Protein 5XOX (pdb70)

Solvent-accessible surface area: 62360 Å² total; per-residue (Å²): 196,65,23,93,0,73,90,5,16,60,28,64,82,11,30,36,62,0,39,0,0,0,25,0,57,3,54,117,25,134,77,12,31,129,65,16,146,40,45,93,52,33,20,101,47,6,20,92,0,5,8,20,0,0,83,20,0,4,112,99,21,134,111,21,5,11,6,0,6,2,26,63,26,11,0,0,0,5,0,72,31,75,3,106,30,18,89,21,33,38,25,39,0,5,1,0,0,0,1,16,0,0,0,2,2,13,25,25,6,76,165,35,16,104,147,91,86,21,68,65,176,73,15,2,16,0,10,0,45,11,4,12,0,4,43,52,113,0,3,28,25,0,26,13,36,21,16,32,45,6,58,109,55,14,17,72,56,9,0,29,82,29,2,32,92,119,54,58,38,72,78,146,74,0,100,154,89,2,78,74,27,133,70,95,68,32,62,90,20,0,134,82,85,4,48,69,61,10,96,122,38,62,76,26,31,19,38,4,1,37,0,28,77,136,44,62,110,54,108,67,75,110,80,71,29,68,117,78,165,191,62,24,89,0,113,138,6,29,64,89,63,77,10,33,34,64,0,46,0,0,0,27,0,58,5,44,116,26,122,80,10,29,134,89,19,154,33,55,110,55,33,18,101,55,5,26,79,0,5,8,18,0,0,94,28,0,2,120,96,21,119,107,20,2,21,8,0,5,1,24,62,28,9,0,0,0,3,0,72,26,77,2,108,28,24,112,20,34,42,21,54,0,8,2,0,0,0,0,16,0,0,0,3,1,14,27,19,6,72,147,38,19,104,160,93,87,24,64,61,175,78,13,1,20,0,16,0,48,11,2,15,0,3,47,71,112,0,4,26,22,0,26,13,34,21,16,34,43,7,54,110,63,16,17,69,58,12,0,33,69,31,2,36,94,112,49,59,41,71,76,142,72,0,99,142,96,2,89,69,28,135,67,54,82,34,59,42,29,0,89,32,88,2,46,80,62,10,93,123,39,65,72,28,28,16,35,2,0,38,0,31,66,136,45,61,112,54,105,68,78,104,83,71,37,80,115,73,184,190,59,8,76,0,25,68,4,19,60,39,66,66,8,30,41,66,0,46,0,0,0,18,0,52,8,44,123,28,132,93,9,30,126,65,8,140,18,47,119,50,32,17,106,38,6,16,82,0,3,11,20,0,0,94,37,0,6,117,78,22,128,112,18,3,24,10,0,8,0,25,62,24,6,1,0,0,5,0,82,28,79,3,110,27,26,92,22,42,38,32,56,0,4,4,0,0,1,1,10,0,1,0,4,0,13,24,19,3,78,154,40,10,102,133,84,92,26,69,60,175,65,13,3,13,2,8,0,32,9,2,14,0,4,44,56,108,0,7,29,15,0,33,14,28,18,15,30,43,6,53,102,72,14,20,68,60,10,0,31,72,36,3,36,107,110,56,60,44,69,86,146,79,0,102,155,86,2,78,71,30,130,68,105,72,26,64,94,22,0,129,68,84,1,48,62,57,10,99,120,41,67,75,27,33,19,33,3,0,46,0,34,73,140,39,54,111,54,114,70,72,108,92,71,42,66,112,96,176,180,66,24,77,0,104,130,5,20,70,66,58,80,6,28,43,67,0,40,0,0,0,20,0,46,8,39,118,29,139,84,10,32,130,60,12,140,29,53,108,53,30,20,105,41,6,30,91,0,5,11,19,0,0,86,28,0,2,111,89,23,109,107,21,2,18,7,0,6,1,24,60,22,4,1,0,0,1,0,78,28,76,5,115,25,31,117,20,47,37,28,48,0,5,4,0,0,2,1,15,0,0,0,2,1,14,27,25,9,76,162,38,16,102,142,88,88,23,74,76,161,72,14,0,16,0,15,0,26,12,2,15,0,3,43,58,103,0,0,22,22,0,26,14,27,23,26,29,45,8,68,90,68,11,6,73,50,8,0,25,74,32,5,38,110,120,58,59,44,74,94,151,70,0,97,153,89,3,85,74,25,132,54,85,69,25,59,98,15,1,118,74,90,6,50,59,54,5,97,113,44,68,75,28,39,21,43,5,0,42,0,26,82,124,46,60,108,55,118,73,79,111,90,58,32,76,102,81,173,228,161,42,151,83,156,159,164,106,89,92,79,79,11,53,81,92,0,51,0,0,0,33,0,54,4,91,121,27,137,77,10,35,130,87,24,146,26,47,108,45,35,16,96,54,6,24,86,0,3,9,10,0,0,81,35,0,4,121,128,36,129,116,17,1,19,8,0,6,1,28,56,25,3,1,2,0,3,0,83,24,74,3,107,40,37,114,15,55,100,70,101,0,12,84,77,0,5,66,50,0,33,67,20,0,56,63,44,2,77,159,37,18,100,154,101,74,36,67,130,184,74,81,7,131,23,59,26,136,19,44,23,41,7,39,63,106,24,2,32,70,8,26,35,136,22,16,78,38,8,63,94,66,12,11,60,58,3,0,35,82,29,4,37,100,106,56,59,33,71,84,150,81,0,103,124,56,1,90,36,13,22,55,55,48,30,61,52,23,0,104,17,75,4,51,61,56,10,97,117,41,63,77,28,25,24,44,3,0,41,0,32,66,131,46,64,122,52,107,61,80,94,93,69,28,61,113,84,174,163,81,130,163,98,107,58,94,66,17,47,83,89,0,39,9,20,101,216,147,125,116,57,103,123,148,120,200,116,105,139,173,120,137,57,20,150,56,84,21,83,5,82,40,197,67,23,75,39,58,94,66,93,206,133,156,151,42,165,88,62,16,49,8,32,125,84,17,34,113,72,57,97,48,194,156,206,128,134,176

B-factor: mean 101.75, std 33.89, range [34.12, 233.86]

InterPro domains:
  IPR007537 tRNAHis guanylyltransferase Thg1 [PIRSF028980] (1-222)
  IPR007537 tRNAHis guanylyltransferase Thg1 [PTHR12729] (1-219)
  IPR024956 tRNAHis guanylyltransferase catalytic domain [PF04446] (7-138)
  IPR025845 Thg1 C-terminal domain [PF14413] (141-218)
  IPR038469 tRNAHis guanylyltransferase Thg1 superfamily [G3DSA:3.30.70.3000] (1-237)

Structure (mmCIF, N/CA/C/O backbone):
data_5XOX
#
_entry.id   5XOX
#
_cell.length_a   164.703
_cell.length_b   164.703
_cell.length_c   275.891
_cell.angle_alpha   90.00
_cell.angle_beta   90.00
_cell.angle_gamma   90.00
#
_symmetry.space_group_name_H-M   'I 41'
#
loop_
_entity.id
_entity.type
_entity.pdbx_description
1 polymer 'tRNA(His) guanylyltransferase'
2 non-polymer "GUANOSINE-5'-TRIPHOSPHATE"
3 non-polymer 'MAGNESIUM ION'
4 non-polymer 'PHOSPHATE ION'
#
loop_
_atom_site.group_PDB
_atom_site.id
_atom_site.type_symbol
_atom_site.label_atom_id
_atom_site.label_alt_id
_atom_site.label_comp_id
_atom_site.label_asym_id
_atom_site.label_entity_id
_atom_site.label_seq_id
_atom_site.pdbx_PDB_ins_code
_atom_site.Cartn_x
_atom_site.Cartn_y
_atom_site.Cartn_z
_atom_site.occupancy
_atom_site.B_iso_or_equiv
_atom_site.auth_seq_id
_atom_site.auth_comp_id
_atom_site.auth_asym_id
_atom_site.auth_atom_id
_atom_site.pdbx_PDB_model_num
ATOM 1 N N . LYS A 1 5 ? -53.311 -88.787 -47.114 1.00 98.70 5 LYS A N 1
ATOM 2 C CA . LYS A 1 5 ? -53.793 -89.138 -48.451 1.00 100.77 5 LYS A CA 1
ATOM 3 C C . LYS A 1 5 ? -52.599 -89.597 -49.317 1.00 102.34 5 LYS A C 1
ATOM 4 O O . LYS A 1 5 ? -52.504 -90.776 -49.669 1.00 98.08 5 LYS A O 1
ATOM 10 N N . PHE A 1 6 ? -51.716 -88.670 -49.689 1.00 93.25 6 PHE A N 1
ATOM 11 C CA . PHE A 1 6 ? -50.375 -89.015 -50.136 1.00 73.15 6 PHE A CA 1
ATOM 12 C C . PHE A 1 6 ? -49.413 -88.773 -48.998 1.00 72.94 6 PHE A C 1
ATOM 13 O O . PHE A 1 6 ? -48.197 -88.934 -49.136 1.00 68.05 6 PHE A O 1
ATOM 21 N N . GLY A 1 7 ? -49.980 -88.346 -47.877 1.00 82.01 7 GLY A N 1
ATOM 22 C CA . GLY A 1 7 ? -49.204 -87.743 -46.814 1.00 80.42 7 GLY A CA 1
ATOM 23 C C . GLY A 1 7 ? -48.143 -88.626 -46.200 1.00 74.12 7 GLY A C 1
ATOM 24 O O . GLY A 1 7 ? -47.202 -88.119 -45.574 1.00 73.83 7 GLY A O 1
ATOM 25 N N . TYR A 1 8 ? -48.283 -89.938 -46.386 1.00 66.99 8 TYR A N 1
ATOM 26 C CA . TYR A 1 8 ? -47.377 -90.900 -45.762 1.00 69.47 8 TYR A CA 1
ATOM 27 C C . TYR A 1 8 ? -45.940 -90.726 -46.186 1.00 78.60 8 TYR A C 1
ATOM 28 O O . TYR A 1 8 ? -45.041 -91.209 -45.502 1.00 93.84 8 TYR A O 1
ATOM 37 N N . VAL A 1 9 ? -45.724 -90.038 -47.304 1.00 78.40 9 VAL A N 1
ATOM 38 C CA . VAL A 1 9 ? -44.370 -89.792 -47.788 1.00 63.19 9 VAL A CA 1
ATOM 39 C C . VAL A 1 9 ? -43.606 -89.020 -46.731 1.00 67.16 9 VAL A C 1
ATOM 40 O O . VAL A 1 9 ? -42.401 -89.236 -46.558 1.00 87.99 9 VAL A O 1
ATOM 44 N N . ARG A 1 10 ? -44.299 -88.155 -45.991 1.00 61.81 10 ARG A N 1
ATOM 45 C CA . ARG A 1 10 ? -43.609 -87.319 -45.000 1.00 71.69 10 ARG A CA 1
ATOM 46 C C . ARG A 1 10 ? -42.959 -88.205 -43.902 1.00 59.55 10 ARG A C 1
ATOM 47 O O . ARG A 1 10 ? -42.013 -87.793 -43.240 1.00 58.29 10 ARG A O 1
ATOM 55 N N . GLN A 1 11 ? -43.431 -89.447 -43.773 1.00 60.30 11 GLN A N 1
ATOM 56 C CA . GLN A 1 11 ? -42.975 -90.363 -42.726 1.00 59.80 11 GLN A CA 1
ATOM 57 C C . GLN A 1 11 ? -41.553 -90.845 -43.045 1.00 58.56 11 GLN A C 1
ATOM 58 O O . GLN A 1 11 ? -40.911 -91.528 -42.244 1.00 57.99 11 GLN A O 1
ATOM 64 N N . PHE A 1 12 ? -41.055 -90.464 -44.218 1.00 58.80 12 PHE A N 1
ATOM 65 C CA . PHE A 1 12 ? -39.716 -90.875 -44.632 1.00 61.87 12 PHE A CA 1
ATOM 66 C C . PHE A 1 12 ? -38.615 -89.914 -44.186 1.00 55.97 12 PHE A C 1
ATOM 67 O O . PHE A 1 12 ? -37.434 -90.239 -44.296 1.00 56.80 12 PHE A O 1
ATOM 75 N N . GLU A 1 13 ? -38.996 -88.739 -43.691 1.00 55.76 13 GLU A N 1
ATOM 76 C CA . GLU A 1 13 ? -38.024 -87.707 -43.343 1.00 54.59 13 GLU A CA 1
ATOM 77 C C . GLU A 1 13 ? -37.271 -88.047 -42.075 1.00 65.34 13 GLU A C 1
ATOM 78 O O . GLU A 1 13 ? -37.566 -89.031 -41.386 1.00 76.61 13 GLU A O 1
ATOM 84 N N . THR A 1 14 ? -36.305 -87.198 -41.762 1.00 73.30 14 THR A N 1
ATOM 85 C CA . THR A 1 14 ? -35.372 -87.474 -40.680 1.00 64.28 14 THR A CA 1
ATOM 86 C C . THR A 1 14 ? -35.039 -86.231 -39.886 1.00 73.76 14 THR A C 1
ATOM 87 O O . THR A 1 14 ? -34.644 -85.177 -40.403 1.00 73.93 14 THR A O 1
ATOM 91 N N . HIS A 1 15 ? -35.257 -86.378 -38.599 1.00 70.24 15 HIS A N 1
ATOM 92 C CA . HIS A 1 15 ? -35.158 -85.282 -37.677 1.00 73.11 15 HIS A CA 1
ATOM 93 C C . HIS A 1 15 ? -33.849 -85.239 -36.882 1.00 76.86 15 HIS A C 1
ATOM 94 O O . HIS A 1 15 ? -33.742 -84.486 -35.935 1.00 91.11 15 HIS A O 1
ATOM 101 N N . ASP A 1 16 ? -32.859 -86.040 -37.257 1.00 74.96 16 ASP A N 1
ATOM 102 C CA . ASP A 1 16 ? -31.614 -86.168 -36.481 1.00 78.01 16 ASP A CA 1
ATOM 103 C C . ASP A 1 16 ? -30.986 -84.835 -36.040 1.00 71.43 16 ASP A C 1
ATOM 104 O O . ASP A 1 16 ? -30.818 -83.896 -36.840 1.00 47.40 16 ASP A O 1
ATOM 109 N N . VAL A 1 17 ? -30.652 -84.796 -34.744 1.00 66.67 17 VAL A N 1
ATOM 110 C CA . VAL A 1 17 ? -30.170 -83.603 -34.030 1.00 51.04 17 VAL A CA 1
ATOM 111 C C . VAL A 1 17 ? -28.820 -83.810 -33.405 1.00 47.59 17 VAL A C 1
ATOM 112 O O . VAL A 1 17 ? -28.344 -84.935 -33.334 1.00 54.53 17 VAL A O 1
ATOM 116 N N . ILE A 1 18 ? -28.206 -82.699 -32.982 1.00 45.98 18 ILE A N 1
ATOM 117 C CA . ILE A 1 18 ? -26.885 -82.689 -32.334 1.00 57.72 18 ILE A CA 1
ATOM 118 C C . ILE A 1 18 ? -26.973 -83.030 -30.845 1.00 61.53 18 ILE A C 1
ATOM 119 O O . ILE A 1 18 ? -27.858 -82.535 -30.107 1.00 65.09 18 ILE A O 1
ATOM 124 N N . LEU A 1 19 ? -26.047 -83.883 -30.418 1.00 56.06 19 LEU A N 1
ATOM 125 C CA . LEU A 1 19 ? -26.028 -84.323 -29.045 1.00 52.81 19 LEU A CA 1
ATOM 126 C C . LEU A 1 19 ? -25.982 -83.135 -28.071 1.00 51.43 19 LEU A C 1
ATOM 127 O O . LEU A 1 19 ? -25.217 -82.196 -28.260 1.00 49.92 19 LEU A O 1
ATOM 132 N N . PRO A 1 20 ? -26.845 -83.163 -27.054 1.00 54.50 20 PRO A N 1
ATOM 133 C CA . PRO A 1 20 ? -26.965 -82.076 -26.080 1.00 63.83 20 PRO A CA 1
ATOM 134 C C . PRO A 1 20 ? -25.659 -81.765 -25.340 1.00 47.78 20 PRO A C 1
ATOM 135 O O . PRO A 1 20 ? -24.807 -82.636 -25.183 1.00 47.24 20 PRO A O 1
ATOM 139 N N . GLN A 1 21 ? -25.515 -80.506 -24.937 1.00 49.19 21 GLN A N 1
ATOM 140 C CA . GLN A 1 21 ? -24.365 -80.002 -24.191 1.00 54.59 21 GLN A CA 1
ATOM 141 C C . GLN A 1 21 ? -23.049 -80.122 -24.998 1.00 61.44 21 GLN A C 1
ATOM 142 O O . GLN A 1 21 ? -21.979 -80.359 -24.429 1.00 71.42 21 GLN A O 1
ATOM 148 N N . CYS A 1 22 ? -23.140 -79.963 -26.319 1.00 59.07 22 CYS A N 1
ATOM 149 C CA . CYS A 1 22 ? -21.961 -79.894 -27.186 1.00 49.85 22 CYS A CA 1
ATOM 150 C C . CYS A 1 22 ? -21.917 -78.549 -27.888 1.00 50.54 22 CYS A C 1
ATOM 151 O O . CYS A 1 22 ? -22.939 -78.084 -28.378 1.00 49.90 22 CYS A O 1
ATOM 154 N N . TYR A 1 23 ? -20.744 -77.921 -27.952 1.00 60.19 23 TYR A N 1
ATOM 155 C CA . TYR A 1 23 ? -20.600 -76.737 -28.775 1.00 48.51 23 TYR A CA 1
ATOM 156 C C . TYR A 1 23 ? -20.802 -77.137 -30.216 1.00 49.38 23 TYR A C 1
ATOM 157 O O . TYR A 1 23 ? -20.447 -78.237 -30.629 1.00 47.21 23 TYR A O 1
ATOM 166 N N . ILE A 1 24 ? -21.415 -76.254 -30.985 1.00 44.78 24 ILE A N 1
ATOM 167 C CA . ILE A 1 24 ? -21.615 -76.590 -32.373 1.00 44.57 24 ILE A CA 1
ATOM 168 C C . ILE A 1 24 ? -20.765 -75.689 -33.227 1.00 44.77 24 ILE A C 1
ATOM 169 O O . ILE A 1 24 ? -20.514 -74.548 -32.881 1.00 50.31 24 ILE A O 1
ATOM 174 N N . VAL A 1 25 ? -20.269 -76.227 -34.330 1.00 44.48 25 VAL A N 1
ATOM 175 C CA . VAL A 1 25 ? -19.624 -75.393 -35.315 1.00 45.00 25 VAL A CA 1
ATOM 176 C C . VAL A 1 25 ? -20.386 -75.502 -36.602 1.00 45.46 25 VAL A C 1
ATOM 177 O O . VAL A 1 25 ? -20.730 -76.609 -37.048 1.00 45.10 25 VAL A O 1
ATOM 181 N N . VAL A 1 26 ? -20.655 -74.356 -37.204 1.00 46.42 26 VAL A N 1
ATOM 182 C CA . VAL A 1 26 ? -21.162 -74.367 -38.560 1.00 47.10 26 VAL A CA 1
ATOM 183 C C . VAL A 1 26 ? -20.114 -73.767 -39.448 1.00 50.66 26 VAL A C 1
ATOM 184 O O . VAL A 1 26 ? -19.841 -72.570 -39.362 1.00 48.62 26 VAL A O 1
ATOM 188 N N . ARG A 1 27 ? -19.522 -74.612 -40.294 1.00 61.48 27 ARG A N 1
ATOM 189 C CA . ARG A 1 27 ? -18.477 -74.154 -41.209 1.00 58.97 27 ARG A CA 1
ATOM 190 C C . ARG A 1 27 ? -19.017 -73.997 -42.637 1.00 63.03 27 ARG A C 1
ATOM 191 O O . ARG A 1 27 ? -19.805 -74.824 -43.124 1.00 76.29 27 ARG A O 1
ATOM 199 N N . ILE A 1 28 ? -18.575 -72.925 -43.290 1.00 58.12 28 ILE A N 1
ATOM 200 C CA . ILE A 1 28 ? -19.031 -72.541 -44.621 1.00 60.72 28 ILE A CA 1
ATOM 201 C C . ILE A 1 28 ? -17.865 -72.433 -45.613 1.00 71.63 28 ILE A C 1
ATOM 202 O O . ILE A 1 28 ? -16.971 -71.597 -45.418 1.00 93.67 28 ILE A O 1
ATOM 207 N N . ASP A 1 29 ? -17.865 -73.247 -46.668 1.00 61.67 29 ASP A N 1
ATOM 208 C CA . ASP A 1 29 ? -16.759 -73.246 -47.638 1.00 73.00 29 ASP A CA 1
ATOM 209 C C . ASP A 1 29 ? -17.272 -73.238 -49.070 1.00 65.38 29 ASP A C 1
ATOM 210 O O . ASP A 1 29 ? -17.857 -74.228 -49.521 1.00 63.76 29 ASP A O 1
ATOM 215 N N . GLY A 1 30 ? -17.020 -72.145 -49.790 1.00 62.66 30 GLY A N 1
ATOM 216 C CA . GLY A 1 30 ? -17.620 -71.984 -51.093 1.00 64.64 30 GLY A CA 1
ATOM 217 C C . GLY A 1 30 ? -17.149 -72.999 -52.113 1.00 65.63 30 GLY A C 1
ATOM 218 O O . GLY A 1 30 ? -15.935 -73.124 -52.294 1.00 72.24 30 GLY A O 1
ATOM 219 N N . LYS A 1 31 ? -18.068 -73.732 -52.768 1.00 67.10 31 LYS A N 1
ATOM 220 C CA . LYS A 1 31 ? -17.603 -74.733 -53.740 1.00 73.58 31 LYS A CA 1
ATOM 221 C C . LYS A 1 31 ? -16.935 -73.992 -54.877 1.00 73.48 31 LYS A C 1
ATOM 222 O O . LYS A 1 31 ? -17.289 -72.852 -55.202 1.00 77.95 31 LYS A O 1
ATOM 228 N N . LYS A 1 32 ? -15.901 -74.638 -55.404 1.00 68.37 32 LYS A N 1
ATOM 229 C CA . LYS A 1 32 ? -15.124 -74.126 -56.514 1.00 77.33 32 LYS A CA 1
ATOM 230 C C . LYS A 1 32 ? -14.839 -72.620 -56.364 1.00 83.77 32 LYS A C 1
ATOM 231 O O . LYS A 1 32 ? -15.317 -71.816 -57.139 1.00 101.84 32 LYS A O 1
ATOM 237 N N . PHE A 1 33 ? -14.077 -72.238 -55.343 1.00 82.21 33 PHE A N 1
ATOM 238 C CA . PHE A 1 33 ? -13.711 -70.834 -55.180 1.00 72.13 33 PHE A CA 1
ATOM 239 C C . PHE A 1 33 ? -12.447 -70.525 -55.895 1.00 74.66 33 PHE A C 1
ATOM 240 O O . PHE A 1 33 ? -12.074 -69.367 -56.089 1.00 76.46 33 PHE A O 1
ATOM 248 N N . HIS A 1 34 ? -11.834 -71.580 -56.377 1.00 75.14 34 HIS A N 1
ATOM 249 C CA . HIS A 1 34 ? -10.641 -71.428 -57.162 1.00 77.88 34 HIS A CA 1
ATOM 250 C C . HIS A 1 34 ? -11.034 -70.823 -58.506 1.00 93.84 34 HIS A C 1
ATOM 251 O O . HIS A 1 34 ? -10.468 -69.825 -58.955 1.00 103.43 34 HIS A O 1
ATOM 258 N N . GLU A 1 35 ? -12.041 -71.417 -59.130 1.00 96.85 35 GLU A N 1
ATOM 259 C CA . GLU A 1 35 ? -12.439 -71.006 -60.461 1.00 101.05 35 GLU A CA 1
ATOM 260 C C . GLU A 1 35 ? -13.183 -69.692 -60.381 1.00 99.66 35 GLU A C 1
ATOM 261 O O . GLU A 1 35 ? -13.110 -68.888 -61.307 1.00 97.87 35 GLU A O 1
ATOM 267 N N . PHE A 1 36 ? -13.877 -69.482 -59.262 1.00 82.26 36 PHE A N 1
ATOM 268 C CA . PHE A 1 36 ? -14.642 -68.259 -59.015 1.00 82.51 36 PHE A CA 1
ATOM 269 C C . PHE A 1 36 ? -13.726 -67.057 -58.946 1.00 84.31 36 PHE A C 1
ATOM 270 O O . PHE A 1 36 ? -13.857 -66.095 -59.703 1.00 87.20 36 PHE A O 1
ATOM 278 N N . SER A 1 37 ? -12.772 -67.133 -58.024 1.00 117.44 37 SER A N 1
ATOM 279 C CA . SER A 1 37 ? -11.748 -66.092 -57.909 1.00 108.70 37 SER A CA 1
ATOM 280 C C . SER A 1 37 ? -10.859 -65.987 -59.151 1.00 88.18 37 SER A C 1
ATOM 281 O O . SER A 1 37 ? -10.288 -64.933 -59.404 1.00 103.96 37 SER A O 1
ATOM 284 N N . LYS A 1 38 ? -10.757 -67.058 -59.936 1.00 88.88 38 LYS A N 1
ATOM 285 C CA . LYS A 1 38 ? -10.029 -66.976 -61.202 1.00 108.60 38 LYS A CA 1
ATOM 286 C C . LYS A 1 38 ? -10.856 -66.128 -62.188 1.00 108.29 38 LYS A C 1
ATOM 287 O O . LYS A 1 38 ? -10.339 -65.209 -62.848 1.00 100.02 38 LYS A O 1
ATOM 293 N N . PHE A 1 39 ? -12.145 -66.441 -62.267 1.00 94.48 39 PHE A N 1
ATOM 294 C CA . PHE A 1 39 ? -13.041 -65.788 -63.197 1.00 97.08 39 PHE A CA 1
ATOM 295 C C . PHE A 1 39 ? -13.201 -64.308 -62.917 1.00 98.19 39 PHE A C 1
ATOM 296 O O . PHE A 1 39 ? -13.175 -63.487 -63.839 1.00 101.88 39 PHE A O 1
ATOM 304 N N . TYR A 1 40 ? -13.356 -63.981 -61.639 1.00 95.18 40 TYR A N 1
ATOM 305 C CA . TYR A 1 40 ? -13.562 -62.607 -61.201 1.00 95.91 40 TYR A CA 1
ATOM 306 C C . TYR A 1 40 ? -12.253 -61.910 -60.975 1.00 107.84 40 TYR A C 1
ATOM 307 O O . TYR A 1 40 ? -12.230 -60.731 -60.632 1.00 118.99 40 TYR A O 1
ATOM 316 N N . GLU A 1 41 ? -11.171 -62.644 -61.199 1.00 101.93 41 GLU A N 1
ATOM 317 C CA . GLU A 1 41 ? -9.829 -62.091 -61.093 1.00 99.34 41 GLU A CA 1
ATOM 318 C C . GLU A 1 41 ? -9.632 -61.366 -59.763 1.00 97.20 41 GLU A C 1
ATOM 319 O O . GLU A 1 41 ? -9.534 -60.132 -59.703 1.00 99.11 41 GLU A O 1
ATOM 325 N N . PHE A 1 42 ? -9.622 -62.166 -58.699 1.00 98.62 42 PHE A N 1
ATOM 326 C CA . PHE A 1 42 ? -9.378 -61.693 -57.343 1.00 95.89 42 PHE A CA 1
ATOM 327 C C . PHE A 1 42 ? -7.922 -61.321 -57.159 1.00 92.39 42 PHE A C 1
ATOM 328 O O . PHE A 1 42 ? -7.112 -61.537 -58.062 1.00 94.95 42 PHE A O 1
ATOM 336 N N . ALA A 1 43 ? -7.546 -60.786 -56.009 1.00 90.80 43 ALA A N 1
ATOM 337 C CA . ALA A 1 43 ? -6.168 -60.348 -55.805 1.00 92.61 43 ALA A CA 1
ATOM 338 C C . ALA A 1 43 ? -5.178 -61.363 -55.274 1.00 116.20 43 ALA A C 1
ATOM 339 O O . ALA A 1 43 ? -5.210 -61.666 -54.088 1.00 135.76 43 ALA A O 1
ATOM 341 N N . LYS A 1 44 ? -4.274 -61.826 -56.152 1.00 102.02 44 LYS A N 1
ATOM 342 C CA . LYS A 1 44 ? -3.193 -62.824 -55.906 1.00 91.35 44 LYS A CA 1
ATOM 343 C C . LYS A 1 44 ? -3.520 -63.802 -54.836 1.00 110.68 44 LYS A C 1
ATOM 344 O O . LYS A 1 44 ? -4.516 -64.476 -54.993 1.00 155.67 44 LYS A O 1
ATOM 350 N N . PRO A 1 45 ? -2.714 -64.095 -53.827 1.00 85.79 45 PRO A N 1
ATOM 351 C CA . PRO A 1 45 ? -3.606 -64.847 -52.940 1.00 117.90 45 PRO A CA 1
ATOM 352 C C . PRO A 1 45 ? -4.174 -64.094 -51.701 1.00 108.47 45 PRO A C 1
ATOM 353 O O . PRO A 1 45 ? -4.440 -64.737 -50.681 1.00 76.82 45 PRO A O 1
ATOM 357 N N . ASN A 1 46 ? -4.467 -62.796 -51.836 1.00 111.68 46 ASN A N 1
ATOM 358 C CA . ASN A 1 46 ? -5.153 -62.186 -50.735 1.00 95.43 46 ASN A CA 1
ATOM 359 C C . ASN A 1 46 ? -6.017 -61.046 -51.338 1.00 87.77 46 ASN A C 1
ATOM 360 O O . ASN A 1 46 ? -5.485 -59.999 -51.700 1.00 97.11 46 ASN A O 1
ATOM 365 N N . ASP A 1 47 ? -7.337 -61.198 -51.431 1.00 85.47 47 ASP A N 1
ATOM 366 C CA . ASP A 1 47 ? -8.095 -60.037 -51.902 1.00 91.75 47 ASP A CA 1
ATOM 367 C C . ASP A 1 47 ? -8.828 -59.389 -50.758 1.00 92.28 47 ASP A C 1
ATOM 368 O O . ASP A 1 47 ? -9.830 -59.914 -50.262 1.00 89.02 47 ASP A O 1
ATOM 373 N N . GLU A 1 48 ? -8.308 -58.216 -50.402 1.00 85.63 48 GLU A N 1
ATOM 374 C CA . GLU A 1 48 ? -8.763 -57.401 -49.290 1.00 86.26 48 GLU A CA 1
ATOM 375 C C . GLU A 1 48 ? -10.303 -57.282 -49.331 1.00 101.99 48 GLU A C 1
ATOM 376 O O . GLU A 1 48 ? -11.007 -57.588 -48.353 1.00 103.30 48 GLU A O 1
ATOM 382 N N . ASN A 1 49 ? -10.823 -56.894 -50.493 1.00 108.84 49 ASN A N 1
ATOM 383 C CA . ASN A 1 49 ? -12.245 -56.639 -50.659 1.00 94.15 49 ASN A CA 1
ATOM 384 C C . ASN A 1 49 ? -13.034 -57.941 -50.466 1.00 82.30 49 ASN A C 1
ATOM 385 O O . ASN A 1 49 ? -14.029 -57.969 -49.751 1.00 82.52 49 ASN A O 1
ATOM 390 N N . ALA A 1 50 ? -12.571 -59.021 -51.087 1.00 80.48 50 ALA A N 1
ATOM 391 C CA . ALA A 1 50 ? -13.208 -60.329 -50.943 1.00 77.76 50 ALA A CA 1
ATOM 392 C C . ALA A 1 50 ? -13.362 -60.684 -49.485 1.00 74.70 50 ALA A C 1
ATOM 393 O O . ALA A 1 50 ? -14.452 -61.048 -49.017 1.00 74.60 50 ALA A O 1
ATOM 395 N N . LEU A 1 51 ? -12.247 -60.551 -48.775 1.00 76.94 51 LEU A N 1
ATOM 396 C CA . LEU A 1 51 ? -12.172 -60.882 -47.362 1.00 74.30 51 LEU A CA 1
ATOM 397 C C . LEU A 1 51 ? -13.143 -60.034 -46.519 1.00 77.71 51 LEU A C 1
ATOM 398 O O . LEU A 1 51 ? -13.809 -60.545 -45.624 1.00 80.36 51 LEU A O 1
ATOM 403 N N . LYS A 1 52 ? -13.245 -58.744 -46.820 1.00 82.54 52 LYS A N 1
ATOM 404 C CA . LYS A 1 52 ? -14.101 -57.863 -46.025 1.00 84.70 52 LYS A CA 1
ATOM 405 C C . LYS A 1 52 ? -15.588 -58.070 -46.380 1.00 81.62 52 LYS A C 1
ATOM 406 O O . LYS A 1 52 ? -16.479 -57.741 -45.591 1.00 73.21 52 LYS A O 1
ATOM 412 N N . LEU A 1 53 ? -15.848 -58.583 -47.582 1.00 74.49 53 LEU A N 1
ATOM 413 C CA . LEU A 1 53 ? -17.195 -58.967 -47.976 1.00 74.09 53 LEU A CA 1
ATOM 414 C C . LEU A 1 53 ? -17.591 -60.133 -47.107 1.00 73.67 53 LEU A C 1
ATOM 415 O O . LEU A 1 53 ? -18.605 -60.089 -46.390 1.00 78.31 53 LEU A O 1
ATOM 420 N N . MET A 1 54 ? -16.752 -61.161 -47.146 1.00 69.47 54 MET A N 1
ATOM 421 C CA . MET A 1 54 ? -16.943 -62.328 -46.315 1.00 66.60 54 MET A CA 1
ATOM 422 C C . MET A 1 54 ? -17.169 -61.910 -44.892 1.00 65.48 54 MET A C 1
ATOM 423 O O . MET A 1 54 ? -18.068 -62.402 -44.201 1.00 99.12 54 MET A O 1
ATOM 428 N N . ASN A 1 55 ? -16.393 -60.945 -44.460 1.00 66.56 55 ASN A N 1
ATOM 429 C CA . ASN A 1 55 ? -16.520 -60.515 -43.096 1.00 65.76 55 ASN A CA 1
ATOM 430 C C . ASN A 1 55 ? -17.878 -59.862 -42.836 1.00 69.58 55 ASN A C 1
ATOM 431 O O . ASN A 1 55 ? -18.529 -60.205 -41.851 1.00 77.16 55 ASN A O 1
ATOM 436 N N . ALA A 1 56 ? -18.338 -58.967 -43.712 1.00 69.86 56 ALA A N 1
ATOM 437 C CA . ALA A 1 56 ? -19.599 -58.252 -43.435 1.00 74.32 56 ALA A CA 1
ATOM 438 C C . ALA A 1 56 ? -20.760 -59.233 -43.334 1.00 76.56 56 ALA A C 1
ATOM 439 O O . ALA A 1 56 ? -21.695 -59.038 -42.518 1.00 68.85 56 ALA A O 1
ATOM 441 N N . CYS A 1 57 ? -20.677 -60.281 -44.167 1.00 69.65 57 CYS A N 1
ATOM 442 C CA . CYS A 1 57 ? -21.668 -61.352 -44.173 1.00 68.06 57 CYS A CA 1
ATOM 443 C C . CYS A 1 57 ? -21.711 -62.041 -42.825 1.00 65.78 57 CYS A C 1
ATOM 444 O O . CYS A 1 57 ? -22.759 -62.084 -42.170 1.00 99.08 57 CYS A O 1
ATOM 447 N N . ALA A 1 58 ? -20.566 -62.561 -42.399 1.00 61.99 58 ALA A N 1
ATOM 448 C CA . ALA A 1 58 ? -20.498 -63.180 -41.075 1.00 60.04 58 ALA A CA 1
ATOM 449 C C . ALA A 1 58 ? -20.960 -62.250 -39.938 1.00 87.90 58 ALA A C 1
ATOM 450 O O . ALA A 1 58 ? -21.557 -62.713 -38.962 1.00 102.75 58 ALA A O 1
ATOM 452 N N . LYS A 1 59 ? -20.685 -60.951 -40.046 1.00 65.04 59 LYS A N 1
ATOM 453 C CA . LYS A 1 59 ? -21.112 -60.031 -39.006 1.00 65.93 59 LYS A CA 1
ATOM 454 C C . LYS A 1 59 ? -22.629 -59.992 -38.974 1.00 66.36 59 LYS A C 1
ATOM 455 O O . LYS A 1 59 ? -23.234 -60.034 -37.910 1.00 65.97 59 LYS A O 1
ATOM 461 N N . ASN A 1 60 ? -23.241 -59.933 -40.151 1.00 75.80 60 ASN A N 1
ATOM 462 C CA . ASN A 1 60 ? -24.691 -59.907 -40.219 1.00 69.95 60 ASN A CA 1
ATOM 463 C C . ASN A 1 60 ? -25.262 -61.211 -39.699 1.00 71.73 60 ASN A C 1
ATOM 464 O O . ASN A 1 60 ? -26.353 -61.232 -39.141 1.00 78.09 60 ASN A O 1
ATOM 469 N N . LEU A 1 61 ? -24.520 -62.298 -39.877 1.00 61.49 61 LEU A N 1
ATOM 470 C CA . LEU A 1 61 ? -24.990 -63.591 -39.442 1.00 59.59 61 LEU A CA 1
ATOM 471 C C . LEU A 1 61 ? -24.953 -63.708 -37.927 1.00 61.43 61 LEU A C 1
ATOM 472 O O . LEU A 1 61 ? -25.928 -64.124 -37.322 1.00 74.65 61 LEU A O 1
ATOM 477 N N . VAL A 1 62 ? -23.841 -63.326 -37.310 1.00 68.71 62 VAL A N 1
ATOM 478 C CA . VAL A 1 62 ? -23.738 -63.373 -35.854 1.00 59.25 62 VAL A CA 1
ATOM 479 C C . VAL A 1 62 ? -24.737 -62.380 -35.286 1.00 80.31 62 VAL A C 1
ATOM 480 O O . VAL A 1 62 ? -25.358 -62.620 -34.258 1.00 78.17 62 VAL A O 1
ATOM 484 N N . LEU A 1 63 ? -24.889 -61.262 -35.985 1.00 84.42 63 LEU A N 1
ATOM 485 C CA . LEU A 1 63 ? -25.873 -60.250 -35.663 1.00 85.72 63 LEU A CA 1
ATOM 486 C C . LEU A 1 63 ? -27.247 -60.913 -35.548 1.00 89.06 63 LEU A C 1
ATOM 487 O O . LEU A 1 63 ? -27.918 -60.768 -34.528 1.00 81.64 63 LEU A O 1
ATOM 492 N N . LYS A 1 64 ? -27.624 -61.659 -36.593 1.00 94.89 64 LYS A N 1
ATOM 493 C CA . LYS A 1 64 ? -28.927 -62.316 -36.712 1.00 77.87 64 LYS A CA 1
ATOM 494 C C . LYS A 1 64 ? -29.225 -63.230 -35.533 1.00 79.86 64 LYS A C 1
ATOM 495 O O . LYS A 1 64 ? -30.235 -63.056 -34.858 1.00 88.77 64 LYS A O 1
ATOM 501 N N . TYR A 1 65 ? -28.361 -64.201 -35.279 1.00 61.98 65 TYR A N 1
ATOM 502 C CA . TYR A 1 65 ? -28.422 -64.927 -34.008 1.00 61.03 65 TYR A CA 1
ATOM 503 C C . TYR A 1 65 ? -27.346 -64.431 -33.083 1.00 76.40 65 TYR A C 1
ATOM 504 O O . TYR A 1 65 ? -26.250 -64.988 -33.044 1.00 77.04 65 TYR A O 1
ATOM 513 N N . LYS A 1 66 ? -27.712 -63.476 -32.243 1.00 82.57 66 LYS A N 1
ATOM 514 C CA . LYS A 1 66 ? -26.778 -62.832 -31.333 1.00 83.71 66 LYS A CA 1
ATOM 515 C C . LYS A 1 66 ? -26.743 -63.666 -30.069 1.00 85.63 66 LYS A C 1
ATOM 516 O O . LYS A 1 66 ? -25.780 -63.629 -29.317 1.00 74.68 66 LYS A O 1
ATOM 522 N N . ASN A 1 67 ? -27.780 -64.480 -29.886 1.00 89.21 67 ASN A N 1
ATOM 523 C CA . ASN A 1 67 ? -27.974 -65.200 -28.633 1.00 90.48 67 ASN A CA 1
ATOM 524 C C . ASN A 1 67 ? -27.134 -66.456 -28.548 1.00 88.91 67 ASN A C 1
ATOM 525 O O . ASN A 1 67 ? -26.617 -66.783 -27.482 1.00 113.34 67 ASN A O 1
ATOM 530 N N . ASP A 1 68 ? -27.046 -67.195 -29.646 1.00 65.34 68 ASP A N 1
ATOM 531 C CA . ASP A 1 68 ? -26.473 -68.531 -29.580 1.00 56.48 68 ASP A CA 1
ATOM 532 C C . ASP A 1 68 ? -24.996 -68.646 -30.047 1.00 76.32 68 ASP A C 1
ATOM 533 O O . ASP A 1 68 ? -24.388 -69.730 -29.941 1.00 85.90 68 ASP A O 1
ATOM 538 N N . ILE A 1 69 ? -24.407 -67.533 -30.507 1.00 85.95 69 ILE A N 1
ATOM 539 C CA . ILE A 1 69 ? -23.040 -67.555 -31.050 1.00 74.67 69 ILE A CA 1
ATOM 540 C C . ILE A 1 69 ? -22.062 -67.022 -29.992 1.00 69.01 69 ILE A C 1
ATOM 541 O O . ILE A 1 69 ? -22.309 -65.972 -29.400 1.00 58.13 69 ILE A O 1
ATOM 546 N N . ILE A 1 70 ? -20.993 -67.772 -29.719 1.00 57.89 70 ILE A N 1
ATOM 547 C CA . ILE A 1 70 ? -19.864 -67.281 -28.936 1.00 51.65 70 ILE A CA 1
ATOM 548 C C . ILE A 1 70 ? -19.087 -66.312 -29.804 1.00 84.80 70 ILE A C 1
ATOM 549 O O . ILE A 1 70 ? -18.771 -65.185 -29.393 1.00 97.84 70 ILE A O 1
ATOM 554 N N . LEU A 1 71 ? -18.784 -66.781 -31.017 1.00 76.68 71 LEU A N 1
ATOM 555 C CA . LEU A 1 71 ? -18.031 -66.021 -32.016 1.00 68.46 71 LEU A CA 1
ATOM 556 C C . LEU A 1 71 ? -17.887 -66.778 -33.322 1.00 69.24 71 LEU A C 1
ATOM 557 O O . LEU A 1 71 ? -18.282 -67.940 -33.423 1.00 78.55 71 LEU A O 1
ATOM 562 N N . ALA A 1 72 ? -17.305 -66.095 -34.308 1.00 63.58 72 ALA A N 1
ATOM 563 C CA . ALA A 1 72 ? -17.083 -66.648 -35.634 1.00 53.45 72 ALA A CA 1
ATOM 564 C C . ALA A 1 72 ? -15.675 -66.359 -36.072 1.00 55.50 72 ALA A C 1
ATOM 565 O O . ALA A 1 72 ? -15.149 -65.313 -35.719 1.00 61.42 72 ALA A O 1
ATOM 567 N N . PHE A 1 73 ? -15.065 -67.271 -36.837 1.00 52.30 73 PHE A N 1
ATOM 568 C CA . PHE A 1 73 ? -13.740 -67.036 -37.402 1.00 52.80 73 PHE A CA 1
ATOM 569 C C . PHE A 1 73 ? -13.636 -67.421 -38.884 1.00 53.37 73 PHE A C 1
ATOM 570 O O . PHE A 1 73 ? -13.705 -68.605 -39.235 1.00 52.37 73 PHE A O 1
ATOM 578 N N . GLY A 1 74 ? -13.441 -66.416 -39.737 1.00 58.16 74 GLY A N 1
ATOM 579 C CA . GLY A 1 74 ? -13.192 -66.612 -41.163 1.00 72.95 74 GLY A CA 1
ATOM 580 C C . GLY A 1 74 ? -11.740 -66.579 -41.654 1.00 57.06 74 GLY A C 1
ATOM 581 O O . GLY A 1 74 ? -10.865 -65.921 -41.059 1.00 57.54 74 GLY A O 1
ATOM 582 N N . GLU A 1 75 ? -11.502 -67.274 -42.768 1.00 57.52 75 GLU A N 1
ATOM 583 C CA . GLU A 1 75 ? -10.176 -67.397 -43.362 1.00 58.59 75 GLU A CA 1
ATOM 584 C C . GLU A 1 75 ? -10.208 -67.081 -44.849 1.00 60.75 75 GLU A C 1
ATOM 585 O O . GLU A 1 75 ? -9.721 -66.043 -45.254 1.00 93.14 75 GLU A O 1
ATOM 591 N N . SER A 1 76 ? -10.745 -67.949 -45.695 1.00 60.65 76 SER A N 1
ATOM 592 C CA . SER A 1 76 ? -10.584 -67.635 -47.111 1.00 63.05 76 SER A CA 1
ATOM 593 C C . SER A 1 76 ? -11.881 -67.522 -47.860 1.00 91.52 76 SER A C 1
ATOM 594 O O . SER A 1 76 ? -12.421 -66.422 -48.037 1.00 115.92 76 SER A O 1
ATOM 597 N N . ASP A 1 77 ? -12.366 -68.682 -48.288 1.00 83.16 77 ASP A N 1
ATOM 598 C CA . ASP A 1 77 ? -13.715 -68.862 -48.755 1.00 62.73 77 ASP A CA 1
ATOM 599 C C . ASP A 1 77 ? -14.441 -69.464 -47.580 1.00 60.14 77 ASP A C 1
ATOM 600 O O . ASP A 1 77 ? -15.566 -69.925 -47.685 1.00 97.89 77 ASP A O 1
ATOM 605 N N . GLU A 1 78 ? -13.745 -69.525 -46.465 1.00 58.81 78 GLU A N 1
ATOM 606 C CA . GLU A 1 78 ? -14.227 -70.264 -45.324 1.00 56.51 78 GLU A CA 1
ATOM 607 C C . GLU A 1 78 ? -14.686 -69.327 -44.236 1.00 60.10 78 GLU A C 1
ATOM 608 O O . GLU A 1 78 ? -14.131 -68.231 -44.098 1.00 81.10 78 GLU A O 1
ATOM 614 N N . TYR A 1 79 ? -15.703 -69.748 -43.479 1.00 55.09 79 TYR A N 1
ATOM 615 C CA . TYR A 1 79 ? -16.031 -69.069 -42.231 1.00 55.43 79 TYR A CA 1
ATOM 616 C C . TYR A 1 79 ? -16.571 -70.081 -41.215 1.00 61.61 79 TYR A C 1
ATOM 617 O O . TYR A 1 79 ? -17.303 -71.005 -41.599 1.00 65.72 79 TYR A O 1
ATOM 626 N N . SER A 1 80 ? -16.227 -69.921 -39.934 1.00 62.58 80 SER A N 1
ATOM 627 C CA . SER A 1 80 ? -16.675 -70.888 -38.908 1.00 49.60 80 SER A CA 1
ATOM 628 C C . SER A 1 80 ? -17.499 -70.190 -37.799 1.00 66.03 80 SER A C 1
ATOM 629 O O . SER A 1 80 ? -17.097 -69.145 -37.305 1.00 66.90 80 SER A O 1
ATOM 632 N N . PHE A 1 81 ? -18.655 -70.736 -37.413 1.00 77.34 81 PHE A N 1
ATOM 633 C CA . PHE A 1 81 ? -19.463 -70.082 -36.375 1.00 49.24 81 PHE A CA 1
ATOM 634 C C . PHE A 1 81 ? -19.715 -71.024 -35.204 1.00 48.08 81 PHE A C 1
ATOM 635 O O . PHE A 1 81 ? -20.260 -72.119 -35.373 1.00 47.35 81 PHE A O 1
ATOM 643 N N . ILE A 1 82 ? -19.298 -70.581 -34.022 1.00 49.82 82 ILE A N 1
ATOM 644 C CA . ILE A 1 82 ? -19.275 -71.409 -32.840 1.00 47.26 82 ILE A CA 1
ATOM 645 C C . ILE A 1 82 ? -20.522 -71.124 -32.072 1.00 47.81 82 ILE A C 1
ATOM 646 O O . ILE A 1 82 ? -20.739 -69.998 -31.641 1.00 82.43 82 ILE A O 1
ATOM 651 N N . LEU A 1 83 ? -21.347 -72.141 -31.903 1.00 49.43 83 LEU A N 1
ATOM 652 C CA . LEU A 1 83 ? -22.583 -72.025 -31.157 1.00 51.17 83 LEU A CA 1
ATOM 653 C C . LEU A 1 83 ? -22.427 -72.592 -29.760 1.00 66.50 83 LEU A C 1
ATOM 654 O O . LEU A 1 83 ? -21.793 -73.655 -29.564 1.00 77.13 83 LEU A O 1
ATOM 659 N N . LYS A 1 84 ? -23.009 -71.880 -28.795 1.00 65.22 84 LYS A N 1
ATOM 660 C CA . LYS A 1 84 ? -22.832 -72.222 -27.392 1.00 64.64 84 LYS A CA 1
ATOM 661 C C . LYS A 1 84 ? -23.392 -73.592 -27.058 1.00 67.64 84 LYS A C 1
ATOM 662 O O . LYS A 1 84 ? -24.488 -73.942 -27.500 1.00 63.03 84 LYS A O 1
ATOM 668 N N . SER A 1 85 ? -22.675 -74.308 -26.194 1.00 65.41 85 SER A N 1
ATOM 669 C CA . SER A 1 85 ? -23.006 -75.678 -25.785 1.00 70.85 85 SER A CA 1
ATOM 670 C C . SER A 1 85 ? -24.466 -75.862 -25.364 1.00 68.47 85 SER A C 1
ATOM 671 O O . SER A 1 85 ? -24.976 -76.981 -25.332 1.00 75.03 85 SER A O 1
ATOM 674 N N . SER A 1 86 ? -25.127 -74.783 -24.976 1.00 63.52 86 SER A N 1
ATOM 675 C CA . SER A 1 86 ? -26.487 -74.917 -24.501 1.00 62.61 86 SER A CA 1
ATOM 676 C C . SER A 1 86 ? -27.538 -74.605 -25.548 1.00 67.51 86 SER A C 1
ATOM 677 O O . SER A 1 86 ? -28.715 -74.625 -25.224 1.00 84.42 86 SER A O 1
ATOM 680 N N . THR A 1 87 ? -27.151 -74.303 -26.784 1.00 62.01 87 THR A N 1
ATOM 681 C CA . THR A 1 87 ? -28.133 -73.727 -27.713 1.00 54.03 87 THR A CA 1
ATOM 682 C C . THR A 1 87 ? -29.315 -74.629 -28.113 1.00 63.41 87 THR A C 1
ATOM 683 O O . THR A 1 87 ? -29.158 -75.848 -28.251 1.00 85.22 87 THR A O 1
ATOM 687 N N . THR A 1 88 ? -30.508 -74.025 -28.201 1.00 58.02 88 THR A N 1
ATOM 688 C CA . THR A 1 88 ? -31.731 -74.681 -28.685 1.00 56.03 88 THR A CA 1
ATOM 689 C C . THR A 1 88 ? -32.113 -74.312 -30.102 1.00 69.93 88 THR A C 1
ATOM 690 O O . THR A 1 88 ? -33.194 -74.684 -30.568 1.00 86.57 88 THR A O 1
ATOM 694 N N . LEU A 1 89 ? -31.278 -73.525 -30.766 1.00 73.03 89 LEU A N 1
ATOM 695 C CA . LEU A 1 89 ? -31.619 -73.020 -32.097 1.00 63.90 89 LEU A CA 1
ATOM 696 C C . LEU A 1 89 ? -32.004 -74.076 -33.154 1.00 53.01 89 LEU A C 1
ATOM 697 O O . LEU A 1 89 ? -31.241 -75.000 -33.458 1.00 51.73 89 LEU A O 1
ATOM 702 N N . PHE A 1 90 ? -33.188 -73.903 -33.731 1.00 55.46 90 PHE A N 1
ATOM 703 C CA . PHE A 1 90 ? -33.738 -74.865 -34.699 1.00 62.93 90 PHE A CA 1
ATOM 704 C C . PHE A 1 90 ? -33.846 -76.219 -34.038 1.00 70.02 90 PHE A C 1
ATOM 705 O O . PHE A 1 90 ? -33.739 -77.268 -34.688 1.00 66.88 90 PHE A O 1
ATOM 713 N N . ASN A 1 91 ? -34.060 -76.170 -32.730 1.00 71.35 91 ASN A N 1
ATOM 714 C CA . ASN A 1 91 ? -34.093 -77.355 -31.902 1.00 76.99 91 ASN A CA 1
ATOM 715 C C . ASN A 1 91 ? -32.893 -78.254 -32.195 1.00 72.35 91 ASN A C 1
ATOM 716 O O . ASN A 1 91 ? -33.039 -79.481 -32.267 1.00 65.93 91 ASN A O 1
ATOM 721 N N . ARG A 1 92 ? -31.719 -77.641 -32.383 1.00 70.44 92 ARG A N 1
ATOM 722 C CA . ARG A 1 92 ? -30.487 -78.401 -32.530 1.00 55.41 92 ARG A CA 1
ATOM 723 C C . ARG A 1 92 ? -30.448 -79.268 -33.788 1.00 51.62 92 ARG A C 1
ATOM 724 O O . ARG A 1 92 ? -29.787 -80.288 -33.811 1.00 52.13 92 ARG A O 1
ATOM 732 N N . ARG A 1 93 ? -31.166 -78.886 -34.833 1.00 70.55 93 ARG A N 1
ATOM 733 C CA . ARG A 1 93 ? -31.314 -79.790 -35.975 1.00 67.63 93 ARG A CA 1
ATOM 734 C C . ARG A 1 93 ? -30.182 -79.612 -36.994 1.00 68.32 93 ARG A C 1
ATOM 735 O O . ARG A 1 93 ? -29.847 -78.477 -37.363 1.00 81.81 93 ARG A O 1
ATOM 743 N N . LYS A 1 94 ? -29.598 -80.718 -37.451 1.00 50.93 94 LYS A N 1
ATOM 744 C CA . LYS A 1 94 ? -28.457 -80.619 -38.370 1.00 65.55 94 LYS A CA 1
ATOM 745 C C . LYS A 1 94 ? -28.827 -79.802 -39.604 1.00 68.69 94 LYS A C 1
ATOM 746 O O . LYS A 1 94 ? -28.234 -78.725 -39.876 1.00 72.94 94 LYS A O 1
ATOM 752 N N . ASP A 1 95 ? -29.849 -80.323 -40.300 1.00 66.68 95 ASP A N 1
ATOM 753 C CA . ASP A 1 95 ? -30.346 -79.803 -41.569 1.00 71.20 95 ASP A CA 1
ATOM 754 C C . ASP A 1 95 ? -30.587 -78.292 -41.542 1.00 59.30 95 ASP A C 1
ATOM 755 O O . ASP A 1 95 ? -30.084 -77.533 -42.404 1.00 55.81 95 ASP A O 1
ATOM 760 N N . LYS A 1 96 ? -31.360 -77.860 -40.546 1.00 64.10 96 LYS A N 1
ATOM 761 C CA . LYS A 1 96 ? -31.686 -76.451 -40.387 1.00 61.73 96 LYS A CA 1
ATOM 762 C C . LYS A 1 96 ? -30.435 -75.608 -40.102 1.00 60.98 96 LYS A C 1
ATOM 763 O O . LYS A 1 96 ? -30.281 -74.524 -40.665 1.00 67.15 96 LYS A O 1
ATOM 769 N N . LEU A 1 97 ? -29.521 -76.095 -39.269 1.00 49.45 97 LEU A N 1
ATOM 770 C CA . LEU A 1 97 ? -28.381 -75.262 -38.927 1.00 49.21 97 LEU A CA 1
ATOM 771 C C . LEU A 1 97 ? -27.424 -74.999 -40.111 1.00 49.38 97 LEU A C 1
ATOM 772 O O . LEU A 1 97 ? -27.060 -73.844 -40.437 1.00 51.33 97 LEU A O 1
ATOM 777 N N . ALA A 1 98 ? -27.061 -76.086 -40.769 1.00 50.87 98 ALA A N 1
ATOM 778 C CA . ALA A 1 98 ? -26.190 -76.022 -41.925 1.00 51.24 98 ALA A CA 1
ATOM 779 C C . ALA A 1 98 ? -26.806 -75.250 -43.076 1.00 52.68 98 ALA A C 1
ATOM 780 O O . ALA A 1 98 ? -26.239 -74.269 -43.555 1.00 61.20 98 ALA A O 1
ATOM 782 N N . THR A 1 99 ? -27.979 -75.703 -43.515 1.00 73.17 99 THR A N 1
ATOM 783 C CA . THR A 1 99 ? -28.630 -75.103 -44.678 1.00 70.71 99 THR A CA 1
ATOM 784 C C . THR A 1 99 ? -29.048 -73.666 -44.440 1.00 65.35 99 THR A C 1
ATOM 785 O O . THR A 1 99 ? -28.987 -72.843 -45.341 1.00 75.67 99 THR A O 1
ATOM 789 N N . LEU A 1 100 ? -29.457 -73.360 -43.225 1.00 53.34 100 LEU A N 1
ATOM 790 C CA . LEU A 1 100 ? -29.921 -72.017 -42.952 1.00 54.48 100 LEU A CA 1
ATOM 791 C C . LEU A 1 100 ? -28.773 -71.026 -42.893 1.00 56.45 100 LEU A C 1
ATOM 792 O O . LEU A 1 100 ? -28.882 -69.918 -43.443 1.00 56.25 100 LEU A O 1
ATOM 797 N N . PHE A 1 101 ? -27.677 -71.396 -42.229 1.00 53.38 101 PHE A N 1
ATOM 798 C CA . PHE A 1 101 ? -26.558 -70.449 -42.188 1.00 59.47 101 PHE A CA 1
ATOM 799 C C . PHE A 1 101 ? -26.022 -70.340 -43.591 1.00 59.20 101 PHE A C 1
ATOM 800 O O . PHE A 1 101 ? -25.725 -69.242 -44.068 1.00 62.42 101 PHE A O 1
ATOM 808 N N . GLY A 1 102 ? -25.940 -71.499 -44.247 1.00 62.56 102 GLY A N 1
ATOM 809 C CA . GLY A 1 102 ? -25.509 -71.594 -45.628 1.00 55.24 102 GLY A CA 1
ATOM 810 C C . GLY A 1 102 ? -26.233 -70.588 -46.506 1.00 64.57 102 GLY A C 1
ATOM 811 O O . GLY A 1 102 ? -25.618 -69.792 -47.232 1.00 61.85 102 GLY A O 1
ATOM 812 N N . SER A 1 103 ? -27.552 -70.573 -46.382 1.00 57.43 103 SER A N 1
ATOM 813 C CA . SER A 1 103 ? -28.388 -69.811 -47.296 1.00 70.17 103 SER A CA 1
ATOM 814 C C . SER A 1 103 ? -28.364 -68.341 -46.960 1.00 63.70 103 SER A C 1
ATOM 815 O O . SER A 1 103 ? -28.294 -67.512 -47.843 1.00 71.49 103 SER A O 1
ATOM 818 N N . PHE A 1 104 ? -28.427 -68.030 -45.672 1.00 71.62 104 PHE A N 1
ATOM 819 C CA . PHE A 1 104 ? -28.390 -66.647 -45.218 1.00 68.74 104 PHE A CA 1
ATOM 820 C C . PHE A 1 104 ? -27.143 -66.002 -45.678 1.00 61.68 104 PHE A C 1
ATOM 821 O O . PHE A 1 104 ? -27.163 -64.889 -46.189 1.00 63.62 104 PHE A O 1
ATOM 829 N N . PHE A 1 105 ? -26.057 -66.725 -45.458 1.00 60.25 105 PHE A N 1
ATOM 830 C CA . PHE A 1 105 ? -24.749 -66.269 -45.829 1.00 60.86 105 PHE A CA 1
ATOM 831 C C . PHE A 1 105 ? -24.664 -66.085 -47.330 1.00 63.10 105 PHE A C 1
ATOM 832 O O . PHE A 1 105 ? -24.334 -64.996 -47.795 1.00 64.64 105 PHE A O 1
ATOM 840 N N . THR A 1 106 ? -24.968 -67.131 -48.091 1.00 62.34 106 THR A N 1
ATOM 841 C CA . THR A 1 106 ? -24.946 -67.012 -49.546 1.00 64.30 106 THR A CA 1
ATOM 842 C C . THR A 1 106 ? -25.703 -65.756 -49.999 1.00 66.56 106 THR A C 1
ATOM 843 O O . THR A 1 106 ? -25.218 -64.953 -50.800 1.00 68.64 106 THR A O 1
ATOM 847 N N . SER A 1 107 ? -26.891 -65.580 -49.443 1.00 66.29 107 SER A N 1
ATOM 848 C CA . SER A 1 107 ? -27.721 -64.436 -49.760 1.00 68.42 107 SER A CA 1
ATOM 849 C C . SER A 1 107 ? -26.933 -63.172 -49.480 1.00 74.07 107 SER A C 1
ATOM 850 O O . SER A 1 107 ? -26.856 -62.294 -50.339 1.00 93.66 107 SER A O 1
ATOM 853 N N . ASN A 1 108 ? -26.319 -63.092 -48.300 1.00 68.19 108 ASN A N 1
ATOM 854 C CA . ASN A 1 108 ? -25.586 -61.884 -47.906 1.00 75.34 108 ASN A CA 1
ATOM 855 C C . ASN A 1 108 ? -24.374 -61.567 -48.810 1.00 85.65 108 ASN A C 1
ATOM 856 O O . ASN A 1 108 ? -24.067 -60.391 -49.095 1.00 93.84 108 ASN A O 1
ATOM 861 N N . TYR A 1 109 ? -23.688 -62.614 -49.250 1.00 69.68 109 TYR A N 1
ATOM 862 C CA . TYR A 1 109 ? -22.592 -62.471 -50.179 1.00 71.12 109 TYR A CA 1
ATOM 863 C C . TYR A 1 109 ? -23.075 -61.825 -51.468 1.00 84.13 109 TYR A C 1
ATOM 864 O O . TYR A 1 109 ? -22.530 -60.794 -51.903 1.00 106.69 109 TYR A O 1
ATOM 873 N N . VAL A 1 110 ? -24.124 -62.404 -52.055 1.00 74.05 110 VAL A N 1
ATOM 874 C CA . VAL A 1 110 ? -24.569 -61.949 -53.371 1.00 76.86 110 VAL A CA 1
ATOM 875 C C . VAL A 1 110 ? -25.131 -60.539 -53.283 1.00 78.99 110 VAL A C 1
ATOM 876 O O . VAL A 1 110 ? -24.949 -59.728 -54.189 1.00 81.85 110 VAL A O 1
ATOM 880 N N . ALA A 1 111 ? -25.813 -60.253 -52.181 1.00 77.79 111 ALA A N 1
ATOM 881 C CA . ALA A 1 111 ? -26.369 -58.925 -51.933 1.00 79.76 111 ALA A CA 1
ATOM 882 C C . ALA A 1 111 ? -25.307 -57.827 -51.852 1.00 81.84 111 ALA A C 1
ATOM 883 O O . ALA A 1 111 ? -25.377 -56.829 -52.596 1.00 91.43 111 ALA A O 1
ATOM 885 N N . LEU A 1 112 ? -24.334 -58.023 -50.948 1.00 79.66 112 LEU A N 1
ATOM 886 C CA . LEU A 1 112 ? -23.348 -56.988 -50.615 1.00 81.00 112 LEU A CA 1
ATOM 887 C C . LEU A 1 112 ? -22.160 -56.979 -51.577 1.00 82.46 112 LEU A C 1
ATOM 888 O O . LEU A 1 112 ? -21.223 -56.156 -51.442 1.00 83.85 112 LEU A O 1
ATOM 893 N N . TRP A 1 113 ? -22.204 -57.886 -52.550 1.00 82.36 113 TRP A N 1
ATOM 894 C CA . TRP A 1 113 ? -21.253 -57.836 -53.654 1.00 84.42 113 TRP A CA 1
ATOM 895 C C . TRP A 1 113 ? -21.182 -56.503 -54.386 1.00 91.01 113 TRP A C 1
ATOM 896 O O . TRP A 1 113 ? -20.090 -56.068 -54.774 1.00 89.97 113 TRP A O 1
ATOM 907 N N . ALA A 1 114 ? -22.346 -55.898 -54.617 1.00 100.96 114 ALA A N 1
ATOM 908 C CA . ALA A 1 114 ? -22.429 -54.546 -55.161 1.00 104.36 114 ALA A CA 1
ATOM 909 C C . ALA A 1 114 ? -21.468 -53.600 -54.420 1.00 94.37 114 ALA A C 1
ATOM 910 O O . ALA A 1 114 ? -20.675 -52.882 -55.047 1.00 96.88 114 ALA A O 1
ATOM 912 N N . LYS A 1 115 ? -21.527 -53.630 -53.085 1.00 92.71 115 LYS A N 1
ATOM 913 C CA . LYS A 1 115 ? -20.742 -52.703 -52.274 1.00 101.69 115 LYS A CA 1
ATOM 914 C C . LYS A 1 115 ? -19.286 -53.030 -52.413 1.00 93.11 115 LYS A C 1
ATOM 915 O O . LYS A 1 115 ? -18.478 -52.161 -52.720 1.00 118.41 115 LYS A O 1
ATOM 921 N N . PHE A 1 116 ? -18.940 -54.287 -52.221 1.00 89.13 116 PHE A N 1
ATOM 922 C CA . PHE A 1 116 ? -17.524 -54.607 -52.233 1.00 88.82 116 PHE A CA 1
ATOM 923 C C . PHE A 1 116 ? -16.837 -54.617 -53.613 1.00 91.51 116 PHE A C 1
ATOM 924 O O . PHE A 1 116 ? -15.633 -54.372 -53.710 1.00 92.62 116 PHE A O 1
ATOM 932 N N . PHE A 1 117 ? -17.587 -54.871 -54.678 1.00 101.28 117 PHE A N 1
ATOM 933 C CA . PHE A 1 117 ? -16.986 -54.894 -56.014 1.00 104.93 117 PHE A CA 1
ATOM 934 C C . PHE A 1 117 ? -17.779 -54.140 -57.077 1.00 106.97 117 PHE A C 1
ATOM 935 O O . PHE A 1 117 ? -18.396 -54.740 -57.969 1.00 102.56 117 PHE A O 1
ATOM 943 N N . PRO A 1 118 ? -17.739 -52.816 -57.010 1.00 105.41 118 PRO A N 1
ATOM 944 C CA . PRO A 1 118 ? -18.372 -52.046 -58.071 1.00 119.89 118 PRO A CA 1
ATOM 945 C C . PRO A 1 118 ? -17.649 -52.298 -59.403 1.00 142.21 118 PRO A C 1
ATOM 946 O O . PRO A 1 118 ? -18.214 -52.074 -60.469 1.00 153.63 118 PRO A O 1
ATOM 950 N N . GLU A 1 119 ? -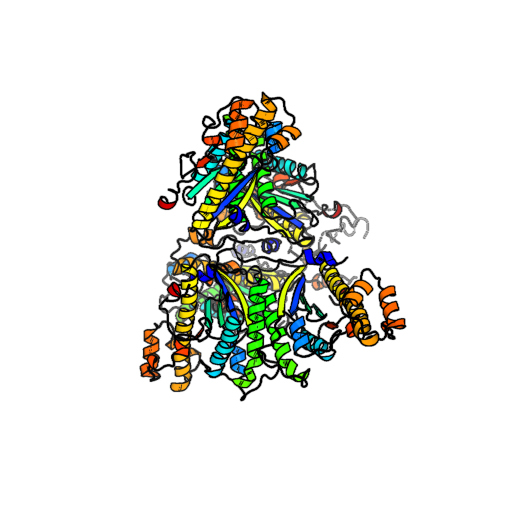16.415 -52.793 -59.317 1.00 155.24 119 GLU A N 1
ATOM 951 C CA . GLU A 1 119 ? -15.577 -53.087 -60.482 1.00 159.38 119 GLU A CA 1
ATOM 952 C C . GLU A 1 119 ? -16.221 -54.036 -61.484 1.00 145.14 119 GLU A C 1
ATOM 953 O O . GLU A 1 119 ? -16.532 -53.655 -62.611 1.00 140.89 119 GLU A O 1
ATOM 959 N N . LYS A 1 120 ? -16.349 -55.294 -61.077 1.00 139.48 120 LYS A N 1
ATOM 960 C CA . LYS A 1 120 ? -16.980 -56.309 -61.897 1.00 137.68 120 LYS A CA 1
ATOM 961 C C . LYS A 1 120 ? -18.211 -56.878 -61.179 1.00 126.66 120 LYS A C 1
ATOM 962 O O . LYS A 1 120 ? -18.085 -57.469 -60.109 1.00 122.18 120 LYS A O 1
ATOM 968 N N . PRO A 1 121 ? -19.411 -56.667 -61.751 1.00 118.87 121 PRO A N 1
ATOM 969 C CA . PRO A 1 121 ? -20.651 -57.288 -61.263 1.00 101.12 121 PRO A CA 1
ATOM 970 C C . PRO A 1 121 ? -20.713 -58.793 -61.499 1.00 91.98 121 PRO A C 1
ATOM 971 O O . PRO A 1 121 ? -19.840 -59.354 -62.173 1.00 93.97 121 PRO A O 1
ATOM 975 N N . LEU A 1 122 ? -21.779 -59.415 -61.004 1.00 88.57 122 LEU A N 1
ATOM 976 C CA . LEU A 1 122 ? -21.791 -60.859 -60.790 1.00 90.50 122 LEU A CA 1
ATOM 977 C C . LEU A 1 122 ? -21.927 -61.801 -61.971 1.00 86.48 122 LEU A C 1
ATOM 978 O O . LEU A 1 122 ? -21.760 -63.004 -61.803 1.00 89.23 122 LEU A O 1
ATOM 983 N N . ASN A 1 123 ? -22.248 -61.300 -63.145 1.00 88.97 123 ASN A N 1
ATOM 984 C CA . ASN A 1 123 ? -22.548 -62.192 -64.264 1.00 110.09 123 ASN A CA 1
ATOM 985 C C . ASN A 1 123 ? -23.703 -63.139 -63.838 1.00 130.12 123 ASN A C 1
ATOM 986 O O . ASN A 1 123 ? -24.531 -62.735 -63.027 1.00 156.39 123 ASN A O 1
ATOM 991 N N . ILE A 1 124 ? -23.780 -64.365 -64.358 1.00 131.19 124 ILE A N 1
ATOM 992 C CA . ILE A 1 124 ? -24.801 -65.341 -63.930 1.00 110.09 124 ILE A CA 1
ATOM 993 C C . ILE A 1 124 ? -24.199 -66.724 -63.902 1.00 114.09 124 ILE A C 1
ATOM 994 O O . ILE A 1 124 ? -24.209 -67.411 -62.886 1.00 126.70 124 ILE A O 1
ATOM 999 N N . LYS A 1 125 ? -23.730 -67.135 -65.076 1.00 108.40 125 LYS A N 1
ATOM 1000 C CA . LYS A 1 125 ? -23.212 -68.470 -65.332 1.00 108.30 125 LYS A CA 1
ATOM 1001 C C . LYS A 1 125 ? -22.116 -68.851 -64.324 1.00 104.11 125 LYS A C 1
ATOM 1002 O O . LYS A 1 125 ? -21.826 -70.032 -64.111 1.00 103.71 125 LYS A O 1
ATOM 1008 N N . HIS A 1 126 ? -21.507 -67.840 -63.713 1.00 103.65 126 HIS A N 1
ATOM 1009 C CA . HIS A 1 126 ? -20.602 -68.049 -62.589 1.00 100.37 126 HIS A CA 1
ATOM 1010 C C . HIS A 1 126 ? -21.088 -67.322 -61.326 1.00 95.25 126 HIS A C 1
ATOM 1011 O O . HIS A 1 126 ? -20.986 -66.104 -61.213 1.00 103.62 126 HIS A O 1
ATOM 1018 N N . LEU A 1 127 ? -21.565 -68.095 -60.358 1.00 82.60 127 LEU A N 1
ATOM 1019 C CA . LEU A 1 127 ? -22.185 -67.536 -59.170 1.00 78.55 127 LEU A CA 1
ATOM 1020 C C . LEU A 1 127 ? -21.640 -68.192 -57.913 1.00 76.83 127 LEU A C 1
ATOM 1021 O O . LEU A 1 127 ? -21.298 -69.371 -57.929 1.00 84.64 127 LEU A O 1
ATOM 1026 N N . PRO A 1 128 ? -21.507 -67.412 -56.829 1.00 71.85 128 PRO A N 1
ATOM 1027 C CA . PRO A 1 128 ? -20.989 -67.939 -55.567 1.00 70.62 128 PRO A CA 1
ATOM 1028 C C . PRO A 1 128 ? -21.988 -68.859 -54.883 1.00 74.87 128 PRO A C 1
ATOM 1029 O O . PRO A 1 128 ? -23.141 -68.462 -54.785 1.00 74.35 128 PRO A O 1
ATOM 1033 N N . TYR A 1 129 ? -21.577 -70.043 -54.430 1.00 68.87 129 TYR A N 1
ATOM 1034 C CA . TYR A 1 129 ? -22.480 -70.927 -53.693 1.00 67.96 129 TYR A CA 1
ATOM 1035 C C . TYR A 1 129 ? -21.642 -71.723 -52.719 1.00 71.29 129 TYR A C 1
ATOM 1036 O O . TYR A 1 129 ? -20.478 -72.028 -53.006 1.00 69.39 129 TYR A O 1
ATOM 1045 N N . PHE A 1 130 ? -22.190 -71.985 -51.527 1.00 74.95 130 PHE A N 1
ATOM 1046 C CA . PHE A 1 130 ? -21.306 -72.398 -50.451 1.00 61.56 130 PHE A CA 1
ATOM 1047 C C . PHE A 1 130 ? -21.737 -73.761 -49.850 1.00 68.60 130 PHE A C 1
ATOM 1048 O O . PHE A 1 130 ? -22.920 -74.005 -49.610 1.00 75.07 130 PHE A O 1
ATOM 1056 N N . ASP A 1 131 ? -20.776 -74.641 -49.589 1.00 60.14 131 ASP A N 1
ATOM 1057 C CA . ASP A 1 131 ? -21.032 -75.841 -48.786 1.00 60.35 131 ASP A CA 1
ATOM 1058 C C . ASP A 1 131 ? -21.116 -75.468 -47.313 1.00 52.47 131 ASP A C 1
ATOM 1059 O O . ASP A 1 131 ? -20.303 -74.679 -46.827 1.00 57.12 131 ASP A O 1
ATOM 1064 N N . SER A 1 132 ? -22.092 -76.027 -46.601 1.00 58.82 132 SER A N 1
ATOM 1065 C CA . SER A 1 132 ? -22.180 -75.814 -45.163 1.00 51.38 132 SER A CA 1
ATOM 1066 C C . SER A 1 132 ? -22.175 -77.146 -44.370 1.00 49.79 132 SER A C 1
ATOM 1067 O O . SER A 1 132 ? -22.526 -78.204 -44.899 1.00 49.20 132 SER A O 1
ATOM 1070 N N . ARG A 1 133 ? -21.726 -77.099 -43.113 1.00 57.78 133 ARG A N 1
ATOM 1071 C CA . ARG A 1 133 ? -21.489 -78.313 -42.303 1.00 43.61 133 ARG A CA 1
ATOM 1072 C C . ARG A 1 133 ? -21.704 -78.062 -40.855 1.00 42.31 133 ARG A C 1
ATOM 1073 O O . ARG A 1 133 ? -21.436 -76.962 -40.359 1.00 50.55 133 ARG A O 1
ATOM 1081 N N . CYS A 1 134 ? -22.111 -79.109 -40.151 1.00 46.69 134 CYS A N 1
ATOM 1082 C CA . CYS A 1 134 ? -22.188 -79.084 -38.676 1.00 47.84 134 CYS A CA 1
ATOM 1083 C C . CYS A 1 134 ? -21.241 -80.033 -37.925 1.00 41.35 134 CYS A C 1
ATOM 1084 O O . CYS A 1 134 ? -21.089 -81.204 -38.293 1.00 55.69 134 CYS A O 1
ATOM 1087 N N . VAL A 1 135 ? -20.602 -79.547 -36.867 1.00 37.49 135 VAL A N 1
ATOM 1088 C CA . VAL A 1 135 ? -19.746 -80.437 -36.072 1.00 37.05 135 VAL A CA 1
ATOM 1089 C C . VAL A 1 135 ? -19.952 -80.266 -34.593 1.00 50.24 135 VAL A C 1
ATOM 1090 O O . VAL A 1 135 ? -20.030 -79.135 -34.102 1.00 82.20 135 VAL A O 1
ATOM 1094 N N . ALA A 1 136 ? -20.026 -81.385 -33.875 1.00 34.67 136 ALA A N 1
ATOM 1095 C CA . ALA A 1 136 ? -20.263 -81.302 -32.431 1.00 46.01 136 ALA A CA 1
ATOM 1096 C C . ALA A 1 136 ? -18.969 -81.424 -31.621 1.00 59.85 136 ALA A C 1
ATOM 1097 O O . ALA A 1 136 ? -18.178 -82.352 -31.808 1.00 49.21 136 ALA A O 1
ATOM 1099 N N . TYR A 1 137 ? -18.753 -80.479 -30.719 1.00 34.24 137 TYR A N 1
ATOM 1100 C CA . TYR A 1 137 ? -17.610 -80.554 -29.839 1.00 56.94 137 TYR A CA 1
ATOM 1101 C C . TYR A 1 137 ? -18.006 -80.655 -28.366 1.00 66.42 137 TYR A C 1
ATOM 1102 O O . TYR A 1 137 ? -18.602 -79.748 -27.797 1.00 78.62 137 TYR A O 1
ATOM 1111 N N . PRO A 1 138 ? -17.669 -81.781 -27.748 1.00 36.92 138 PRO A N 1
ATOM 1112 C CA . PRO A 1 138 ? -18.195 -82.076 -26.415 1.00 37.05 138 PRO A CA 1
ATOM 1113 C C . PRO A 1 138 ? -17.637 -81.194 -25.323 1.00 68.46 138 PRO A C 1
ATOM 1114 O O . PRO A 1 138 ? -18.261 -81.110 -24.261 1.00 82.23 138 PRO A O 1
ATOM 1118 N N . ASN A 1 139 ? -16.516 -80.525 -25.581 1.00 61.79 139 ASN A N 1
ATOM 1119 C CA . ASN A 1 139 ? -15.945 -79.664 -24.553 1.00 58.08 139 ASN A CA 1
ATOM 1120 C C . ASN A 1 139 ? -15.065 -78.535 -25.049 1.00 64.10 139 ASN A C 1
ATOM 1121 O O . ASN A 1 139 ? -14.527 -78.554 -26.170 1.00 77.18 139 ASN A O 1
ATOM 1126 N N . LEU A 1 140 ? -14.898 -77.578 -24.142 1.00 59.10 140 LEU A N 1
ATOM 1127 C CA . LEU A 1 140 ? -14.299 -76.301 -24.444 1.00 60.16 140 LEU A CA 1
ATOM 1128 C C . LEU A 1 140 ? -12.921 -76.535 -24.978 1.00 64.46 140 LEU A C 1
ATOM 1129 O O . LEU A 1 140 ? -12.529 -75.872 -25.926 1.00 80.98 140 LEU A O 1
ATOM 1134 N N . GLN A 1 141 ? -12.205 -77.510 -24.414 1.00 59.29 141 GLN A N 1
ATOM 1135 C CA . GLN A 1 141 ? -10.857 -77.778 -24.915 1.00 61.73 141 GLN A CA 1
ATOM 1136 C C . GLN A 1 141 ? -10.932 -77.902 -26.435 1.00 58.84 141 GLN A C 1
ATOM 1137 O O . GLN A 1 141 ? -10.334 -77.136 -27.171 1.00 65.37 141 GLN A O 1
ATOM 1143 N N . THR A 1 142 ? -11.766 -78.816 -26.888 1.00 47.77 142 THR A N 1
ATOM 1144 C CA . THR A 1 142 ? -11.836 -79.143 -28.295 1.00 62.85 142 THR A CA 1
ATOM 1145 C C . THR A 1 142 ? -12.336 -77.980 -29.157 1.00 65.84 142 THR A C 1
ATOM 1146 O O . THR A 1 142 ? -11.974 -77.861 -30.339 1.00 57.66 142 THR A O 1
ATOM 1150 N N . ILE A 1 143 ? -13.203 -77.146 -28.591 1.00 42.77 143 ILE A N 1
ATOM 1151 C CA . ILE A 1 143 ? -13.719 -76.044 -29.377 1.00 43.47 143 ILE A CA 1
ATOM 1152 C C . ILE A 1 143 ? -12.564 -75.036 -29.531 1.00 50.91 143 ILE A C 1
ATOM 1153 O O . ILE A 1 143 ? -12.354 -74.429 -30.605 1.00 54.69 143 ILE A O 1
ATOM 1158 N N . LYS A 1 144 ? -11.771 -74.921 -28.465 1.00 42.61 144 LYS A N 1
ATOM 1159 C CA . LYS A 1 144 ? -10.633 -74.019 -28.448 1.00 43.95 144 LYS A CA 1
ATOM 1160 C C . LYS A 1 144 ? -9.642 -74.490 -29.452 1.00 52.49 144 LYS A C 1
ATOM 1161 O O . LYS A 1 144 ? -9.162 -73.714 -30.258 1.00 69.51 144 LYS A O 1
ATOM 1167 N N . ASP A 1 145 ? -9.385 -75.786 -29.429 1.00 50.33 145 ASP A N 1
ATOM 1168 C CA . ASP A 1 145 ? -8.428 -76.401 -30.326 1.00 46.65 145 ASP A CA 1
ATOM 1169 C C . ASP A 1 145 ? -8.895 -76.301 -31.771 1.00 45.23 145 ASP A C 1
ATOM 1170 O O . ASP A 1 145 ? -8.078 -76.232 -32.669 1.00 59.09 145 ASP A O 1
ATOM 1175 N N . TYR A 1 146 ? -10.216 -76.297 -31.971 1.00 43.63 146 TYR A N 1
ATOM 1176 C CA . TYR A 1 146 ? -10.805 -76.193 -33.298 1.00 38.15 146 TYR A CA 1
ATOM 1177 C C . TYR A 1 146 ? -10.377 -74.889 -33.854 1.00 46.44 146 TYR A C 1
ATOM 1178 O O . TYR A 1 146 ? -9.860 -74.790 -34.978 1.00 54.87 146 TYR A O 1
ATOM 1187 N N . LEU A 1 147 ? -10.671 -73.877 -33.051 1.00 40.34 147 LEU A N 1
ATOM 1188 C CA . LEU A 1 147 ? -10.403 -72.520 -33.441 1.00 41.85 147 LEU A CA 1
ATOM 1189 C C . LEU A 1 147 ? -8.911 -72.365 -33.710 1.00 68.82 147 LEU A C 1
ATOM 1190 O O . LEU A 1 147 ? -8.485 -71.809 -34.727 1.00 86.42 147 LEU A O 1
ATOM 1195 N N . SER A 1 148 ? -8.115 -72.885 -32.796 1.00 65.28 148 SER A N 1
ATOM 1196 C CA . SER A 1 148 ? -6.684 -72.855 -32.951 1.00 44.62 148 SER A CA 1
ATOM 1197 C C . SER A 1 148 ? -6.277 -73.498 -34.291 1.00 44.03 148 SER A C 1
ATOM 1198 O O . SER A 1 148 ? -5.620 -72.888 -35.114 1.00 46.69 148 SER A O 1
ATOM 1201 N N . TRP A 1 149 ? -6.735 -74.714 -34.516 1.00 45.63 149 TRP A N 1
ATOM 1202 C CA . TRP A 1 149 ? -6.514 -75.433 -35.759 1.00 47.13 149 TRP A CA 1
ATOM 1203 C C . TRP A 1 149 ? -6.758 -74.546 -36.974 1.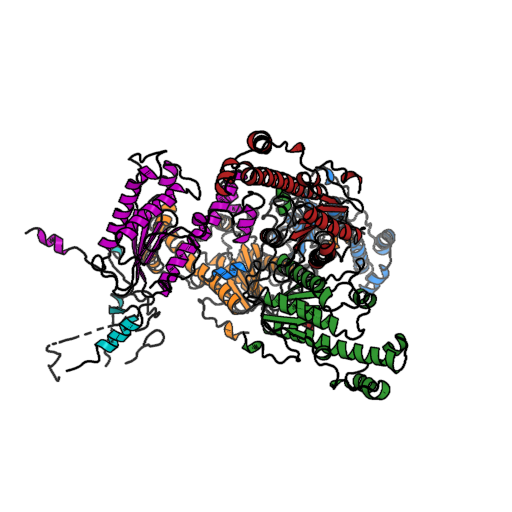00 46.10 149 TRP A C 1
ATOM 1204 O O . TRP A 1 149 ? -5.964 -74.501 -37.904 1.00 51.26 149 TRP A O 1
ATOM 1215 N N . ARG A 1 150 ? -7.856 -73.811 -36.933 1.00 41.54 150 ARG A N 1
ATOM 1216 C CA . ARG A 1 150 ? -8.130 -72.868 -38.000 1.00 60.75 150 ARG A CA 1
ATOM 1217 C C . ARG A 1 150 ? -7.081 -71.762 -38.111 1.00 68.68 150 ARG A C 1
ATOM 1218 O O . ARG A 1 150 ? -6.415 -71.650 -39.142 1.00 94.35 150 ARG A O 1
ATOM 1226 N N . TYR A 1 151 ? -6.914 -70.972 -37.055 1.00 59.34 151 TYR A N 1
ATOM 1227 C CA . TYR A 1 151 ? -5.920 -69.886 -37.059 1.00 53.23 151 TYR A CA 1
ATOM 1228 C C . TYR A 1 151 ? -4.531 -70.337 -37.513 1.00 51.09 151 TYR A C 1
ATOM 1229 O O . TYR A 1 151 ? -3.870 -69.659 -38.292 1.00 48.94 151 TYR A O 1
ATOM 1238 N N . VAL A 1 152 ? -4.093 -71.479 -36.990 1.00 59.13 152 VAL A N 1
ATOM 1239 C CA . VAL A 1 152 ? -2.916 -72.190 -37.479 1.00 50.72 152 VAL A CA 1
ATOM 1240 C C . VAL A 1 152 ? -2.958 -72.346 -38.995 1.00 50.59 152 VAL A C 1
ATOM 1241 O O . VAL A 1 152 ? -2.069 -71.837 -39.694 1.00 68.21 152 VAL A O 1
ATOM 1245 N N . ASP A 1 153 ? -3.974 -73.038 -39.510 1.00 54.61 153 ASP A N 1
ATOM 1246 C CA . ASP A 1 153 ? -4.037 -73.260 -40.956 1.00 53.53 153 ASP A CA 1
ATOM 1247 C C . ASP A 1 153 ? -3.918 -71.979 -41.775 1.00 50.85 153 ASP A C 1
ATOM 1248 O O . ASP A 1 153 ? -3.259 -71.982 -42.837 1.00 50.67 153 ASP A O 1
ATOM 1253 N N . THR A 1 154 ? -4.519 -70.887 -41.285 1.00 53.08 154 THR A N 1
ATOM 1254 C CA . THR A 1 154 ? -4.478 -69.629 -42.040 1.00 55.06 154 THR A CA 1
ATOM 1255 C C . THR A 1 154 ? -3.086 -69.003 -41.976 1.00 60.42 154 THR A C 1
ATOM 1256 O O . THR A 1 154 ? -2.601 -68.503 -42.981 1.00 76.10 154 THR A O 1
ATOM 1260 N N . HIS A 1 155 ? -2.444 -69.036 -40.807 1.00 56.09 155 HIS A N 1
ATOM 1261 C CA . HIS A 1 155 ? -1.092 -68.494 -40.671 1.00 54.95 155 HIS A CA 1
ATOM 1262 C C . HIS A 1 155 ? -0.125 -69.200 -41.639 1.00 56.18 155 HIS A C 1
ATOM 1263 O O . HIS A 1 155 ? 0.477 -68.571 -42.541 1.00 62.36 155 HIS A O 1
ATOM 1270 N N . ILE A 1 156 ? -0.031 -70.519 -41.474 1.00 49.71 156 ILE A N 1
ATOM 1271 C CA . ILE A 1 156 ? 0.768 -71.390 -42.348 1.00 49.90 156 ILE A CA 1
ATOM 1272 C C . ILE A 1 156 ? 0.505 -71.178 -43.846 1.00 51.46 156 ILE A C 1
ATOM 1273 O O . ILE A 1 156 ? 1.425 -70.939 -44.645 1.00 68.68 156 ILE A O 1
ATOM 1278 N N . ASN A 1 157 ? -0.751 -71.258 -44.226 1.00 53.53 157 ASN A N 1
ATOM 1279 C CA . ASN A 1 157 ? -1.121 -71.036 -45.608 1.00 54.61 157 ASN A CA 1
ATOM 1280 C C . ASN A 1 157 ? -0.748 -69.650 -46.146 1.00 57.16 157 ASN A C 1
ATOM 1281 O O . ASN A 1 157 ? -0.367 -69.501 -47.310 1.00 57.79 157 ASN A O 1
ATOM 1286 N N . ASN A 1 158 ? -0.885 -68.633 -45.309 1.00 57.33 158 ASN A N 1
ATOM 1287 C CA . ASN A 1 158 ? -0.618 -67.271 -45.748 1.00 68.77 158 ASN A CA 1
ATOM 1288 C C . ASN A 1 158 ? 0.845 -67.119 -46.069 1.00 82.14 158 ASN A C 1
ATOM 1289 O O . ASN A 1 158 ? 1.193 -66.587 -47.122 1.00 95.65 158 ASN A O 1
ATOM 1294 N N . LEU A 1 159 ? 1.702 -67.598 -45.166 1.00 85.00 159 LEU A N 1
ATOM 1295 C CA . LEU A 1 159 ? 3.131 -67.547 -45.445 1.00 56.84 159 LEU A CA 1
ATOM 1296 C C . LEU A 1 159 ? 3.430 -68.317 -46.742 1.00 63.63 159 LEU A C 1
ATOM 1297 O O . LEU A 1 159 ? 3.901 -67.706 -47.717 1.00 80.51 159 LEU A O 1
ATOM 1302 N N . TYR A 1 160 ? 3.109 -69.624 -46.786 1.00 55.95 160 TYR A N 1
ATOM 1303 C CA . TYR A 1 160 ? 3.457 -70.436 -47.956 1.00 56.64 160 TYR A CA 1
ATOM 1304 C C . TYR A 1 160 ? 2.957 -69.823 -49.267 1.00 58.09 160 TYR A C 1
ATOM 1305 O O . TYR A 1 160 ? 3.703 -69.723 -50.244 1.00 79.83 160 TYR A O 1
ATOM 1314 N N . ASN A 1 161 ? 1.688 -69.454 -49.319 1.00 57.66 161 ASN A N 1
ATOM 1315 C CA . ASN A 1 161 ? 1.149 -68.972 -50.574 1.00 75.29 161 ASN A CA 1
ATOM 1316 C C . ASN A 1 161 ? 1.729 -67.601 -50.934 1.00 77.18 161 ASN A C 1
ATOM 1317 O O . ASN A 1 161 ? 1.912 -67.277 -52.125 1.00 77.27 161 ASN A O 1
ATOM 1322 N N . THR A 1 162 ? 2.060 -66.820 -49.910 1.00 61.92 162 THR A N 1
ATOM 1323 C CA . THR A 1 162 ? 2.560 -65.486 -50.160 1.00 63.85 162 THR A CA 1
ATOM 1324 C C . THR A 1 162 ? 3.921 -65.613 -50.802 1.00 65.14 162 THR A C 1
ATOM 1325 O O . THR A 1 162 ? 4.134 -65.069 -51.875 1.00 67.06 162 THR A O 1
ATOM 1329 N N . THR A 1 163 ? 4.840 -66.356 -50.195 1.00 63.23 163 THR A N 1
ATOM 1330 C CA . THR A 1 163 ? 6.179 -66.394 -50.777 1.00 64.86 163 THR A CA 1
ATOM 1331 C C . THR A 1 163 ? 6.131 -67.231 -52.057 1.00 65.41 163 THR A C 1
ATOM 1332 O O . THR A 1 163 ? 7.002 -67.128 -52.917 1.00 76.00 163 THR A O 1
ATOM 1336 N N . PHE A 1 164 ? 5.089 -68.040 -52.190 1.00 64.21 164 PHE A N 1
ATOM 1337 C CA . PHE A 1 164 ? 4.898 -68.785 -53.411 1.00 65.18 164 PHE A CA 1
ATOM 1338 C C . PHE A 1 164 ? 4.709 -67.836 -54.578 1.00 67.44 164 PHE A C 1
ATOM 1339 O O . PHE A 1 164 ? 5.404 -67.917 -55.599 1.00 69.36 164 PHE A O 1
ATOM 1347 N N . TRP A 1 165 ? 3.739 -66.943 -54.417 1.00 69.73 165 TRP A N 1
ATOM 1348 C CA . TRP A 1 165 ? 3.342 -66.020 -55.479 1.00 71.98 165 TRP A CA 1
ATOM 1349 C C . TRP A 1 165 ? 4.329 -64.885 -55.617 1.00 78.02 165 TRP A C 1
ATOM 1350 O O . TRP A 1 165 ? 4.413 -64.237 -56.636 1.00 92.42 165 TRP A O 1
ATOM 1361 N N . GLN A 1 166 ? 5.079 -64.619 -54.579 1.00 70.51 166 GLN A N 1
ATOM 1362 C CA . GLN A 1 166 ? 6.119 -63.635 -54.726 1.00 72.34 166 GLN A CA 1
ATOM 1363 C C . GLN A 1 166 ? 7.231 -64.232 -55.574 1.00 73.59 166 GLN A C 1
ATOM 1364 O O . GLN A 1 166 ? 7.841 -63.540 -56.374 1.00 85.82 166 GLN A O 1
ATOM 1370 N N . LEU A 1 167 ? 7.499 -65.519 -55.391 1.00 72.29 167 LEU A N 1
ATOM 1371 C CA . LEU A 1 167 ? 8.495 -66.194 -56.212 1.00 73.67 167 LEU A CA 1
ATOM 1372 C C . LEU A 1 167 ? 8.034 -66.191 -57.662 1.00 112.30 167 LEU A C 1
ATOM 1373 O O . LEU A 1 167 ? 8.843 -65.929 -58.561 1.00 119.82 167 LEU A O 1
ATOM 1378 N N . ILE A 1 168 ? 6.744 -66.475 -57.894 1.00 106.62 168 ILE A N 1
ATOM 1379 C CA . ILE A 1 168 ? 6.204 -66.412 -59.256 1.00 77.20 168 ILE A CA 1
ATOM 1380 C C . ILE A 1 168 ? 6.319 -65.003 -59.832 1.00 79.45 168 ILE A C 1
ATOM 1381 O O . ILE A 1 168 ? 6.924 -64.781 -60.882 1.00 94.69 168 ILE A O 1
ATOM 1386 N N . ILE A 1 169 ? 5.721 -64.051 -59.130 1.00 78.72 169 ILE A N 1
ATOM 1387 C CA . ILE A 1 169 ? 5.645 -62.653 -59.547 1.00 80.87 169 ILE A CA 1
ATOM 1388 C C . ILE A 1 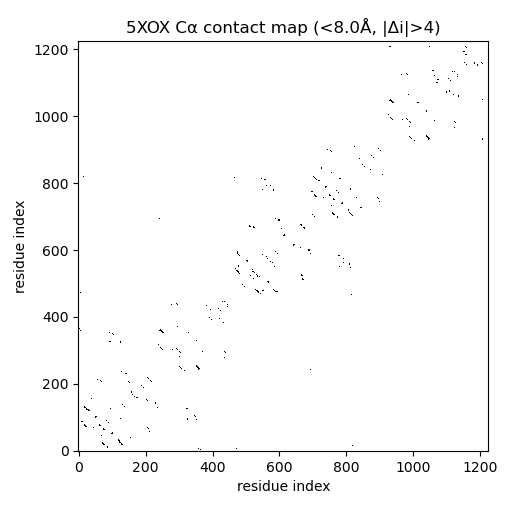169 ? 7.016 -61.989 -59.795 1.00 82.68 169 ILE A C 1
ATOM 1389 O O . ILE A 1 169 ? 7.349 -61.642 -60.929 1.00 85.31 169 ILE A O 1
ATOM 1394 N N . LYS A 1 170 ? 7.806 -61.842 -58.738 1.00 85.50 170 LYS A N 1
ATOM 1395 C CA . LYS A 1 170 ? 8.987 -60.968 -58.734 1.00 95.89 170 LYS A CA 1
ATOM 1396 C C . LYS A 1 170 ? 10.218 -61.561 -59.407 1.00 94.47 170 LYS A C 1
ATOM 1397 O O . LYS A 1 170 ? 11.002 -60.859 -60.067 1.00 92.64 170 LYS A O 1
ATOM 1403 N N . CYS A 1 171 ? 10.400 -62.852 -59.182 1.00 91.48 171 CYS A N 1
ATOM 1404 C CA . CYS A 1 171 ? 11.545 -63.564 -59.693 1.00 95.15 171 CYS A CA 1
ATOM 1405 C C . CYS A 1 171 ? 11.215 -64.327 -60.978 1.00 113.44 171 CYS A C 1
ATOM 1406 O O . CYS A 1 171 ? 12.085 -64.960 -61.564 1.00 126.99 171 CYS A O 1
ATOM 1409 N N . GLY A 1 172 ? 9.963 -64.253 -61.422 1.00 121.10 172 GLY A N 1
ATOM 1410 C CA . GLY A 1 172 ? 9.587 -64.778 -62.727 1.00 124.97 172 GLY A CA 1
ATOM 1411 C C . GLY A 1 172 ? 9.522 -66.291 -62.814 1.00 118.30 172 GLY A C 1
ATOM 1412 O O . GLY A 1 172 ? 9.494 -66.869 -63.900 1.00 127.05 172 GLY A O 1
ATOM 1413 N N . LEU A 1 173 ? 9.478 -66.928 -61.653 1.00 106.33 173 LEU A N 1
ATOM 1414 C CA . LEU A 1 173 ? 9.467 -68.379 -61.554 1.00 107.38 173 LEU A CA 1
ATOM 1415 C C . LEU A 1 173 ? 8.180 -69.006 -62.045 1.00 110.23 173 LEU A C 1
ATOM 1416 O O . LEU A 1 173 ? 7.097 -68.427 -61.921 1.00 103.53 173 LEU A O 1
ATOM 1421 N N . THR A 1 174 ? 8.316 -70.218 -62.568 1.00 125.67 174 THR A N 1
ATOM 1422 C CA . THR A 1 174 ? 7.174 -71.061 -62.891 1.00 120.20 174 THR A CA 1
ATOM 1423 C C . THR A 1 174 ? 6.793 -71.873 -61.640 1.00 103.07 174 THR A C 1
ATOM 1424 O O . THR A 1 174 ? 7.650 -72.140 -60.791 1.00 89.27 174 THR A O 1
ATOM 1428 N N . PRO A 1 175 ? 5.503 -72.253 -61.523 1.00 97.53 175 PRO A N 1
ATOM 1429 C CA . PRO A 1 175 ? 4.963 -72.935 -60.339 1.00 97.47 175 PRO A CA 1
ATOM 1430 C C . PRO A 1 175 ? 5.779 -74.133 -59.879 1.00 104.79 175 PRO A C 1
ATOM 1431 O O . PRO A 1 175 ? 5.888 -74.347 -58.684 1.00 101.98 175 PRO A O 1
ATOM 1435 N N . GLN A 1 176 ? 6.323 -74.901 -60.815 1.00 110.53 176 GLN A N 1
ATOM 1436 C CA . GLN A 1 176 ? 7.125 -76.076 -60.487 1.00 109.85 176 GLN A CA 1
ATOM 1437 C C . GLN A 1 176 ? 8.394 -75.722 -59.712 1.00 95.25 176 GLN A C 1
ATOM 1438 O O . GLN A 1 176 ? 8.685 -76.319 -58.675 1.00 97.09 176 GLN A O 1
ATOM 1444 N N . GLU A 1 177 ? 9.165 -74.765 -60.214 1.00 85.56 177 GLU A N 1
ATOM 1445 C CA . GLU A 1 177 ? 10.428 -74.478 -59.564 1.00 88.29 177 GLU A CA 1
ATOM 1446 C C . GLU A 1 177 ? 10.203 -73.586 -58.347 1.00 86.17 177 GLU A C 1
ATOM 1447 O O . GLU A 1 177 ? 11.062 -73.516 -57.471 1.00 97.73 177 GLU A O 1
ATOM 1453 N N . SER A 1 178 ? 9.050 -72.928 -58.261 1.00 82.68 178 SER A N 1
ATOM 1454 C CA . SER A 1 178 ? 8.719 -72.221 -57.022 1.00 79.13 178 SER A CA 1
ATOM 1455 C C . SER A 1 178 ? 8.314 -73.236 -55.973 1.00 74.89 178 SER A C 1
ATOM 1456 O O . SER A 1 178 ? 8.618 -73.105 -54.786 1.00 70.34 178 SER A O 1
ATOM 1459 N N . GLU A 1 179 ? 7.625 -74.264 -56.431 1.00 79.58 179 GLU A N 1
ATOM 1460 C CA . GLU A 1 179 ? 7.182 -75.319 -55.552 1.00 92.28 179 GLU A CA 1
ATOM 1461 C C . GLU A 1 179 ? 8.402 -76.014 -54.969 1.00 94.03 179 GLU A C 1
ATOM 1462 O O . GLU A 1 179 ? 8.428 -76.276 -53.766 1.00 103.38 179 GLU A O 1
ATOM 1468 N N . LYS A 1 180 ? 9.413 -76.303 -55.798 1.00 89.41 180 LYS A N 1
ATOM 1469 C CA . LYS A 1 180 ? 10.595 -76.986 -55.257 1.00 84.25 180 LYS A CA 1
ATOM 1470 C C . LYS A 1 180 ? 11.363 -75.998 -54.385 1.00 79.55 180 LYS A C 1
ATOM 1471 O O . LYS A 1 180 ? 11.816 -76.363 -53.290 1.00 73.52 180 LYS A O 1
ATOM 1477 N N . LYS A 1 181 ? 11.496 -74.753 -54.847 1.00 75.59 181 LYS A N 1
ATOM 1478 C CA . LYS A 1 181 ? 12.289 -73.768 -54.097 1.00 76.51 181 LYS A CA 1
ATOM 1479 C C . LYS A 1 181 ? 11.743 -73.653 -52.679 1.00 72.56 181 LYS A C 1
ATOM 1480 O O . LYS A 1 181 ? 12.508 -73.554 -51.718 1.00 88.87 181 LYS A O 1
ATOM 1486 N N . LEU A 1 182 ? 10.424 -73.713 -52.544 1.00 70.09 182 LEU A N 1
ATOM 1487 C CA . LEU A 1 182 ? 9.792 -73.591 -51.228 1.00 73.37 182 LEU A CA 1
ATOM 1488 C C . LEU A 1 182 ? 9.772 -74.902 -50.424 1.00 63.77 182 LEU A C 1
ATOM 1489 O O . LEU A 1 182 ? 9.691 -74.884 -49.197 1.00 62.31 182 LEU A O 1
ATOM 1494 N N . CYS A 1 183 ? 9.869 -76.024 -51.135 1.00 64.18 183 CYS A N 1
ATOM 1495 C CA . CYS A 1 183 ? 9.806 -77.367 -50.566 1.00 63.50 183 CYS A CA 1
ATOM 1496 C C . CYS A 1 183 ? 10.785 -77.591 -49.409 1.00 83.51 183 CYS A C 1
ATOM 1497 O O . CYS A 1 183 ? 11.969 -77.241 -49.491 1.00 100.02 183 CYS A O 1
ATOM 1500 N N . GLY A 1 184 ? 10.274 -78.187 -48.339 1.00 61.65 184 GLY A N 1
ATOM 1501 C CA . GLY A 1 184 ? 11.047 -78.446 -47.141 1.00 61.53 184 GLY A CA 1
ATOM 1502 C C . GLY A 1 184 ? 11.567 -77.274 -46.320 1.00 61.39 184 GLY A C 1
ATOM 1503 O O . GLY A 1 184 ? 12.375 -77.484 -45.446 1.00 84.35 184 GLY A O 1
ATOM 1504 N N . THR A 1 185 ? 11.122 -76.052 -46.572 1.00 60.99 185 THR A N 1
ATOM 1505 C CA . THR A 1 185 ? 11.639 -74.906 -45.833 1.00 61.25 185 THR A CA 1
ATOM 1506 C C . THR A 1 185 ? 11.084 -74.817 -44.415 1.00 59.62 185 THR A C 1
ATOM 1507 O O . THR A 1 185 ? 10.252 -75.610 -44.039 1.00 59.10 185 THR A O 1
ATOM 1511 N N . PHE A 1 186 ? 11.546 -73.831 -43.645 1.00 60.10 186 PHE A N 1
ATOM 1512 C CA . PHE A 1 186 ? 10.998 -73.495 -42.331 1.00 58.94 186 PHE A CA 1
ATOM 1513 C C . PHE A 1 186 ? 10.316 -72.146 -42.422 1.00 58.71 186 PHE A C 1
ATOM 1514 O O . PHE A 1 186 ? 10.415 -71.473 -43.426 1.00 59.59 186 PHE A O 1
ATOM 1522 N N . SER A 1 187 ? 9.640 -71.736 -41.363 1.00 85.28 187 SER A N 1
ATOM 1523 C CA . SER A 1 187 ? 9.025 -70.417 -41.322 1.00 79.90 187 SER A CA 1
ATOM 1524 C C . SER A 1 187 ? 10.068 -69.372 -41.676 1.00 60.06 187 SER A C 1
ATOM 1525 O O . SER A 1 187 ? 9.947 -68.668 -42.672 1.00 60.75 187 SER A O 1
ATOM 1528 N N . ASN A 1 188 ? 11.104 -69.287 -40.851 1.00 61.31 188 ASN A N 1
ATOM 1529 C CA . ASN A 1 188 ? 12.059 -68.202 -40.977 1.00 63.50 188 ASN A CA 1
ATOM 1530 C C . ASN A 1 188 ? 12.764 -68.224 -42.331 1.00 65.56 188 ASN A C 1
ATOM 1531 O O . ASN A 1 188 ? 13.080 -67.171 -42.896 1.00 76.72 188 ASN A O 1
ATOM 1536 N N . GLU A 1 189 ? 13.002 -69.421 -42.847 1.00 64.10 189 GLU A N 1
ATOM 1537 C CA . GLU A 1 189 ? 13.577 -69.572 -44.171 1.00 65.20 189 GLU A CA 1
ATOM 1538 C C . GLU A 1 189 ? 12.694 -68.929 -45.234 1.00 64.91 189 GLU A C 1
ATOM 1539 O O . GLU A 1 189 ? 13.200 -68.243 -46.101 1.00 66.50 189 GLU A O 1
ATOM 1545 N N . LYS A 1 190 ? 11.379 -69.163 -45.162 1.00 63.06 190 LYS A N 1
ATOM 1546 C CA . LYS A 1 190 ? 10.413 -68.596 -46.097 1.00 62.86 190 LYS A CA 1
ATOM 1547 C C . LYS A 1 190 ? 10.347 -67.101 -46.000 1.00 63.99 190 LYS A C 1
ATOM 1548 O O . LYS A 1 190 ? 10.254 -66.412 -46.999 1.00 65.12 190 LYS A O 1
ATOM 1554 N N . GLN A 1 191 ? 10.375 -66.587 -44.784 1.00 63.91 191 GLN A N 1
ATOM 1555 C CA . GLN A 1 191 ? 10.386 -65.143 -44.619 1.00 65.38 191 GLN A CA 1
ATOM 1556 C C . GLN A 1 191 ? 11.671 -64.554 -45.174 1.00 67.69 191 GLN A C 1
ATOM 1557 O O . GLN A 1 191 ? 11.711 -63.377 -45.544 1.00 76.97 191 GLN A O 1
ATOM 1563 N N . GLU A 1 192 ? 12.721 -65.372 -45.222 1.00 68.05 192 GLU A N 1
ATOM 1564 C CA . GLU A 1 192 ? 13.977 -64.942 -45.819 1.00 70.31 192 GLU A CA 1
ATOM 1565 C C . GLU A 1 192 ? 13.816 -64.866 -47.304 1.00 72.56 192 GLU A C 1
ATOM 1566 O O . GLU A 1 192 ? 14.202 -63.876 -47.916 1.00 74.17 192 GLU A O 1
ATOM 1572 N N . ILE A 1 193 ? 13.231 -65.919 -47.883 1.00 78.90 193 ILE A N 1
ATOM 1573 C CA . ILE A 1 193 ? 13.086 -66.011 -49.328 1.00 70.27 193 ILE A CA 1
ATOM 1574 C C . ILE A 1 193 ? 12.273 -64.834 -49.712 1.00 70.75 193 ILE A C 1
ATOM 1575 O O . ILE A 1 193 ? 12.394 -64.297 -50.790 1.00 72.33 193 ILE A O 1
ATOM 1580 N N . LEU A 1 194 ? 11.452 -64.414 -48.773 1.00 69.59 194 LEU A N 1
ATOM 1581 C CA . LEU A 1 194 ? 10.597 -63.274 -48.977 1.00 70.91 194 LEU A CA 1
ATOM 1582 C C . LEU A 1 194 ? 11.426 -61.959 -48.967 1.00 72.59 194 LEU A C 1
ATOM 1583 O O . LEU A 1 194 ? 11.255 -61.126 -49.852 1.00 74.15 194 LEU A O 1
ATOM 1588 N N . PHE A 1 195 ? 12.331 -61.794 -47.986 1.00 73.12 195 PHE A N 1
ATOM 1589 C CA . PHE A 1 195 ? 13.030 -60.509 -47.736 1.00 75.49 195 PHE A CA 1
ATOM 1590 C C . PHE A 1 195 ? 14.212 -60.241 -48.665 1.00 79.62 195 PHE A C 1
ATOM 1591 O O . PHE A 1 195 ? 14.439 -59.110 -49.062 1.00 81.42 195 PHE A O 1
ATOM 1599 N N . SER A 1 196 ? 14.998 -61.271 -48.955 1.00 97.73 196 SER A N 1
ATOM 1600 C CA . SER A 1 196 ? 16.209 -61.129 -49.771 1.00 99.70 196 SER A CA 1
ATOM 1601 C C . SER A 1 196 ? 15.842 -61.121 -51.247 1.00 94.18 196 SER A C 1
ATOM 1602 O O . SER A 1 196 ? 16.240 -60.219 -52.006 1.00 92.44 196 SER A O 1
ATOM 1605 N N . GLU A 1 197 ? 15.156 -62.191 -51.652 1.00 86.63 197 GLU A N 1
ATOM 1606 C CA . GLU A 1 197 ? 14.817 -62.433 -53.054 1.00 85.07 197 GLU A CA 1
ATOM 1607 C C . GLU A 1 197 ? 13.544 -61.712 -53.596 1.00 86.19 197 GLU A C 1
ATOM 1608 O O . GLU A 1 197 ? 13.538 -61.206 -54.721 1.00 86.67 197 GLU A O 1
ATOM 1614 N N . CYS A 1 198 ? 12.469 -61.642 -52.830 1.00 81.63 198 CYS A N 1
ATOM 1615 C CA . CYS A 1 198 ? 11.276 -60.995 -53.371 1.00 77.55 198 CYS A CA 1
ATOM 1616 C C . CYS A 1 198 ? 11.159 -59.531 -52.997 1.00 79.03 198 CYS A C 1
ATOM 1617 O O . CYS A 1 198 ? 10.278 -58.823 -53.469 1.00 79.84 198 CYS A O 1
ATOM 1620 N N . GLY A 1 199 ? 12.036 -59.088 -52.115 1.00 94.12 199 GLY A N 1
ATOM 1621 C CA . GLY A 1 199 ? 11.922 -57.760 -51.544 1.00 98.80 199 GLY A CA 1
ATOM 1622 C C . GLY A 1 199 ? 10.605 -57.415 -50.844 1.00 93.36 199 GLY A C 1
ATOM 1623 O O . GLY A 1 199 ? 9.941 -56.438 -51.216 1.00 99.16 199 GLY A O 1
ATOM 1624 N N . ILE A 1 200 ? 10.190 -58.208 -49.853 1.00 92.49 200 ILE A N 1
ATOM 1625 C CA . ILE A 1 200 ? 9.101 -57.745 -48.986 1.00 88.46 200 ILE A CA 1
ATOM 1626 C C . ILE A 1 200 ? 9.186 -58.307 -47.559 1.00 82.06 200 ILE A C 1
ATOM 1627 O O . ILE A 1 200 ? 9.655 -59.416 -47.336 1.00 75.79 200 ILE A O 1
ATOM 1632 N N . ASN A 1 201 ? 8.771 -57.498 -46.592 1.00 75.84 201 ASN A N 1
ATOM 1633 C CA . ASN A 1 201 ? 8.828 -57.876 -45.197 1.00 74.73 201 ASN A CA 1
ATOM 1634 C C . ASN A 1 201 ? 7.487 -58.413 -44.740 1.00 78.67 201 ASN A C 1
ATOM 1635 O O . ASN A 1 201 ? 6.459 -57.751 -44.895 1.00 99.23 201 ASN A O 1
ATOM 1640 N N . TYR A 1 202 ? 7.507 -59.617 -44.173 1.00 76.65 202 TYR A N 1
ATOM 1641 C CA . TYR A 1 202 ? 6.278 -60.332 -43.859 1.00 71.53 202 TYR A CA 1
ATOM 1642 C C . TYR A 1 202 ? 5.724 -59.834 -42.531 1.00 79.12 202 TYR A C 1
ATOM 1643 O O . TYR A 1 202 ? 4.629 -60.198 -42.119 1.00 82.56 202 TYR A O 1
ATOM 1652 N N . ASN A 1 203 ? 6.473 -58.982 -41.856 1.00 70.27 203 ASN A N 1
ATOM 1653 C CA . ASN A 1 203 ? 5.966 -58.422 -40.621 1.00 78.29 203 ASN A CA 1
ATOM 1654 C C . ASN A 1 203 ? 5.017 -57.305 -40.935 1.00 91.25 203 ASN A C 1
ATOM 1655 O O . ASN A 1 203 ? 4.091 -57.032 -40.175 1.00 116.64 203 ASN A O 1
ATOM 1660 N N . ASN A 1 204 ? 5.234 -56.669 -42.075 1.00 73.91 204 ASN A N 1
ATOM 1661 C CA . ASN A 1 204 ? 4.358 -55.588 -42.481 1.00 75.70 204 ASN A CA 1
ATOM 1662 C C . ASN A 1 204 ? 3.170 -56.035 -43.310 1.00 74.21 204 ASN A C 1
ATOM 1663 O O . ASN A 1 204 ? 2.313 -55.224 -43.691 1.00 75.68 204 ASN A O 1
ATOM 1668 N N . GLU A 1 205 ? 3.122 -57.333 -43.573 1.00 71.55 205 GLU A N 1
ATOM 1669 C CA . GLU A 1 205 ? 1.943 -57.937 -44.140 1.00 84.40 205 GLU A CA 1
ATOM 1670 C C . GLU A 1 205 ? 0.774 -57.714 -43.178 1.00 89.67 205 GLU A C 1
ATOM 1671 O O . GLU A 1 205 ? 0.952 -57.816 -41.937 1.00 94.48 205 GLU A O 1
ATOM 1677 N N . PRO A 1 206 ? -0.418 -57.413 -43.747 1.00 80.23 206 PRO A N 1
ATOM 1678 C CA . PRO A 1 206 ? -1.617 -56.978 -43.029 1.00 71.34 206 PRO A CA 1
ATOM 1679 C C . PRO A 1 206 ? -2.130 -58.024 -42.060 1.00 82.27 206 PRO A C 1
ATOM 1680 O O . PRO A 1 206 ? -2.379 -59.152 -42.480 1.00 81.48 206 PRO A O 1
ATOM 1684 N N . GLU A 1 207 ? -2.333 -57.635 -40.803 1.00 83.47 207 GLU A N 1
ATOM 1685 C CA . GLU A 1 207 ? -2.700 -58.569 -39.748 1.00 74.36 207 GLU A CA 1
ATOM 1686 C C . GLU A 1 207 ? -3.992 -59.353 -40.069 1.00 73.70 207 GLU A C 1
ATOM 1687 O O . GLU A 1 207 ? -4.219 -60.425 -39.507 1.00 74.00 207 GLU A O 1
ATOM 1693 N N . MET A 1 208 ? -4.824 -58.844 -40.981 1.00 77.93 208 MET A N 1
ATOM 1694 C CA . MET A 1 208 ? -6.030 -59.571 -41.380 1.00 74.35 208 MET A CA 1
ATOM 1695 C C . MET A 1 208 ? -5.697 -60.724 -42.327 1.00 77.21 208 MET A C 1
ATOM 1696 O O . MET A 1 208 ? -6.433 -61.711 -42.425 1.00 74.58 208 MET A O 1
ATOM 1701 N N . PHE A 1 209 ? -4.592 -60.598 -43.045 1.00 80.30 209 PHE A N 1
ATOM 1702 C CA . PHE A 1 209 ? -4.174 -61.700 -43.878 1.00 62.56 209 PHE A CA 1
ATOM 1703 C C . PHE A 1 209 ? -3.476 -62.761 -43.019 1.00 79.69 209 PHE A C 1
ATOM 1704 O O . PHE A 1 209 ? -3.728 -63.949 -43.174 1.00 82.42 209 PHE A O 1
ATOM 1712 N N . LYS A 1 210 ? -2.578 -62.316 -42.135 1.00 59.73 210 LYS A N 1
ATOM 1713 C CA . LYS A 1 210 ? -1.740 -63.209 -41.329 1.00 68.71 210 LYS A CA 1
ATOM 1714 C C . LYS A 1 210 ? -2.552 -63.926 -40.245 1.00 72.69 210 LYS A C 1
ATOM 1715 O O . LYS A 1 210 ? -2.548 -65.152 -40.167 1.00 79.71 210 LYS A O 1
ATOM 1721 N N . LYS A 1 211 ? -3.212 -63.146 -39.385 1.00 69.01 211 LYS A N 1
ATOM 1722 C CA . LYS A 1 211 ? -3.761 -63.663 -38.127 1.00 67.55 211 LYS A CA 1
ATOM 1723 C C . LYS A 1 211 ? -5.287 -64.000 -38.269 1.00 91.02 211 LYS A C 1
ATOM 1724 O O . LYS A 1 211 ? -5.961 -64.240 -37.269 1.00 106.24 211 LYS A O 1
ATOM 1730 N N . GLY A 1 212 ? -5.839 -63.961 -39.490 1.00 58.78 212 GLY A N 1
ATOM 1731 C CA . GLY A 1 212 ? -7.220 -64.353 -39.727 1.00 58.00 212 GLY A CA 1
ATOM 1732 C C . GLY A 1 212 ? -8.269 -63.365 -39.230 1.00 74.03 212 GLY A C 1
ATOM 1733 O O . GLY A 1 212 ? -7.957 -62.447 -38.466 1.00 72.44 212 GLY A O 1
ATOM 1734 N N . SER A 1 213 ? -9.531 -63.563 -39.631 1.00 81.87 213 SER A N 1
ATOM 1735 C CA . SER A 1 213 ? -10.580 -62.589 -39.289 1.00 73.20 213 SER A CA 1
ATOM 1736 C C . SER A 1 213 ? -11.594 -63.085 -38.238 1.00 61.09 213 SER A C 1
ATOM 1737 O O . SER A 1 213 ? -12.443 -63.948 -38.507 1.00 67.13 213 SER A O 1
ATOM 1740 N N . LEU A 1 214 ? -11.523 -62.502 -37.045 1.00 57.62 214 LEU A N 1
ATOM 1741 C CA . LEU A 1 214 ? -12.337 -62.969 -35.925 1.00 56.79 214 LEU A CA 1
ATOM 1742 C C . LEU A 1 214 ? -13.501 -62.048 -35.499 1.00 66.65 214 LEU A C 1
ATOM 1743 O O . LEU A 1 214 ? -13.299 -60.938 -35.003 1.00 73.64 214 LEU A O 1
ATOM 1748 N N . VAL A 1 215 ? -14.720 -62.543 -35.643 1.00 69.45 215 VAL A N 1
ATOM 1749 C CA . VAL A 1 215 ? -15.867 -61.811 -35.184 1.00 64.53 215 VAL A CA 1
ATOM 1750 C C . VAL A 1 215 ? -16.252 -62.264 -33.809 1.00 68.51 215 VAL A C 1
ATOM 1751 O O . VAL A 1 215 ? -16.569 -63.432 -33.604 1.00 73.66 215 VAL A O 1
ATOM 1755 N N . THR A 1 216 ? -16.216 -61.349 -32.852 1.00 71.77 216 THR A N 1
ATOM 1756 C CA . THR A 1 216 ? -16.782 -61.691 -31.571 1.00 75.98 216 THR A CA 1
ATOM 1757 C C . THR A 1 216 ? -18.213 -61.271 -31.783 1.00 79.13 216 THR A C 1
ATOM 1758 O O . THR A 1 216 ? -18.536 -60.823 -32.881 1.00 69.34 216 THR A O 1
ATOM 1762 N N . ARG A 1 217 ? -19.074 -61.388 -30.774 1.00 74.24 217 ARG A N 1
ATOM 1763 C CA . ARG A 1 217 ? -20.412 -60.826 -30.906 1.00 73.22 217 ARG A CA 1
ATOM 1764 C C . ARG A 1 217 ? -20.204 -59.364 -31.310 1.00 109.76 217 ARG A C 1
ATOM 1765 O O . ARG A 1 217 ? -19.239 -58.741 -30.849 1.00 104.74 217 ARG A O 1
ATOM 1773 N N . LYS A 1 218 ? -21.080 -58.845 -32.176 1.00 108.00 218 LYS A N 1
ATOM 1774 C CA . LYS A 1 218 ? -20.955 -57.534 -32.879 1.00 101.06 218 LYS A CA 1
ATOM 1775 C C . LYS A 1 218 ? -19.621 -57.219 -33.676 1.00 91.22 218 LYS A C 1
ATOM 1776 O O . LYS A 1 218 ? -19.279 -57.916 -34.641 1.00 72.31 218 LYS A O 1
ATOM 1782 N N . GLY A 1 219 ? -18.920 -56.142 -33.336 1.00 94.89 219 GLY A N 1
ATOM 1783 C CA . GLY A 1 219 ? -17.696 -55.765 -34.037 1.00 80.56 219 GLY A CA 1
ATOM 1784 C C . GLY A 1 219 ? -16.566 -56.755 -33.850 1.00 72.61 219 GLY A C 1
ATOM 1785 O O . GLY A 1 219 ? -16.488 -57.441 -32.844 1.00 72.13 219 GLY A O 1
ATOM 1786 N N . GLU A 1 220 ? -15.668 -56.799 -34.822 1.00 69.12 220 GLU A N 1
ATOM 1787 C CA . GLU A 1 220 ? -14.721 -57.908 -35.002 1.00 80.87 220 GLU A CA 1
ATOM 1788 C C . GLU A 1 220 ? -13.236 -57.513 -35.206 1.00 72.60 220 GLU A C 1
ATOM 1789 O O . GLU A 1 220 ? -12.944 -56.455 -35.759 1.00 80.14 220 GLU A O 1
ATOM 1795 N N . ILE A 1 221 ? -12.320 -58.417 -34.843 1.00 67.34 221 ILE A N 1
ATOM 1796 C CA . ILE A 1 221 ? -10.911 -58.097 -34.568 1.00 62.70 221 ILE A CA 1
ATOM 1797 C C . ILE A 1 221 ? -9.973 -59.125 -35.236 1.00 59.33 221 ILE A C 1
ATOM 1798 O O . ILE A 1 221 ? -10.447 -60.185 -35.632 1.00 58.48 221 ILE A O 1
ATOM 1803 N N . LEU A 1 222 ? -8.684 -58.798 -35.446 1.00 88.99 222 LEU A N 1
ATOM 1804 C CA . LEU A 1 222 ? -7.709 -59.774 -36.006 1.00 79.19 222 LEU A CA 1
ATOM 1805 C C . LEU A 1 222 ? -6.487 -59.942 -35.101 1.00 61.43 222 LEU A C 1
ATOM 1806 O O . LEU A 1 222 ? -5.551 -59.203 -35.320 1.00 67.08 222 LEU A O 1
ATOM 1811 N N . HIS A 1 223 ? -6.437 -60.895 -34.153 1.00 56.51 223 HIS A N 1
ATOM 1812 C CA . HIS A 1 223 ? -5.157 -61.290 -33.530 1.00 84.18 223 HIS A CA 1
ATOM 1813 C C . HIS A 1 223 ? -5.077 -62.754 -32.986 1.00 93.20 223 HIS A C 1
ATOM 1814 O O . HIS A 1 223 ? -5.765 -63.048 -32.017 1.00 115.64 223 HIS A O 1
ATOM 1821 N N . ILE A 1 224 ? -4.208 -63.618 -33.532 1.00 82.81 224 ILE A N 1
ATOM 1822 C CA . ILE A 1 224 ? -3.621 -64.857 -32.901 1.00 90.98 224 ILE A CA 1
ATOM 1823 C C . ILE A 1 224 ? -4.522 -65.921 -32.113 1.00 86.31 224 ILE A C 1
ATOM 1824 O O . ILE A 1 224 ? -5.624 -66.328 -32.545 1.00 70.54 224 ILE A O 1
ATOM 1829 N N . ASN A 1 225 ? -3.989 -66.455 -31.019 1.00 83.45 225 ASN A N 1
ATOM 1830 C CA . ASN A 1 225 ? -4.839 -66.960 -29.976 1.00 88.55 225 ASN A CA 1
ATOM 1831 C C . ASN A 1 225 ? -4.279 -66.436 -28.641 1.00 105.61 225 ASN A C 1
ATOM 1832 O O . ASN A 1 225 ? -3.102 -66.654 -28.249 1.00 66.66 225 ASN A O 1
ATOM 1837 N N . VAL A 1 226 ? -5.146 -65.654 -28.010 1.00 118.65 226 VAL A N 1
ATOM 1838 C CA . VAL A 1 226 ? -5.121 -65.368 -26.598 1.00 110.13 226 VAL A CA 1
ATOM 1839 C C . VAL A 1 226 ? -6.553 -65.658 -26.223 1.00 102.63 226 VAL A C 1
ATOM 1840 O O . VAL A 1 226 ? -7.440 -64.920 -26.617 1.00 98.64 226 VAL A O 1
ATOM 1844 N N . ILE A 1 227 ? -6.832 -66.694 -25.454 1.00 100.99 227 ILE A N 1
ATOM 1845 C CA . ILE A 1 227 ? -8.231 -67.042 -25.387 1.00 87.32 227 ILE A CA 1
ATOM 1846 C C . ILE A 1 227 ? -8.872 -66.233 -24.242 1.00 99.57 227 ILE A C 1
ATOM 1847 O O . ILE A 1 227 ? -8.904 -66.634 -23.078 1.00 87.34 227 ILE A O 1
ATOM 1852 N N . ALA A 1 228 ? -9.461 -65.109 -24.626 1.00 115.22 228 ALA A N 1
ATOM 1853 C CA . ALA A 1 228 ? -10.241 -64.298 -23.727 1.00 121.11 228 ALA A CA 1
ATOM 1854 C C . ALA A 1 228 ? -11.676 -64.663 -24.040 1.00 125.73 228 ALA A C 1
ATOM 1855 O O . ALA A 1 228 ? -12.607 -64.203 -23.385 1.00 144.48 228 ALA A O 1
ATOM 1857 N N . GLN A 1 229 ? -11.843 -65.503 -25.060 1.00 107.01 229 GLN A N 1
ATOM 1858 C CA . GLN A 1 229 ? -13.094 -66.217 -25.246 1.00 105.99 229 GLN A CA 1
ATOM 1859 C C . GLN A 1 229 ? -13.438 -67.040 -24.009 1.00 124.79 229 GLN A C 1
ATOM 1860 O O . GLN A 1 229 ? -14.611 -67.235 -23.711 1.00 112.14 229 GLN A O 1
ATOM 1866 N N . ILE A 1 230 ? -12.415 -67.479 -23.272 1.00 135.38 230 ILE A N 1
ATOM 1867 C CA . ILE A 1 230 ? -12.602 -68.170 -21.989 1.00 157.40 230 ILE A CA 1
ATOM 1868 C C . ILE A 1 230 ? -13.516 -67.374 -21.047 1.00 159.62 230 ILE A C 1
ATOM 1869 O O . ILE A 1 230 ? -14.403 -67.943 -20.415 1.00 164.29 230 ILE A O 1
ATOM 1874 N N . ASP A 1 231 ? -13.298 -66.065 -20.953 1.00 172.73 231 ASP A N 1
ATOM 1875 C CA . ASP A 1 231 ? -14.035 -65.239 -20.007 1.00 159.93 231 ASP A CA 1
ATOM 1876 C C . ASP A 1 231 ? -15.411 -64.810 -20.530 1.00 147.59 231 ASP A C 1
ATOM 1877 O O . ASP A 1 231 ? -16.361 -64.745 -19.757 1.00 150.63 231 ASP A O 1
ATOM 1882 N N . GLU A 1 232 ? -15.530 -64.526 -21.826 1.00 149.07 232 GLU A N 1
ATOM 1883 C CA . GLU A 1 232 ? -16.795 -64.016 -22.374 1.00 150.25 232 GLU A CA 1
ATOM 1884 C C . GLU A 1 232 ? -17.978 -64.991 -22.188 1.00 151.28 232 GLU A C 1
ATOM 1885 O O . GLU A 1 232 ? -19.132 -64.562 -22.051 1.00 151.92 232 GLU A O 1
ATOM 1891 N N . LEU A 1 233 ? -17.676 -66.292 -22.184 1.00 149.02 233 LEU A N 1
ATOM 1892 C CA . LEU A 1 233 ? -18.665 -67.367 -21.994 1.00 130.50 233 LEU A CA 1
ATOM 1893 C C . LEU A 1 233 ? -19.713 -67.423 -23.115 1.00 108.19 233 LEU A C 1
ATOM 1894 O O . LEU A 1 233 ? -19.769 -68.399 -23.874 1.00 90.68 233 LEU A O 1
ATOM 1899 N N . LYS B 1 5 ? -1.372 -81.481 -35.702 1.00 77.12 5 LYS B N 1
ATOM 1900 C CA . LYS B 1 5 ? -1.082 -80.693 -34.495 1.00 91.26 5 LYS B CA 1
ATOM 1901 C C . LYS B 1 5 ? -2.344 -80.356 -33.680 1.00 95.48 5 LYS B C 1
ATOM 1902 O O . LYS B 1 5 ? -2.469 -80.768 -32.523 1.00 87.94 5 LYS B O 1
ATOM 1908 N N . PHE B 1 6 ? -3.242 -79.559 -34.255 1.00 96.29 6 PHE B N 1
ATOM 1909 C CA . PHE B 1 6 ? -4.605 -79.412 -33.753 1.00 69.20 6 PHE B CA 1
ATOM 1910 C C . PHE B 1 6 ? -5.565 -80.183 -34.620 1.00 56.61 6 PHE B C 1
ATOM 1911 O O . PHE B 1 6 ? -6.778 -80.009 -34.522 1.00 52.26 6 PHE B O 1
ATOM 1919 N N . GLY B 1 7 ? -5.026 -80.917 -35.575 1.00 62.19 7 GLY B N 1
ATOM 1920 C CA . GLY B 1 7 ? -5.849 -81.416 -36.660 1.00 69.67 7 GLY B CA 1
ATOM 1921 C C . GLY B 1 7 ? -6.808 -82.510 -36.247 1.00 65.72 7 GLY B C 1
ATOM 1922 O O . GLY B 1 7 ? -7.748 -82.851 -36.976 1.00 77.16 7 GLY B O 1
ATOM 1923 N N . TYR B 1 8 ? -6.565 -83.071 -35.070 1.00 54.18 8 TYR B N 1
ATOM 1924 C CA . TYR B 1 8 ? -7.443 -84.092 -34.548 1.00 50.17 8 TYR B CA 1
ATOM 1925 C C . TYR B 1 8 ? -8.890 -83.667 -34.451 1.00 50.23 8 TYR B C 1
ATOM 1926 O O . TYR B 1 8 ? -9.786 -84.524 -34.420 1.00 50.39 8 TYR B O 1
ATOM 1935 N N . VAL B 1 9 ? -9.144 -82.365 -34.386 1.00 47.59 9 VAL B N 1
ATOM 1936 C CA . VAL B 1 9 ? -10.523 -81.955 -34.204 1.00 55.48 9 VAL B CA 1
ATOM 1937 C C . VAL B 1 9 ? -11.311 -82.394 -35.439 1.00 66.63 9 VAL B C 1
ATOM 1938 O O . VAL B 1 9 ? -12.533 -82.615 -35.364 1.00 79.75 9 VAL B O 1
ATOM 1942 N N . ARG B 1 10 ? -10.606 -82.590 -36.553 1.00 48.01 10 ARG B N 1
ATOM 1943 C CA . ARG B 1 10 ? -11.285 -82.960 -37.776 1.00 48.46 10 ARG B CA 1
ATOM 1944 C C . ARG B 1 10 ? -11.941 -84.331 -37.669 1.00 47.26 10 ARG B C 1
ATOM 1945 O O . ARG B 1 10 ? -12.929 -84.614 -38.318 1.00 46.94 10 ARG B O 1
ATOM 1953 N N . GLN B 1 11 ? -11.384 -85.167 -36.807 1.00 66.12 11 GLN B N 1
ATOM 1954 C CA . GLN B 1 11 ? -11.859 -86.530 -36.621 1.00 65.31 11 GLN B CA 1
ATOM 1955 C C . GLN B 1 11 ? -13.270 -86.524 -35.981 1.00 53.06 11 GLN B C 1
ATOM 1956 O O . GLN B 1 11 ? -13.964 -87.547 -35.922 1.00 45.81 11 GLN B O 1
ATOM 1962 N N . PHE B 1 12 ? -13.708 -85.351 -35.545 1.00 48.78 12 PHE B N 1
ATOM 1963 C CA . PHE B 1 12 ? -15.027 -85.235 -34.943 1.00 45.02 12 PHE B CA 1
ATOM 1964 C C . PHE B 1 12 ? -16.166 -85.196 -35.949 1.00 48.81 12 PHE B C 1
ATOM 1965 O O . PHE B 1 12 ? -17.321 -85.326 -35.553 1.00 48.97 12 PHE B O 1
ATOM 1973 N N . GLU B 1 13 ? -15.858 -85.015 -37.236 1.00 45.03 13 GLU B N 1
ATOM 1974 C CA . GLU B 1 13 ? -16.907 -84.796 -38.225 1.00 45.35 13 GLU B CA 1
ATOM 1975 C C . GLU B 1 13 ? -17.664 -86.049 -38.525 1.00 44.92 13 GLU B C 1
ATOM 1976 O O . GLU B 1 13 ? -17.261 -87.139 -38.130 1.00 58.60 13 GLU B O 1
ATOM 1982 N N . THR B 1 14 ? -18.716 -85.889 -39.312 1.00 47.23 14 THR B N 1
ATOM 1983 C CA . THR B 1 14 ? -19.599 -86.993 -39.660 1.00 55.73 14 THR B CA 1
ATOM 1984 C C . THR B 1 14 ? -19.850 -86.991 -41.140 1.00 55.11 14 THR B C 1
ATOM 1985 O O . THR B 1 14 ? -20.326 -86.012 -41.703 1.00 65.27 14 THR B O 1
ATOM 1989 N N . HIS B 1 15 ? -19.497 -88.093 -41.772 1.00 54.15 15 HIS B N 1
ATOM 1990 C CA . HIS B 1 15 ? -19.564 -88.192 -43.223 1.00 64.26 15 HIS B CA 1
ATOM 1991 C C . HIS B 1 15 ? -20.829 -88.849 -43.822 1.00 60.85 15 HIS B C 1
ATOM 1992 O O . HIS B 1 15 ? -20.812 -89.267 -44.978 1.00 58.39 15 HIS B O 1
ATOM 1999 N N . ASP B 1 16 ? -21.893 -88.987 -43.024 1.00 65.30 16 ASP B N 1
ATOM 2000 C CA . ASP B 1 16 ? -23.105 -89.743 -43.405 1.00 56.66 16 ASP B CA 1
ATOM 2001 C C . ASP B 1 16 ? -23.813 -89.418 -44.751 1.00 46.37 16 ASP B C 1
ATOM 2002 O O . ASP B 1 16 ? -24.013 -88.265 -45.159 1.00 47.27 16 ASP B O 1
ATOM 2007 N N . VAL B 1 17 ? -24.223 -90.506 -45.399 1.00 46.41 17 VAL B N 1
ATOM 2008 C CA . VAL B 1 17 ? -24.739 -90.505 -46.757 1.00 47.19 17 VAL B CA 1
ATOM 2009 C C . VAL B 1 17 ? -26.127 -91.139 -46.894 1.00 61.79 17 VAL B C 1
ATOM 2010 O O . VAL B 1 17 ? -26.585 -91.878 -46.029 1.00 75.67 17 VAL B O 1
ATOM 2014 N N . ILE B 1 18 ? -26.801 -90.834 -47.995 1.00 49.14 18 ILE B N 1
ATOM 2015 C CA . ILE B 1 18 ? -28.089 -91.440 -48.300 1.00 52.99 18 ILE B CA 1
ATOM 2016 C C . ILE B 1 18 ? -27.888 -92.881 -48.751 1.00 67.19 18 ILE B C 1
ATOM 2017 O O . ILE B 1 18 ? -27.053 -93.163 -49.647 1.00 76.11 18 ILE B O 1
ATOM 2022 N N . LEU B 1 19 ? -28.671 -93.777 -48.140 1.00 72.06 19 LEU B N 1
ATOM 2023 C CA . LEU B 1 19 ? -28.690 -95.188 -48.529 1.00 60.05 19 LEU B CA 1
ATOM 2024 C C . LEU B 1 19 ? -28.791 -95.344 -50.039 1.00 49.30 19 LEU B C 1
ATOM 2025 O O . LEU B 1 19 ? -29.630 -94.732 -50.666 1.00 49.54 19 LEU B O 1
ATOM 2030 N N . PRO B 1 20 ? -27.917 -96.163 -50.619 1.00 50.14 20 PRO B N 1
ATOM 2031 C CA . PRO B 1 20 ? -27.857 -96.400 -52.060 1.00 51.46 20 PRO B CA 1
ATOM 2032 C C . PRO B 1 20 ? -29.158 -96.951 -52.623 1.00 51.70 20 PRO B C 1
ATOM 2033 O O . PRO B 1 20 ? -29.915 -97.588 -51.910 1.00 51.41 20 PRO B O 1
ATOM 2037 N N . GLN B 1 21 ? -29.382 -96.658 -53.898 1.00 52.73 21 GLN B N 1
ATOM 2038 C CA . GLN B 1 21 ? -30.533 -97.067 -54.720 1.00 53.31 21 GLN B CA 1
ATOM 2039 C C . GLN B 1 21 ? -31.842 -96.511 -54.229 1.00 52.44 21 GLN B C 1
ATOM 2040 O O . GLN B 1 21 ? -32.865 -97.169 -54.274 1.00 56.46 21 GLN B O 1
ATOM 2046 N N . CYS B 1 22 ? -31.799 -95.272 -53.775 1.00 52.07 22 CYS B N 1
ATOM 2047 C CA . CYS B 1 22 ? -32.990 -94.550 -53.378 1.00 52.37 22 CYS B CA 1
ATOM 2048 C C . CYS B 1 22 ? -33.039 -93.288 -54.171 1.00 53.85 22 CYS B C 1
ATOM 2049 O O . CYS B 1 22 ? -32.052 -92.569 -54.212 1.00 54.10 22 CYS B O 1
ATOM 2052 N N . TYR B 1 23 ? -34.181 -92.983 -54.757 1.00 55.24 23 TYR B N 1
ATOM 2053 C CA . TYR B 1 23 ? -34.391 -91.660 -55.278 1.00 55.63 23 TYR B CA 1
ATOM 2054 C C . TYR B 1 23 ? -34.143 -90.611 -54.178 1.00 55.31 23 TYR B C 1
ATOM 2055 O O . TYR B 1 23 ? -34.404 -90.858 -53.008 1.00 60.26 23 TYR B O 1
ATOM 2064 N N . ILE B 1 24 ? -33.607 -89.457 -54.546 1.00 55.56 24 ILE B N 1
ATOM 2065 C CA . ILE B 1 24 ? -33.356 -88.401 -53.566 1.00 55.43 24 ILE B CA 1
ATOM 2066 C C . ILE B 1 24 ? -34.174 -87.148 -53.832 1.00 56.18 24 ILE B C 1
ATOM 2067 O O . ILE B 1 24 ? -34.171 -86.596 -54.926 1.00 56.85 24 ILE B O 1
ATOM 2072 N N . VAL B 1 25 ? -34.843 -86.657 -52.808 1.00 57.10 25 VAL B N 1
ATOM 2073 C CA . VAL B 1 25 ? -35.523 -85.379 -52.940 1.00 58.06 25 VAL B CA 1
ATOM 2074 C C . VAL B 1 25 ? -34.780 -84.291 -52.180 1.00 58.02 25 VAL B C 1
ATOM 2075 O O . VAL B 1 25 ? -34.428 -84.477 -51.007 1.00 74.17 25 VAL B O 1
ATOM 2079 N N . VAL B 1 26 ? -34.558 -83.154 -52.827 1.00 57.96 26 VAL B N 1
ATOM 2080 C CA . VAL B 1 26 ? -34.008 -82.023 -52.108 1.00 58.19 26 VAL B CA 1
ATOM 2081 C C . VAL B 1 26 ? -35.052 -80.930 -52.053 1.00 59.48 26 VAL B C 1
ATOM 2082 O O . VAL B 1 26 ? -35.404 -80.364 -53.108 1.00 60.47 26 VAL B O 1
ATOM 2086 N N . ARG B 1 27 ? -35.543 -80.623 -50.845 1.00 60.48 27 ARG B N 1
ATOM 2087 C CA . ARG B 1 27 ? -36.598 -79.607 -50.726 1.00 68.00 27 ARG B CA 1
ATOM 2088 C C . ARG B 1 27 ? -36.092 -78.301 -50.139 1.00 68.61 27 ARG B C 1
ATOM 2089 O O . ARG B 1 27 ? -35.405 -78.255 -49.112 1.00 61.70 27 ARG B O 1
ATOM 2097 N N . ILE B 1 28 ? -36.449 -77.236 -50.836 1.00 63.51 28 ILE B N 1
ATOM 2098 C CA . ILE B 1 28 ? -36.055 -75.905 -50.458 1.00 64.40 28 ILE B CA 1
ATOM 2099 C C . ILE B 1 28 ? -37.283 -75.116 -50.098 1.00 81.65 28 ILE B C 1
ATOM 2100 O O . ILE B 1 28 ? -38.273 -75.149 -50.828 1.00 84.78 28 ILE B O 1
ATOM 2105 N N . ASP B 1 29 ? -37.246 -74.483 -48.929 1.00 81.92 29 ASP B N 1
ATOM 2106 C CA . ASP B 1 29 ? -38.373 -73.699 -48.416 1.00 85.43 29 ASP B CA 1
ATOM 2107 C C . ASP B 1 29 ? -37.890 -72.445 -47.716 1.00 84.73 29 ASP B C 1
ATOM 2108 O O . ASP B 1 29 ? -37.189 -72.548 -46.722 1.00 99.26 29 ASP B O 1
ATOM 2113 N N . GLY B 1 30 ? -38.276 -71.271 -48.195 1.00 79.06 30 GLY B N 1
ATOM 2114 C CA . GLY B 1 30 ? -37.781 -70.033 -47.614 1.00 80.07 30 GLY B CA 1
ATOM 2115 C C . GLY B 1 30 ? -38.261 -69.685 -46.208 1.00 84.85 30 GLY B C 1
ATOM 2116 O O . GLY B 1 30 ? -39.463 -69.712 -45.931 1.00 88.28 30 GLY B O 1
ATOM 2117 N N . LYS B 1 31 ? -37.333 -69.344 -45.316 1.00 79.46 31 LYS B N 1
ATOM 2118 C CA . LYS B 1 31 ? -37.714 -69.048 -43.934 1.00 88.60 31 LYS B CA 1
ATOM 2119 C C . LYS B 1 31 ? -38.375 -67.688 -43.844 1.00 92.97 31 LYS B C 1
ATOM 2120 O O . LYS B 1 31 ? -37.974 -66.721 -44.526 1.00 97.10 31 LYS B O 1
ATOM 2126 N N . LYS B 1 32 ? -39.389 -67.650 -42.981 1.00 83.13 32 LYS B N 1
ATOM 2127 C CA . LYS B 1 32 ? -40.177 -66.463 -42.749 1.00 94.42 32 LYS B CA 1
ATOM 2128 C C . LYS B 1 32 ? -40.508 -65.779 -44.058 1.00 100.19 32 LYS B C 1
ATOM 2129 O O . LYS B 1 32 ? -40.131 -64.637 -44.272 1.00 113.34 32 LYS B O 1
ATOM 2135 N N . PHE B 1 33 ? -41.216 -66.467 -44.938 1.00 96.22 33 PHE B N 1
ATOM 2136 C CA . PHE B 1 33 ? -41.571 -65.844 -46.201 1.00 89.74 33 PHE B CA 1
ATOM 2137 C C . PHE B 1 33 ? -42.904 -65.164 -46.092 1.00 89.38 33 PHE B C 1
ATOM 2138 O O . PHE B 1 33 ? -43.312 -64.422 -46.982 1.00 90.59 33 PHE B O 1
ATOM 2146 N N . HIS B 1 34 ? -43.586 -65.416 -44.986 1.00 89.21 34 HIS B N 1
ATOM 2147 C CA . HIS B 1 34 ? -44.795 -64.689 -44.725 1.00 95.09 34 HIS B CA 1
ATOM 2148 C C . HIS B 1 34 ? -44.421 -63.233 -44.493 1.00 103.53 34 HIS B C 1
ATOM 2149 O O . HIS B 1 34 ? -44.898 -62.323 -45.170 1.00 117.54 34 HIS B O 1
ATOM 2156 N N . GLU B 1 35 ? -43.525 -63.036 -43.543 1.00 100.20 35 GLU B N 1
ATOM 2157 C CA . GLU B 1 35 ? -43.088 -61.719 -43.130 1.00 103.85 35 GLU B CA 1
ATOM 2158 C C . GLU B 1 35 ? -42.298 -61.074 -44.238 1.00 101.13 35 GLU B C 1
ATOM 2159 O O . GLU B 1 35 ? -42.373 -59.855 -44.448 1.00 112.17 35 GLU B O 1
ATOM 2165 N N . PHE B 1 36 ? -41.557 -61.913 -44.956 1.00 91.52 36 PHE B N 1
ATOM 2166 C CA . PHE B 1 36 ? -40.786 -61.460 -46.091 1.00 90.88 36 PHE B CA 1
ATOM 2167 C C . PHE B 1 36 ? -41.701 -60.879 -47.159 1.00 93.75 36 PHE B C 1
ATOM 2168 O O . PHE B 1 36 ? -41.612 -59.693 -47.502 1.00 97.29 36 PHE B O 1
ATOM 2176 N N . SER B 1 37 ? -42.607 -61.714 -47.661 1.00 98.24 37 SER B N 1
ATOM 2177 C CA . SER B 1 37 ? -43.547 -61.287 -48.698 1.00 96.66 37 SER B CA 1
ATOM 2178 C C . SER B 1 37 ? -44.403 -60.120 -48.226 1.00 100.77 37 SER B C 1
ATOM 2179 O O . SER B 1 37 ? -44.816 -59.303 -49.040 1.00 104.19 37 SER B O 1
ATOM 2182 N N . LYS B 1 38 ? -44.657 -60.020 -46.922 1.00 101.43 38 LYS B N 1
ATOM 2183 C CA . LYS B 1 38 ? -45.477 -58.925 -46.425 1.00 105.60 38 LYS B CA 1
ATOM 2184 C C . LYS B 1 38 ? -44.671 -57.641 -46.475 1.00 107.51 38 LYS B C 1
ATOM 2185 O O . LYS B 1 38 ? -45.199 -56.564 -46.765 1.00 115.58 38 LYS B O 1
ATOM 2191 N N . PHE B 1 39 ? -43.382 -57.763 -46.193 1.00 103.37 39 PHE B N 1
ATOM 2192 C CA . PHE B 1 39 ? -42.504 -56.612 -46.224 1.00 104.03 39 PHE B CA 1
ATOM 2193 C C . PHE B 1 39 ? -42.338 -56.053 -47.636 1.00 107.86 39 PHE B C 1
ATOM 2194 O O . PHE B 1 39 ? -42.379 -54.841 -47.827 1.00 118.43 39 PHE B O 1
ATOM 2202 N N . TYR B 1 40 ? -42.154 -56.922 -48.626 1.00 102.97 40 TYR B N 1
ATOM 2203 C CA . TYR B 1 40 ? -41.907 -56.451 -49.990 1.00 103.94 40 TYR B CA 1
ATOM 2204 C C . TYR B 1 40 ? -43.176 -56.242 -50.825 1.00 124.06 40 TYR B C 1
ATOM 2205 O O . TYR B 1 40 ? -43.098 -55.860 -51.995 1.00 129.72 40 TYR B O 1
ATOM 2214 N N . GLU B 1 41 ? -44.329 -56.468 -50.195 1.00 125.53 41 GLU B N 1
ATOM 2215 C CA . GLU B 1 41 ? -45.651 -56.338 -50.810 1.00 122.58 41 GLU B CA 1
ATOM 2216 C C . GLU B 1 41 ? -45.760 -57.232 -52.046 1.00 111.37 41 GLU B C 1
ATOM 2217 O O . GLU B 1 41 ? -45.784 -56.775 -53.187 1.00 113.11 41 GLU B O 1
ATOM 2223 N N . PHE B 1 42 ? -45.777 -58.530 -51.790 1.00 108.35 42 PHE B N 1
ATOM 2224 C CA . PHE B 1 42 ? -46.116 -59.521 -52.795 1.00 114.92 42 PHE B CA 1
ATOM 2225 C C . PHE B 1 42 ? -47.584 -59.495 -53.078 1.00 116.25 42 PHE B C 1
ATOM 2226 O O . PHE B 1 42 ? -48.360 -59.032 -52.232 1.00 113.88 42 PHE B O 1
ATOM 2234 N N . ALA B 1 43 ? -48.001 -60.026 -54.222 1.00 123.58 43 ALA B N 1
ATOM 2235 C CA . ALA B 1 43 ? -49.395 -59.828 -54.526 1.00 137.55 43 ALA B CA 1
ATOM 2236 C C . ALA B 1 43 ? -50.254 -60.966 -54.031 1.00 152.39 43 ALA B C 1
ATOM 2237 O O . ALA B 1 43 ? -50.534 -61.933 -54.755 1.00 168.78 43 ALA B O 1
ATOM 2239 N N . LYS B 1 44 ? -50.709 -60.830 -52.788 1.00 139.43 44 LYS B N 1
ATOM 2240 C CA . LYS B 1 44 ? -51.901 -61.518 -52.286 1.00 137.76 44 LYS B CA 1
ATOM 2241 C C . LYS B 1 44 ? -51.544 -63.014 -52.361 1.00 150.31 44 LYS B C 1
ATOM 2242 O O . LYS B 1 44 ? -50.326 -63.290 -52.445 1.00 189.78 44 LYS B O 1
ATOM 2248 N N . PRO B 1 45 ? -52.463 -63.970 -52.164 1.00 143.27 45 PRO B N 1
ATOM 2249 C CA . PRO B 1 45 ? -51.599 -65.167 -52.216 1.00 144.22 45 PRO B CA 1
ATOM 2250 C C . PRO B 1 45 ? -51.199 -65.631 -53.645 1.00 149.04 45 PRO B C 1
ATOM 2251 O O . PRO B 1 45 ? -50.998 -66.834 -53.859 1.00 129.27 45 PRO B O 1
ATOM 2255 N N . ASN B 1 46 ? -50.989 -64.719 -54.591 1.00 154.32 46 ASN B N 1
ATOM 2256 C CA . ASN B 1 46 ? -50.528 -65.227 -55.844 1.00 132.86 46 ASN B CA 1
ATOM 2257 C C . ASN B 1 46 ? -49.639 -64.150 -56.504 1.00 128.88 46 ASN B C 1
ATOM 2258 O O . ASN B 1 46 ? -50.161 -63.172 -57.025 1.00 145.55 46 ASN B O 1
ATOM 2263 N N . ASP B 1 47 ? -48.327 -64.331 -56.568 1.00 116.33 47 ASP B N 1
ATOM 2264 C CA . ASP B 1 47 ? -47.516 -63.298 -57.224 1.00 119.23 47 ASP B CA 1
ATOM 2265 C C . ASP B 1 47 ? -46.754 -63.873 -58.396 1.00 116.08 47 ASP B C 1
ATOM 2266 O O . ASP B 1 47 ? -45.809 -64.646 -58.237 1.00 110.28 47 ASP B O 1
ATOM 2271 N N . GLU B 1 48 ? -47.174 -63.440 -59.573 1.00 114.19 48 GLU B N 1
ATOM 2272 C CA . GLU B 1 48 ? -46.648 -63.955 -60.810 1.00 110.51 48 GLU B CA 1
ATOM 2273 C C . GLU B 1 48 ? -45.118 -63.824 -60.860 1.00 111.48 48 GLU B C 1
ATOM 2274 O O . GLU B 1 48 ? -44.394 -64.774 -61.201 1.00 112.52 48 GLU B O 1
ATOM 2280 N N . ASN B 1 49 ? -44.637 -62.645 -60.486 1.00 107.85 49 ASN B N 1
ATOM 2281 C CA . ASN B 1 49 ? -43.217 -62.337 -60.511 1.00 106.52 49 ASN B CA 1
ATOM 2282 C C . ASN B 1 49 ? -42.391 -63.220 -59.555 1.00 101.08 49 ASN B C 1
ATOM 2283 O O . ASN B 1 49 ? -41.371 -63.783 -59.953 1.00 106.73 49 ASN B O 1
ATOM 2288 N N . ALA B 1 50 ? -42.823 -63.357 -58.306 1.00 96.69 50 ALA B N 1
ATOM 2289 C CA . ALA B 1 50 ? -42.059 -64.141 -57.327 1.00 92.89 50 ALA B CA 1
ATOM 2290 C C . ALA B 1 50 ? -41.904 -65.604 -57.751 1.00 90.28 50 ALA B C 1
ATOM 2291 O O . ALA B 1 50 ? -40.821 -66.193 -57.667 1.00 87.40 50 ALA B O 1
ATOM 2293 N N . LEU B 1 51 ? -43.018 -66.162 -58.206 1.00 91.62 51 LEU B N 1
ATOM 2294 C CA . LEU B 1 51 ? -43.132 -67.535 -58.668 1.00 89.81 51 LEU B CA 1
ATOM 2295 C C . LEU B 1 51 ? -42.282 -67.782 -59.904 1.00 89.16 51 LEU B C 1
ATOM 2296 O O . LEU B 1 51 ? -41.756 -68.879 -60.119 1.00 86.68 51 LEU B O 1
ATOM 2301 N N . LYS B 1 52 ? -42.195 -66.757 -60.746 1.00 93.04 52 LYS B N 1
ATOM 2302 C CA . LYS B 1 52 ? -41.399 -66.844 -61.968 1.00 100.83 52 LYS B CA 1
ATOM 2303 C C . LYS B 1 52 ? -39.919 -66.755 -61.646 1.00 94.63 52 LYS B C 1
ATOM 2304 O O . LYS B 1 52 ? -39.079 -67.335 -62.344 1.00 89.43 52 LYS B O 1
ATOM 2310 N N . LEU B 1 53 ? -39.602 -65.994 -60.602 1.00 89.03 53 LEU B N 1
ATOM 2311 C CA . LEU B 1 53 ? -38.232 -65.903 -60.108 1.00 91.39 53 LEU B CA 1
ATOM 2312 C C . LEU B 1 53 ? -37.799 -67.279 -59.578 1.00 85.72 53 LEU B C 1
ATOM 2313 O O . LEU B 1 53 ? -36.736 -67.810 -59.942 1.00 81.78 53 LEU B O 1
ATOM 2318 N N . MET B 1 54 ? -38.660 -67.862 -58.752 1.00 82.59 54 MET B N 1
ATOM 2319 C CA . MET B 1 54 ? -38.408 -69.165 -58.184 1.00 79.65 54 MET B CA 1
ATOM 2320 C C . MET B 1 54 ? -38.164 -70.168 -59.285 1.00 78.91 54 MET B C 1
ATOM 2321 O O . MET B 1 54 ? -37.195 -70.926 -59.273 1.00 76.75 54 MET B O 1
ATOM 2326 N N . ASN B 1 55 ? -39.042 -70.142 -60.266 1.00 81.14 55 ASN B N 1
ATOM 2327 C CA . ASN B 1 55 ? -38.949 -71.097 -61.345 1.00 80.80 55 ASN B CA 1
ATOM 2328 C C . ASN B 1 55 ? -37.647 -70.905 -62.086 1.00 83.81 55 ASN B C 1
ATOM 2329 O O . ASN B 1 55 ? -37.001 -71.875 -62.460 1.00 85.67 55 ASN B O 1
ATOM 2334 N N . ALA B 1 56 ? -37.253 -69.649 -62.277 1.00 82.20 56 ALA B N 1
ATOM 2335 C CA . ALA B 1 56 ? -36.014 -69.356 -63.000 1.00 88.04 56 ALA B CA 1
ATOM 2336 C C . ALA B 1 56 ? -34.813 -69.943 -62.283 1.00 92.67 56 ALA B C 1
ATOM 2337 O O . ALA B 1 56 ? -34.002 -70.638 -62.904 1.00 102.51 56 ALA B O 1
ATOM 2339 N N . CYS B 1 57 ? -34.714 -69.678 -60.978 1.00 91.84 57 CYS B N 1
ATOM 2340 C CA . CYS B 1 57 ? -33.681 -70.303 -60.149 1.00 76.96 57 CYS B CA 1
ATOM 2341 C C . CYS B 1 57 ? -33.638 -71.824 -60.360 1.00 75.73 57 CYS B C 1
ATOM 2342 O O . CYS B 1 57 ? -32.603 -72.372 -60.771 1.00 80.60 57 CYS B O 1
ATOM 2345 N N . ALA B 1 58 ? -34.769 -72.493 -60.141 1.00 75.99 58 ALA B N 1
ATOM 2346 C CA . ALA B 1 58 ? -34.827 -73.951 -60.305 1.00 74.35 58 ALA B CA 1
ATOM 2347 C C . ALA B 1 58 ? -34.385 -74.426 -61.701 1.00 81.69 58 ALA B C 1
ATOM 2348 O O . ALA B 1 58 ? -33.698 -75.455 -61.832 1.00 73.70 58 ALA B O 1
ATOM 2350 N N . LYS B 1 59 ? -34.791 -73.678 -62.732 1.00 75.36 59 LYS B N 1
ATOM 2351 C CA . LYS B 1 59 ? -34.363 -73.934 -64.109 1.00 86.24 59 LYS B CA 1
ATOM 2352 C C . LYS B 1 59 ? -32.830 -73.891 -64.198 1.00 88.23 59 LYS B C 1
ATOM 2353 O O . LYS B 1 59 ? -32.200 -74.757 -64.840 1.00 90.81 59 LYS B O 1
ATOM 2359 N N . ASN B 1 60 ? -32.237 -72.894 -63.535 1.00 88.56 60 ASN B N 1
ATOM 2360 C CA . ASN B 1 60 ? -30.785 -72.785 -63.468 1.00 78.28 60 ASN B CA 1
ATOM 2361 C C . ASN B 1 60 ? -30.189 -74.003 -62.802 1.00 79.21 60 ASN B C 1
ATOM 2362 O O . ASN B 1 60 ? -29.132 -74.479 -63.204 1.00 78.02 60 ASN B O 1
ATOM 2367 N N . LEU B 1 61 ? -30.875 -74.521 -61.795 1.00 73.25 61 LEU B N 1
ATOM 2368 C CA . LEU B 1 61 ? -30.286 -75.577 -60.997 1.00 74.63 61 LEU B CA 1
ATOM 2369 C C . LEU B 1 61 ? -30.311 -76.908 -61.748 1.00 78.01 61 LEU B C 1
ATOM 2370 O O . LEU B 1 61 ? -29.291 -77.598 -61.853 1.00 70.11 61 LEU B O 1
ATOM 2375 N N . VAL B 1 62 ? -31.457 -77.262 -62.309 1.00 75.39 62 VAL B N 1
ATOM 2376 C CA . VAL B 1 62 ? -31.513 -78.492 -63.087 1.00 81.61 62 VAL B CA 1
ATOM 2377 C C . VAL B 1 62 ? -30.637 -78.331 -64.330 1.00 92.12 62 VAL B C 1
ATOM 2378 O O . VAL B 1 62 ? -30.149 -79.314 -64.894 1.00 88.70 62 VAL B O 1
ATOM 2382 N N . LEU B 1 63 ? -30.431 -77.086 -64.750 1.00 94.84 63 LEU B N 1
ATOM 2383 C CA . LEU B 1 63 ? -29.430 -76.821 -65.768 1.00 94.28 63 LEU B CA 1
ATOM 2384 C C . LEU B 1 63 ? -28.071 -77.283 -65.217 1.00 89.39 63 LEU B C 1
ATOM 2385 O O . LEU B 1 63 ? -27.392 -78.087 -65.856 1.00 89.29 63 LEU B O 1
ATOM 2390 N N . LYS B 1 64 ? -27.719 -76.827 -64.009 1.00 93.19 64 LYS B N 1
ATOM 2391 C CA . LYS B 1 64 ? -26.396 -77.081 -63.402 1.00 92.77 64 LYS B CA 1
ATOM 2392 C C . LYS B 1 64 ? -26.105 -78.577 -63.231 1.00 81.49 64 LYS B C 1
ATOM 2393 O O . LYS B 1 64 ? -25.100 -79.073 -63.746 1.00 73.49 64 LYS B O 1
ATOM 2399 N N . TYR B 1 65 ? -26.969 -79.300 -62.517 1.00 79.57 65 TYR B N 1
ATOM 2400 C CA . TYR B 1 65 ? -26.866 -80.752 -62.547 1.00 78.08 65 TYR B CA 1
ATOM 2401 C C . TYR B 1 65 ? -27.933 -81.284 -63.455 1.00 86.57 65 TYR B C 1
ATOM 2402 O O . TYR B 1 65 ? -29.010 -81.650 -63.013 1.00 83.64 65 TYR B O 1
ATOM 2411 N N . LYS B 1 66 ? -27.550 -81.461 -64.712 1.00 102.83 66 LYS B N 1
ATOM 2412 C CA . LYS B 1 66 ? -28.455 -81.918 -65.743 1.00 90.40 66 LYS B CA 1
ATOM 2413 C C . LYS B 1 66 ? -28.377 -83.423 -65.670 1.00 81.26 66 LYS B C 1
ATOM 2414 O O . LYS B 1 66 ? -29.213 -84.140 -66.191 1.00 85.50 66 LYS B O 1
ATOM 2420 N N . ASN B 1 67 ? -27.323 -83.892 -65.024 1.00 75.93 67 ASN B N 1
ATOM 2421 C CA . ASN B 1 67 ? -27.036 -85.306 -64.989 1.00 77.92 67 ASN B CA 1
ATOM 2422 C C . ASN B 1 67 ? -27.723 -86.061 -63.880 1.00 77.96 67 ASN B C 1
ATOM 2423 O O . ASN B 1 67 ? -28.042 -87.243 -64.025 1.00 75.18 67 ASN B O 1
ATOM 2428 N N . ASP B 1 68 ? -27.875 -85.416 -62.737 1.00 68.28 68 ASP B N 1
ATOM 2429 C CA . ASP B 1 68 ? -28.483 -86.125 -61.622 1.00 83.71 68 ASP B CA 1
ATOM 2430 C C . ASP B 1 68 ? -29.986 -85.833 -61.377 1.00 89.29 68 ASP B C 1
ATOM 2431 O O . ASP B 1 68 ? -30.645 -86.548 -60.606 1.00 91.79 68 ASP B O 1
ATOM 2436 N N . ILE B 1 69 ? -30.551 -84.863 -62.096 1.00 91.98 69 ILE B N 1
ATOM 2437 C CA . ILE B 1 69 ? -31.921 -84.452 -61.806 1.00 76.80 69 ILE B CA 1
ATOM 2438 C C . ILE B 1 69 ? -32.917 -84.982 -62.822 1.00 79.11 69 ILE B C 1
ATOM 2439 O O . ILE B 1 69 ? -32.738 -84.784 -64.031 1.00 80.52 69 ILE B O 1
ATOM 2444 N N . ILE B 1 70 ? -33.961 -85.662 -62.327 1.00 63.09 70 ILE B N 1
ATOM 2445 C CA . ILE B 1 70 ? -35.058 -86.099 -63.187 1.00 64.19 70 ILE B CA 1
ATOM 2446 C C . ILE B 1 70 ? -35.976 -84.934 -63.504 1.00 78.37 70 ILE B C 1
ATOM 2447 O O . ILE B 1 70 ? -36.318 -84.688 -64.669 1.00 100.89 70 ILE B O 1
ATOM 2452 N N . LEU B 1 71 ? -36.347 -84.203 -62.461 1.00 69.99 71 LEU B N 1
ATOM 2453 C CA . LEU B 1 71 ? -37.228 -83.050 -62.596 1.00 74.03 71 LEU B CA 1
ATOM 2454 C C . LEU B 1 71 ? -37.382 -82.358 -61.255 1.00 70.80 71 LEU B C 1
ATOM 2455 O O . LEU B 1 71 ? -36.827 -82.807 -60.253 1.00 69.62 71 LEU B O 1
ATOM 2460 N N . ALA B 1 72 ? -38.102 -81.242 -61.254 1.00 67.57 72 ALA B N 1
ATOM 2461 C CA . ALA B 1 72 ? -38.242 -80.430 -60.048 1.00 82.42 72 ALA B CA 1
ATOM 2462 C C . ALA B 1 72 ? -39.609 -79.760 -60.021 1.00 97.30 72 ALA B C 1
ATOM 2463 O O . ALA B 1 72 ? -40.078 -79.348 -61.076 1.00 116.32 72 ALA B O 1
ATOM 2465 N N . PHE B 1 73 ? -40.240 -79.636 -58.847 1.00 69.03 73 PHE B N 1
ATOM 2466 C CA . PHE B 1 73 ? -41.570 -79.028 -58.753 1.00 71.27 73 PHE B CA 1
ATOM 2467 C C . PHE B 1 73 ? -41.698 -77.904 -57.703 1.00 74.09 73 PHE B C 1
ATOM 2468 O O . PHE B 1 73 ? -41.551 -78.140 -56.490 1.00 85.16 73 PHE B O 1
ATOM 2476 N N . GLY B 1 74 ? -41.957 -76.682 -58.185 1.00 77.04 74 GLY B N 1
ATOM 2477 C CA . GLY B 1 74 ? -42.224 -75.535 -57.330 1.00 78.18 74 GLY B CA 1
ATOM 2478 C C . GLY B 1 74 ? -43.679 -75.255 -56.991 1.00 80.64 74 GLY B C 1
ATOM 2479 O O . GLY B 1 74 ? -44.594 -75.452 -57.821 1.00 85.67 74 GLY B O 1
ATOM 2480 N N . GLU B 1 75 ? -43.886 -74.750 -55.778 1.00 76.08 75 GLU B N 1
ATOM 2481 C CA . GLU B 1 75 ? -45.213 -74.395 -55.340 1.00 78.66 75 GLU B CA 1
ATOM 2482 C C . GLU B 1 75 ? -45.226 -72.936 -54.924 1.00 93.32 75 GLU B C 1
ATOM 2483 O O . GLU B 1 75 ? -45.684 -72.093 -55.692 1.00 116.90 75 GLU B O 1
ATOM 2489 N N . SER B 1 76 ? -44.704 -72.603 -53.750 1.00 77.83 76 SER B N 1
ATOM 2490 C CA . SER B 1 76 ? -44.820 -71.219 -53.329 1.00 79.40 76 SER B CA 1
ATOM 2491 C C . SER B 1 76 ? -43.467 -70.602 -53.111 1.00 87.56 76 SER B C 1
ATOM 2492 O O . SER B 1 76 ? -42.911 -69.926 -53.990 1.00 92.83 76 SER B O 1
ATOM 2495 N N . ASP B 1 77 ? -42.949 -70.874 -51.917 1.00 98.29 77 ASP B N 1
ATOM 2496 C CA . ASP B 1 77 ? -41.560 -70.647 -51.557 1.00 83.48 77 ASP B CA 1
ATOM 2497 C C . ASP B 1 77 ? -40.830 -71.964 -51.658 1.00 76.24 77 ASP B C 1
ATOM 2498 O O . ASP B 1 77 ? -39.673 -72.068 -51.320 1.00 91.85 77 ASP B O 1
ATOM 2503 N N . GLU B 1 78 ? -41.538 -72.988 -52.093 1.00 77.37 78 GLU B N 1
ATOM 2504 C CA . GLU B 1 78 ? -41.025 -74.346 -52.031 1.00 85.71 78 GLU B CA 1
ATOM 2505 C C . GLU B 1 78 ? -40.528 -74.748 -53.398 1.00 76.90 78 GLU B C 1
ATOM 2506 O O . GLU B 1 78 ? -41.066 -74.276 -54.412 1.00 74.16 78 GLU B O 1
ATOM 2512 N N . TYR B 1 79 ? -39.479 -75.575 -53.441 1.00 66.51 79 TYR B N 1
ATOM 2513 C CA . TYR B 1 79 ? -39.171 -76.236 -54.697 1.00 72.18 79 TYR B CA 1
ATOM 2514 C C . TYR B 1 79 ? -38.569 -77.638 -54.381 1.00 68.98 79 TYR B C 1
ATOM 2515 O O . TYR B 1 79 ? -37.683 -77.753 -53.514 1.00 84.68 79 TYR B O 1
ATOM 2524 N N . SER B 1 80 ? -39.041 -78.694 -55.054 1.00 64.58 80 SER B N 1
ATOM 2525 C CA . SER B 1 80 ? -38.549 -80.062 -54.786 1.00 65.72 80 SER B CA 1
ATOM 2526 C C . SER B 1 80 ? -37.710 -80.576 -55.972 1.00 80.00 80 SER B C 1
ATOM 2527 O O . SER B 1 80 ? -38.173 -80.528 -57.110 1.00 87.39 80 SER B O 1
ATOM 2530 N N . PHE B 1 81 ? -36.495 -81.077 -55.730 1.00 75.66 81 PHE B N 1
ATOM 2531 C CA . PHE B 1 81 ? -35.692 -81.621 -56.834 1.00 59.98 81 PHE B CA 1
ATOM 2532 C C . PHE B 1 81 ? -35.513 -83.128 -56.713 1.00 66.32 81 PHE B C 1
ATOM 2533 O O . PHE B 1 81 ? -35.157 -83.632 -55.648 1.00 80.12 81 PHE B O 1
ATOM 2541 N N . ILE B 1 82 ? -35.772 -83.850 -57.798 1.00 60.13 82 ILE B N 1
ATOM 2542 C CA . ILE B 1 82 ? -35.699 -85.300 -57.761 1.00 59.63 82 ILE B CA 1
ATOM 2543 C C . ILE B 1 82 ? -34.410 -85.723 -58.411 1.00 69.98 82 ILE B C 1
ATOM 2544 O O . ILE B 1 82 ? -34.206 -85.498 -59.602 1.00 76.41 82 ILE B O 1
ATOM 2549 N N . LEU B 1 83 ? -33.541 -86.323 -57.616 1.00 56.87 83 LEU B N 1
ATOM 2550 C CA . LEU B 1 83 ? -32.321 -86.914 -58.101 1.00 55.86 83 LEU B CA 1
ATOM 2551 C C . LEU B 1 83 ? -32.564 -88.380 -58.349 1.00 56.13 83 LEU B C 1
ATOM 2552 O O . LEU B 1 83 ? -33.201 -89.043 -57.533 1.00 56.07 83 LEU B O 1
ATOM 2557 N N . LYS B 1 84 ? -32.042 -88.880 -59.460 1.00 56.36 84 LYS B N 1
ATOM 2558 C CA . LYS B 1 84 ? -32.188 -90.282 -59.829 1.00 56.81 84 LYS B CA 1
ATOM 2559 C C . LYS B 1 84 ? -31.708 -91.205 -58.727 1.00 55.31 84 LYS B C 1
ATOM 2560 O O . LYS B 1 84 ? -30.772 -90.854 -58.043 1.00 69.47 84 LYS B O 1
ATOM 2566 N N . SER B 1 85 ? -32.336 -92.372 -58.557 1.00 55.85 85 SER B N 1
ATOM 2567 C CA . SER B 1 85 ? -31.987 -93.304 -57.489 1.00 54.66 85 SER B CA 1
ATOM 2568 C C . SER B 1 85 ? -30.574 -93.827 -57.615 1.00 63.73 85 SER B C 1
ATOM 2569 O O . SER B 1 85 ? -30.066 -94.477 -56.722 1.00 84.88 85 SER B O 1
ATOM 2572 N N . SER B 1 86 ? -29.954 -93.608 -58.750 1.00 54.27 86 SER B N 1
ATOM 2573 C CA . SER B 1 86 ? -28.621 -94.105 -58.947 1.00 52.90 86 SER B CA 1
ATOM 2574 C C . SER B 1 86 ? -27.518 -93.092 -58.616 1.00 68.36 86 SER B C 1
ATOM 2575 O O . SER B 1 86 ? -26.355 -93.475 -58.450 1.00 80.06 86 SER B O 1
ATOM 2578 N N . THR B 1 87 ? -27.883 -91.817 -58.464 1.00 69.57 87 THR B N 1
ATOM 2579 C CA . THR B 1 87 ? -26.900 -90.721 -58.502 1.00 62.29 87 THR B CA 1
ATOM 2580 C C . THR B 1 87 ? -25.780 -90.856 -57.475 1.00 65.32 87 THR B C 1
ATOM 2581 O O . THR B 1 87 ? -26.008 -91.274 -56.327 1.00 52.36 87 THR B O 1
ATOM 2585 N N . THR B 1 88 ? -24.563 -90.560 -57.929 1.00 62.51 88 THR B N 1
ATOM 2586 C CA . THR B 1 88 ? -23.376 -90.601 -57.081 1.00 48.54 88 THR B CA 1
ATOM 2587 C C . THR B 1 88 ? -22.950 -89.199 -56.639 1.00 54.36 88 THR B C 1
ATOM 2588 O O . THR B 1 88 ? -21.940 -89.030 -55.947 1.00 69.46 88 THR B O 1
ATOM 2592 N N . LEU B 1 89 ? -23.717 -88.193 -57.055 1.00 50.83 89 LEU B N 1
ATOM 2593 C CA . LEU B 1 89 ? -23.371 -86.800 -56.770 1.00 66.46 89 LEU B CA 1
ATOM 2594 C C . LEU B 1 89 ? -23.005 -86.484 -55.324 1.00 50.26 89 LEU B C 1
ATOM 2595 O O . LEU B 1 89 ? -23.728 -86.832 -54.392 1.00 50.07 89 LEU B O 1
ATOM 2600 N N . PHE B 1 90 ? -21.878 -85.811 -55.135 1.00 48.20 90 PHE B N 1
ATOM 2601 C CA . PHE B 1 90 ? -21.466 -85.491 -53.773 1.00 58.20 90 PHE B CA 1
ATOM 2602 C C . PHE B 1 90 ? -21.391 -86.750 -52.936 1.00 54.56 90 PHE B C 1
ATOM 2603 O O . PHE B 1 90 ? -21.552 -86.721 -51.707 1.00 47.38 90 PHE B O 1
ATOM 2611 N N . ASN B 1 91 ? -21.137 -87.844 -53.644 1.00 57.81 91 ASN B N 1
ATOM 2612 C CA . ASN B 1 91 ? -21.024 -89.157 -53.063 1.00 55.26 91 ASN B CA 1
ATOM 2613 C C . ASN B 1 91 ? -22.208 -89.464 -52.171 1.00 55.76 91 ASN B C 1
ATOM 2614 O O . ASN B 1 91 ? -22.053 -90.131 -51.158 1.00 62.84 91 ASN B O 1
ATOM 2619 N N . ARG B 1 92 ? -23.387 -89.002 -52.559 1.00 47.24 92 ARG B N 1
ATOM 2620 C CA . ARG B 1 92 ? -24.575 -89.357 -51.820 1.00 47.32 92 ARG B CA 1
ATOM 2621 C C . ARG B 1 92 ? -24.635 -88.709 -50.447 1.00 62.20 92 ARG B C 1
ATOM 2622 O O . ARG B 1 92 ? -25.198 -89.245 -49.503 1.00 59.03 92 ARG B O 1
ATOM 2630 N N . ARG B 1 93 ? -24.079 -87.530 -50.317 1.00 61.38 93 ARG B N 1
ATOM 2631 C CA . ARG B 1 93 ? -23.915 -87.037 -48.978 1.00 60.13 93 ARG B CA 1
ATOM 2632 C C . ARG B 1 93 ? -24.983 -85.986 -48.593 1.00 59.43 93 ARG B C 1
ATOM 2633 O O . ARG B 1 93 ? -25.271 -85.082 -49.394 1.00 52.63 93 ARG B O 1
ATOM 2641 N N . LYS B 1 94 ? -25.551 -86.076 -47.378 1.00 65.50 94 LYS B N 1
ATOM 2642 C CA . LYS B 1 94 ? -26.614 -85.129 -46.935 1.00 73.86 94 LYS B CA 1
ATOM 2643 C C . LYS B 1 94 ? -26.168 -83.663 -46.947 1.00 78.75 94 LYS B C 1
ATOM 2644 O O . LYS B 1 94 ? -26.736 -82.851 -47.690 1.00 83.99 94 LYS B O 1
ATOM 2650 N N . ASP B 1 95 ? -25.138 -83.342 -46.152 1.00 48.71 95 ASP B N 1
ATOM 2651 C CA . ASP B 1 95 ? -24.642 -81.963 -46.007 1.00 63.09 95 ASP B CA 1
ATOM 2652 C C . ASP B 1 95 ? -24.431 -81.293 -47.343 1.00 67.84 95 ASP B C 1
ATOM 2653 O O . ASP B 1 95 ? -24.873 -80.163 -47.577 1.00 74.32 95 ASP B O 1
ATOM 2658 N N . LYS B 1 96 ? -23.713 -81.998 -48.210 1.00 67.77 96 LYS B N 1
ATOM 2659 C CA . LYS B 1 96 ? -23.298 -81.413 -49.455 1.00 56.09 96 LYS B CA 1
ATOM 2660 C C . LYS B 1 96 ? -24.546 -81.153 -50.291 1.00 58.44 96 LYS B C 1
ATOM 2661 O O . LYS B 1 96 ? -24.734 -80.070 -50.807 1.00 83.11 96 LYS B O 1
ATOM 2667 N N . LEU B 1 97 ? -25.439 -82.116 -50.363 1.00 49.86 97 LEU B N 1
ATOM 2668 C CA . LEU B 1 97 ? -26.617 -81.988 -51.217 1.00 65.30 97 LEU B CA 1
ATOM 2669 C C . LEU B 1 97 ? -27.612 -80.890 -50.813 1.00 58.33 97 LEU B C 1
ATOM 2670 O O . LEU B 1 97 ? -28.020 -80.042 -51.642 1.00 55.54 97 LEU B O 1
ATOM 2675 N N . ALA B 1 98 ? -27.989 -80.921 -49.537 1.00 52.97 98 ALA B N 1
ATOM 2676 C CA . ALA B 1 98 ? -28.869 -79.913 -48.978 1.00 52.81 98 ALA B CA 1
ATOM 2677 C C . ALA B 1 98 ? -28.202 -78.564 -49.081 1.00 70.20 98 ALA B C 1
ATOM 2678 O O . ALA B 1 98 ? -28.736 -77.668 -49.725 1.00 81.99 98 ALA B O 1
ATOM 2680 N N . THR B 1 99 ? -27.019 -78.418 -48.487 1.00 65.21 99 THR B N 1
ATOM 2681 C CA . THR B 1 99 ? -26.478 -77.077 -48.326 1.00 58.25 99 THR B CA 1
ATOM 2682 C C . THR B 1 99 ? -26.058 -76.513 -49.649 1.00 53.23 99 THR B C 1
ATOM 2683 O O . THR B 1 99 ? -26.225 -75.332 -49.872 1.00 74.01 99 THR B O 1
ATOM 2687 N N . LEU B 1 100 ? -25.548 -77.356 -50.536 1.00 54.24 100 LEU B N 1
ATOM 2688 C CA . LEU B 1 100 ? -25.050 -76.872 -51.818 1.00 54.63 100 LEU B CA 1
ATOM 2689 C C . LEU B 1 100 ? -26.201 -76.502 -52.708 1.00 55.41 100 LEU B C 1
ATOM 2690 O O . LEU B 1 100 ? -26.164 -75.448 -53.323 1.00 56.27 100 LEU B O 1
ATOM 2695 N N . PHE B 1 101 ? -27.236 -77.339 -52.768 1.00 74.18 101 PHE B N 1
ATOM 2696 C CA . PHE B 1 101 ? -28.430 -76.950 -53.539 1.00 73.93 101 PHE B CA 1
ATOM 2697 C C . PHE B 1 101 ? -29.090 -75.673 -52.993 1.00 75.32 101 PHE B C 1
ATOM 2698 O O . PHE B 1 101 ? -29.383 -74.747 -53.736 1.00 55.86 101 PHE B O 1
ATOM 2706 N N . GLY B 1 102 ? -29.325 -75.648 -51.686 1.00 69.05 102 GLY B N 1
ATOM 2707 C CA . GLY B 1 102 ? -29.787 -74.456 -51.002 1.00 63.92 102 GLY B CA 1
ATOM 2708 C C . GLY B 1 102 ? -28.994 -73.201 -51.323 1.00 58.96 102 GLY B C 1
ATOM 2709 O O . GLY B 1 102 ? -29.571 -72.155 -51.628 1.00 57.21 102 GLY B O 1
ATOM 2710 N N . SER B 1 103 ? -27.672 -73.298 -51.258 1.00 69.96 103 SER B N 1
ATOM 2711 C CA . SER B 1 103 ? -26.822 -72.143 -51.514 1.00 64.06 103 SER B CA 1
ATOM 2712 C C . SER B 1 103 ? -26.991 -71.711 -52.919 1.00 64.47 103 SER B C 1
ATOM 2713 O O . SER B 1 103 ? -27.281 -70.557 -53.175 1.00 64.45 103 SER B O 1
ATOM 2716 N N . PHE B 1 104 ? -26.820 -72.663 -53.823 1.00 56.09 104 PHE B N 1
ATOM 2717 C CA . PHE B 1 104 ? -26.910 -72.373 -55.226 1.00 56.90 104 PHE B CA 1
ATOM 2718 C C . PHE B 1 104 ? -28.176 -71.617 -55.511 1.00 64.63 104 PHE B C 1
ATOM 2719 O O . PHE B 1 104 ? -28.151 -70.519 -56.081 1.00 75.32 104 PHE B O 1
ATOM 2727 N N . PHE B 1 105 ? -29.281 -72.212 -55.073 1.00 78.57 105 PHE B N 1
ATOM 2728 C CA . PHE B 1 105 ? -30.611 -71.650 -55.263 1.00 59.88 105 PHE B CA 1
ATOM 2729 C C . PHE B 1 105 ? -30.699 -70.233 -54.729 1.00 60.93 105 PHE B C 1
ATOM 2730 O O . PHE B 1 105 ? -30.954 -69.315 -55.493 1.00 62.39 105 PHE B O 1
ATOM 2738 N N . THR B 1 106 ? -30.446 -70.069 -53.429 1.00 60.30 106 THR B N 1
ATOM 2739 C CA . THR B 1 106 ? -30.433 -68.766 -52.776 1.00 61.43 106 THR B CA 1
ATOM 2740 C C . THR B 1 106 ? -29.643 -67.733 -53.573 1.00 62.43 106 THR B C 1
ATOM 2741 O O . THR B 1 106 ? -30.095 -66.593 -53.765 1.00 64.40 106 THR B O 1
ATOM 2745 N N . SER B 1 107 ? -28.479 -68.145 -54.066 1.00 61.29 107 SER B N 1
ATOM 2746 C CA . SER B 1 107 ? -27.635 -67.258 -54.847 1.00 62.36 107 SER B CA 1
ATOM 2747 C C . SER B 1 107 ? -28.317 -66.857 -56.142 1.00 63.98 107 SER B C 1
ATOM 2748 O O . SER B 1 107 ? -28.343 -65.692 -56.497 1.00 65.90 107 SER B O 1
ATOM 2751 N N . ASN B 1 108 ? -28.900 -67.812 -56.845 1.00 63.48 108 ASN B N 1
ATOM 2752 C CA . ASN B 1 108 ? -29.634 -67.473 -58.069 1.00 69.71 108 ASN B CA 1
ATOM 2753 C C . ASN B 1 108 ? -30.836 -66.567 -57.786 1.00 73.47 108 ASN B C 1
ATOM 2754 O O . ASN B 1 108 ? -31.169 -65.691 -58.592 1.00 82.30 108 ASN B O 1
ATOM 2759 N N . TYR B 1 109 ? -31.468 -66.763 -56.633 1.00 66.73 109 TYR B N 1
ATOM 2760 C CA . TYR B 1 109 ? -32.585 -65.927 -56.238 1.00 68.71 109 TYR B CA 1
ATOM 2761 C C . TYR B 1 109 ? -32.124 -64.507 -56.165 1.00 73.45 109 TYR B C 1
ATOM 2762 O O . TYR B 1 109 ? -32.583 -63.653 -56.942 1.00 94.22 109 TYR B O 1
ATOM 2771 N N . VAL B 1 110 ? -31.150 -64.274 -55.301 1.00 69.35 110 VAL B N 1
ATOM 2772 C CA . VAL B 1 110 ? -30.663 -62.922 -55.067 1.00 70.99 110 VAL B CA 1
ATOM 2773 C C . VAL B 1 110 ? -30.079 -62.270 -56.341 1.00 86.59 110 VAL B C 1
ATOM 2774 O O . VAL B 1 110 ? -30.272 -61.067 -56.579 1.00 107.34 110 VAL B O 1
ATOM 2778 N N . ALA B 1 111 ? -29.388 -63.061 -57.159 1.00 75.64 111 ALA B N 1
ATOM 2779 C CA . ALA B 1 111 ? -28.963 -62.610 -58.481 1.00 74.60 111 ALA B CA 1
ATOM 2780 C C . ALA B 1 111 ? -30.133 -62.048 -59.311 1.00 88.44 111 ALA B C 1
ATOM 2781 O O . ALA B 1 111 ? -30.174 -60.845 -59.626 1.00 87.39 111 ALA B O 1
ATOM 2783 N N . LEU B 1 112 ? -31.105 -62.910 -59.618 1.00 85.62 112 LEU B N 1
ATOM 2784 C CA . LEU B 1 112 ? -32.164 -62.578 -60.578 1.00 80.87 112 LEU B CA 1
ATOM 2785 C C . LEU B 1 112 ? -33.306 -61.700 -60.027 1.00 84.03 112 LEU B C 1
ATOM 2786 O O . LEU B 1 112 ? -34.241 -61.307 -60.771 1.00 86.21 112 LEU B O 1
ATOM 2791 N N . TRP B 1 113 ? -33.236 -61.368 -58.741 1.00 93.08 113 TRP B N 1
ATOM 2792 C CA . TRP B 1 113 ? -34.222 -60.447 -58.165 1.00 101.04 113 TRP B CA 1
ATOM 2793 C C . TRP B 1 113 ? -34.396 -59.131 -58.924 1.00 111.59 113 TRP B C 1
ATOM 2794 O O . TRP B 1 113 ? -35.523 -58.728 -59.214 1.00 112.24 113 TRP B O 1
ATOM 2805 N N . ALA B 1 114 ? -33.295 -58.432 -59.185 1.00 111.05 114 ALA B N 1
ATOM 2806 C CA . ALA B 1 114 ? -33.366 -57.159 -59.896 1.00 108.20 114 ALA B CA 1
ATOM 2807 C C . ALA B 1 114 ? -34.193 -57.308 -61.186 1.00 105.52 114 ALA B C 1
ATOM 2808 O O . ALA B 1 114 ? -34.948 -56.403 -61.562 1.00 109.66 114 ALA B O 1
ATOM 2810 N N . LYS B 1 115 ? -34.048 -58.466 -61.839 1.00 100.78 115 LYS B N 1
ATOM 2811 C CA . LYS B 1 115 ? -34.805 -58.802 -63.048 1.00 98.39 115 LYS B CA 1
ATOM 2812 C C . LYS B 1 115 ? -36.275 -58.798 -62.748 1.00 101.24 115 LYS B C 1
ATOM 2813 O O . LYS B 1 115 ? -37.040 -58.072 -63.388 1.00 101.38 115 LYS B O 1
ATOM 2819 N N . PHE B 1 116 ? -36.673 -59.601 -61.763 1.00 106.51 116 PHE B N 1
ATOM 2820 C CA . PHE B 1 116 ? -38.113 -59.797 -61.549 1.00 99.81 116 PHE B CA 1
ATOM 2821 C C . PHE B 1 116 ? -38.799 -58.686 -60.722 1.00 93.44 116 PHE B C 1
ATOM 2822 O O . PHE B 1 116 ? -40.024 -58.509 -60.824 1.00 95.87 116 PHE B O 1
ATOM 2830 N N . PHE B 1 117 ? -38.024 -57.905 -59.959 1.00 97.72 117 PHE B N 1
ATOM 2831 C CA . PHE B 1 117 ? -38.604 -56.786 -59.193 1.00 107.47 117 PHE B CA 1
ATOM 2832 C C . PHE B 1 117 ? -37.851 -55.467 -59.311 1.00 114.46 117 PHE B C 1
ATOM 2833 O O . PHE B 1 117 ? -37.361 -54.946 -58.309 1.00 120.75 117 PHE B O 1
ATOM 2841 N N . PRO B 1 118 ? -37.789 -54.897 -60.526 1.00 109.64 118 PRO B N 1
ATOM 2842 C CA . PRO B 1 118 ? -37.092 -53.617 -60.642 1.00 117.30 118 PRO B CA 1
ATOM 2843 C C . PRO B 1 118 ? -37.890 -52.548 -59.899 1.00 130.43 118 PRO B C 1
ATOM 2844 O O . PRO B 1 118 ? -37.380 -51.458 -59.645 1.00 134.82 118 PRO B O 1
ATOM 2848 N N . GLU B 1 119 ? -39.144 -52.874 -59.580 1.00 131.97 119 GLU B N 1
ATOM 2849 C CA . GLU B 1 119 ? -39.982 -52.046 -58.716 1.00 142.94 119 GLU B CA 1
ATOM 2850 C C . GLU B 1 119 ? -39.284 -51.732 -57.401 1.00 139.44 119 GLU B C 1
ATOM 2851 O O . GLU B 1 119 ? -38.971 -50.577 -57.122 1.00 139.33 119 GLU B O 1
ATOM 2857 N N . LYS B 1 120 ? -39.087 -52.765 -56.580 1.00 136.67 120 LYS B N 1
ATOM 2858 C CA . LYS B 1 120 ? -38.402 -52.620 -55.297 1.00 135.82 120 LYS B CA 1
ATOM 2859 C C . LYS B 1 120 ? -37.110 -53.431 -55.197 1.00 126.12 120 LYS B C 1
ATOM 2860 O O . LYS B 1 120 ? -37.129 -54.650 -55.327 1.00 124.08 120 LYS B O 1
ATOM 2866 N N . PRO B 1 121 ? -35.977 -52.738 -54.994 1.00 121.11 121 PRO B N 1
ATOM 2867 C CA . PRO B 1 121 ? -34.683 -53.330 -54.649 1.00 112.34 121 PRO B CA 1
ATOM 2868 C C . PRO B 1 121 ? -34.703 -54.007 -53.291 1.00 99.27 121 PRO B C 1
ATOM 2869 O O . PRO B 1 121 ? -35.689 -53.855 -52.571 1.00 102.21 121 PRO B O 1
ATOM 2873 N N . LEU B 1 122 ? -33.595 -54.645 -52.911 1.00 93.51 122 LEU B N 1
ATOM 2874 C CA . LEU B 1 122 ? -33.600 -55.602 -51.798 1.00 96.33 122 LEU B CA 1
ATOM 2875 C C . LEU B 1 122 ? -33.532 -55.128 -50.363 1.00 101.43 122 LEU B C 1
ATOM 2876 O O . LEU B 1 122 ? -33.759 -55.924 -49.459 1.00 101.84 122 LEU B O 1
ATOM 2881 N N . ASN B 1 123 ? -33.185 -53.876 -50.133 1.00 107.42 123 ASN B N 1
ATOM 2882 C CA . ASN B 1 123 ? -32.797 -53.441 -48.793 1.00 115.78 123 ASN B CA 1
ATOM 2883 C C . ASN B 1 123 ? -31.632 -54.341 -48.313 1.00 120.27 123 ASN B C 1
ATOM 2884 O O . ASN B 1 123 ? -30.844 -54.789 -49.144 1.00 133.50 123 ASN B O 1
ATOM 2889 N N . ILE B 1 124 ? -31.508 -54.599 -47.011 1.00 114.98 124 ILE B N 1
ATOM 2890 C CA . ILE B 1 124 ? -30.543 -55.564 -46.462 1.00 95.40 124 ILE B CA 1
ATOM 2891 C C . ILE B 1 124 ? -31.205 -56.344 -45.367 1.00 97.98 124 ILE B C 1
ATOM 2892 O O . ILE B 1 124 ? -31.280 -57.561 -45.402 1.00 113.91 124 ILE B O 1
ATOM 2897 N N . LYS B 1 125 ? -31.628 -55.600 -44.353 1.00 90.43 125 LYS B N 1
ATOM 2898 C CA . LYS B 1 125 ? -32.038 -56.125 -43.066 1.00 91.94 125 LYS B CA 1
ATOM 2899 C C . LYS B 1 125 ? -33.051 -57.262 -43.243 1.00 101.81 125 LYS B C 1
ATOM 2900 O O . LYS B 1 125 ? -33.116 -58.172 -42.413 1.00 114.82 125 LYS B O 1
ATOM 2906 N N . HIS B 1 126 ? -33.804 -57.238 -44.346 1.00 96.99 126 HIS B N 1
ATOM 2907 C CA . HIS B 1 126 ? -34.613 -58.403 -44.736 1.00 97.99 126 HIS B CA 1
ATOM 2908 C C . HIS B 1 126 ? -34.173 -59.046 -46.031 1.00 97.16 126 HIS B C 1
ATOM 2909 O O . HIS B 1 126 ? -34.402 -58.502 -47.105 1.00 101.35 126 HIS B O 1
ATOM 2916 N N . LEU B 1 127 ? -33.601 -60.239 -45.922 1.00 82.62 127 LEU B N 1
ATOM 2917 C CA . LEU B 1 127 ? -33.068 -60.932 -47.080 1.00 80.36 127 LEU B CA 1
ATOM 2918 C C . LEU B 1 127 ? -33.652 -62.314 -47.202 1.00 79.39 127 LEU B C 1
ATOM 2919 O O . LEU B 1 127 ? -33.975 -62.928 -46.194 1.00 84.35 127 LEU B O 1
ATOM 2924 N N . PRO B 1 128 ? -33.787 -62.814 -48.440 1.00 78.43 128 PRO B N 1
ATOM 2925 C CA . PRO B 1 128 ? -34.283 -64.177 -48.634 1.00 78.97 128 PRO B CA 1
ATOM 2926 C C . PRO B 1 128 ? -33.294 -65.185 -48.100 1.00 84.80 128 PRO B C 1
ATOM 2927 O O . PRO B 1 128 ? -32.114 -65.044 -48.376 1.00 103.16 128 PRO B O 1
ATOM 2931 N N . TYR B 1 129 ? -33.730 -66.164 -47.332 1.00 75.61 129 TYR B N 1
ATOM 2932 C CA . TYR B 1 129 ? -32.847 -67.275 -47.086 1.00 73.87 129 TYR B CA 1
ATOM 2933 C C . TYR B 1 129 ? -33.591 -68.569 -46.838 1.00 74.24 129 TYR B C 1
ATOM 2934 O O . TYR B 1 129 ? -34.629 -68.552 -46.191 1.00 87.79 129 TYR B O 1
ATOM 2943 N N . PHE B 1 130 ? -33.059 -69.688 -47.349 1.00 87.14 130 PHE B N 1
ATOM 2944 C CA . PHE B 1 130 ? -33.878 -70.896 -47.514 1.00 84.50 130 PHE B CA 1
ATOM 2945 C C . PHE B 1 130 ? -33.405 -72.139 -46.725 1.00 81.86 130 PHE B C 1
ATOM 2946 O O . PHE B 1 130 ? -32.223 -72.451 -46.719 1.00 91.10 130 PHE B O 1
ATOM 2954 N N . ASP B 1 131 ? -34.337 -72.864 -46.107 1.00 80.66 131 ASP B N 1
ATOM 2955 C CA . ASP B 1 131 ? -34.074 -74.177 -45.510 1.00 78.09 131 ASP B CA 1
ATOM 2956 C C . ASP B 1 131 ? -34.011 -75.259 -46.584 1.00 75.73 131 ASP B C 1
ATOM 2957 O O . ASP B 1 131 ? -34.850 -75.284 -47.496 1.00 75.76 131 ASP B O 1
ATOM 2962 N N . SER B 1 132 ? -33.063 -76.187 -46.456 1.00 73.79 132 SER B N 1
ATOM 2963 C CA . SER B 1 132 ? -33.032 -77.300 -47.387 1.00 71.64 132 SER B CA 1
ATOM 2964 C C . SER B 1 132 ? -33.036 -78.680 -46.669 1.00 69.38 132 SER B C 1
ATOM 2965 O O . SER B 1 132 ? -32.638 -78.811 -45.504 1.00 69.29 132 SER B O 1
ATOM 2968 N N . ARG B 1 133 ? -33.559 -79.695 -47.358 1.00 79.05 133 ARG B N 1
ATOM 2969 C CA . ARG B 1 133 ? -33.757 -81.020 -46.758 1.00 69.74 133 ARG B CA 1
ATOM 2970 C C . ARG B 1 133 ? -33.456 -82.108 -47.750 1.00 64.19 133 ARG B C 1
ATOM 2971 O O . ARG B 1 133 ? -33.689 -81.956 -48.952 1.00 70.67 133 ARG B O 1
ATOM 2979 N N . CYS B 1 134 ? -32.929 -83.201 -47.213 1.00 62.56 134 CYS B N 1
ATOM 2980 C CA . CYS B 1 134 ? -32.751 -84.442 -47.933 1.00 60.89 134 CYS B CA 1
ATOM 2981 C C . CYS B 1 134 ? -33.689 -85.558 -47.517 1.00 73.64 134 CYS B C 1
ATOM 2982 O O . CYS B 1 134 ? -33.734 -85.960 -46.341 1.00 98.36 134 CYS B O 1
ATOM 2985 N N . VAL B 1 135 ? -34.424 -86.085 -48.495 1.00 68.89 135 VAL B N 1
ATOM 2986 C CA . VAL B 1 135 ? -35.265 -87.250 -48.216 1.00 58.86 135 VAL B CA 1
ATOM 2987 C C . VAL B 1 135 ? -35.002 -88.424 -49.145 1.00 57.74 135 VAL B C 1
ATOM 2988 O O . VAL B 1 135 ? -34.850 -88.232 -50.358 1.00 65.74 135 VAL B O 1
ATOM 2992 N N . ALA B 1 136 ? -34.961 -89.637 -48.589 1.00 56.63 136 ALA B N 1
ATOM 2993 C CA . ALA B 1 136 ? -34.725 -90.818 -49.424 1.00 73.95 136 ALA B CA 1
ATOM 2994 C C . ALA B 1 136 ? -36.013 -91.578 -49.696 1.00 81.54 136 ALA B C 1
ATOM 2995 O O . ALA B 1 136 ? -36.776 -91.877 -48.770 1.00 72.21 136 ALA B O 1
ATOM 2997 N N . TYR B 1 137 ? -36.272 -91.838 -50.977 1.00 56.34 137 TYR B N 1
ATOM 2998 C CA . TYR B 1 137 ? -37.407 -92.649 -51.388 1.00 56.74 137 TYR B CA 1
ATOM 2999 C C . TYR B 1 137 ? -36.952 -93.878 -52.194 1.00 56.20 137 TYR B C 1
ATOM 3000 O O . TYR B 1 137 ? -36.493 -93.749 -53.321 1.00 75.67 137 TYR B O 1
ATOM 3009 N N . PRO B 1 138 ? -37.104 -95.075 -51.616 1.00 55.61 138 PRO B N 1
ATOM 3010 C CA . PRO B 1 138 ? -36.575 -96.380 -52.026 1.00 55.05 138 PRO B CA 1
ATOM 3011 C C . PRO B 1 138 ? -37.136 -96.977 -53.316 1.00 58.89 138 PRO B C 1
ATOM 3012 O O . PRO B 1 138 ? -36.582 -97.982 -53.792 1.00 63.71 138 PRO B O 1
ATOM 3016 N N . ASN B 1 139 ? -38.239 -96.438 -53.836 1.00 73.61 139 ASN B N 1
ATOM 3017 C CA . ASN B 1 139 ? -38.801 -96.942 -55.091 1.00 77.61 139 ASN B CA 1
ATOM 3018 C C . ASN B 1 139 ? -39.629 -95.901 -55.811 1.00 82.57 139 ASN B C 1
ATOM 3019 O O . ASN B 1 139 ? -39.875 -94.823 -55.281 1.00 89.66 139 ASN B O 1
ATOM 3024 N N . LEU B 1 140 ? -40.098 -96.264 -56.999 1.00 81.24 140 LEU B N 1
ATOM 3025 C CA . LEU B 1 140 ? -40.885 -95.363 -57.835 1.00 82.19 140 LEU B CA 1
ATOM 3026 C C . LEU B 1 140 ? -42.128 -94.820 -57.194 1.00 76.82 140 LEU B C 1
ATOM 3027 O O . LEU B 1 140 ? -42.352 -93.600 -57.195 1.00 81.98 140 LEU B O 1
ATOM 3032 N N . GLN B 1 141 ? -42.940 -95.740 -56.684 1.00 64.94 141 GLN B N 1
ATOM 3033 C CA . GLN B 1 141 ? -44.238 -95.379 -56.141 1.00 86.08 141 GLN B CA 1
ATOM 3034 C C . GLN B 1 141 ? -44.080 -94.222 -55.174 1.00 89.79 141 GLN B C 1
ATOM 3035 O O . GLN B 1 141 ? -44.732 -93.199 -55.312 1.00 98.86 141 GLN B O 1
ATOM 3041 N N . THR B 1 142 ? -43.172 -94.389 -54.226 1.00 61.87 142 THR B N 1
ATOM 3042 C CA . THR B 1 142 ? -42.956 -93.414 -53.184 1.00 61.37 142 THR B CA 1
ATOM 3043 C C . THR B 1 142 ? -42.686 -92.030 -53.756 1.00 62.03 142 THR B C 1
ATOM 3044 O O . THR B 1 142 ? -43.266 -91.052 -53.301 1.00 68.37 142 THR B O 1
ATOM 3048 N N . ILE B 1 143 ? -41.796 -91.967 -54.744 1.00 71.40 143 ILE B N 1
ATOM 3049 C CA . ILE B 1 143 ? -41.404 -90.724 -55.405 1.00 71.32 143 ILE B CA 1
ATOM 3050 C C . ILE B 1 143 ? -42.557 -90.067 -56.125 1.00 78.52 143 ILE B C 1
ATOM 3051 O O . ILE B 1 143 ? -42.831 -88.859 -55.941 1.00 79.83 143 ILE B O 1
ATOM 3056 N N . LYS B 1 144 ? -43.222 -90.870 -56.951 1.00 65.26 144 LYS B N 1
ATOM 3057 C CA . LYS B 1 144 ? -44.422 -90.426 -57.603 1.00 67.05 144 LYS B CA 1
ATOM 3058 C C . LYS B 1 144 ? -45.372 -89.820 -56.591 1.00 72.14 144 LYS B C 1
ATOM 3059 O O . LYS B 1 144 ? -45.811 -88.689 -56.761 1.00 84.81 144 LYS B O 1
ATOM 3065 N N . ASP B 1 145 ? -45.623 -90.537 -55.504 1.00 73.91 145 ASP B N 1
ATOM 3066 C CA . ASP B 1 145 ? -46.599 -90.123 -54.504 1.00 72.60 145 ASP B CA 1
ATOM 3067 C C . ASP B 1 145 ? -46.150 -88.855 -53.799 1.00 70.35 145 ASP B C 1
ATOM 3068 O O . ASP B 1 145 ? -46.974 -88.054 -53.392 1.00 77.80 145 ASP B O 1
ATOM 3073 N N . TYR B 1 146 ? -44.843 -88.679 -53.659 1.00 65.63 146 TYR B N 1
ATOM 3074 C CA . TYR B 1 146 ? -44.295 -87.493 -53.023 1.00 65.71 146 TYR B CA 1
ATOM 3075 C C . TYR B 1 146 ? -44.723 -86.337 -53.861 1.00 68.53 146 TYR B C 1
ATOM 3076 O O . TYR B 1 146 ? -45.362 -85.383 -53.399 1.00 86.18 146 TYR B O 1
ATOM 3085 N N . LEU B 1 147 ? -44.347 -86.445 -55.121 1.00 67.78 147 LEU B N 1
ATOM 3086 C CA . LEU B 1 147 ? -44.636 -85.412 -56.076 1.00 69.54 147 LEU B CA 1
ATOM 3087 C C . LEU B 1 147 ? -46.125 -85.084 -56.067 1.00 114.94 147 LEU B C 1
ATOM 3088 O O . LEU B 1 147 ? -46.506 -83.908 -55.966 1.00 119.04 147 LEU B O 1
ATOM 3093 N N . SER B 1 148 ? -46.949 -86.132 -56.114 1.00 109.17 148 SER B N 1
ATOM 3094 C CA . SER B 1 148 ? -48.393 -86.014 -56.013 1.00 72.19 148 SER B CA 1
ATOM 3095 C C . SER B 1 148 ? -48.769 -85.165 -54.838 1.00 72.43 148 SER B C 1
ATOM 3096 O O . SER B 1 148 ? -49.412 -84.148 -54.980 1.00 74.01 148 SER B O 1
ATOM 3099 N N . TRP B 1 149 ? -48.301 -85.582 -53.681 1.00 70.96 149 TRP B N 1
ATOM 3100 C CA . TRP B 1 149 ? -48.554 -84.917 -52.424 1.00 71.13 149 TRP B CA 1
ATOM 3101 C C . TRP B 1 149 ? -48.308 -83.423 -52.535 1.00 72.41 149 TRP B C 1
ATOM 3102 O O . TRP B 1 149 ? -49.109 -82.597 -52.073 1.00 80.72 149 TRP B O 1
ATOM 3113 N N . ARG B 1 150 ? -47.226 -83.073 -53.212 1.00 73.01 150 ARG B N 1
ATOM 3114 C CA . ARG B 1 150 ? -46.924 -81.666 -53.424 1.00 74.43 150 ARG B CA 1
ATOM 3115 C C . ARG B 1 150 ? -47.943 -80.960 -54.312 1.00 76.53 150 ARG B C 1
ATOM 3116 O O . ARG B 1 150 ? -48.501 -79.934 -53.940 1.00 78.04 150 ARG B O 1
ATOM 3124 N N . TYR B 1 151 ? -48.166 -81.519 -55.493 1.00 78.10 151 TYR B N 1
ATOM 3125 C CA . TYR B 1 151 ? -49.116 -80.964 -56.456 1.00 86.43 151 TYR B CA 1
ATOM 3126 C C . TYR B 1 151 ? -50.495 -80.745 -55.860 1.00 81.25 151 TYR B C 1
ATOM 3127 O O . TYR B 1 151 ? -51.100 -79.679 -55.999 1.00 84.67 151 TYR B O 1
ATOM 3136 N N . VAL B 1 152 ? -50.960 -81.793 -55.201 1.00 77.92 152 VAL B N 1
ATOM 3137 C CA . VAL B 1 152 ? -52.091 -81.755 -54.324 1.00 78.48 152 VAL B CA 1
ATOM 3138 C C . VAL B 1 152 ? -52.047 -80.493 -53.493 1.00 79.38 152 VAL B C 1
ATOM 3139 O O . VAL B 1 152 ? -52.875 -79.593 -53.684 1.00 87.28 152 VAL B O 1
ATOM 3143 N N . ASP B 1 153 ? -51.051 -80.391 -52.624 1.00 78.19 153 ASP B N 1
ATOM 3144 C CA . ASP B 1 153 ? -50.938 -79.226 -51.756 1.00 79.19 153 ASP B CA 1
ATOM 3145 C C . ASP B 1 153 ? -51.126 -77.892 -52.495 1.00 81.43 153 ASP B C 1
ATOM 3146 O O . ASP B 1 153 ? -51.962 -77.065 -52.104 1.00 83.15 153 ASP B O 1
ATOM 3151 N N . THR B 1 154 ? -50.379 -77.698 -53.581 1.00 103.68 154 THR B N 1
ATOM 3152 C CA . THR B 1 154 ? -50.447 -76.438 -54.315 1.00 83.80 154 THR B CA 1
ATOM 3153 C C . THR B 1 154 ? -51.877 -76.183 -54.776 1.00 85.71 154 THR B C 1
ATOM 3154 O O . THR B 1 154 ? -52.353 -75.064 -54.640 1.00 96.22 154 THR B O 1
ATOM 3158 N N . HIS B 1 155 ? -52.568 -77.227 -55.257 1.00 91.27 155 HIS B N 1
ATOM 3159 C CA . HIS B 1 155 ? -53.925 -77.100 -55.837 1.00 96.15 155 HIS B CA 1
ATOM 3160 C C . HIS B 1 155 ? -54.971 -76.702 -54.822 1.00 94.32 155 HIS B C 1
ATOM 3161 O O . HIS B 1 155 ? -55.747 -75.734 -54.993 1.00 99.78 155 HIS B O 1
ATOM 3168 N N . ILE B 1 156 ? -54.995 -77.499 -53.766 1.00 86.08 156 ILE B N 1
ATOM 3169 C CA . ILE B 1 156 ? -55.840 -77.222 -52.627 1.00 86.72 156 ILE B CA 1
ATOM 3170 C C . ILE B 1 156 ? -55.673 -75.810 -52.102 1.00 88.34 156 ILE B C 1
ATOM 3171 O O . ILE B 1 156 ? -56.626 -75.019 -52.074 1.00 109.16 156 ILE B O 1
ATOM 3176 N N . ASN B 1 157 ? -54.449 -75.487 -51.707 1.00 87.56 157 ASN B N 1
ATOM 3177 C CA . ASN B 1 157 ? -54.173 -74.188 -51.098 1.00 108.89 157 ASN B CA 1
ATOM 3178 C C . ASN B 1 157 ? -54.461 -73.005 -52.042 1.00 91.68 157 ASN B C 1
ATOM 3179 O O . ASN B 1 157 ? -54.879 -71.933 -51.598 1.00 93.76 157 ASN B O 1
ATOM 3184 N N . ASN B 1 158 ? -54.213 -73.200 -53.336 1.00 91.64 158 ASN B N 1
ATOM 3185 C CA . ASN B 1 158 ? -54.483 -72.169 -54.328 1.00 94.12 158 ASN B CA 1
ATOM 3186 C C . ASN B 1 158 ? -55.950 -71.838 -54.263 1.00 116.90 158 ASN B C 1
ATOM 3187 O O . ASN B 1 158 ? -56.348 -70.660 -54.219 1.00 122.66 158 ASN B O 1
ATOM 3192 N N . LEU B 1 159 ? -56.761 -72.894 -54.255 1.00 111.55 159 LEU B N 1
ATOM 3193 C CA . LEU B 1 159 ? -58.184 -72.681 -54.089 1.00 96.60 159 LEU B CA 1
ATOM 3194 C C . LEU B 1 159 ? -58.542 -71.957 -52.783 1.00 97.54 159 LEU B C 1
ATOM 3195 O O . LEU B 1 159 ? -59.163 -70.876 -52.831 1.00 106.06 159 LEU B O 1
ATOM 3200 N N . TYR B 1 160 ? -58.155 -72.521 -51.634 1.00 95.76 160 TYR B N 1
ATOM 3201 C CA . TYR B 1 160 ? -58.587 -71.942 -50.360 1.00 96.79 160 TYR B CA 1
ATOM 3202 C C . TYR B 1 160 ? -58.183 -70.478 -50.225 1.00 99.00 160 TYR B C 1
ATOM 3203 O O . TYR B 1 160 ? -59.003 -69.615 -49.911 1.00 101.33 160 TYR B O 1
ATOM 3212 N N . ASN B 1 161 ? -56.910 -70.194 -50.438 1.00 121.20 161 ASN B N 1
ATOM 3213 C CA . ASN B 1 161 ? -56.432 -68.836 -50.248 1.00 118.45 161 ASN B CA 1
ATOM 3214 C C . ASN B 1 161 ? -57.061 -67.904 -51.292 1.00 103.26 161 ASN B C 1
ATOM 3215 O O . ASN B 1 161 ? -57.358 -66.748 -50.983 1.00 105.85 161 ASN B O 1
ATOM 3220 N N . THR B 1 162 ? -57.313 -68.410 -52.500 1.00 102.84 162 THR B N 1
ATOM 3221 C CA . THR B 1 162 ? -57.893 -67.564 -53.533 1.00 105.48 162 THR B CA 1
ATOM 3222 C C . THR B 1 162 ? -59.250 -67.066 -53.056 1.00 107.55 162 THR B C 1
ATOM 3223 O O . THR B 1 162 ? -59.502 -65.854 -52.996 1.00 110.31 162 THR B O 1
ATOM 3227 N N . THR B 1 163 ? -60.124 -67.999 -52.689 1.00 118.46 163 THR B N 1
ATOM 3228 C CA . THR B 1 163 ? -61.473 -67.589 -52.307 1.00 108.36 163 THR B CA 1
ATOM 3229 C C . THR B 1 163 ? -61.450 -66.780 -51.021 1.00 109.82 163 THR B C 1
ATOM 3230 O O . THR B 1 163 ? -62.240 -65.862 -50.843 1.00 128.71 163 THR B O 1
ATOM 3234 N N . PHE B 1 164 ? -60.521 -67.100 -50.139 1.00 107.80 164 PHE B N 1
ATOM 3235 C CA . PHE B 1 164 ? -60.345 -66.325 -48.923 1.00 109.09 164 PHE B CA 1
ATOM 3236 C C . PHE B 1 164 ? -60.138 -64.846 -49.233 1.00 119.93 164 PHE B C 1
ATOM 3237 O O . PHE B 1 164 ? -60.862 -63.960 -48.748 1.00 114.80 164 PHE B O 1
ATOM 3245 N N . TRP B 1 165 ? -59.135 -64.596 -50.061 1.00 124.02 165 TRP B N 1
ATOM 3246 C CA . TRP B 1 165 ? -58.737 -63.246 -50.383 1.00 118.88 165 TRP B CA 1
ATOM 3247 C C . TRP B 1 165 ? -59.748 -62.522 -51.208 1.00 119.88 165 TRP B C 1
ATOM 3248 O O . TRP B 1 165 ? -59.810 -61.304 -51.174 1.00 122.91 165 TRP B O 1
ATOM 3259 N N . GLN B 1 166 ? -60.535 -63.260 -51.971 1.00 116.70 166 GLN B N 1
ATOM 3260 C CA . GLN B 1 166 ? -61.630 -62.600 -52.654 1.00 119.48 166 GLN B CA 1
ATOM 3261 C C . GLN B 1 166 ? -62.731 -62.228 -51.668 1.00 121.10 166 GLN B C 1
ATOM 3262 O O . GLN B 1 166 ? -63.430 -61.243 -51.855 1.00 126.68 166 GLN B O 1
ATOM 3268 N N . LEU B 1 167 ? -62.871 -62.999 -50.602 1.00 119.16 167 LEU B N 1
ATOM 3269 C CA . LEU B 1 167 ? -63.891 -62.700 -49.609 1.00 120.68 167 LEU B CA 1
ATOM 3270 C C . LEU B 1 167 ? -63.501 -61.456 -48.853 1.00 123.21 167 LEU B C 1
ATOM 3271 O O . LEU B 1 167 ? -64.338 -60.643 -48.488 1.00 126.01 167 LEU B O 1
ATOM 3276 N N . ILE B 1 168 ? -62.210 -61.322 -48.598 1.00 122.33 168 ILE B N 1
ATOM 3277 C CA . ILE B 1 168 ? -61.731 -60.129 -47.929 1.00 124.92 168 ILE B CA 1
ATOM 3278 C C . ILE B 1 168 ? -61.825 -58.930 -48.852 1.00 128.15 168 ILE B C 1
ATOM 3279 O O . ILE B 1 168 ? -62.470 -57.938 -48.534 1.00 131.38 168 ILE B O 1
ATOM 3284 N N . ILE B 1 169 ? -61.175 -59.056 -50.006 1.00 127.34 169 ILE B N 1
ATOM 3285 C CA . ILE B 1 169 ? -61.071 -57.997 -51.007 1.00 135.94 169 ILE B CA 1
ATOM 3286 C C . ILE B 1 169 ? -62.427 -57.527 -51.522 1.00 137.50 169 ILE B C 1
ATOM 3287 O O . ILE B 1 169 ? -62.817 -56.385 -51.300 1.00 143.62 169 ILE B O 1
ATOM 3292 N N . LYS B 1 170 ? -63.136 -58.416 -52.208 1.00 131.17 170 LYS B N 1
ATOM 3293 C CA . LYS B 1 170 ? -64.392 -58.094 -52.879 1.00 134.84 170 LYS B CA 1
ATOM 3294 C C . LYS B 1 170 ? -65.569 -57.917 -51.929 1.00 133.11 170 LYS B C 1
ATOM 3295 O O . LYS B 1 170 ? -66.376 -57.014 -52.103 1.00 138.56 170 LYS B O 1
ATOM 3301 N N . CYS B 1 171 ? -65.687 -58.798 -50.945 1.00 116.98 171 CYS B N 1
ATOM 3302 C CA . CYS B 1 171 ? -66.849 -58.776 -50.067 1.00 116.74 171 CYS B CA 1
ATOM 3303 C C . CYS B 1 171 ? -66.600 -58.034 -48.759 1.00 121.11 171 CYS B C 1
ATOM 3304 O O . CYS B 1 171 ? -67.499 -57.926 -47.921 1.00 117.68 171 CYS B O 1
ATOM 3307 N N . GLY B 1 172 ? -65.380 -57.535 -48.582 1.00 134.51 172 GLY B N 1
ATOM 3308 C CA . GLY B 1 172 ? -65.051 -56.724 -47.420 1.00 142.70 172 GLY B CA 1
ATOM 3309 C C . GLY B 1 172 ? -65.024 -57.473 -46.101 1.00 139.79 172 GLY B C 1
ATOM 3310 O O . GLY B 1 172 ? -65.140 -56.884 -45.027 1.00 134.72 172 GLY B O 1
ATOM 3311 N N . LEU B 1 173 ? -64.871 -58.783 -46.178 1.00 144.28 173 LEU B N 1
ATOM 3312 C CA . LEU B 1 173 ? -64.869 -59.586 -44.973 1.00 142.50 173 LEU B CA 1
ATOM 3313 C C . LEU B 1 173 ? -63.586 -59.343 -44.197 1.00 148.75 173 LEU B C 1
ATOM 3314 O O . LEU B 1 173 ? -62.588 -58.897 -44.770 1.00 146.87 173 LEU B O 1
ATOM 3319 N N . THR B 1 174 ? -63.640 -59.584 -42.887 1.00 152.69 174 THR B N 1
ATOM 3320 C CA . THR B 1 174 ? -62.438 -59.673 -42.062 1.00 156.38 174 THR B CA 1
ATOM 3321 C C . THR B 1 174 ? -62.006 -61.140 -42.069 1.00 147.97 174 THR B C 1
ATOM 3322 O O . THR B 1 174 ? -62.819 -62.025 -42.363 1.00 134.79 174 THR B O 1
ATOM 3326 N N . PRO B 1 175 ? -60.726 -61.403 -41.760 1.00 143.87 175 PRO B N 1
ATOM 3327 C CA . PRO B 1 175 ? -60.212 -62.773 -41.797 1.00 145.84 175 PRO B CA 1
ATOM 3328 C C . PRO B 1 175 ? -61.053 -63.777 -41.031 1.00 138.94 175 PRO B C 1
ATOM 3329 O O . PRO B 1 175 ? -61.299 -64.873 -41.522 1.00 140.31 175 PRO B O 1
ATOM 3333 N N . GLN B 1 176 ? -61.490 -63.406 -39.842 1.00 136.45 176 GLN B N 1
ATOM 3334 C CA . GLN B 1 176 ? -62.136 -64.365 -38.971 1.00 128.82 176 GLN B CA 1
ATOM 3335 C C . GLN B 1 176 ? -63.400 -64.940 -39.571 1.00 123.84 176 GLN B C 1
ATOM 3336 O O . GLN B 1 176 ? -63.563 -66.160 -39.651 1.00 127.28 176 GLN B O 1
ATOM 3342 N N . GLU B 1 177 ? -64.283 -64.067 -40.026 1.00 121.52 177 GLU B N 1
ATOM 3343 C CA . GLU B 1 177 ? -65.544 -64.539 -40.566 1.00 129.94 177 GLU B CA 1
ATOM 3344 C C . GLU B 1 177 ? -65.342 -65.079 -41.970 1.00 127.93 177 GLU B C 1
ATOM 3345 O O . GLU B 1 177 ? -66.180 -65.824 -42.470 1.00 130.62 177 GLU B O 1
ATOM 3351 N N . SER B 1 178 ? -64.234 -64.715 -42.609 1.00 125.72 178 SER B N 1
ATOM 3352 C CA . SER B 1 178 ? -63.920 -65.312 -43.901 1.00 114.54 178 SER B CA 1
ATOM 3353 C C . SER B 1 178 ? -63.526 -66.773 -43.700 1.00 112.50 178 SER B C 1
ATOM 3354 O O . SER B 1 178 ? -63.795 -67.642 -44.537 1.00 107.95 178 SER B O 1
ATOM 3357 N N . GLU B 1 179 ? -62.905 -67.018 -42.554 1.00 112.80 179 GLU B N 1
ATOM 3358 C CA . GLU B 1 179 ? -62.418 -68.325 -42.165 1.00 117.70 179 GLU B CA 1
ATOM 3359 C C . GLU B 1 179 ? -63.558 -69.228 -41.736 1.00 118.11 179 GLU B C 1
ATOM 3360 O O . GLU B 1 179 ? -63.623 -70.386 -42.153 1.00 123.86 179 GLU B O 1
ATOM 3366 N N . LYS B 1 180 ? -64.439 -68.706 -40.878 1.00 115.90 180 LYS B N 1
ATOM 3367 C CA . LYS B 1 180 ? -65.632 -69.455 -40.483 1.00 111.50 180 LYS B CA 1
ATOM 3368 C C . LYS B 1 180 ? -66.487 -69.652 -41.724 1.00 106.74 180 LYS B C 1
ATOM 3369 O O . LYS B 1 180 ? -67.156 -70.683 -41.869 1.00 109.04 180 LYS B O 1
ATOM 3375 N N . LYS B 1 181 ? -66.443 -68.664 -42.623 1.00 102.37 181 LYS B N 1
ATOM 3376 C CA . LYS B 1 181 ? -67.217 -68.702 -43.868 1.00 99.45 181 LYS B CA 1
ATOM 3377 C C . LYS B 1 181 ? -66.816 -69.865 -44.752 1.00 96.59 181 LYS B C 1
ATOM 3378 O O . LYS B 1 181 ? -67.666 -70.583 -45.302 1.00 93.19 181 LYS B O 1
ATOM 3384 N N . LEU B 1 182 ? -65.507 -70.024 -44.890 1.00 98.79 182 LEU B N 1
ATOM 3385 C CA . LEU B 1 182 ? -64.936 -71.048 -45.748 1.00 101.59 182 LEU B CA 1
ATOM 3386 C C . LEU B 1 182 ? -64.923 -72.415 -45.056 1.00 98.24 182 LEU B C 1
ATOM 3387 O O . LEU B 1 182 ? -64.830 -73.454 -45.711 1.00 95.70 182 LEU B O 1
ATOM 3392 N N . CYS B 1 183 ? -65.034 -72.401 -43.730 1.00 93.70 183 CYS B N 1
ATOM 3393 C CA . CYS B 1 183 ? -64.939 -73.622 -42.944 1.00 95.64 183 CYS B CA 1
ATOM 3394 C C . CYS B 1 183 ? -65.900 -74.716 -43.400 1.00 96.28 183 CYS B C 1
ATOM 3395 O O . CYS B 1 183 ? -67.049 -74.453 -43.746 1.00 101.14 183 CYS B O 1
ATOM 3398 N N . GLY B 1 184 ? -65.404 -75.947 -43.403 1.00 96.69 184 GLY B N 1
ATOM 3399 C CA . GLY B 1 184 ? -66.211 -77.115 -43.718 1.00 98.80 184 GLY B CA 1
ATOM 3400 C C . GLY B 1 184 ? -66.614 -77.334 -45.175 1.00 97.57 184 GLY B C 1
ATOM 3401 O O . GLY B 1 184 ? -67.151 -78.393 -45.520 1.00 103.90 184 GLY B O 1
ATOM 3402 N N . THR B 1 185 ? -66.306 -76.376 -46.044 1.00 99.10 185 THR B N 1
ATOM 3403 C CA . THR B 1 185 ? -66.832 -76.368 -47.410 1.00 94.85 185 THR B CA 1
ATOM 3404 C C . THR B 1 185 ? -66.257 -77.488 -48.279 1.00 100.10 185 THR B C 1
ATOM 3405 O O . THR B 1 185 ? -65.554 -78.361 -47.794 1.00 107.83 185 THR B O 1
ATOM 3409 N N . PHE B 1 186 ? -66.619 -77.494 -49.552 1.00 92.60 186 PHE B N 1
ATOM 3410 C CA . PHE B 1 186 ? -66.015 -78.398 -50.525 1.00 100.99 186 PHE B CA 1
ATOM 3411 C C . PHE B 1 186 ? -65.348 -77.623 -51.641 1.00 100.79 186 PHE B C 1
ATOM 3412 O O . PHE B 1 186 ? -65.297 -76.399 -51.611 1.00 93.52 186 PHE B O 1
ATOM 3420 N N . SER B 1 187 ? -64.819 -78.362 -52.608 1.00 110.80 187 SER B N 1
ATOM 3421 C CA . SER B 1 187 ? -64.163 -77.796 -53.785 1.00 123.65 187 SER B CA 1
ATOM 3422 C C . SER B 1 187 ? -65.081 -76.884 -54.595 1.00 121.15 187 SER B C 1
ATOM 3423 O O . SER B 1 187 ? -64.848 -75.677 -54.701 1.00 114.01 187 SER B O 1
ATOM 3426 N N . ASN B 1 188 ? -66.117 -77.489 -55.175 1.00 123.80 188 ASN B N 1
ATOM 3427 C CA . ASN B 1 188 ? -67.053 -76.784 -56.044 1.00 112.71 188 ASN B CA 1
ATOM 3428 C C . ASN B 1 188 ? -67.872 -75.761 -55.270 1.00 98.55 188 ASN B C 1
ATOM 3429 O O . ASN B 1 188 ? -68.289 -74.752 -55.837 1.00 96.50 188 ASN B O 1
ATOM 3434 N N . GLU B 1 189 ? -68.122 -76.038 -53.989 1.00 92.30 189 GLU B N 1
ATOM 3435 C CA . GLU B 1 189 ? -68.728 -75.047 -53.107 1.00 90.29 189 GLU B CA 1
ATOM 3436 C C . GLU B 1 189 ? -67.879 -73.771 -53.153 1.00 100.18 189 GLU B C 1
ATOM 3437 O O . GLU B 1 189 ? -68.408 -72.681 -53.337 1.00 90.44 189 GLU B O 1
ATOM 3443 N N . LYS B 1 190 ? -66.559 -73.917 -53.014 1.00 109.26 190 LYS B N 1
ATOM 3444 C CA . LYS B 1 190 ? -65.653 -72.761 -52.955 1.00 108.08 190 LYS B CA 1
ATOM 3445 C C . LYS B 1 190 ? -65.601 -72.029 -54.305 1.00 102.96 190 LYS B C 1
ATOM 3446 O O . LYS B 1 190 ? -65.642 -70.796 -54.352 1.00 102.94 190 LYS B O 1
ATOM 3452 N N . GLN B 1 191 ? -65.524 -72.791 -55.395 1.00 94.55 191 GLN B N 1
ATOM 3453 C CA . GLN B 1 191 ? -65.516 -72.219 -56.738 1.00 96.64 191 GLN B CA 1
ATOM 3454 C C . GLN B 1 191 ? -66.754 -71.363 -56.965 1.00 106.42 191 GLN B C 1
ATOM 3455 O O . GLN B 1 191 ? -66.699 -70.339 -57.649 1.00 120.50 191 GLN B O 1
ATOM 3461 N N . GLU B 1 192 ? -67.868 -71.801 -56.389 1.00 100.34 192 GLU B N 1
ATOM 3462 C CA . GLU B 1 192 ? -69.119 -71.074 -56.477 1.00 100.88 192 GLU B CA 1
ATOM 3463 C C . GLU B 1 192 ? -69.033 -69.790 -55.677 1.00 101.52 192 GLU B C 1
ATOM 3464 O O . GLU B 1 192 ? -69.504 -68.737 -56.125 1.00 115.13 192 GLU B O 1
ATOM 3470 N N . ILE B 1 193 ? -68.410 -69.868 -54.502 1.00 94.77 193 ILE B N 1
ATOM 3471 C CA . ILE B 1 193 ? -68.280 -68.692 -53.650 1.00 94.20 193 ILE B CA 1
ATOM 3472 C C . ILE B 1 193 ? -67.445 -67.694 -54.423 1.00 96.32 193 ILE B C 1
ATOM 3473 O O . ILE B 1 193 ? -67.513 -66.492 -54.210 1.00 97.38 193 ILE B O 1
ATOM 3478 N N . LEU B 1 194 ? -66.657 -68.208 -55.350 1.00 100.67 194 LEU B N 1
ATOM 3479 C CA . LEU B 1 194 ? -65.770 -67.355 -56.115 1.00 110.99 194 LEU B CA 1
ATOM 3480 C C . LEU B 1 194 ? -66.539 -66.713 -57.253 1.00 106.35 194 LEU B C 1
ATOM 3481 O O . LEU B 1 194 ? -66.388 -65.526 -57.532 1.00 108.25 194 LEU B O 1
ATOM 3486 N N . PHE B 1 195 ? -67.390 -67.517 -57.883 1.00 118.07 195 PHE B N 1
ATOM 3487 C CA . PHE B 1 195 ? -68.061 -67.134 -59.124 1.00 124.23 195 PHE B CA 1
ATOM 3488 C C . PHE B 1 195 ? -69.270 -66.209 -58.944 1.00 130.07 195 PHE B C 1
ATOM 3489 O O . PHE B 1 195 ? -69.417 -65.218 -59.668 1.00 145.01 195 PHE B O 1
ATOM 3497 N N . SER B 1 196 ? -70.146 -66.533 -58.000 1.00 129.26 196 SER B N 1
ATOM 3498 C CA . SER B 1 196 ? -71.334 -65.711 -57.823 1.00 133.28 196 SER B CA 1
ATOM 3499 C C . SER B 1 196 ? -70.967 -64.382 -57.154 1.00 143.87 196 SER B C 1
ATOM 3500 O O . SER B 1 196 ? -71.082 -63.321 -57.779 1.00 162.80 196 SER B O 1
ATOM 3503 N N . GLU B 1 197 ? -70.499 -64.439 -55.907 1.00 128.81 197 GLU B N 1
ATOM 3504 C CA . GLU B 1 197 ? -70.303 -63.232 -55.092 1.00 125.61 197 GLU B CA 1
ATOM 3505 C C . GLU B 1 197 ? -69.035 -62.411 -55.355 1.00 129.95 197 GLU B C 1
ATOM 3506 O O . GLU B 1 197 ? -69.053 -61.177 -55.310 1.00 134.91 197 GLU B O 1
ATOM 3512 N N . CYS B 1 198 ? -67.925 -63.093 -55.587 1.00 129.64 198 CYS B N 1
ATOM 3513 C CA . CYS B 1 198 ? -66.661 -62.405 -55.731 1.00 124.14 198 CYS B CA 1
ATOM 3514 C C . CYS B 1 198 ? -66.421 -62.107 -57.200 1.00 125.02 198 CYS B C 1
ATOM 3515 O O . CYS B 1 198 ? -65.472 -61.415 -57.556 1.00 132.86 198 CYS B O 1
ATOM 3518 N N . GLY B 1 199 ? -67.300 -62.632 -58.048 1.00 125.48 199 GLY B N 1
ATOM 3519 C CA . GLY B 1 199 ? -67.250 -62.367 -59.473 1.00 127.58 199 GLY B CA 1
ATOM 3520 C C . GLY B 1 199 ? -65.954 -62.745 -60.169 1.00 129.20 199 GLY B C 1
ATOM 3521 O O . GLY B 1 199 ? -65.306 -61.894 -60.783 1.00 126.58 199 GLY B O 1
ATOM 3522 N N . ILE B 1 200 ? -65.547 -64.006 -60.036 1.00 128.74 200 ILE B N 1
ATOM 3523 C CA . ILE B 1 200 ? -64.455 -64.544 -60.846 1.00 125.79 200 ILE B CA 1
ATOM 3524 C C . ILE B 1 200 ? -64.575 -66.069 -60.985 1.00 122.03 200 ILE B C 1
ATOM 3525 O O . ILE B 1 200 ? -65.111 -66.751 -60.112 1.00 121.19 200 ILE B O 1
ATOM 3530 N N . ASN B 1 201 ? -64.094 -66.591 -62.106 1.00 122.00 201 ASN B N 1
ATOM 3531 C CA . ASN B 1 201 ? -64.148 -68.023 -62.387 1.00 121.00 201 ASN B CA 1
ATOM 3532 C C . ASN B 1 201 ? -62.778 -68.682 -62.206 1.00 121.17 201 ASN B C 1
ATOM 3533 O O . ASN B 1 201 ? -61.770 -68.180 -62.716 1.00 126.13 201 ASN B O 1
ATOM 3538 N N . TYR B 1 202 ? -62.746 -69.819 -61.510 1.00 123.39 202 TYR B N 1
ATOM 3539 C CA . TYR B 1 202 ? -61.474 -70.402 -61.084 1.00 125.48 202 TYR B CA 1
ATOM 3540 C C . TYR B 1 202 ? -60.807 -71.217 -62.195 1.00 130.52 202 TYR B C 1
ATOM 3541 O O . TYR B 1 202 ? -59.613 -71.502 -62.116 1.00 153.70 202 TYR B O 1
ATOM 3550 N N . ASN B 1 203 ? -61.546 -71.582 -63.234 1.00 117.25 203 ASN B N 1
ATOM 3551 C CA . ASN B 1 203 ? -60.938 -72.352 -64.311 1.00 117.19 203 ASN B CA 1
ATOM 3552 C C . ASN B 1 203 ? -60.043 -71.501 -65.165 1.00 127.71 203 ASN B C 1
ATOM 3553 O O . ASN B 1 203 ? -59.150 -72.012 -65.843 1.00 147.39 203 ASN B O 1
ATOM 3558 N N . ASN B 1 204 ? -60.261 -70.195 -65.112 1.00 123.54 204 ASN B N 1
ATOM 3559 C CA . ASN B 1 204 ? -59.435 -69.294 -65.894 1.00 123.75 204 ASN B CA 1
ATOM 3560 C C . ASN B 1 204 ? -58.292 -68.689 -65.097 1.00 122.12 204 ASN B C 1
ATOM 3561 O O . ASN B 1 204 ? -57.499 -67.899 -65.625 1.00 119.34 204 ASN B O 1
ATOM 3566 N N . GLU B 1 205 ? -58.207 -69.066 -63.828 1.00 121.50 205 GLU B N 1
ATOM 3567 C CA . GLU B 1 205 ? -56.994 -68.837 -63.070 1.00 121.18 205 GLU B CA 1
ATOM 3568 C C . GLU B 1 205 ? -55.838 -69.436 -63.862 1.00 124.73 205 GLU B C 1
ATOM 3569 O O . GLU B 1 205 ? -56.016 -70.458 -64.546 1.00 121.54 205 GLU B O 1
ATOM 3575 N N . PRO B 1 206 ? -54.666 -68.772 -63.808 1.00 125.54 206 PRO B N 1
ATOM 3576 C CA . PRO B 1 206 ? -53.473 -69.155 -64.578 1.00 122.01 206 PRO B CA 1
ATOM 3577 C C . PRO B 1 206 ? -52.951 -70.559 -64.216 1.00 118.00 206 PRO B C 1
ATOM 3578 O O . PRO B 1 206 ? -52.750 -70.850 -63.032 1.00 114.41 206 PRO B O 1
ATOM 3582 N N . GLU B 1 207 ? -52.718 -71.404 -65.223 1.00 121.84 207 GLU B N 1
ATOM 3583 C CA . GLU B 1 207 ? -52.393 -72.815 -64.980 1.00 123.47 207 GLU B CA 1
ATOM 3584 C C . GLU B 1 207 ? -51.172 -73.030 -64.097 1.00 127.28 207 GLU B C 1
ATOM 3585 O O . GLU B 1 207 ? -51.053 -74.076 -63.446 1.00 129.91 207 GLU B O 1
ATOM 3591 N N . MET B 1 208 ? -50.284 -72.039 -64.065 1.00 125.75 208 MET B N 1
ATOM 3592 C CA . MET B 1 208 ? -49.121 -72.063 -63.182 1.00 122.37 208 MET B CA 1
ATOM 3593 C C . MET B 1 208 ? -49.512 -71.959 -61.697 1.00 120.70 208 MET B C 1
ATOM 3594 O O . MET B 1 208 ? -48.802 -72.489 -60.832 1.00 121.38 208 MET B O 1
ATOM 3599 N N . PHE B 1 209 ? -50.623 -71.278 -61.402 1.00 109.62 209 PHE B N 1
ATOM 3600 C CA . PHE B 1 209 ? -51.087 -71.137 -60.022 1.00 109.12 209 PHE B CA 1
ATOM 3601 C C . PHE B 1 209 ? -51.758 -72.429 -59.570 1.00 108.38 209 PHE B C 1
ATOM 3602 O O . PHE B 1 209 ? -51.468 -72.954 -58.497 1.00 107.28 209 PHE B O 1
ATOM 3610 N N . LYS B 1 210 ? -52.668 -72.921 -60.411 1.00 109.09 210 LYS B N 1
ATOM 3611 C CA . LYS B 1 210 ? -53.466 -74.111 -60.125 1.00 109.60 210 LYS B CA 1
ATOM 3612 C C . LYS B 1 210 ? -52.650 -75.397 -60.078 1.00 107.47 210 LYS B C 1
ATOM 3613 O O . LYS B 1 210 ? -52.640 -76.101 -59.073 1.00 106.51 210 LYS B O 1
ATOM 3619 N N . LYS B 1 211 ? -51.977 -75.709 -61.179 1.00 107.64 211 LYS B N 1
ATOM 3620 C CA . LYS B 1 211 ? -51.395 -77.038 -61.338 1.00 113.28 211 LYS B CA 1
ATOM 3621 C C . LYS B 1 211 ? -49.920 -77.053 -60.882 1.00 117.15 211 LYS B C 1
ATOM 3622 O O . LYS B 1 211 ? -49.184 -78.022 -61.088 1.00 123.39 211 LYS B O 1
ATOM 3628 N N . GLY B 1 212 ? -49.495 -75.949 -60.276 1.00 105.57 212 GLY B N 1
ATOM 3629 C CA . GLY B 1 212 ? -48.152 -75.833 -59.768 1.00 104.60 212 GLY B CA 1
ATOM 3630 C C . GLY B 1 212 ? -47.161 -75.734 -60.898 1.00 104.81 212 GLY B C 1
ATOM 3631 O O . GLY B 1 212 ? -47.491 -75.994 -62.058 1.00 105.62 212 GLY B O 1
ATOM 3632 N N . SER B 1 213 ? -45.922 -75.396 -60.547 1.00 109.37 213 SER B N 1
ATOM 3633 C CA . SER B 1 213 ? -44.876 -75.213 -61.550 1.00 104.28 213 SER B CA 1
ATOM 3634 C C . SER B 1 213 ? -43.977 -76.443 -61.642 1.00 103.29 213 SER B C 1
ATOM 3635 O O . SER B 1 213 ? -43.477 -76.899 -60.628 1.00 102.19 213 SER B O 1
ATOM 3638 N N . LEU B 1 214 ? -43.780 -76.985 -62.844 1.00 103.76 214 LEU B N 1
ATOM 3639 C CA . LEU B 1 214 ? -42.911 -78.157 -63.028 1.00 102.98 214 LEU B CA 1
ATOM 3640 C C . LEU B 1 214 ? -41.836 -77.984 -64.088 1.00 103.26 214 LEU B C 1
ATOM 3641 O O . LEU B 1 214 ? -42.137 -77.656 -65.223 1.00 109.68 214 LEU B O 1
ATOM 3646 N N . VAL B 1 215 ? -40.588 -78.265 -63.725 1.00 108.96 215 VAL B N 1
ATOM 3647 C CA . VAL B 1 215 ? -39.467 -78.214 -64.659 1.00 102.42 215 VAL B CA 1
ATOM 3648 C C . VAL B 1 215 ? -38.863 -79.589 -64.897 1.00 101.85 215 VAL B C 1
ATOM 3649 O O . VAL B 1 215 ? -38.296 -80.201 -63.982 1.00 100.71 215 VAL B O 1
ATOM 3653 N N . THR B 1 216 ? -38.946 -80.064 -66.133 1.00 102.73 216 THR B N 1
ATOM 3654 C CA . THR B 1 216 ? -38.272 -81.302 -66.472 1.00 108.54 216 THR B CA 1
ATOM 3655 C C . THR B 1 216 ? -36.823 -80.881 -66.692 1.00 107.68 216 THR B C 1
ATOM 3656 O O . THR B 1 216 ? -36.480 -79.743 -66.390 1.00 121.82 216 THR B O 1
ATOM 3660 N N . ARG B 1 217 ? -35.959 -81.751 -67.202 1.00 97.36 217 ARG B N 1
ATOM 3661 C CA . ARG B 1 217 ? -34.672 -81.260 -67.692 1.00 93.28 217 ARG B CA 1
ATOM 3662 C C . ARG B 1 217 ? -35.018 -80.145 -68.697 1.00 102.50 217 ARG B C 1
ATOM 3663 O O . ARG B 1 217 ? -36.030 -80.243 -69.382 1.00 113.03 217 ARG B O 1
ATOM 3671 N N . LYS B 1 218 ? -34.206 -79.094 -68.769 1.00 92.85 218 LYS B N 1
ATOM 3672 C CA . LYS B 1 218 ? -34.384 -77.895 -69.654 1.00 92.98 218 LYS B CA 1
ATOM 3673 C C . LYS B 1 218 ? -35.764 -77.140 -69.589 1.00 91.38 218 LYS B C 1
ATOM 3674 O O . LYS B 1 218 ? -36.049 -76.446 -68.607 1.00 89.07 218 LYS B O 1
ATOM 3680 N N . GLY B 1 219 ? -36.552 -77.168 -70.666 1.00 122.48 219 GLY B N 1
ATOM 3681 C CA . GLY B 1 219 ? -37.836 -76.464 -70.735 1.00 119.54 219 GLY B CA 1
ATOM 3682 C C . GLY B 1 219 ? -38.866 -76.939 -69.721 1.00 105.07 219 GLY B C 1
ATOM 3683 O O . GLY B 1 219 ? -38.889 -78.113 -69.334 1.00 93.59 219 GLY B O 1
ATOM 3684 N N . GLU B 1 220 ? -39.727 -76.034 -69.270 1.00 99.71 220 GLU B N 1
ATOM 3685 C CA . GLU B 1 220 ? -40.602 -76.384 -68.149 1.00 98.06 220 GLU B CA 1
ATOM 3686 C C . GLU B 1 220 ? -42.073 -76.065 -68.402 1.00 101.24 220 GLU B C 1
ATOM 3687 O O . GLU B 1 220 ? -42.396 -75.148 -69.149 1.00 124.07 220 GLU B O 1
ATOM 3693 N N . ILE B 1 221 ? -42.951 -76.813 -67.735 1.00 92.52 221 ILE B N 1
ATOM 3694 C CA . ILE B 1 221 ? -44.357 -76.947 -68.112 1.00 97.39 221 ILE B CA 1
ATOM 3695 C C . ILE B 1 221 ? -45.246 -77.020 -66.845 1.00 98.98 221 ILE B C 1
ATOM 3696 O O . ILE B 1 221 ? -44.754 -77.277 -65.741 1.00 91.53 221 ILE B O 1
ATOM 3701 N N . LEU B 1 222 ? -46.551 -76.788 -66.992 1.00 119.50 222 LEU B N 1
ATOM 3702 C CA . LEU B 1 222 ? -47.443 -76.856 -65.839 1.00 116.25 222 LEU B CA 1
ATOM 3703 C C . LEU B 1 222 ? -48.644 -77.775 -66.143 1.00 87.39 222 LEU B C 1
ATOM 3704 O O . LEU B 1 222 ? -49.506 -77.304 -66.843 1.00 88.05 222 LEU B O 1
ATOM 3709 N N . HIS B 1 223 ? -48.709 -79.047 -65.704 1.00 85.00 223 HIS B N 1
ATOM 3710 C CA . HIS B 1 223 ? -49.992 -79.772 -65.611 1.00 95.29 223 HIS B CA 1
ATOM 3711 C C . HIS B 1 223 ? -50.077 -80.931 -64.621 1.00 97.11 223 HIS B C 1
ATOM 3712 O O . HIS B 1 223 ? -49.459 -81.959 -64.865 1.00 118.48 223 HIS B O 1
ATOM 3719 N N . ILE B 1 224 ? -50.922 -80.830 -63.596 1.00 102.45 224 ILE B N 1
ATOM 3720 C CA . ILE B 1 224 ? -51.506 -81.976 -62.833 1.00 108.72 224 ILE B CA 1
ATOM 3721 C C . ILE B 1 224 ? -50.582 -83.180 -62.340 1.00 113.80 224 ILE B C 1
ATOM 3722 O O . ILE B 1 224 ? -49.459 -82.994 -61.821 1.00 92.98 224 ILE B O 1
ATOM 3727 N N . ASN B 1 225 ? -51.129 -84.397 -62.408 1.00 126.60 225 ASN B N 1
ATOM 3728 C CA . ASN B 1 225 ? -50.362 -85.609 -62.610 1.00 123.15 225 ASN B CA 1
ATOM 3729 C C . ASN B 1 225 ? -50.994 -86.424 -63.750 1.00 131.14 225 ASN B C 1
ATOM 3730 O O . ASN B 1 225 ? -52.162 -86.900 -63.726 1.00 95.04 225 ASN B O 1
ATOM 3735 N N . VAL B 1 226 ? -50.178 -86.486 -64.783 1.00 142.77 226 VAL B N 1
ATOM 3736 C CA . VAL B 1 226 ? -50.184 -87.534 -65.756 1.00 142.08 226 VAL B CA 1
ATOM 3737 C C . VAL B 1 226 ? -48.731 -87.935 -65.693 1.00 125.95 226 VAL B C 1
ATOM 3738 O O . VAL B 1 226 ? -47.878 -87.170 -66.111 1.00 120.40 226 VAL B O 1
ATOM 3742 N N . ILE B 1 227 ? -48.399 -89.112 -65.192 1.00 122.40 227 ILE B N 1
ATOM 3743 C CA . ILE B 1 227 ? -46.992 -89.287 -64.949 1.00 110.56 227 ILE B CA 1
ATOM 3744 C C . ILE B 1 227 ? -46.394 -89.791 -66.234 1.00 126.26 227 ILE B C 1
ATOM 3745 O O . ILE B 1 227 ? -46.367 -90.981 -66.525 1.00 114.39 227 ILE B O 1
ATOM 3750 N N . ALA B 1 228 ? -45.856 -88.833 -66.972 1.00 136.46 228 ALA B N 1
ATOM 3751 C CA . ALA B 1 228 ? -45.152 -89.091 -68.203 1.00 134.76 228 ALA B CA 1
ATOM 3752 C C . ALA B 1 228 ? -43.694 -89.011 -67.863 1.00 124.14 228 ALA B C 1
ATOM 3753 O O . ALA B 1 228 ? -42.838 -89.251 -68.698 1.00 128.46 228 ALA B O 1
ATOM 3755 N N . GLN B 1 229 ? -43.416 -88.669 -66.611 1.00 110.82 229 GLN B N 1
ATOM 3756 C CA . GLN B 1 229 ? -42.080 -88.875 -66.070 1.00 130.15 229 GLN B CA 1
ATOM 3757 C C . GLN B 1 229 ? -41.756 -90.372 -66.090 1.00 136.74 229 GLN B C 1
ATOM 3758 O O . GLN B 1 229 ? -40.591 -90.784 -66.001 1.00 110.20 229 GLN B O 1
ATOM 3764 N N . ILE B 1 230 ? -42.811 -91.175 -66.231 1.00 155.87 230 ILE B N 1
ATOM 3765 C CA . ILE B 1 230 ? -42.702 -92.621 -66.388 1.00 163.28 230 ILE B CA 1
ATOM 3766 C C . ILE B 1 230 ? -41.688 -92.978 -67.498 1.00 173.99 230 ILE B C 1
ATOM 3767 O O . ILE B 1 230 ? -40.833 -93.846 -67.308 1.00 171.45 230 ILE B O 1
ATOM 3772 N N . ASP B 1 231 ? -41.750 -92.280 -68.631 1.00 184.85 231 ASP B N 1
ATOM 3773 C CA . ASP B 1 231 ? -40.995 -92.676 -69.822 1.00 173.06 231 ASP B CA 1
ATOM 3774 C C . ASP B 1 231 ? -39.521 -92.231 -69.810 1.00 161.02 231 ASP B C 1
ATOM 3775 O O . ASP B 1 231 ? -38.641 -92.990 -70.220 1.00 160.16 231 ASP B O 1
ATOM 3780 N N . GLU B 1 232 ? -39.266 -91.014 -69.327 1.00 155.17 232 GLU B N 1
ATOM 3781 C CA . GLU B 1 232 ? -37.957 -90.348 -69.455 1.00 153.72 232 GLU B CA 1
ATOM 3782 C C . GLU B 1 232 ? -36.742 -91.192 -68.997 1.00 150.83 232 GLU B C 1
ATOM 3783 O O . GLU B 1 232 ? -35.676 -91.140 -69.625 1.00 148.22 232 GLU B O 1
ATOM 3789 N N . LEU B 1 233 ? -36.918 -91.968 -67.924 1.00 151.35 233 LEU B N 1
ATOM 3790 C CA . LEU B 1 233 ? -35.873 -92.837 -67.348 1.00 144.39 233 LEU B CA 1
ATOM 3791 C C . LEU B 1 233 ? -34.598 -92.067 -66.965 1.00 134.90 233 LEU B C 1
ATOM 3792 O O . LEU B 1 233 ? -34.410 -91.687 -65.802 1.00 126.47 233 LEU B O 1
ATOM 3797 N N . LYS C 1 5 ? -36.810 -85.214 -13.086 1.00 76.75 5 LYS C N 1
ATOM 3798 C CA . LYS C 1 5 ? -35.833 -84.994 -12.018 1.00 83.30 5 LYS C CA 1
ATOM 3799 C C . LYS C 1 5 ? -34.358 -84.985 -12.490 1.00 89.98 5 LYS C C 1
ATOM 3800 O O . LYS C 1 5 ? -33.696 -83.947 -12.440 1.00 87.04 5 LYS C O 1
ATOM 3806 N N . PHE C 1 6 ? -33.838 -86.170 -12.823 1.00 99.75 6 PHE C N 1
ATOM 3807 C CA . PHE C 1 6 ? -32.635 -86.409 -13.637 1.00 84.65 6 PHE C CA 1
ATOM 3808 C C . PHE C 1 6 ? -32.950 -86.822 -15.069 1.00 72.62 6 PHE C C 1
ATOM 3809 O O . PHE C 1 6 ? -32.046 -87.196 -15.819 1.00 66.22 6 PHE C O 1
ATOM 3817 N N . GLY C 1 7 ? -34.235 -86.877 -15.405 1.00 84.80 7 GLY C N 1
ATOM 3818 C CA . GLY C 1 7 ? -34.707 -87.615 -16.569 1.00 81.08 7 GLY C CA 1
ATOM 3819 C C . GLY C 1 7 ? -34.168 -87.142 -17.901 1.00 78.01 7 GLY C C 1
ATOM 3820 O O . GLY C 1 7 ? -34.203 -87.863 -18.895 1.00 77.84 7 GLY C O 1
ATOM 3821 N N . TYR C 1 8 ? -33.649 -85.922 -17.904 1.00 84.47 8 TYR C N 1
ATOM 3822 C CA . TYR C 1 8 ? -33.084 -85.321 -19.095 1.00 64.22 8 TYR C CA 1
ATOM 3823 C C . TYR C 1 8 ? -31.927 -86.094 -19.695 1.00 71.73 8 TYR C C 1
ATOM 3824 O O . TYR C 1 8 ? -31.533 -85.801 -20.817 1.00 81.43 8 TYR C O 1
ATOM 3833 N N . VAL C 1 9 ? -31.357 -87.060 -18.977 1.00 63.22 9 VAL C N 1
ATOM 3834 C CA . VAL C 1 9 ? -30.253 -87.809 -19.566 1.00 64.78 9 VAL C CA 1
ATOM 3835 C C . VAL C 1 9 ? -30.830 -88.638 -20.707 1.00 78.70 9 VAL C C 1
ATOM 3836 O O . VAL C 1 9 ? -30.085 -89.022 -21.632 1.00 75.49 9 VAL C O 1
ATOM 3840 N N . ARG C 1 10 ? -32.148 -88.902 -20.674 1.00 59.11 10 ARG C N 1
ATOM 3841 C CA . ARG C 1 10 ? -32.721 -89.743 -21.731 1.00 58.43 10 ARG C CA 1
ATOM 3842 C C . ARG C 1 10 ? -32.734 -88.941 -23.024 1.00 60.87 10 ARG C C 1
ATOM 3843 O O . ARG C 1 10 ? -32.749 -89.493 -24.114 1.00 68.92 10 ARG C O 1
ATOM 3851 N N . GLN C 1 11 ? -32.664 -87.624 -22.859 1.00 56.73 11 GLN C N 1
ATOM 3852 C CA . GLN C 1 11 ? -32.495 -86.659 -23.930 1.00 55.57 11 GLN C CA 1
ATOM 3853 C C . GLN C 1 11 ? -31.296 -87.057 -24.824 1.00 64.90 11 GLN C C 1
ATOM 3854 O O . GLN C 1 11 ? -31.182 -86.593 -25.960 1.00 68.12 11 GLN C O 1
ATOM 3860 N N . PHE C 1 12 ? -30.370 -87.863 -24.310 1.00 53.43 12 PHE C N 1
ATOM 3861 C CA . PHE C 1 12 ? -29.154 -88.128 -25.080 1.00 52.09 12 PHE C CA 1
ATOM 3862 C C . PHE C 1 12 ? -29.252 -89.347 -26.003 1.00 66.01 12 PHE C C 1
ATOM 3863 O O . PHE C 1 12 ? -28.313 -89.598 -26.755 1.00 76.96 12 PHE C O 1
ATOM 3871 N N . GLU C 1 13 ? -30.349 -90.108 -25.978 1.00 69.58 13 GLU C N 1
ATOM 3872 C CA . GLU C 1 13 ? -30.320 -91.386 -26.703 1.00 55.70 13 GLU C CA 1
ATOM 3873 C C . GLU C 1 13 ? -30.625 -91.232 -28.188 1.00 55.25 13 GLU C C 1
ATOM 3874 O O . GLU C 1 13 ? -30.835 -90.119 -28.671 1.00 57.79 13 GLU C O 1
ATOM 3880 N N . THR C 1 14 ? -30.564 -92.336 -28.931 1.00 58.02 14 THR C N 1
ATOM 3881 C CA . THR C 1 14 ? -30.971 -92.275 -30.334 1.00 70.02 14 THR C CA 1
ATOM 3882 C C . THR C 1 14 ? -31.807 -93.493 -30.678 1.00 86.21 14 THR C C 1
ATOM 3883 O O . THR C 1 14 ? -31.430 -94.637 -30.412 1.00 106.06 14 THR C O 1
ATOM 3887 N N . HIS C 1 15 ? -32.994 -93.195 -31.176 1.00 78.71 15 HIS C N 1
ATOM 3888 C CA . HIS C 1 15 ? -34.032 -94.153 -31.501 1.00 67.81 15 HIS C CA 1
ATOM 3889 C C . HIS C 1 15 ? -34.129 -94.366 -32.994 1.00 70.12 15 HIS C C 1
ATOM 3890 O O . HIS C 1 15 ? -35.148 -94.840 -33.485 1.00 95.61 15 HIS C O 1
ATOM 3897 N N . ASP C 1 16 ? -33.122 -93.915 -33.723 1.00 55.62 16 ASP C N 1
ATOM 3898 C CA . ASP C 1 16 ? -33.136 -93.985 -35.185 1.00 81.86 16 ASP C CA 1
ATOM 3899 C C . ASP C 1 16 ? -33.601 -95.349 -35.739 1.00 68.59 16 ASP C C 1
ATOM 3900 O O . ASP C 1 16 ? -33.326 -96.427 -35.149 1.00 53.03 16 ASP C O 1
ATOM 3905 N N . VAL C 1 17 ? -34.356 -95.255 -36.847 1.00 65.22 17 VAL C N 1
ATOM 3906 C CA . VAL C 1 17 ? -35.162 -96.349 -37.408 1.00 50.95 17 VAL C CA 1
ATOM 3907 C C . VAL C 1 17 ? -34.960 -96.580 -38.899 1.00 49.94 17 VAL C C 1
ATOM 3908 O O . VAL C 1 17 ? -34.799 -95.629 -39.680 1.00 49.98 17 VAL C O 1
ATOM 3912 N N . ILE C 1 18 ? -35.002 -97.847 -39.301 1.00 45.49 18 ILE C N 1
ATOM 3913 C CA . ILE C 1 18 ? -34.732 -98.188 -40.688 1.00 46.64 18 ILE C CA 1
ATOM 3914 C C . ILE C 1 18 ? -35.748 -97.459 -41.520 1.00 61.37 18 ILE C C 1
ATOM 3915 O O . ILE C 1 18 ? -36.941 -97.465 -41.193 1.00 89.22 18 ILE C O 1
ATOM 3920 N N . LEU C 1 19 ? -35.275 -96.840 -42.589 1.00 49.16 19 LEU C N 1
ATOM 3921 C CA . LEU C 1 19 ? -36.141 -96.236 -43.580 1.00 57.97 19 LEU C CA 1
ATOM 3922 C C . LEU C 1 19 ? -37.287 -97.160 -44.009 1.00 70.14 19 LEU C C 1
ATOM 3923 O O . LEU C 1 19 ? -37.058 -98.346 -44.261 1.00 79.02 19 LEU C O 1
ATOM 3928 N N . PRO C 1 20 ? -38.526 -96.619 -44.053 1.00 68.09 20 PRO C N 1
ATOM 3929 C CA . PRO C 1 20 ? -39.769 -97.318 -44.411 1.00 58.41 20 PRO C CA 1
ATOM 3930 C C . PRO C 1 20 ? -39.717 -97.980 -45.807 1.00 69.26 20 PRO C C 1
ATOM 3931 O O . PRO C 1 20 ? -39.164 -97.382 -46.717 1.00 65.97 20 PRO C O 1
ATOM 3935 N N . GLN C 1 21 ? -40.316 -99.165 -45.965 1.00 85.55 21 GLN C N 1
ATOM 3936 C CA . GLN C 1 21 ? -40.372 -99.945 -47.235 1.00 66.13 21 GLN C CA 1
ATOM 3937 C C . GLN C 1 21 ? -39.063 -100.550 -47.712 1.00 54.19 21 GLN C C 1
ATOM 3938 O O . GLN C 1 21 ? -38.928 -100.899 -48.896 1.00 55.82 21 GLN C O 1
ATOM 3944 N N . CYS C 1 22 ? -38.139 -100.756 -46.773 1.00 46.36 22 CYS C N 1
ATOM 3945 C CA . CYS C 1 22 ? -36.859 -101.408 -47.062 1.00 70.10 22 CYS C CA 1
ATOM 3946 C C . CYS C 1 22 ? -36.780 -102.806 -46.416 1.00 59.01 22 CYS C C 1
ATOM 3947 O O . CYS C 1 22 ? -37.056 -102.961 -45.228 1.00 46.96 22 CYS C O 1
ATOM 3950 N N . TYR C 1 23 ? -36.382 -103.809 -47.203 1.00 50.89 23 TYR C N 1
ATOM 3951 C CA . TYR C 1 23 ? -36.082 -105.121 -46.656 1.00 62.39 23 TYR C CA 1
ATOM 3952 C C . TYR C 1 23 ? -34.994 -104.971 -45.605 1.00 68.17 23 TYR C C 1
ATOM 3953 O O . TYR C 1 23 ? -34.184 -104.052 -45.665 1.00 86.87 23 TYR C O 1
ATOM 3962 N N . ILE C 1 24 ? -34.981 -105.857 -44.620 1.00 68.42 24 ILE C N 1
ATOM 3963 C CA . ILE C 1 24 ? -33.963 -105.747 -43.577 1.00 47.22 24 ILE C CA 1
ATOM 3964 C C . ILE C 1 24 ? -33.114 -106.990 -43.436 1.00 59.85 24 ILE C C 1
ATOM 3965 O O . ILE C 1 24 ? -33.607 -108.116 -43.559 1.00 65.83 24 ILE C O 1
ATOM 3970 N N . VAL C 1 25 ? -31.819 -106.793 -43.217 1.00 58.60 25 VAL C N 1
ATOM 3971 C CA . VAL C 1 25 ? -30.999 -107.937 -42.890 1.00 52.35 25 VAL C CA 1
ATOM 3972 C C . VAL C 1 25 ? -30.435 -107.775 -41.520 1.00 47.26 25 VAL C C 1
ATOM 3973 O O . VAL C 1 25 ? -29.704 -106.822 -41.233 1.00 58.66 25 VAL C O 1
ATOM 3977 N N . VAL C 1 26 ? -30.758 -108.723 -40.664 1.00 45.54 26 VAL C N 1
ATOM 3978 C CA . VAL C 1 26 ? -30.081 -108.733 -39.408 1.00 45.03 26 VAL C CA 1
ATOM 3979 C C . VAL C 1 26 ? -29.040 -109.818 -39.488 1.00 50.37 26 VAL C C 1
ATOM 3980 O O . VAL C 1 26 ? -29.356 -111.013 -39.642 1.00 66.16 26 VAL C O 1
ATOM 3984 N N . ARG C 1 27 ? -27.782 -109.392 -39.433 1.00 49.32 27 ARG C N 1
ATOM 3985 C CA . ARG C 1 27 ? -26.709 -110.368 -39.525 1.00 52.76 27 ARG C CA 1
ATOM 3986 C C . ARG C 1 27 ? -26.046 -110.585 -38.193 1.00 62.89 27 ARG C C 1
ATOM 3987 O O . ARG C 1 27 ? -25.770 -109.624 -37.449 1.00 79.84 27 ARG C O 1
ATOM 3995 N N . ILE C 1 28 ? -25.789 -111.864 -37.924 1.00 46.67 28 ILE C N 1
ATOM 3996 C CA . ILE C 1 28 ? -25.074 -112.313 -36.755 1.00 46.91 28 ILE C CA 1
ATOM 3997 C C . ILE C 1 28 ? -23.804 -112.998 -37.122 1.00 56.21 28 ILE C C 1
ATOM 3998 O O . ILE C 1 28 ? -23.803 -113.844 -38.007 1.00 76.20 28 ILE C O 1
ATOM 4003 N N . ASP C 1 29 ? -22.715 -112.577 -36.475 1.00 52.86 29 ASP C N 1
ATOM 4004 C CA . ASP C 1 29 ? -21.386 -113.150 -36.723 1.00 72.41 29 ASP C CA 1
ATOM 4005 C C . ASP C 1 29 ? -20.663 -113.320 -35.391 1.00 80.46 29 ASP C C 1
ATOM 4006 O O . ASP C 1 29 ? -20.382 -112.324 -34.726 1.00 97.37 29 ASP C O 1
ATOM 4011 N N . GLY C 1 30 ? -20.341 -114.551 -35.005 1.00 56.18 30 GLY C N 1
ATOM 4012 C CA . GLY C 1 30 ? -19.686 -114.783 -33.723 1.00 65.57 30 GLY C CA 1
ATOM 4013 C C . GLY C 1 30 ? -18.369 -114.051 -33.529 1.00 60.97 30 GLY C C 1
ATOM 4014 O O . GLY C 1 30 ? -17.617 -113.920 -34.494 1.00 60.62 30 GLY C O 1
ATOM 4015 N N . LYS C 1 31 ? -18.105 -113.554 -32.310 1.00 63.69 31 LYS C N 1
ATOM 4016 C CA . LYS C 1 31 ? -16.821 -112.883 -32.016 1.00 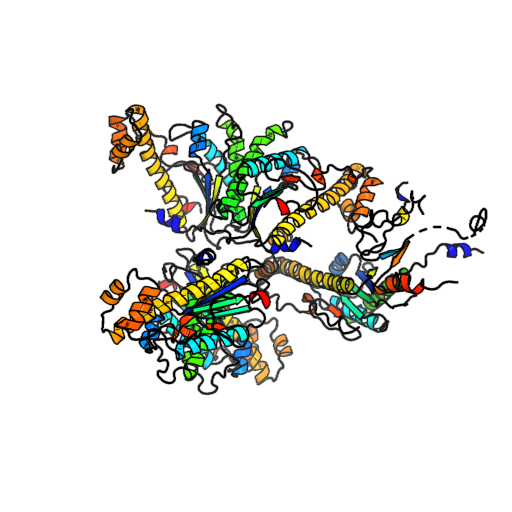63.63 31 LYS C CA 1
ATOM 4017 C C . LYS C 1 31 ? -15.774 -113.910 -31.635 1.00 63.83 31 LYS C C 1
ATOM 4018 O O . LYS C 1 31 ? -16.071 -114.872 -30.907 1.00 68.49 31 LYS C O 1
ATOM 4024 N N . LYS C 1 32 ? -14.558 -113.684 -32.132 1.00 64.57 32 LYS C N 1
ATOM 4025 C CA . LYS C 1 32 ? -13.414 -114.508 -31.802 1.00 67.02 32 LYS C CA 1
ATOM 4026 C C . LYS C 1 32 ? -13.795 -115.999 -31.812 1.00 84.66 32 LYS C C 1
ATOM 4027 O O . LYS C 1 32 ? -13.684 -116.701 -30.813 1.00 104.39 32 LYS C O 1
ATOM 4033 N N . PHE C 1 33 ? -14.245 -116.467 -32.973 1.00 81.34 33 PHE C N 1
ATOM 4034 C CA . PHE C 1 33 ? -14.768 -117.817 -33.099 1.00 74.41 33 PHE C CA 1
ATOM 4035 C C . PHE C 1 33 ? -13.692 -118.719 -33.603 1.00 71.13 33 PHE C C 1
ATOM 4036 O O . PHE C 1 33 ? -13.864 -119.937 -33.665 1.00 72.03 33 PHE C O 1
ATOM 4044 N N . HIS C 1 34 ? -12.560 -118.115 -33.938 1.00 78.42 34 HIS C N 1
ATOM 4045 C CA . HIS C 1 34 ? -11.372 -118.888 -34.250 1.00 82.48 34 HIS C CA 1
ATOM 4046 C C . HIS C 1 34 ? -10.858 -119.534 -32.960 1.00 90.63 34 HIS C C 1
ATOM 4047 O O . HIS C 1 34 ? -10.714 -120.751 -32.870 1.00 92.61 34 HIS C O 1
ATOM 4054 N N . GLU C 1 35 ? -10.639 -118.699 -31.949 1.00 81.11 35 GLU C N 1
ATOM 4055 C CA . GLU C 1 35 ? -10.216 -119.124 -30.617 1.00 79.40 35 GLU C CA 1
ATOM 4056 C C . GLU C 1 35 ? -11.280 -119.976 -29.948 1.00 81.37 35 GLU C C 1
ATOM 4057 O O . GLU C 1 35 ? -10.986 -120.904 -29.184 1.00 88.73 35 GLU C O 1
ATOM 4063 N N . PHE C 1 36 ? -12.525 -119.649 -30.249 1.00 68.01 36 PHE C N 1
ATOM 4064 C CA . PHE C 1 36 ? -13.629 -120.381 -29.685 1.00 67.49 36 PHE C CA 1
ATOM 4065 C C . PHE C 1 36 ? -13.662 -121.777 -30.205 1.00 69.52 36 PHE C C 1
ATOM 4066 O O . PHE C 1 36 ? -13.956 -122.725 -29.484 1.00 70.74 36 PHE C O 1
ATOM 4074 N N . SER C 1 37 ? -13.438 -121.884 -31.502 1.00 91.54 37 SER C N 1
ATOM 4075 C CA . SER C 1 37 ? -13.559 -123.170 -32.132 1.00 93.87 37 SER C CA 1
ATOM 4076 C C . SER C 1 37 ? -12.290 -123.941 -31.830 1.00 96.79 37 SER C C 1
ATOM 4077 O O . SER C 1 37 ? -12.284 -125.170 -31.858 1.00 104.24 37 SER C O 1
ATOM 4080 N N . LYS C 1 38 ? -11.213 -123.240 -31.502 1.00 84.41 38 LYS C N 1
ATOM 4081 C CA . LYS C 1 38 ? -9.993 -123.980 -31.245 1.00 100.34 38 LYS C CA 1
ATOM 4082 C C . LYS C 1 38 ? -10.050 -124.565 -29.845 1.00 97.67 38 LYS C C 1
ATOM 4083 O O . LYS C 1 38 ? -9.761 -125.746 -29.650 1.00 114.30 38 LYS C O 1
ATOM 4089 N N . PHE C 1 39 ? -10.448 -123.753 -28.879 1.00 82.55 39 PHE C N 1
ATOM 4090 C CA . PHE C 1 39 ? -10.489 -124.214 -27.500 1.00 80.24 39 PHE C CA 1
ATOM 4091 C C . PHE C 1 39 ? -11.350 -125.468 -27.297 1.00 79.56 39 PHE C C 1
ATOM 4092 O O . PHE C 1 39 ? -10.917 -126.431 -26.667 1.00 83.05 39 PHE C O 1
ATOM 4100 N N . TYR C 1 40 ? -12.559 -125.455 -27.847 1.00 80.03 40 TYR C N 1
ATOM 4101 C CA . TYR C 1 40 ? -13.494 -126.562 -27.685 1.00 83.24 40 TYR C CA 1
ATOM 4102 C C . TYR C 1 40 ? -13.222 -127.642 -28.704 1.00 98.76 40 TYR C C 1
ATOM 4103 O O . TYR C 1 40 ? -13.965 -128.626 -28.787 1.00 103.55 40 TYR C O 1
ATOM 4112 N N . GLU C 1 41 ? -12.155 -127.431 -29.477 1.00 105.45 41 GLU C N 1
ATOM 4113 C CA . GLU C 1 41 ? -11.653 -128.383 -30.463 1.00 104.12 41 GLU C CA 1
ATOM 4114 C C . GLU C 1 41 ? -12.788 -128.794 -31.364 1.00 101.39 41 GLU C C 1
ATOM 4115 O O . GLU C 1 41 ? -13.195 -129.964 -31.413 1.00 97.71 41 GLU C O 1
ATOM 4121 N N . PHE C 1 42 ? -13.292 -127.795 -32.075 1.00 115.37 42 PHE C N 1
ATOM 4122 C CA . PHE C 1 42 ? -14.240 -128.008 -33.163 1.00 111.57 42 PHE C CA 1
ATOM 4123 C C . PHE C 1 42 ? -13.563 -128.781 -34.258 1.00 99.98 42 PHE C C 1
ATOM 4124 O O . PHE C 1 42 ? -12.347 -128.948 -34.248 1.00 92.00 42 PHE C O 1
ATOM 4132 N N . ALA C 1 43 ? -14.400 -129.339 -35.106 1.00 98.69 43 ALA C N 1
ATOM 4133 C CA . ALA C 1 43 ? -14.008 -130.193 -36.194 1.00 115.62 43 ALA C CA 1
ATOM 4134 C C . ALA C 1 43 ? -13.280 -129.497 -37.308 1.00 124.50 43 ALA C C 1
ATOM 4135 O O . ALA C 1 43 ? -13.525 -129.768 -38.471 1.00 130.80 43 ALA C O 1
ATOM 4137 N N . LYS C 1 44 ? -12.386 -128.602 -36.945 1.00 124.95 44 LYS C N 1
ATOM 4138 C CA . LYS C 1 44 ? -11.591 -127.877 -37.921 1.00 130.13 44 LYS C CA 1
ATOM 4139 C C . LYS C 1 44 ? -12.390 -127.248 -39.057 1.00 142.98 44 LYS C C 1
ATOM 4140 O O . LYS C 1 44 ? -13.273 -126.438 -38.782 1.00 162.93 44 LYS C O 1
ATOM 4146 N N . PRO C 1 45 ? -12.059 -127.618 -40.299 1.00 125.32 45 PRO C N 1
ATOM 4147 C CA . PRO C 1 45 ? -12.689 -127.127 -41.534 1.00 112.38 45 PRO C CA 1
ATOM 4148 C C . PRO C 1 45 ? -14.177 -127.019 -41.385 1.00 115.80 45 PRO C C 1
ATOM 4149 O O . PRO C 1 45 ? -14.765 -125.991 -41.656 1.00 117.81 45 PRO C O 1
ATOM 4153 N N . ASN C 1 46 ? -14.783 -128.102 -40.951 1.00 124.52 46 ASN C N 1
ATOM 4154 C CA . ASN C 1 46 ? -16.202 -128.067 -40.639 1.00 120.06 46 ASN C CA 1
ATOM 4155 C C . ASN C 1 46 ? -16.619 -128.909 -39.404 1.00 118.01 46 ASN C C 1
ATOM 4156 O O . ASN C 1 46 ? -16.367 -130.109 -39.391 1.00 126.13 46 ASN C O 1
ATOM 4161 N N . ASP C 1 47 ? -17.301 -128.338 -38.410 1.00 99.55 47 ASP C N 1
ATOM 4162 C CA . ASP C 1 47 ? -17.840 -129.200 -37.352 1.00 99.71 47 ASP C CA 1
ATOM 4163 C C . ASP C 1 47 ? -19.326 -129.397 -37.492 1.00 109.86 47 ASP C C 1
ATOM 4164 O O . ASP C 1 47 ? -20.100 -128.478 -37.239 1.00 125.21 47 ASP C O 1
ATOM 4169 N N . GLU C 1 48 ? -19.703 -130.621 -37.859 1.00 106.28 48 GLU C N 1
ATOM 4170 C CA . GLU C 1 48 ? -21.096 -130.980 -38.127 1.00 113.41 48 GLU C CA 1
ATOM 4171 C C . GLU C 1 48 ? -22.025 -130.511 -36.997 1.00 110.65 48 GLU C C 1
ATOM 4172 O O . GLU C 1 48 ? -23.027 -129.814 -37.232 1.00 107.85 48 GLU C O 1
ATOM 4178 N N . ASN C 1 49 ? -21.653 -130.856 -35.769 1.00 105.79 49 ASN C N 1
ATOM 4179 C CA . ASN C 1 49 ? -22.418 -130.483 -34.589 1.00 108.01 49 ASN C CA 1
ATOM 4180 C C . ASN C 1 49 ? -22.541 -128.966 -34.470 1.00 100.95 49 ASN C C 1
ATOM 4181 O O . ASN C 1 49 ? -23.623 -128.441 -34.188 1.00 111.85 49 ASN C O 1
ATOM 4186 N N . ALA C 1 50 ? -21.422 -128.272 -34.671 1.00 99.70 50 ALA C N 1
ATOM 4187 C CA . ALA C 1 50 ? -21.384 -126.819 -34.514 1.00 91.13 50 ALA C CA 1
ATOM 4188 C C . ALA C 1 50 ? -22.403 -126.140 -35.439 1.00 85.98 50 ALA C C 1
ATOM 4189 O O . ALA C 1 50 ? -23.312 -125.424 -34.981 1.00 88.27 50 ALA C O 1
ATOM 4191 N N . LEU C 1 51 ? -22.244 -126.408 -36.733 1.00 74.91 51 LEU C N 1
ATOM 4192 C CA . LEU C 1 51 ? -23.111 -125.905 -37.783 1.00 73.28 51 LEU C CA 1
ATOM 4193 C C . LEU C 1 51 ? -24.563 -126.232 -37.559 1.00 84.27 51 LEU C C 1
ATOM 4194 O O . LEU C 1 51 ? -25.427 -125.376 -37.772 1.00 88.99 51 LEU C O 1
ATOM 4199 N N . LYS C 1 52 ? -24.828 -127.476 -37.164 1.00 88.75 52 LYS C N 1
ATOM 4200 C CA . LYS C 1 52 ? -26.192 -127.916 -36.837 1.00 94.51 52 LYS C CA 1
ATOM 4201 C C . LYS C 1 52 ? -26.803 -127.113 -35.692 1.00 84.30 52 LYS C C 1
ATOM 4202 O O . LYS C 1 52 ? -27.976 -126.748 -35.728 1.00 89.99 52 LYS C O 1
ATOM 4208 N N . LEU C 1 53 ? -25.998 -126.865 -34.666 1.00 82.75 53 LEU C N 1
ATOM 4209 C CA . LEU C 1 53 ? -26.434 -126.108 -33.508 1.00 75.97 53 LEU C CA 1
ATOM 4210 C C . LEU C 1 53 ? -26.843 -124.698 -33.959 1.00 68.18 53 LEU C C 1
ATOM 4211 O O . LEU C 1 53 ? -27.943 -124.190 -33.655 1.00 65.20 53 LEU C O 1
ATOM 4216 N N . MET C 1 54 ? -25.935 -124.082 -34.703 1.00 73.13 54 MET C N 1
ATOM 4217 C CA . MET C 1 54 ? -26.183 -122.774 -35.289 1.00 79.03 54 MET C CA 1
ATOM 4218 C C . MET C 1 54 ? -27.549 -122.775 -35.952 1.00 77.44 54 MET C C 1
ATOM 4219 O O . MET C 1 54 ? -28.412 -121.912 -35.692 1.00 83.00 54 MET C O 1
ATOM 4224 N N . ASN C 1 55 ? -27.746 -123.797 -36.778 1.00 73.23 55 ASN C N 1
ATOM 4225 C CA . ASN C 1 55 ? -28.999 -123.986 -37.478 1.00 75.66 55 ASN C CA 1
ATOM 4226 C C . ASN C 1 55 ? -30.169 -124.059 -36.501 1.00 75.76 55 ASN C C 1
ATOM 4227 O O . ASN C 1 55 ? -31.236 -123.522 -36.778 1.00 78.16 55 ASN C O 1
ATOM 4232 N N . ALA C 1 56 ? -29.974 -124.704 -35.354 1.00 77.04 56 ALA C N 1
ATOM 4233 C CA . ALA C 1 56 ? -31.070 -124.857 -34.396 1.00 74.87 56 ALA C CA 1
ATOM 4234 C C . ALA C 1 56 ? -31.518 -123.489 -33.897 1.00 74.67 56 ALA C C 1
ATOM 4235 O O . ALA C 1 56 ? -32.721 -123.172 -33.896 1.00 77.20 56 ALA C O 1
ATOM 4237 N N . CYS C 1 57 ? -30.540 -122.684 -33.484 1.00 77.55 57 CYS C N 1
ATOM 4238 C CA . CYS C 1 57 ? -30.827 -121.338 -33.010 1.00 71.35 57 CYS C CA 1
ATOM 4239 C C . CYS C 1 57 ? -31.614 -120.592 -34.095 1.00 69.48 57 CYS C C 1
ATOM 4240 O O . CYS C 1 57 ? -32.668 -120.011 -33.832 1.00 65.85 57 CYS C O 1
ATOM 4243 N N . ALA C 1 58 ? -31.112 -120.644 -35.324 1.00 59.21 58 ALA C N 1
ATOM 4244 C CA . ALA C 1 58 ? -31.807 -120.005 -36.434 1.00 58.58 58 ALA C CA 1
ATOM 4245 C C . ALA C 1 58 ? -33.275 -120.436 -36.559 1.00 101.33 58 ALA C C 1
ATOM 4246 O O . ALA C 1 58 ? -34.187 -119.597 -36.570 1.00 98.29 58 ALA C O 1
ATOM 4248 N N . LYS C 1 59 ? -33.495 -121.746 -36.661 1.00 97.76 59 LYS C N 1
ATOM 4249 C CA . LYS C 1 59 ? -34.844 -122.292 -36.770 1.00 91.39 59 LYS C CA 1
ATOM 4250 C C . LYS C 1 59 ? -35.719 -121.701 -35.655 1.00 86.71 59 LYS C C 1
ATOM 4251 O O . LYS C 1 59 ? -36.860 -121.296 -35.905 1.00 91.19 59 LYS C O 1
ATOM 4257 N N . ASN C 1 60 ? -35.171 -121.603 -34.442 1.00 80.73 60 ASN C N 1
ATOM 4258 C CA . ASN C 1 60 ? -35.968 -121.121 -33.308 1.00 79.15 60 ASN C CA 1
ATOM 4259 C C . ASN C 1 60 ? -36.226 -119.615 -33.409 1.00 79.88 60 ASN C C 1
ATOM 4260 O O . ASN C 1 60 ? -37.227 -119.121 -32.882 1.00 87.17 60 ASN C O 1
ATOM 4265 N N . LEU C 1 61 ? -35.321 -118.901 -34.081 1.00 76.36 61 LEU C N 1
ATOM 4266 C CA . LEU C 1 61 ? -35.406 -117.448 -34.213 1.00 72.11 61 LEU C CA 1
ATOM 4267 C C . LEU C 1 61 ? -36.408 -117.034 -35.298 1.00 74.26 61 LEU C C 1
ATOM 4268 O O . LEU C 1 61 ? -37.188 -116.087 -35.093 1.00 72.78 61 LEU C O 1
ATOM 4273 N N . VAL C 1 62 ? -36.407 -117.726 -36.442 1.00 58.14 62 VAL C N 1
ATOM 4274 C CA . VAL C 1 62 ? -37.464 -117.474 -37.425 1.00 78.21 62 VAL C CA 1
ATOM 4275 C C . VAL C 1 62 ? -38.802 -118.016 -36.873 1.00 83.66 62 VAL C C 1
ATOM 4276 O O . VAL C 1 62 ? -39.873 -117.494 -37.195 1.00 80.49 62 VAL C O 1
ATOM 4280 N N . LEU C 1 63 ? -38.756 -119.044 -36.030 1.00 81.76 63 LEU C N 1
ATOM 4281 C CA . LEU C 1 63 ? -39.979 -119.482 -35.389 1.00 72.72 63 LEU C CA 1
ATOM 4282 C C . LEU C 1 63 ? -40.471 -118.293 -34.563 1.00 73.96 63 LEU C C 1
ATOM 4283 O O . LEU C 1 63 ? -41.624 -117.901 -34.703 1.00 82.55 63 LEU C O 1
ATOM 4288 N N . LYS C 1 64 ? -39.586 -117.695 -33.756 1.00 80.78 64 LYS C N 1
ATOM 4289 C CA . LYS C 1 64 ? -39.956 -116.612 -32.812 1.00 88.19 64 LYS C CA 1
ATOM 4290 C C . LYS C 1 64 ? -40.622 -115.431 -33.520 1.00 78.89 64 LYS C C 1
ATOM 4291 O O . LYS C 1 64 ? -41.703 -114.972 -33.118 1.00 73.01 64 LYS C O 1
ATOM 4297 N N . TYR C 1 65 ? -39.976 -114.918 -34.559 1.00 63.86 65 TYR C N 1
ATOM 4298 C CA . TYR C 1 65 ? -40.684 -113.958 -35.379 1.00 75.62 65 TYR C CA 1
ATOM 4299 C C . TYR C 1 65 ? -41.025 -114.552 -36.731 1.00 80.10 65 TYR C C 1
ATOM 4300 O O . TYR C 1 65 ? -40.297 -114.394 -37.717 1.00 83.24 65 TYR C O 1
ATOM 4309 N N . LYS C 1 66 ? -42.227 -115.112 -36.784 1.00 87.34 66 LYS C N 1
ATOM 4310 C CA . LYS C 1 66 ? -42.687 -115.871 -37.931 1.00 92.76 66 LYS C CA 1
ATOM 4311 C C . LYS C 1 66 ? -43.234 -114.886 -38.931 1.00 86.84 66 LYS C C 1
ATOM 4312 O O . LYS C 1 66 ? -43.179 -115.091 -40.148 1.00 71.48 66 LYS C O 1
ATOM 4318 N N . ASN C 1 67 ? -43.782 -113.805 -38.399 1.00 92.08 67 ASN C N 1
ATOM 4319 C CA . ASN C 1 67 ? -44.548 -112.915 -39.236 1.00 100.55 67 ASN C CA 1
ATOM 4320 C C . ASN C 1 67 ? -43.616 -112.044 -40.028 1.00 86.59 67 ASN C C 1
ATOM 4321 O O . ASN C 1 67 ? -43.897 -111.693 -41.166 1.00 95.57 67 ASN C O 1
ATOM 4326 N N . ASP C 1 68 ? -42.518 -111.649 -39.414 1.00 64.94 68 ASP C N 1
ATOM 4327 C CA . ASP C 1 68 ? -41.648 -110.731 -40.113 1.00 78.45 68 ASP C CA 1
ATOM 4328 C C . ASP C 1 68 ? -40.475 -111.380 -40.879 1.00 74.37 68 ASP C C 1
ATOM 4329 O O . ASP C 1 68 ? -39.937 -110.782 -41.825 1.00 77.39 68 ASP C O 1
ATOM 4334 N N . ILE C 1 69 ? -40.136 -112.626 -40.566 1.00 74.62 69 ILE C N 1
ATOM 4335 C CA . ILE C 1 69 ? -38.973 -113.201 -41.224 1.00 65.13 69 ILE C CA 1
ATOM 4336 C C . ILE C 1 69 ? -39.362 -113.964 -42.483 1.00 64.91 69 ILE C C 1
ATOM 4337 O O . ILE C 1 69 ? -40.197 -114.861 -42.436 1.00 68.21 69 ILE C O 1
ATOM 4342 N N . ILE C 1 70 ? -38.765 -113.572 -43.610 1.00 64.82 70 ILE C N 1
ATOM 4343 C CA . ILE C 1 70 ? -38.879 -114.318 -44.860 1.00 58.97 70 ILE C CA 1
ATOM 4344 C C . ILE C 1 70 ? -38.046 -115.560 -44.765 1.00 59.64 70 ILE C C 1
ATOM 4345 O O . ILE C 1 70 ? -38.539 -116.669 -44.966 1.00 71.43 70 ILE C O 1
ATOM 4350 N N . LEU C 1 71 ? -36.779 -115.363 -44.421 1.00 56.74 71 LEU C N 1
ATOM 4351 C CA . LEU C 1 71 ? -35.851 -116.478 -44.341 1.00 57.47 71 LEU C CA 1
ATOM 4352 C C . LEU C 1 71 ? -34.476 -116.089 -43.832 1.00 59.29 71 LEU C C 1
ATOM 4353 O O . LEU C 1 71 ? -34.131 -114.924 -43.765 1.00 60.03 71 LEU C O 1
ATOM 4358 N N . ALA C 1 72 ? -33.685 -117.114 -43.548 1.00 62.12 72 ALA C N 1
ATOM 4359 C CA . ALA C 1 72 ? -32.381 -116.977 -42.935 1.00 67.79 72 ALA C CA 1
ATOM 4360 C C . ALA C 1 72 ? -31.374 -117.834 -43.699 1.00 68.38 72 ALA C C 1
ATOM 4361 O O . ALA C 1 72 ? -31.750 -118.777 -44.387 1.00 61.62 72 ALA C O 1
ATOM 4363 N N . PHE C 1 73 ? -30.103 -117.451 -43.657 1.00 67.87 73 PHE C N 1
ATOM 4364 C CA . PHE C 1 73 ? -29.032 -118.288 -44.199 1.00 67.54 73 PHE C CA 1
ATOM 4365 C C . PHE C 1 73 ? -27.759 -118.235 -43.341 1.00 56.44 73 PHE C C 1
ATOM 4366 O O . PHE C 1 73 ? -27.182 -117.136 -43.123 1.00 54.66 73 PHE C O 1
ATOM 4374 N N . GLY C 1 74 ? -27.382 -119.407 -42.806 1.00 62.02 74 GLY C N 1
ATOM 4375 C CA . GLY C 1 74 ? -26.145 -119.604 -42.056 1.00 68.75 74 GLY C CA 1
ATOM 4376 C C . GLY C 1 74 ? -24.911 -120.183 -42.728 1.00 78.10 74 GLY C C 1
ATOM 4377 O O . GLY C 1 74 ? -24.989 -121.157 -43.501 1.00 62.40 74 GLY C O 1
ATOM 4378 N N . GLU C 1 75 ? -23.747 -119.678 -42.322 1.00 81.65 75 GLU C N 1
ATOM 4379 C CA . GLU C 1 75 ? -22.515 -120.016 -43.023 1.00 81.36 75 GLU C CA 1
ATOM 4380 C C . GLU C 1 75 ? -21.508 -120.697 -42.111 1.00 83.87 75 GLU C C 1
ATOM 4381 O O . GLU C 1 75 ? -21.245 -121.887 -42.262 1.00 101.23 75 GLU C O 1
ATOM 4387 N N . SER C 1 76 ? -20.915 -119.959 -41.185 1.00 74.09 76 SER C N 1
ATOM 4388 C CA . SER C 1 76 ? -20.011 -120.606 -40.249 1.00 73.43 76 SER C CA 1
ATOM 4389 C C . SER C 1 76 ? -20.457 -120.321 -38.851 1.00 78.11 76 SER C C 1
ATOM 4390 O O . SER C 1 76 ? -21.212 -121.087 -38.244 1.00 91.27 76 SER C O 1
ATOM 4393 N N . ASP C 1 77 ? -20.011 -119.154 -38.390 1.00 66.37 77 ASP C N 1
ATOM 4394 C CA . ASP C 1 77 ? -20.447 -118.552 -37.152 1.00 60.96 77 ASP C CA 1
ATOM 4395 C C . ASP C 1 77 ? -21.496 -117.489 -37.495 1.00 76.35 77 ASP C C 1
ATOM 4396 O O . ASP C 1 77 ? -21.916 -116.734 -36.621 1.00 95.65 77 ASP C O 1
ATOM 4401 N N . GLU C 1 78 ? -21.874 -117.404 -38.773 1.00 73.25 78 GLU C N 1
ATOM 4402 C CA . GLU C 1 78 ? -22.758 -116.347 -39.281 1.00 61.17 78 GLU C CA 1
ATOM 4403 C C . GLU C 1 78 ? -24.193 -116.838 -39.554 1.00 55.93 78 GLU C C 1
ATOM 4404 O O . GLU C 1 78 ? -24.410 -118.019 -39.853 1.00 66.38 78 GLU C O 1
ATOM 4410 N N . TYR C 1 79 ? -25.162 -115.934 -39.389 1.00 52.10 79 TYR C N 1
ATOM 4411 C CA . TYR C 1 79 ? -26.549 -116.103 -39.853 1.00 69.40 79 TYR C CA 1
ATOM 4412 C C . TYR C 1 79 ? -27.184 -114.780 -40.270 1.00 61.58 79 TYR C C 1
ATOM 4413 O O . TYR C 1 79 ? -26.920 -113.712 -39.719 1.00 51.72 79 TYR C O 1
ATOM 4422 N N . SER C 1 80 ? -27.997 -114.873 -41.306 1.00 66.44 80 SER C N 1
ATOM 4423 C CA . SER C 1 80 ? -28.533 -113.681 -41.910 1.00 58.16 80 SER C CA 1
ATOM 4424 C C . SER C 1 80 ? -30.048 -113.867 -41.940 1.00 58.24 80 SER C C 1
ATOM 4425 O O . SER C 1 80 ? -30.548 -114.844 -42.484 1.00 58.54 80 SER C O 1
ATOM 4428 N N . PHE C 1 81 ? -30.766 -112.952 -41.312 1.00 48.62 81 PHE C N 1
ATOM 4429 C CA . PHE C 1 81 ? -32.206 -113.048 -41.196 1.00 48.93 81 PHE C CA 1
ATOM 4430 C C . PHE C 1 81 ? -32.835 -111.922 -41.953 1.00 54.70 81 PHE C C 1
ATOM 4431 O O . PHE C 1 81 ? -32.519 -110.763 -41.739 1.00 64.83 81 PHE C O 1
ATOM 4439 N N . ILE C 1 82 ? -33.723 -112.286 -42.860 1.00 64.63 82 ILE C N 1
ATOM 4440 C CA . ILE C 1 82 ? -34.430 -111.323 -43.679 1.00 69.35 82 ILE C CA 1
ATOM 4441 C C . ILE C 1 82 ? -35.772 -110.981 -43.102 1.00 71.07 82 ILE C C 1
ATOM 4442 O O . ILE C 1 82 ? -36.579 -111.848 -42.738 1.00 76.16 82 ILE C O 1
ATOM 4447 N N . LEU C 1 83 ? -35.979 -109.677 -43.017 1.00 72.46 83 LEU C N 1
ATOM 4448 C CA . LEU C 1 83 ? -37.247 -109.133 -42.597 1.00 73.16 83 LEU C CA 1
ATOM 4449 C C . LEU C 1 83 ? -37.953 -108.491 -43.792 1.00 88.82 83 LEU C C 1
ATOM 4450 O O . LEU C 1 83 ? -37.286 -107.896 -44.687 1.00 99.64 83 LEU C O 1
ATOM 4455 N N . LYS C 1 84 ? -39.289 -108.635 -43.793 1.00 87.04 84 LYS C N 1
ATOM 4456 C CA . LYS C 1 84 ? -40.152 -108.201 -44.894 1.00 77.93 84 LYS C CA 1
ATOM 4457 C C . LYS C 1 84 ? -40.190 -106.685 -45.005 1.00 67.07 84 LYS C C 1
ATOM 4458 O O . LYS C 1 84 ? -40.341 -105.988 -43.996 1.00 57.70 84 LYS C O 1
ATOM 4464 N N . SER C 1 85 ? -40.092 -106.190 -46.237 1.00 62.28 85 SER C N 1
ATOM 4465 C CA . SER C 1 85 ? -39.962 -104.763 -46.506 1.00 62.55 85 SER C CA 1
ATOM 4466 C C . SER C 1 85 ? -41.009 -103.938 -45.789 1.00 67.59 85 SER C C 1
ATOM 4467 O O . SER C 1 85 ? -40.806 -102.767 -45.510 1.00 73.85 85 SER C O 1
ATOM 4470 N N . SER C 1 86 ? -42.142 -104.557 -45.502 1.00 77.33 86 SER C N 1
ATOM 4471 C CA . SER C 1 86 ? -43.261 -103.876 -44.864 1.00 82.74 86 SER C CA 1
ATOM 4472 C C . SER C 1 86 ? -43.330 -104.009 -43.337 1.00 77.36 86 SER C C 1
ATOM 4473 O O . SER C 1 86 ? -44.268 -103.505 -42.732 1.00 72.98 86 SER C O 1
ATOM 4476 N N . THR C 1 87 ? -42.353 -104.667 -42.711 1.00 80.44 87 THR C N 1
ATOM 4477 C CA . THR C 1 87 ? -42.446 -104.946 -41.270 1.00 71.61 87 THR C CA 1
ATOM 4478 C C . THR C 1 87 ? -42.430 -103.754 -40.310 1.00 63.56 87 THR C C 1
ATOM 4479 O O . THR C 1 87 ? -41.737 -102.752 -40.495 1.00 66.63 87 THR C O 1
ATOM 4483 N N . THR C 1 88 ? -43.247 -103.888 -39.279 1.00 67.31 88 THR C N 1
ATOM 4484 C CA . THR C 1 88 ? -43.300 -102.932 -38.200 1.00 63.68 88 THR C CA 1
ATOM 4485 C C . THR C 1 88 ? -42.510 -103.432 -36.998 1.00 55.96 88 THR C C 1
ATOM 4486 O O . THR C 1 88 ? -42.622 -102.839 -35.945 1.00 58.47 88 THR C O 1
ATOM 4490 N N . LEU C 1 89 ? -41.791 -104.555 -37.105 1.00 55.22 89 LEU C N 1
ATOM 4491 C CA . LEU C 1 89 ? -41.230 -105.198 -35.889 1.00 65.08 89 LEU C CA 1
ATOM 4492 C C . LEU C 1 89 ? -40.337 -104.285 -35.035 1.00 63.44 89 LEU C C 1
ATOM 4493 O O . LEU C 1 89 ? -39.401 -103.653 -35.524 1.00 59.55 89 LEU C O 1
ATOM 4498 N N . PHE C 1 90 ? -40.669 -104.210 -33.747 1.00 62.02 90 PHE C N 1
ATOM 4499 C CA . PHE C 1 90 ? -39.977 -103.316 -32.818 1.00 65.74 90 PHE C CA 1
ATOM 4500 C C . PHE C 1 90 ? -39.992 -101.881 -33.330 1.00 48.39 90 PHE C C 1
ATOM 4501 O O . PHE C 1 90 ? -39.098 -101.100 -33.043 1.00 60.60 90 PHE C O 1
ATOM 4509 N N . ASN C 1 91 ? -41.025 -101.551 -34.096 1.00 61.02 91 ASN C N 1
ATOM 4510 C CA . ASN C 1 91 ? -41.160 -100.248 -34.720 1.00 64.85 91 ASN C CA 1
ATOM 4511 C C . ASN C 1 91 ? -39.902 -99.851 -35.529 1.00 62.54 91 ASN C C 1
ATOM 4512 O O . ASN C 1 91 ? -39.503 -98.688 -35.556 1.00 64.81 91 ASN C O 1
ATOM 4517 N N . ARG C 1 92 ? -39.300 -100.835 -36.201 1.00 47.41 92 ARG C N 1
ATOM 4518 C CA . ARG C 1 92 ? -38.256 -100.566 -37.184 1.00 45.40 92 ARG C CA 1
ATOM 4519 C C . ARG C 1 92 ? -36.968 -99.985 -36.590 1.00 63.36 92 ARG C C 1
ATOM 4520 O O . ARG C 1 92 ? -36.142 -99.368 -37.287 1.00 80.43 92 ARG C O 1
ATOM 4528 N N . ARG C 1 93 ? -36.760 -100.240 -35.307 1.00 53.87 93 ARG C N 1
ATOM 4529 C CA . ARG C 1 93 ? -35.613 -99.683 -34.617 1.00 55.13 93 ARG C CA 1
ATOM 4530 C C . ARG C 1 93 ? -34.338 -100.505 -34.806 1.00 68.68 93 ARG C C 1
ATOM 4531 O O . ARG C 1 93 ? -34.288 -101.681 -34.440 1.00 80.59 93 ARG C O 1
ATOM 4539 N N . LYS C 1 94 ? -33.313 -99.885 -35.383 1.00 83.68 94 LYS C N 1
ATOM 4540 C CA . LYS C 1 94 ? -32.028 -100.553 -35.591 1.00 44.84 94 LYS C CA 1
ATOM 4541 C C . LYS C 1 94 ? -31.492 -101.219 -34.342 1.00 52.17 94 LYS C C 1
ATOM 4542 O O . LYS C 1 94 ? -31.154 -102.409 -34.370 1.00 56.31 94 LYS C O 1
ATOM 4548 N N . ASP C 1 95 ? -31.417 -100.446 -33.254 1.00 52.28 95 ASP C N 1
ATOM 4549 C CA . ASP C 1 95 ? -30.815 -100.940 -32.017 1.00 56.77 95 ASP C CA 1
ATOM 4550 C C . ASP C 1 95 ? -31.530 -102.167 -31.575 1.00 57.03 95 ASP C C 1
ATOM 4551 O O . ASP C 1 95 ? -30.936 -103.226 -31.391 1.00 45.26 95 ASP C O 1
ATOM 4556 N N . LYS C 1 96 ? -32.833 -102.010 -31.422 1.00 60.56 96 LYS C N 1
ATOM 4557 C CA . LYS C 1 96 ? -33.654 -103.083 -30.910 1.00 56.73 96 LYS C CA 1
ATOM 4558 C C . LYS C 1 96 ? -33.620 -104.315 -31.853 1.00 46.83 96 LYS C C 1
ATOM 4559 O O . LYS C 1 96 ? -33.443 -105.441 -31.385 1.00 62.49 96 LYS C O 1
ATOM 4565 N N . LEU C 1 97 ? -33.726 -104.123 -33.162 1.00 43.99 97 LEU C N 1
ATOM 4566 C CA . LEU C 1 97 ? -33.630 -105.265 -34.084 1.00 43.57 97 LEU C CA 1
ATOM 4567 C C . LEU C 1 97 ? -32.345 -106.048 -33.882 1.00 81.41 97 LEU C C 1
ATOM 4568 O O . LEU C 1 97 ? -32.364 -107.248 -33.527 1.00 79.30 97 LEU C O 1
ATOM 4573 N N . ALA C 1 98 ? -31.238 -105.326 -34.033 1.00 74.96 98 ALA C N 1
ATOM 4574 C CA . ALA C 1 98 ? -29.903 -105.882 -33.905 1.00 51.97 98 ALA C CA 1
ATOM 4575 C C . ALA C 1 98 ? -29.720 -106.569 -32.560 1.00 43.39 98 ALA C C 1
ATOM 4576 O O . ALA C 1 98 ? -29.561 -107.787 -32.487 1.00 43.56 98 ALA C O 1
ATOM 4578 N N . THR C 1 99 ? -29.770 -105.786 -31.495 1.00 44.69 99 THR C N 1
ATOM 4579 C CA . THR C 1 99 ? -29.445 -106.281 -30.164 1.00 47.86 99 THR C CA 1
ATOM 4580 C C . THR C 1 99 ? -30.337 -107.417 -29.691 1.00 61.43 99 THR C C 1
ATOM 4581 O O . THR C 1 99 ? -29.859 -108.378 -29.082 1.00 65.00 99 THR C O 1
ATOM 4585 N N . LEU C 1 100 ? -31.624 -107.326 -30.001 1.00 68.36 100 LEU C N 1
ATOM 4586 C CA . LEU C 1 100 ? -32.563 -108.334 -29.541 1.00 46.13 100 LEU C CA 1
ATOM 4587 C C . LEU C 1 100 ? -32.369 -109.649 -30.241 1.00 52.14 100 LEU C C 1
ATOM 4588 O O . LEU C 1 100 ? -32.327 -110.700 -29.585 1.00 66.70 100 LEU C O 1
ATOM 4593 N N . PHE C 1 101 ? -32.288 -109.597 -31.573 1.00 61.96 101 PHE C N 1
ATOM 4594 C CA . PHE C 1 101 ? -31.949 -110.809 -32.327 1.00 70.08 101 PHE C CA 1
ATOM 4595 C C . PHE C 1 101 ? -30.638 -111.445 -31.862 1.00 60.30 101 PHE C C 1
ATOM 4596 O O . PHE C 1 101 ? -30.513 -112.680 -31.769 1.00 68.17 101 PHE C O 1
ATOM 4604 N N . GLY C 1 102 ? -29.666 -110.592 -31.573 1.00 50.70 102 GLY C N 1
ATOM 4605 C CA . GLY C 1 102 ? -28.396 -111.065 -31.078 1.00 53.26 102 GLY C CA 1
ATOM 4606 C C . GLY C 1 102 ? -28.558 -111.813 -29.771 1.00 65.85 102 GLY C C 1
ATOM 4607 O O . GLY C 1 102 ? -28.134 -112.978 -29.669 1.00 70.82 102 GLY C O 1
ATOM 4608 N N . SER C 1 103 ? -29.160 -111.162 -28.774 1.00 46.44 103 SER C N 1
ATOM 4609 C CA . SER C 1 103 ? -29.330 -111.818 -27.475 1.00 78.02 103 SER C CA 1
ATOM 4610 C C . SER C 1 103 ? -29.956 -113.164 -27.709 1.00 75.23 103 SER C C 1
ATOM 4611 O O . SER C 1 103 ? -29.405 -114.174 -27.313 1.00 66.92 103 SER C O 1
ATOM 4614 N N . PHE C 1 104 ? -31.071 -113.156 -28.429 1.00 76.09 104 PHE C N 1
ATOM 4615 C CA . PHE C 1 104 ? -31.899 -114.336 -28.564 1.00 61.79 104 PHE C CA 1
ATOM 4616 C C . PHE C 1 104 ? -31.078 -115.502 -29.098 1.00 70.14 104 PHE C C 1
ATOM 4617 O O . PHE C 1 104 ? -31.022 -116.573 -28.496 1.00 72.29 104 PHE C O 1
ATOM 4625 N N . PHE C 1 105 ? -30.446 -115.275 -30.249 1.00 91.88 105 PHE C N 1
ATOM 4626 C CA . PHE C 1 105 ? -29.583 -116.282 -30.872 1.00 90.19 105 PHE C CA 1
ATOM 4627 C C . PHE C 1 105 ? -28.541 -116.835 -29.916 1.00 64.68 105 PHE C C 1
ATOM 4628 O O . PHE C 1 105 ? -28.474 -118.045 -29.681 1.00 54.99 105 PHE C O 1
ATOM 4636 N N . THR C 1 106 ? -27.753 -115.923 -29.358 1.00 56.73 106 THR C N 1
ATOM 4637 C CA . THR C 1 106 ? -26.808 -116.281 -28.327 1.00 60.05 106 THR C CA 1
ATOM 4638 C C . THR C 1 106 ? -27.420 -117.155 -27.240 1.00 61.19 106 THR C C 1
ATOM 4639 O O . THR C 1 106 ? -26.947 -118.262 -26.986 1.00 71.50 106 THR C O 1
ATOM 4643 N N . SER C 1 107 ? -28.498 -116.683 -26.646 1.00 51.37 107 SER C N 1
ATOM 4644 C CA . SER C 1 107 ? -29.210 -117.426 -25.607 1.00 71.56 107 SER C CA 1
ATOM 4645 C C . SER C 1 107 ? -29.491 -118.859 -26.057 1.00 65.00 107 SER C C 1
ATOM 4646 O O . SER C 1 107 ? -29.147 -119.819 -25.359 1.00 71.01 107 SER C O 1
ATOM 4649 N N . ASN C 1 108 ? -30.083 -118.987 -27.240 1.00 64.67 108 ASN C N 1
ATOM 4650 C CA . ASN C 1 108 ? -30.290 -120.278 -27.901 1.00 74.34 108 ASN C CA 1
ATOM 4651 C C . ASN C 1 108 ? -29.049 -121.156 -28.080 1.00 67.78 108 ASN C C 1
ATOM 4652 O O . ASN C 1 108 ? -29.104 -122.382 -27.911 1.00 64.58 108 ASN C O 1
ATOM 4657 N N . TYR C 1 109 ? -27.939 -120.533 -28.435 1.00 54.38 109 TYR C N 1
ATOM 4658 C CA . TYR C 1 109 ? -26.700 -121.258 -28.579 1.00 54.94 109 TYR C CA 1
ATOM 4659 C C . TYR C 1 109 ? -26.286 -121.855 -27.249 1.00 78.50 109 TYR C C 1
ATOM 4660 O O . TYR C 1 109 ? -26.036 -123.056 -27.157 1.00 100.21 109 TYR C O 1
ATOM 4669 N N . VAL C 1 110 ? -26.233 -121.033 -26.208 1.00 66.99 110 VAL C N 1
ATOM 4670 C CA . VAL C 1 110 ? -25.740 -121.539 -24.927 1.00 69.67 110 VAL C CA 1
ATOM 4671 C C . VAL C 1 110 ? -26.682 -122.592 -24.329 1.00 75.49 110 VAL C C 1
ATOM 4672 O O . VAL C 1 110 ? -26.225 -123.611 -23.784 1.00 82.58 110 VAL C O 1
ATOM 4676 N N . ALA C 1 111 ? -27.984 -122.379 -24.476 1.00 69.83 111 ALA C N 1
ATOM 4677 C CA . ALA C 1 111 ? -28.947 -123.410 -24.106 1.00 64.09 111 ALA C CA 1
ATOM 4678 C C . ALA C 1 111 ? -28.646 -124.730 -24.802 1.00 82.67 111 ALA C C 1
ATOM 4679 O O . ALA C 1 111 ? -28.377 -125.740 -24.147 1.00 101.47 111 ALA C O 1
ATOM 4681 N N . LEU C 1 112 ? -28.650 -124.707 -26.132 1.00 84.88 112 LEU C N 1
ATOM 4682 C CA . LEU C 1 112 ? -28.571 -125.944 -26.904 1.00 85.68 112 LEU C CA 1
ATOM 4683 C C . LEU C 1 112 ? -27.166 -126.558 -26.983 1.00 85.56 112 LEU C C 1
ATOM 4684 O O . LEU C 1 112 ? -26.986 -127.660 -27.525 1.00 98.10 112 LEU C O 1
ATOM 4689 N N . TRP C 1 113 ? -26.165 -125.854 -26.470 1.00 74.22 113 TRP C N 1
ATOM 4690 C CA . TRP C 1 113 ? -24.835 -126.439 -26.403 1.00 77.90 113 TRP C CA 1
ATOM 4691 C C . TRP C 1 113 ? -24.858 -127.758 -25.651 1.00 96.61 113 TRP C C 1
ATOM 4692 O O . TRP C 1 113 ? -24.185 -128.716 -26.046 1.00 96.71 113 TRP C O 1
ATOM 4703 N N . ALA C 1 114 ? -25.620 -127.794 -24.560 1.00 102.07 114 ALA C N 1
ATOM 4704 C CA . ALA C 1 114 ? -25.720 -128.995 -23.750 1.00 102.92 114 ALA C CA 1
ATOM 4705 C C . ALA C 1 114 ? -26.090 -130.181 -24.654 1.00 106.18 114 ALA C C 1
ATOM 4706 O O . ALA C 1 114 ? -25.498 -131.260 -24.563 1.00 107.13 114 ALA C O 1
ATOM 4708 N N . LYS C 1 115 ? -27.039 -129.939 -25.559 1.00 112.36 115 LYS C N 1
ATOM 4709 C CA . LYS C 1 115 ? -27.506 -130.926 -26.545 1.00 121.14 115 LYS C CA 1
ATOM 4710 C C . LYS C 1 115 ? -26.459 -131.339 -27.576 1.00 114.09 115 LYS C C 1
ATOM 4711 O O . LYS C 1 115 ? -26.231 -132.528 -27.779 1.00 112.98 115 LYS C O 1
ATOM 4717 N N . PHE C 1 116 ? -25.852 -130.368 -28.253 1.00 113.87 116 PHE C N 1
ATOM 4718 C CA . PHE C 1 116 ? -24.942 -130.696 -29.363 1.00 106.64 116 PHE C CA 1
ATOM 4719 C C . PHE C 1 116 ? -23.507 -131.100 -28.974 1.00 106.50 116 PHE C C 1
ATOM 4720 O O . PHE C 1 116 ? -22.823 -131.781 -29.744 1.00 106.69 116 PHE C O 1
ATOM 4728 N N . PHE C 1 117 ? -23.061 -130.706 -27.785 1.00 108.24 117 PHE C N 1
ATOM 4729 C CA . PHE C 1 117 ? -21.719 -131.062 -27.326 1.00 110.48 117 PHE C CA 1
ATOM 4730 C C . PHE C 1 117 ? -21.706 -131.585 -25.896 1.00 110.74 117 PHE C C 1
ATOM 4731 O O . PHE C 1 117 ? -21.366 -130.848 -24.973 1.00 129.50 117 PHE C O 1
ATOM 4739 N N . PRO C 1 118 ? -22.066 -132.857 -25.701 1.00 105.95 118 PRO C N 1
ATOM 4740 C CA . PRO C 1 118 ? -21.807 -133.515 -24.418 1.00 106.66 118 PRO C CA 1
ATOM 4741 C C . PRO C 1 118 ? -20.312 -133.746 -24.261 1.00 120.58 118 PRO C C 1
ATOM 4742 O O . PRO C 1 118 ? -19.811 -133.945 -23.156 1.00 122.54 118 PRO C O 1
ATOM 4746 N N . GLU C 1 119 ? -19.615 -133.706 -25.393 1.00 134.66 119 GLU C N 1
ATOM 4747 C CA . GLU C 1 119 ? -18.178 -133.907 -25.436 1.00 150.09 119 GLU C CA 1
ATOM 4748 C C . GLU C 1 119 ? -17.514 -132.951 -24.483 1.00 138.17 119 GLU C C 1
ATOM 4749 O O . GLU C 1 119 ? -17.046 -133.332 -23.414 1.00 141.58 119 GLU C O 1
ATOM 4755 N N . LYS C 1 120 ? -17.506 -131.687 -24.866 1.00 120.72 120 LYS C N 1
ATOM 4756 C CA . LYS C 1 120 ? -16.809 -130.717 -24.068 1.00 116.89 120 LYS C CA 1
ATOM 4757 C C . LYS C 1 120 ? -17.893 -129.769 -23.536 1.00 104.03 120 LYS C C 1
ATOM 4758 O O . LYS C 1 120 ? -18.601 -129.142 -24.327 1.00 96.54 120 LYS C O 1
ATOM 4764 N N . PRO C 1 121 ? -18.087 -129.741 -22.199 1.00 103.92 121 PRO C N 1
ATOM 4765 C CA . PRO C 1 121 ? -18.972 -128.768 -21.551 1.00 97.44 121 PRO C CA 1
ATOM 4766 C C . PRO C 1 121 ? -18.321 -127.422 -21.566 1.00 97.59 121 PRO C C 1
ATOM 4767 O O . PRO C 1 121 ? -17.128 -127.394 -21.847 1.00 108.51 121 PRO C O 1
ATOM 4771 N N . LEU C 1 122 ? -19.021 -126.369 -21.155 1.00 87.38 122 LEU C N 1
ATOM 4772 C CA . LEU C 1 122 ? -18.653 -125.022 -21.604 1.00 84.57 122 LEU C CA 1
ATOM 4773 C C . LEU C 1 122 ? -17.479 -124.341 -20.965 1.00 101.25 122 LEU C C 1
ATOM 4774 O O . LEU C 1 122 ? -17.058 -123.286 -21.444 1.00 106.52 122 LEU C O 1
ATOM 4779 N N . ASN C 1 123 ? -16.957 -124.906 -19.891 1.00 102.23 123 ASN C N 1
ATOM 4780 C CA . ASN C 1 123 ? -16.025 -124.157 -19.075 1.00 107.07 123 ASN C CA 1
ATOM 4781 C C . ASN C 1 123 ? -16.751 -122.834 -18.728 1.00 104.17 123 ASN C C 1
ATOM 4782 O O . ASN C 1 123 ? -17.975 -122.839 -18.597 1.00 116.12 123 ASN C O 1
ATOM 4787 N N . ILE C 1 124 ? -16.036 -121.718 -18.595 1.00 97.06 124 ILE C N 1
ATOM 4788 C CA . ILE C 1 124 ? -16.646 -120.379 -18.495 1.00 85.70 124 ILE C CA 1
ATOM 4789 C C . ILE C 1 124 ? -15.835 -119.396 -19.278 1.00 94.38 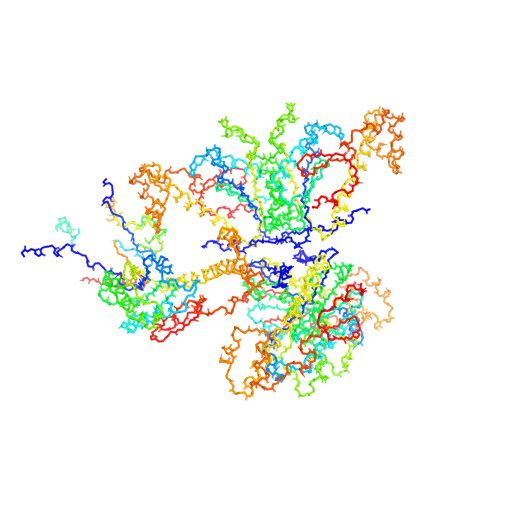124 ILE C C 1
ATOM 4790 O O . ILE C 1 124 ? -16.346 -118.678 -20.135 1.00 106.15 124 ILE C O 1
ATOM 4795 N N . LYS C 1 125 ? -14.562 -119.323 -18.891 1.00 92.17 125 LYS C N 1
ATOM 4796 C CA . LYS C 1 125 ? -13.619 -118.315 -19.341 1.00 89.43 125 LYS C CA 1
ATOM 4797 C C . LYS C 1 125 ? -13.648 -118.228 -20.874 1.00 98.65 125 LYS C C 1
ATOM 4798 O O . LYS C 1 125 ? -13.259 -117.224 -21.458 1.00 104.06 125 LYS C O 1
ATOM 4804 N N . HIS C 1 126 ? -14.115 -119.289 -21.526 1.00 103.86 126 HIS C N 1
ATOM 4805 C CA . HIS C 1 126 ? -14.411 -119.221 -22.949 1.00 88.06 126 HIS C CA 1
ATOM 4806 C C . HIS C 1 126 ? -15.882 -119.427 -23.212 1.00 72.51 126 HIS C C 1
ATOM 4807 O O . HIS C 1 126 ? -16.396 -120.533 -23.103 1.00 75.32 126 HIS C O 1
ATOM 4814 N N . LEU C 1 127 ? -16.542 -118.343 -23.590 1.00 70.20 127 LEU C N 1
ATOM 4815 C CA . LEU C 1 127 ? -17.970 -118.358 -23.888 1.00 76.64 127 LEU C CA 1
ATOM 4816 C C . LEU C 1 127 ? -18.278 -117.835 -25.268 1.00 102.12 127 LEU C C 1
ATOM 4817 O O . LEU C 1 127 ? -17.637 -116.895 -25.737 1.00 123.10 127 LEU C O 1
ATOM 4822 N N . PRO C 1 128 ? -19.260 -118.443 -25.928 1.00 61.07 128 PRO C N 1
ATOM 4823 C CA . PRO C 1 128 ? -19.702 -117.948 -27.219 1.00 59.82 128 PRO C CA 1
ATOM 4824 C C . PRO C 1 128 ? -20.429 -116.649 -27.063 1.00 68.89 128 PRO C C 1
ATOM 4825 O O . PRO C 1 128 ? -21.316 -116.567 -26.225 1.00 62.55 128 PRO C O 1
ATOM 4829 N N . TYR C 1 129 ? -20.071 -115.667 -27.879 1.00 79.17 129 TYR C N 1
ATOM 4830 C CA . TYR C 1 129 ? -20.865 -114.454 -28.001 1.00 74.77 129 TYR C CA 1
ATOM 4831 C C . TYR C 1 129 ? -20.719 -113.878 -29.406 1.00 69.30 129 TYR C C 1
ATOM 4832 O O . TYR C 1 129 ? -19.690 -114.071 -30.072 1.00 61.92 129 TYR C O 1
ATOM 4841 N N . PHE C 1 130 ? -21.797 -113.251 -29.879 1.00 74.28 130 PHE C N 1
ATOM 4842 C CA . PHE C 1 130 ? -21.912 -112.879 -31.285 1.00 71.86 130 PHE C CA 1
ATOM 4843 C C . PHE C 1 130 ? -22.170 -111.363 -31.501 1.00 75.89 130 PHE C C 1
ATOM 4844 O O . PHE C 1 130 ? -22.835 -110.710 -30.693 1.00 88.60 130 PHE C O 1
ATOM 4852 N N . ASP C 1 131 ? -21.629 -110.833 -32.602 1.00 71.54 131 ASP C N 1
ATOM 4853 C CA . ASP C 1 131 ? -21.889 -109.488 -33.144 1.00 75.45 131 ASP C CA 1
ATOM 4854 C C . ASP C 1 131 ? -23.227 -109.441 -33.916 1.00 87.61 131 ASP C C 1
ATOM 4855 O O . ASP C 1 131 ? -23.620 -110.444 -34.538 1.00 104.79 131 ASP C O 1
ATOM 4860 N N . SER C 1 132 ? -23.894 -108.279 -33.923 1.00 83.66 132 SER C N 1
ATOM 4861 C CA . SER C 1 132 ? -25.110 -108.093 -34.727 1.00 53.02 132 SER C CA 1
ATOM 4862 C C . SER C 1 132 ? -25.271 -106.736 -35.439 1.00 48.06 132 SER C C 1
ATOM 4863 O O . SER C 1 132 ? -24.882 -105.688 -34.911 1.00 47.96 132 SER C O 1
ATOM 4866 N N . ARG C 1 133 ? -25.866 -106.767 -36.641 1.00 49.61 133 ARG C N 1
ATOM 4867 C CA . ARG C 1 133 ? -26.025 -105.565 -37.489 1.00 53.10 133 ARG C CA 1
ATOM 4868 C C . ARG C 1 133 ? -27.403 -105.539 -38.091 1.00 52.50 133 ARG C C 1
ATOM 4869 O O . ARG C 1 133 ? -27.958 -106.598 -38.373 1.00 61.64 133 ARG C O 1
ATOM 4877 N N . CYS C 1 134 ? -27.911 -104.339 -38.370 1.00 57.08 134 CYS C N 1
ATOM 4878 C CA . CYS C 1 134 ? -29.029 -104.158 -39.306 1.00 62.28 134 CYS C CA 1
ATOM 4879 C C . CYS C 1 134 ? -28.631 -103.558 -40.660 1.00 68.30 134 CYS C C 1
ATOM 4880 O O . CYS C 1 134 ? -27.879 -102.582 -40.730 1.00 73.53 134 CYS C O 1
ATOM 4883 N N . VAL C 1 135 ? -29.156 -104.097 -41.750 1.00 60.15 135 VAL C N 1
ATOM 4884 C CA . VAL C 1 135 ? -28.937 -103.430 -43.032 1.00 60.61 135 VAL C CA 1
ATOM 4885 C C . VAL C 1 135 ? -30.255 -103.166 -43.786 1.00 62.48 135 VAL C C 1
ATOM 4886 O O . VAL C 1 135 ? -31.235 -103.927 -43.684 1.00 53.18 135 VAL C O 1
ATOM 4890 N N . ALA C 1 136 ? -30.269 -102.067 -44.531 1.00 58.12 136 ALA C N 1
ATOM 4891 C CA . ALA C 1 136 ? -31.474 -101.612 -45.189 1.00 57.88 136 ALA C CA 1
ATOM 4892 C C . ALA C 1 136 ? -31.374 -101.791 -46.711 1.00 60.35 136 ALA C C 1
ATOM 4893 O O . ALA C 1 136 ? -30.511 -101.203 -47.367 1.00 74.92 136 ALA C O 1
ATOM 4895 N N . TYR C 1 137 ? -32.235 -102.626 -47.275 1.00 50.92 137 TYR C N 1
ATOM 4896 C CA . TYR C 1 137 ? -32.194 -102.834 -48.718 1.00 64.40 137 TYR C CA 1
ATOM 4897 C C . TYR C 1 137 ? -33.475 -102.399 -49.422 1.00 63.83 137 TYR C C 1
ATOM 4898 O O . TYR C 1 137 ? -34.536 -102.981 -49.233 1.00 61.93 137 TYR C O 1
ATOM 4907 N N . PRO C 1 138 ? -33.353 -101.369 -50.264 1.00 51.55 138 PRO C N 1
ATOM 4908 C CA . PRO C 1 138 ? -34.495 -100.633 -50.796 1.00 59.18 138 PRO C CA 1
ATOM 4909 C C . PRO C 1 138 ? -35.335 -101.439 -51.790 1.00 85.30 138 PRO C C 1
ATOM 4910 O O . PRO C 1 138 ? -36.468 -101.039 -52.094 1.00 112.20 138 PRO C O 1
ATOM 4914 N N . ASN C 1 139 ? -34.815 -102.550 -52.290 1.00 55.45 139 ASN C N 1
ATOM 4915 C CA . ASN C 1 139 ? -35.611 -103.313 -53.218 1.00 56.55 139 ASN C CA 1
ATOM 4916 C C . ASN C 1 139 ? -35.189 -104.750 -53.310 1.00 62.72 139 ASN C C 1
ATOM 4917 O O . ASN C 1 139 ? -34.119 -105.130 -52.880 1.00 69.72 139 ASN C O 1
ATOM 4922 N N . LEU C 1 140 ? -36.052 -105.547 -53.898 1.00 63.76 140 LEU C N 1
ATOM 4923 C CA . LEU C 1 140 ? -35.887 -106.981 -53.870 1.00 75.62 140 LEU C CA 1
ATOM 4924 C C . LEU C 1 140 ? -34.606 -107.434 -54.535 1.00 73.51 140 LEU C C 1
ATOM 4925 O O . LEU C 1 140 ? -33.989 -108.433 -54.141 1.00 81.74 140 LEU C O 1
ATOM 4930 N N . GLN C 1 141 ? -34.217 -106.722 -55.578 1.00 66.46 141 GLN C N 1
ATOM 4931 C CA . GLN C 1 141 ? -33.055 -107.173 -56.300 1.00 73.45 141 GLN C CA 1
ATOM 4932 C C . GLN C 1 141 ? -31.851 -107.118 -55.363 1.00 86.16 141 GLN C C 1
ATOM 4933 O O . GLN C 1 141 ? -31.058 -108.055 -55.348 1.00 95.28 141 GLN C O 1
ATOM 4939 N N . THR C 1 142 ? -31.751 -106.081 -54.526 1.00 81.93 142 THR C N 1
ATOM 4940 C CA . THR C 1 142 ? -30.565 -105.940 -53.679 1.00 63.84 142 THR C CA 1
ATOM 4941 C C . THR C 1 142 ? -30.518 -107.000 -52.605 1.00 57.60 142 THR C C 1
ATOM 4942 O O . THR C 1 142 ? -29.448 -107.478 -52.270 1.00 71.42 142 THR C O 1
ATOM 4946 N N . ILE C 1 143 ? -31.674 -107.352 -52.058 1.00 51.24 143 ILE C N 1
ATOM 4947 C CA . ILE C 1 143 ? -31.732 -108.306 -50.963 1.00 51.21 143 ILE C CA 1
ATOM 4948 C C . ILE C 1 143 ? -31.392 -109.680 -51.523 1.00 59.64 143 ILE C C 1
ATOM 4949 O O . ILE C 1 143 ? -30.574 -110.419 -50.956 1.00 72.41 143 ILE C O 1
ATOM 4954 N N . LYS C 1 144 ? -31.980 -109.982 -52.674 1.00 60.62 144 LYS C N 1
ATOM 4955 C CA . LYS C 1 144 ? -31.601 -111.141 -53.455 1.00 62.60 144 LYS C CA 1
ATOM 4956 C C . LYS C 1 144 ? -30.074 -111.225 -53.645 1.00 67.42 144 LYS C C 1
ATOM 4957 O O . LYS C 1 144 ? -29.429 -112.213 -53.268 1.00 73.18 144 LYS C O 1
ATOM 4963 N N . ASP C 1 145 ? -29.500 -110.161 -54.193 1.00 57.90 145 ASP C N 1
ATOM 4964 C CA . ASP C 1 145 ? -28.074 -110.096 -54.442 1.00 57.83 145 ASP C CA 1
ATOM 4965 C C . ASP C 1 145 ? -27.318 -110.332 -53.162 1.00 57.16 145 ASP C C 1
ATOM 4966 O O . ASP C 1 145 ? -26.308 -110.995 -53.164 1.00 63.71 145 ASP C O 1
ATOM 4971 N N . TYR C 1 146 ? -27.834 -109.815 -52.060 1.00 52.00 146 TYR C N 1
ATOM 4972 C CA . TYR C 1 146 ? -27.164 -109.970 -50.768 1.00 80.76 146 TYR C CA 1
ATOM 4973 C C . TYR C 1 146 ? -27.019 -111.445 -50.451 1.00 78.70 146 TYR C C 1
ATOM 4974 O O . TYR C 1 146 ? -25.937 -111.939 -50.067 1.00 76.76 146 TYR C O 1
ATOM 4983 N N . LEU C 1 147 ? -28.139 -112.135 -50.586 1.00 52.74 147 LEU C N 1
ATOM 4984 C CA . LEU C 1 147 ? -28.171 -113.534 -50.239 1.00 53.69 147 LEU C CA 1
ATOM 4985 C C . LEU C 1 147 ? -27.177 -114.275 -51.114 1.00 65.98 147 LEU C C 1
ATOM 4986 O O . LEU C 1 147 ? -26.382 -115.113 -50.655 1.00 67.67 147 LEU C O 1
ATOM 4991 N N . SER C 1 148 ? -27.209 -113.919 -52.386 1.00 71.11 148 SER C N 1
ATOM 4992 C CA . SER C 1 148 ? -26.288 -114.470 -53.348 1.00 57.13 148 SER C CA 1
ATOM 4993 C C . SER C 1 148 ? -24.853 -114.314 -52.847 1.00 56.63 148 SER C C 1
ATOM 4994 O O . SER C 1 148 ? -24.122 -115.284 -52.718 1.00 57.28 148 SER C O 1
ATOM 4997 N N . TRP C 1 149 ? -24.486 -113.085 -52.529 1.00 59.60 149 TRP C N 1
ATOM 4998 C CA . TRP C 1 149 ? -23.177 -112.764 -52.014 1.00 60.95 149 TRP C CA 1
ATOM 4999 C C . TRP C 1 149 ? -22.772 -113.671 -50.873 1.00 60.77 149 TRP C C 1
ATOM 5000 O O . TRP C 1 149 ? -21.664 -114.195 -50.865 1.00 64.10 149 TRP C O 1
ATOM 5011 N N . ARG C 1 150 ? -23.670 -113.873 -49.918 1.00 59.00 150 ARG C N 1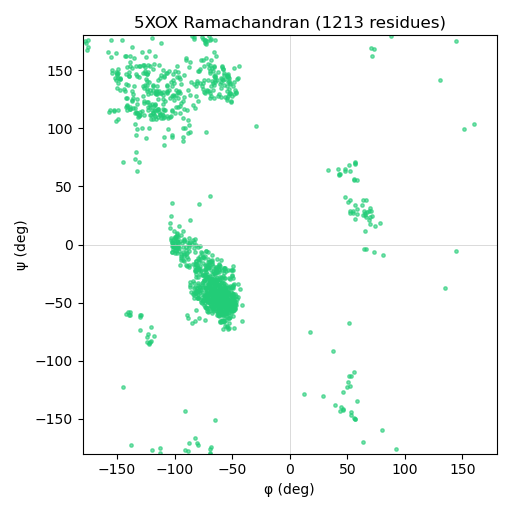
ATOM 5012 C CA . ARG C 1 150 ? -23.352 -114.782 -48.819 1.00 64.15 150 ARG C CA 1
ATOM 5013 C C . ARG C 1 150 ? -23.034 -116.170 -49.336 1.00 63.75 150 ARG C C 1
ATOM 5014 O O . ARG C 1 150 ? -21.979 -116.727 -49.028 1.00 78.31 150 ARG C O 1
ATOM 5022 N N . TYR C 1 151 ? -23.942 -116.719 -50.135 1.00 63.58 151 TYR C N 1
ATOM 5023 C CA . TYR C 1 151 ? -23.741 -118.053 -50.694 1.00 69.66 151 TYR C CA 1
ATOM 5024 C C . TYR C 1 151 ? -22.377 -118.172 -51.386 1.00 73.01 151 TYR C C 1
ATOM 5025 O O . TYR C 1 151 ? -21.604 -119.090 -51.102 1.00 79.49 151 TYR C O 1
ATOM 5034 N N . VAL C 1 152 ? -22.087 -117.241 -52.288 1.00 57.30 152 VAL C N 1
ATOM 5035 C CA . VAL C 1 152 ? -20.788 -117.206 -52.946 1.00 78.63 152 VAL C CA 1
ATOM 5036 C C . VAL C 1 152 ? -19.705 -117.319 -51.894 1.00 85.17 152 VAL C C 1
ATOM 5037 O O . VAL C 1 152 ? -18.836 -118.192 -51.986 1.00 89.78 152 VAL C O 1
ATOM 5041 N N . ASP C 1 153 ? -19.803 -116.495 -50.856 1.00 92.11 153 ASP C N 1
ATOM 5042 C CA . ASP C 1 153 ? -18.751 -116.438 -49.846 1.00 84.94 153 ASP C CA 1
ATOM 5043 C C . ASP C 1 153 ? -18.549 -117.816 -49.197 1.00 80.37 153 ASP C C 1
ATOM 5044 O O . ASP C 1 153 ? -17.410 -118.256 -48.986 1.00 94.33 153 ASP C O 1
ATOM 5049 N N . THR C 1 154 ? -19.641 -118.522 -48.918 1.00 68.50 154 THR C N 1
ATOM 5050 C CA . THR C 1 154 ? -19.501 -119.833 -48.290 1.00 69.93 154 THR C CA 1
ATOM 5051 C C . THR C 1 154 ? -18.910 -120.854 -49.260 1.00 80.27 154 THR C C 1
ATOM 5052 O O . THR C 1 154 ? -18.133 -121.705 -48.838 1.00 88.10 154 THR C O 1
ATOM 5056 N N . HIS C 1 155 ? -19.258 -120.770 -50.547 1.00 80.20 155 HIS C N 1
ATOM 5057 C CA . HIS C 1 155 ? -18.753 -121.752 -51.515 1.00 96.96 155 HIS C CA 1
ATOM 5058 C C . HIS C 1 155 ? -17.248 -121.586 -51.628 1.00 94.83 155 HIS C C 1
ATOM 5059 O O . HIS C 1 155 ? -16.481 -122.560 -51.557 1.00 103.69 155 HIS C O 1
ATOM 5066 N N . ILE C 1 156 ? -16.824 -120.337 -51.777 1.00 88.79 156 ILE C N 1
ATOM 5067 C CA . ILE C 1 156 ? -15.417 -120.076 -52.027 1.00 87.48 156 ILE C CA 1
ATOM 5068 C C . ILE C 1 156 ? -14.609 -120.459 -50.813 1.00 82.82 156 ILE C C 1
ATOM 5069 O O . ILE C 1 156 ? -13.533 -121.081 -50.900 1.00 83.98 156 ILE C O 1
ATOM 5074 N N . ASN C 1 157 ? -15.120 -120.045 -49.669 1.00 78.14 157 ASN C N 1
ATOM 5075 C CA . ASN C 1 157 ? -14.386 -120.287 -48.461 1.00 84.65 157 ASN C CA 1
ATOM 5076 C C . ASN C 1 157 ? -14.267 -121.756 -48.231 1.00 85.35 157 ASN C C 1
ATOM 5077 O O . ASN C 1 157 ? -13.176 -122.250 -48.015 1.00 92.86 157 ASN C O 1
ATOM 5082 N N . ASN C 1 158 ? -15.385 -122.456 -48.312 1.00 78.06 158 ASN C N 1
ATOM 5083 C CA . ASN C 1 158 ? -15.351 -123.882 -48.090 1.00 82.54 158 ASN C CA 1
ATOM 5084 C C . ASN C 1 158 ? -14.355 -124.557 -49.016 1.00 93.68 158 ASN C C 1
ATOM 5085 O O . ASN C 1 158 ? -13.604 -125.408 -48.561 1.00 102.49 158 ASN C O 1
ATOM 5090 N N . LEU C 1 159 ? -14.309 -124.176 -50.291 1.00 98.44 159 LEU C N 1
ATOM 5091 C CA . LEU C 1 159 ? -13.314 -124.799 -51.171 1.00 100.09 159 LEU C CA 1
ATOM 5092 C C . LEU C 1 159 ? -11.896 -124.498 -50.674 1.00 100.77 159 LEU C C 1
ATOM 5093 O O . LEU C 1 159 ? -11.101 -125.419 -50.486 1.00 110.63 159 LEU C O 1
ATOM 5098 N N . TYR C 1 160 ? -11.571 -123.228 -50.442 1.00 100.54 160 TYR C N 1
ATOM 5099 C CA . TYR C 1 160 ? -10.206 -122.911 -50.007 1.00 100.36 160 TYR C CA 1
ATOM 5100 C C . TYR C 1 160 ? -9.839 -123.651 -48.726 1.00 102.73 160 TYR C C 1
ATOM 5101 O O . TYR C 1 160 ? -8.813 -124.334 -48.676 1.00 110.20 160 TYR C O 1
ATOM 5110 N N . ASN C 1 161 ? -10.656 -123.504 -47.691 1.00 90.75 161 ASN C N 1
ATOM 5111 C CA . ASN C 1 161 ? -10.373 -124.169 -46.432 1.00 94.09 161 ASN C CA 1
ATOM 5112 C C . ASN C 1 161 ? -10.274 -125.678 -46.543 1.00 108.52 161 ASN C C 1
ATOM 5113 O O . ASN C 1 161 ? -9.369 -126.284 -45.967 1.00 122.34 161 ASN C O 1
ATOM 5118 N N . THR C 1 162 ? -11.176 -126.286 -47.298 1.00 101.75 162 THR C N 1
ATOM 5119 C CA . THR C 1 162 ? -11.140 -127.732 -47.459 1.00 103.14 162 THR C CA 1
ATOM 5120 C C . THR C 1 162 ? -9.807 -128.178 -48.136 1.00 106.93 162 THR C C 1
ATOM 5121 O O . THR C 1 162 ? -9.088 -129.032 -47.589 1.00 107.79 162 THR C O 1
ATOM 5125 N N . THR C 1 163 ? -9.429 -127.596 -49.279 1.00 112.70 163 THR C N 1
ATOM 5126 C CA . THR C 1 163 ? -8.199 -128.085 -49.920 1.00 114.31 163 THR C CA 1
ATOM 5127 C C . THR C 1 163 ? -6.995 -127.728 -49.033 1.00 117.29 163 THR C C 1
ATOM 5128 O O . THR C 1 163 ? -5.973 -128.426 -49.023 1.00 128.09 163 THR C O 1
ATOM 5132 N N . PHE C 1 164 ? -7.147 -126.686 -48.228 1.00 115.65 164 PHE C N 1
ATOM 5133 C CA . PHE C 1 164 ? -6.085 -126.284 -47.323 1.00 119.43 164 PHE C CA 1
ATOM 5134 C C . PHE C 1 164 ? -5.814 -127.368 -46.271 1.00 133.54 164 PHE C C 1
ATOM 5135 O O . PHE C 1 164 ? -4.671 -127.837 -46.077 1.00 144.31 164 PHE C O 1
ATOM 5143 N N . TRP C 1 165 ? -6.879 -127.750 -45.578 1.00 123.82 165 TRP C N 1
ATOM 5144 C CA . TRP C 1 165 ? -6.762 -128.671 -44.460 1.00 128.42 165 TRP C CA 1
ATOM 5145 C C . TRP C 1 165 ? -6.492 -130.112 -44.891 1.00 133.91 165 TRP C C 1
ATOM 5146 O O . TRP C 1 165 ? -5.887 -130.874 -44.135 1.00 138.92 165 TRP C O 1
ATOM 5157 N N . GLN C 1 166 ? -6.926 -130.490 -46.093 1.00 128.58 166 GLN C N 1
ATOM 5158 C CA . GLN C 1 166 ? -6.567 -131.812 -46.626 1.00 136.49 166 GLN C CA 1
ATOM 5159 C C . GLN C 1 166 ? -5.090 -131.844 -47.061 1.00 139.96 166 GLN C C 1
ATOM 5160 O O . GLN C 1 166 ? -4.440 -132.894 -46.992 1.00 142.46 166 GLN C O 1
ATOM 5166 N N . LEU C 1 167 ? -4.568 -130.696 -47.504 1.00 146.29 167 LEU C N 1
ATOM 5167 C CA . LEU C 1 167 ? -3.129 -130.573 -47.752 1.00 140.52 167 LEU C CA 1
ATOM 5168 C C . LEU C 1 167 ? -2.356 -130.828 -46.456 1.00 149.01 167 LEU C C 1
ATOM 5169 O O . LEU C 1 167 ? -1.453 -131.676 -46.414 1.00 157.85 167 LEU C O 1
ATOM 5174 N N . ILE C 1 168 ? -2.725 -130.100 -45.399 1.00 149.18 168 ILE C N 1
ATOM 5175 C CA . ILE C 1 168 ? -2.060 -130.261 -44.096 1.00 152.28 168 ILE C CA 1
ATOM 5176 C C . ILE C 1 168 ? -2.141 -131.701 -43.564 1.00 156.74 168 ILE C C 1
ATOM 5177 O O . ILE C 1 168 ? -1.130 -132.290 -43.177 1.00 159.26 168 ILE C O 1
ATOM 5182 N N . ILE C 1 169 ? -3.361 -132.236 -43.513 1.00 150.16 169 ILE C N 1
ATOM 5183 C CA . ILE C 1 169 ? -3.632 -133.595 -43.032 1.00 149.16 169 ILE C CA 1
ATOM 5184 C C . ILE C 1 169 ? -2.913 -134.674 -43.835 1.00 144.18 169 ILE C C 1
ATOM 5185 O O . ILE C 1 169 ? -2.038 -135.366 -43.320 1.00 145.77 169 ILE C O 1
ATOM 5190 N N . LYS C 1 170 ? -3.301 -134.817 -45.098 1.00 144.52 170 LYS C N 1
ATOM 5191 C CA . LYS C 1 170 ? -2.836 -135.920 -45.930 1.00 154.25 170 LYS C CA 1
ATOM 5192 C C . LYS C 1 170 ? -1.371 -135.799 -46.326 1.00 162.37 170 LYS C C 1
ATOM 5193 O O . LYS C 1 170 ? -0.630 -136.780 -46.283 1.00 174.26 170 LYS C O 1
ATOM 5199 N N . CYS C 1 171 ? -0.954 -134.608 -46.740 1.00 168.48 171 CYS C N 1
ATOM 5200 C CA . CYS C 1 171 ? 0.392 -134.468 -47.274 1.00 173.34 171 CYS C CA 1
ATOM 5201 C C . CYS C 1 171 ? 1.378 -133.931 -46.221 1.00 170.48 171 CYS C C 1
ATOM 5202 O O . CYS C 1 171 ? 2.575 -133.812 -46.486 1.00 179.18 171 CYS C O 1
ATOM 5205 N N . GLY C 1 172 ? 0.876 -133.630 -45.026 1.00 147.88 172 GLY C N 1
ATOM 5206 C CA . GLY C 1 172 ? 1.731 -133.250 -43.913 1.00 150.52 172 GLY C CA 1
ATOM 5207 C C . GLY C 1 172 ? 2.473 -131.933 -44.047 1.00 152.62 172 GLY C C 1
ATOM 5208 O O . GLY C 1 172 ? 3.545 -131.755 -43.466 1.00 161.01 172 GLY C O 1
ATOM 5209 N N . LEU C 1 173 ? 1.904 -131.006 -44.810 1.00 149.97 173 LEU C N 1
ATOM 5210 C CA . LEU C 1 173 ? 2.526 -129.700 -45.019 1.00 150.00 173 LEU C CA 1
ATOM 5211 C C . LEU C 1 173 ? 2.390 -128.780 -43.804 1.00 149.36 173 LEU C C 1
ATOM 5212 O O . LEU C 1 173 ? 1.518 -128.973 -42.958 1.00 149.56 173 LEU C O 1
ATOM 5217 N N . THR C 1 174 ? 3.275 -127.789 -43.726 1.00 147.74 174 THR C N 1
ATOM 5218 C CA . THR C 1 174 ? 3.175 -126.723 -42.740 1.00 142.62 174 THR C CA 1
ATOM 5219 C C . THR C 1 174 ? 2.276 -125.652 -43.351 1.00 127.27 174 THR C C 1
ATOM 5220 O O . THR C 1 174 ? 2.152 -125.583 -44.574 1.00 119.86 174 THR C O 1
ATOM 5224 N N . PRO C 1 175 ? 1.650 -124.814 -42.511 1.00 124.77 175 PRO C N 1
ATOM 5225 C CA . PRO C 1 175 ? 0.724 -123.774 -42.983 1.00 126.89 175 PRO C CA 1
ATOM 5226 C C . PRO C 1 175 ? 1.283 -122.898 -44.108 1.00 140.05 175 PRO C C 1
ATOM 5227 O O . PRO C 1 175 ? 0.528 -122.496 -45.006 1.00 136.42 175 PRO C O 1
ATOM 5231 N N . GLN C 1 176 ? 2.583 -122.598 -44.042 1.00 145.74 176 GLN C N 1
ATOM 5232 C CA . GLN C 1 176 ? 3.216 -121.673 -44.981 1.00 139.69 176 GLN C CA 1
ATOM 5233 C C . GLN C 1 176 ? 3.198 -122.145 -46.439 1.00 135.04 176 GLN C C 1
ATOM 5234 O O . GLN C 1 176 ? 2.615 -121.487 -47.304 1.00 133.40 176 GLN C O 1
ATOM 5240 N N . GLU C 1 177 ? 3.822 -123.287 -46.711 1.00 134.20 177 GLU C N 1
ATOM 5241 C CA . GLU C 1 177 ? 3.921 -123.769 -48.088 1.00 146.53 177 GLU C CA 1
ATOM 5242 C C . GLU C 1 177 ? 2.586 -124.339 -48.548 1.00 136.27 177 GLU C C 1
ATOM 5243 O O . GLU C 1 177 ? 2.388 -124.606 -49.739 1.00 129.84 177 GLU C O 1
ATOM 5249 N N . SER C 1 178 ? 1.667 -124.500 -47.599 1.00 136.48 178 SER C N 1
ATOM 5250 C CA . SER C 1 178 ? 0.289 -124.827 -47.927 1.00 127.92 178 SER C CA 1
ATOM 5251 C C . SER C 1 178 ? -0.398 -123.563 -48.442 1.00 129.88 178 SER C C 1
ATOM 5252 O O . SER C 1 178 ? -1.243 -123.611 -49.346 1.00 129.87 178 SER C O 1
ATOM 5255 N N . GLU C 1 179 ? -0.011 -122.426 -47.873 1.00 126.80 179 GLU C N 1
ATOM 5256 C CA . GLU C 1 179 ? -0.555 -121.156 -48.312 1.00 127.92 179 GLU C CA 1
ATOM 5257 C C . GLU C 1 179 ? 0.000 -120.756 -49.679 1.00 133.91 179 GLU C C 1
ATOM 5258 O O . GLU C 1 179 ? -0.766 -120.495 -50.607 1.00 140.55 179 GLU C O 1
ATOM 5264 N N . LYS C 1 180 ? 1.329 -120.711 -49.798 1.00 131.68 180 LYS C N 1
ATOM 5265 C CA . LYS C 1 180 ? 1.978 -120.392 -51.071 1.00 138.23 180 LYS C CA 1
ATOM 5266 C C . LYS C 1 180 ? 1.575 -121.414 -52.132 1.00 142.80 180 LYS C C 1
ATOM 5267 O O . LYS C 1 180 ? 1.357 -121.052 -53.292 1.00 151.68 180 LYS C O 1
ATOM 5273 N N . LYS C 1 181 ? 1.468 -122.682 -51.733 1.00 134.97 181 LYS C N 1
ATOM 5274 C CA . LYS C 1 181 ? 0.987 -123.723 -52.640 1.00 133.51 181 LYS C CA 1
ATOM 5275 C C . LYS C 1 181 ? -0.387 -123.334 -53.160 1.00 131.13 181 LYS C C 1
ATOM 5276 O O . LYS C 1 181 ? -0.620 -123.292 -54.367 1.00 137.71 181 LYS C O 1
ATOM 5282 N N . LEU C 1 182 ? -1.290 -123.023 -52.240 1.00 125.24 182 LEU C N 1
ATOM 5283 C CA . LEU C 1 182 ? -2.647 -122.664 -52.616 1.00 119.16 182 LEU C CA 1
ATOM 5284 C C . LEU C 1 182 ? -2.751 -121.278 -53.222 1.00 131.70 182 LEU C C 1
ATOM 5285 O O . LEU C 1 182 ? -3.803 -120.893 -53.732 1.00 139.40 182 LEU C O 1
ATOM 5290 N N . CYS C 1 183 ? -1.663 -120.524 -53.148 1.00 131.33 183 CYS C N 1
ATOM 5291 C CA . CYS C 1 183 ? -1.688 -119.124 -53.526 1.00 132.76 183 CYS C CA 1
ATOM 5292 C C . CYS C 1 183 ? -1.899 -118.975 -55.031 1.00 134.49 183 CYS C C 1
ATOM 5293 O O . CYS C 1 183 ? -1.208 -119.604 -55.835 1.00 134.32 183 CYS C O 1
ATOM 5296 N N . GLY C 1 184 ? -2.888 -118.164 -55.393 1.00 137.49 184 GLY C N 1
ATOM 5297 C CA . GLY C 1 184 ? -3.176 -117.861 -56.781 1.00 141.82 184 GLY C CA 1
ATOM 5298 C C . GLY C 1 184 ? -3.745 -118.989 -57.620 1.00 146.23 184 GLY C C 1
ATOM 5299 O O . GLY C 1 184 ? -3.725 -118.929 -58.847 1.00 155.33 184 GLY C O 1
ATOM 5300 N N . THR C 1 185 ? -4.265 -120.019 -56.969 1.00 141.43 185 THR C N 1
ATOM 5301 C CA . THR C 1 185 ? -4.819 -121.149 -57.699 1.00 134.99 185 THR C CA 1
ATOM 5302 C C . THR C 1 185 ? -6.244 -120.849 -58.113 1.00 136.00 185 THR C C 1
ATOM 5303 O O . THR C 1 185 ? -6.780 -119.796 -57.771 1.00 144.15 185 THR C O 1
ATOM 5307 N N . PHE C 1 186 ? -6.857 -121.797 -58.818 1.00 131.90 186 PHE C N 1
ATOM 5308 C CA . PHE C 1 186 ? -8.219 -121.645 -59.321 1.00 131.63 186 PHE C CA 1
ATOM 5309 C C . PHE C 1 186 ? -9.145 -122.716 -58.751 1.00 124.85 186 PHE C C 1
ATOM 5310 O O . PHE C 1 186 ? -8.709 -123.593 -58.016 1.00 119.87 186 PHE C O 1
ATOM 5318 N N . SER C 1 187 ? -10.420 -122.645 -59.115 1.00 126.86 187 SER C N 1
ATOM 5319 C CA . SER C 1 187 ? -11.407 -123.652 -58.728 1.00 132.16 187 SER C CA 1
ATOM 5320 C C . SER C 1 187 ? -10.981 -125.090 -59.085 1.00 130.06 187 SER C C 1
ATOM 5321 O O . SER C 1 187 ? -10.627 -125.898 -58.206 1.00 124.83 187 SER C O 1
ATOM 5324 N N . ASN C 1 188 ? -10.997 -125.400 -60.380 1.00 124.40 188 ASN C N 1
ATOM 5325 C CA . ASN C 1 188 ? -10.663 -126.742 -60.838 1.00 130.61 188 ASN C CA 1
ATOM 5326 C C . ASN C 1 188 ? -9.264 -127.152 -60.384 1.00 131.91 188 ASN C C 1
ATOM 5327 O O . ASN C 1 188 ? -8.979 -128.340 -60.214 1.00 136.20 188 ASN C O 1
ATOM 5332 N N . GLU C 1 189 ? -8.396 -126.162 -60.186 1.00 131.45 189 GLU C N 1
ATOM 5333 C CA . GLU C 1 189 ? -7.031 -126.428 -59.748 1.00 127.09 189 GLU C CA 1
ATOM 5334 C C . GLU C 1 189 ? -6.989 -126.875 -58.309 1.00 115.20 189 GLU C C 1
ATOM 5335 O O . GLU C 1 189 ? -6.263 -127.803 -57.974 1.00 115.21 189 GLU C O 1
ATOM 5341 N N . LYS C 1 190 ? -7.762 -126.211 -57.457 1.00 114.80 190 LYS C N 1
ATOM 5342 C CA . LYS C 1 190 ? -7.824 -126.614 -56.062 1.00 112.96 190 LYS C CA 1
ATOM 5343 C C . LYS C 1 190 ? -8.395 -128.024 -56.029 1.00 113.99 190 LYS C C 1
ATOM 5344 O O . LYS C 1 190 ? -7.803 -128.925 -55.438 1.00 117.61 190 LYS C O 1
ATOM 5350 N N . GLN C 1 191 ? -9.517 -128.221 -56.713 1.00 106.91 191 GLN C N 1
ATOM 5351 C CA . GLN C 1 191 ? -10.189 -129.513 -56.671 1.00 113.62 191 GLN C CA 1
ATOM 5352 C C . GLN C 1 191 ? -9.298 -130.642 -57.226 1.00 121.78 191 GLN C C 1
ATOM 5353 O O . GLN C 1 191 ? -9.409 -131.814 -56.834 1.00 122.60 191 GLN C O 1
ATOM 5359 N N . GLU C 1 192 ? -8.401 -130.269 -58.129 1.00 122.74 192 GLU C N 1
ATOM 5360 C CA . GLU C 1 192 ? -7.409 -131.191 -58.654 1.00 122.36 192 GLU C CA 1
ATOM 5361 C C . GLU C 1 192 ? -6.346 -131.511 -57.612 1.00 121.74 192 GLU C C 1
ATOM 5362 O O . GLU C 1 192 ? -5.910 -132.656 -57.490 1.00 125.98 192 GLU C O 1
ATOM 5368 N N . ILE C 1 193 ? -5.930 -130.500 -56.859 1.00 118.98 193 ILE C N 1
ATOM 5369 C CA . ILE C 1 193 ? -5.005 -130.742 -55.762 1.00 117.25 193 ILE C CA 1
ATOM 5370 C C . ILE C 1 193 ? -5.682 -131.727 -54.828 1.00 116.87 193 ILE C C 1
ATOM 5371 O O . ILE C 1 193 ? -5.070 -132.672 -54.312 1.00 119.98 193 ILE C O 1
ATOM 5376 N N . LEU C 1 194 ? -6.981 -131.522 -54.681 1.00 118.22 194 LEU C N 1
ATOM 5377 C CA . LEU C 1 194 ? -7.801 -132.303 -53.795 1.00 122.68 194 LEU C CA 1
ATOM 5378 C C . LEU C 1 194 ? -7.873 -133.782 -54.150 1.00 134.64 194 LEU C C 1
ATOM 5379 O O . LEU C 1 194 ? -7.521 -134.628 -53.327 1.00 133.04 194 LEU C O 1
ATOM 5384 N N . PHE C 1 195 ? -8.312 -134.108 -55.363 1.00 138.71 195 PHE C N 1
ATOM 5385 C CA . PHE C 1 195 ? -8.581 -135.516 -55.662 1.00 148.37 195 PHE C CA 1
ATOM 5386 C C . PHE C 1 195 ? -7.312 -136.364 -55.837 1.00 156.71 195 PHE C C 1
ATOM 5387 O O . PHE C 1 195 ? -7.282 -137.524 -55.426 1.00 169.37 195 PHE C O 1
ATOM 5395 N N . SER C 1 196 ? -6.272 -135.800 -56.444 1.00 151.49 196 SER C N 1
ATOM 5396 C CA . SER C 1 196 ? -5.069 -136.575 -56.746 1.00 154.21 196 SER C CA 1
ATOM 5397 C C . SER C 1 196 ? -4.188 -136.750 -55.525 1.00 151.00 196 SER C C 1
ATOM 5398 O O . SER C 1 196 ? -3.931 -137.864 -55.067 1.00 159.81 196 SER C O 1
ATOM 5401 N N . GLU C 1 197 ? -3.705 -135.622 -55.027 1.00 150.60 197 GLU C N 1
ATOM 5402 C CA . GLU C 1 197 ? -2.736 -135.588 -53.947 1.00 154.23 197 GLU C CA 1
ATOM 5403 C C . GLU C 1 197 ? -3.381 -135.776 -52.568 1.00 153.97 197 GLU C C 1
ATOM 5404 O O . GLU C 1 197 ? -2.811 -136.439 -51.702 1.00 160.02 197 GLU C O 1
ATOM 5410 N N . CYS C 1 198 ? -4.570 -135.207 -52.367 1.00 143.18 198 CYS C N 1
ATOM 5411 C CA . CYS C 1 198 ? -5.265 -135.345 -51.085 1.00 142.54 198 CYS C CA 1
ATOM 5412 C C . CYS C 1 198 ? -6.224 -136.523 -51.074 1.00 140.05 198 CYS C C 1
ATOM 5413 O O . CYS C 1 198 ? -6.874 -136.790 -50.065 1.00 136.23 198 CYS C O 1
ATOM 5416 N N . GLY C 1 199 ? -6.322 -137.205 -52.210 1.00 143.80 199 GLY C N 1
ATOM 5417 C CA . GLY C 1 199 ? -7.111 -138.418 -52.332 1.00 152.05 199 GLY C CA 1
ATOM 5418 C C . GLY C 1 199 ? -8.580 -138.302 -51.969 1.00 145.34 199 GLY C C 1
ATOM 5419 O O . GLY C 1 199 ? -9.157 -139.251 -51.431 1.00 143.54 199 GLY C O 1
ATOM 5420 N N . ILE C 1 200 ? -9.189 -137.149 -52.250 1.00 145.96 200 ILE C N 1
ATOM 5421 C CA . ILE C 1 200 ? -10.610 -136.975 -51.955 1.00 139.28 200 ILE C CA 1
ATOM 5422 C C . ILE C 1 200 ? -11.388 -136.119 -52.981 1.00 136.92 200 ILE C C 1
ATOM 5423 O O . ILE C 1 200 ? -10.954 -135.038 -53.393 1.00 126.38 200 ILE C O 1
ATOM 5428 N N . ASN C 1 201 ? -12.558 -136.623 -53.371 1.00 145.47 201 ASN C N 1
ATOM 5429 C CA . ASN C 1 201 ? -13.419 -135.971 -54.354 1.00 136.90 201 ASN C CA 1
ATOM 5430 C C . ASN C 1 201 ? -14.346 -134.966 -53.706 1.00 124.86 201 ASN C C 1
ATOM 5431 O O . ASN C 1 201 ? -15.073 -135.312 -52.780 1.00 126.51 201 ASN C O 1
ATOM 5436 N N . TYR C 1 202 ? -14.361 -133.741 -54.225 1.00 119.96 202 TYR C N 1
ATOM 5437 C CA . TYR C 1 202 ? -15.025 -132.636 -53.527 1.00 121.82 202 TYR C CA 1
ATOM 5438 C C . TYR C 1 202 ? -16.559 -132.710 -53.604 1.00 132.80 202 TYR C C 1
ATOM 5439 O O . TYR C 1 202 ? -17.245 -132.267 -52.680 1.00 125.75 202 TYR C O 1
ATOM 5448 N N . ASN C 1 203 ? -17.101 -133.269 -54.687 1.00 145.89 203 ASN C N 1
ATOM 5449 C CA . ASN C 1 203 ? -18.560 -133.330 -54.865 1.00 136.75 203 ASN C CA 1
ATOM 5450 C C . ASN C 1 203 ? -19.242 -134.202 -53.819 1.00 128.73 203 ASN C C 1
ATOM 5451 O O . ASN C 1 203 ? -20.414 -134.004 -53.500 1.00 116.36 203 ASN C O 1
ATOM 5456 N N . ASN C 1 204 ? -18.480 -135.136 -53.263 1.00 132.05 204 ASN C N 1
ATOM 5457 C CA . ASN C 1 204 ? -18.982 -136.039 -52.239 1.00 133.92 204 ASN C CA 1
ATOM 5458 C C . ASN C 1 204 ? -18.930 -135.401 -50.835 1.00 125.63 204 ASN C C 1
ATOM 5459 O O . ASN C 1 204 ? -19.274 -136.043 -49.836 1.00 123.49 204 ASN C O 1
ATOM 5464 N N . GLU C 1 205 ? -18.497 -134.143 -50.759 1.00 121.43 205 GLU C N 1
ATOM 5465 C CA . GLU C 1 205 ? -18.546 -133.398 -49.497 1.00 124.49 205 GLU C CA 1
ATOM 5466 C C . GLU C 1 205 ? -19.972 -133.114 -49.077 1.00 127.73 205 GLU C C 1
ATOM 5467 O O . GLU C 1 205 ? -20.793 -132.787 -49.935 1.00 139.41 205 GLU C O 1
ATOM 5473 N N . PRO C 1 206 ? -20.268 -133.215 -47.761 1.00 117.76 206 PRO C N 1
ATOM 5474 C CA . PRO C 1 206 ? -21.666 -133.028 -47.348 1.00 115.13 206 PRO C CA 1
ATOM 5475 C C . PRO C 1 206 ? -22.222 -131.717 -47.897 1.00 120.63 206 PRO C C 1
ATOM 5476 O O . PRO C 1 206 ? -21.496 -130.728 -47.983 1.00 115.58 206 PRO C O 1
ATOM 5480 N N . GLU C 1 207 ? -23.476 -131.733 -48.334 1.00 128.81 207 GLU C N 1
ATOM 5481 C CA . GLU C 1 207 ? -24.022 -130.584 -49.048 1.00 123.10 207 GLU C CA 1
ATOM 5482 C C . GLU C 1 207 ? -24.080 -129.338 -48.171 1.00 102.41 207 GLU C C 1
ATOM 5483 O O . GLU C 1 207 ? -23.916 -128.208 -48.652 1.00 94.66 207 GLU C O 1
ATOM 5489 N N . MET C 1 208 ? -24.270 -129.556 -46.878 1.00 96.71 208 MET C N 1
ATOM 5490 C CA . MET C 1 208 ? -24.451 -128.460 -45.955 1.00 92.90 208 MET C CA 1
ATOM 5491 C C . MET C 1 208 ? -23.169 -127.632 -45.813 1.00 103.53 208 MET C C 1
ATOM 5492 O O . MET C 1 208 ? -23.222 -126.427 -45.551 1.00 112.46 208 MET C O 1
ATOM 5497 N N . PHE C 1 209 ? -22.024 -128.286 -45.990 1.00 100.70 209 PHE C N 1
ATOM 5498 C CA . PHE C 1 209 ? -20.724 -127.617 -45.939 1.00 91.12 209 PHE C CA 1
ATOM 5499 C C . PHE C 1 209 ? -20.543 -126.754 -47.179 1.00 89.17 209 PHE C C 1
ATOM 5500 O O . PHE C 1 209 ? -20.281 -125.561 -47.080 1.00 95.23 209 PHE C O 1
ATOM 5508 N N . LYS C 1 210 ? -20.701 -127.385 -48.342 1.00 90.21 210 LYS C N 1
ATOM 5509 C CA . LYS C 1 210 ? -20.541 -126.737 -49.651 1.00 100.74 210 LYS C CA 1
ATOM 5510 C C . LYS C 1 210 ? -21.439 -125.509 -49.802 1.00 88.50 210 LYS C C 1
ATOM 5511 O O . LYS C 1 210 ? -20.955 -124.425 -50.078 1.00 83.45 210 LYS C O 1
ATOM 5517 N N . LYS C 1 211 ? -22.755 -125.707 -49.724 1.00 98.88 211 LYS C N 1
ATOM 5518 C CA . LYS C 1 211 ? -23.696 -124.660 -50.142 1.00 105.17 211 LYS C CA 1
ATOM 5519 C C . LYS C 1 211 ? -24.315 -123.848 -48.966 1.00 92.06 211 LYS C C 1
ATOM 5520 O O . LYS C 1 211 ? -25.051 -122.881 -49.173 1.00 89.50 211 LYS C O 1
ATOM 5526 N N . GLY C 1 212 ? -23.979 -124.206 -47.735 1.00 78.63 212 GLY C N 1
ATOM 5527 C CA . GLY C 1 212 ? -24.464 -123.455 -46.594 1.00 73.04 212 GLY C CA 1
ATOM 5528 C C . GLY C 1 212 ? -25.809 -123.939 -46.096 1.00 83.21 212 GLY C C 1
ATOM 5529 O O . GLY C 1 212 ? -26.399 -124.865 -46.649 1.00 99.07 212 GLY C O 1
ATOM 5530 N N . SER C 1 213 ? -26.310 -123.297 -45.049 1.00 88.93 213 SER C N 1
ATOM 5531 C CA . SER C 1 213 ? -27.546 -123.727 -44.411 1.00 84.93 213 SER C CA 1
ATOM 5532 C C . SER C 1 213 ? -28.652 -122.700 -44.684 1.00 78.98 213 SER C C 1
ATOM 5533 O O . SER C 1 213 ? -28.595 -121.585 -44.181 1.00 78.57 213 SER C O 1
ATOM 5536 N N . LEU C 1 214 ? -29.662 -123.051 -45.473 1.00 85.96 214 LEU C N 1
ATOM 5537 C CA . LEU C 1 214 ? -30.809 -122.131 -45.686 1.00 83.83 214 LEU C CA 1
ATOM 5538 C C . LEU C 1 214 ? -32.139 -122.406 -44.940 1.00 82.39 214 LEU C C 1
ATOM 5539 O O . LEU C 1 214 ? -32.880 -123.328 -45.262 1.00 79.56 214 LEU C O 1
ATOM 5544 N N . VAL C 1 215 ? -32.465 -121.547 -43.985 1.00 84.67 215 VAL C N 1
ATOM 5545 C CA . VAL C 1 215 ? -33.696 -121.694 -43.232 1.00 80.66 215 VAL C CA 1
ATOM 5546 C C . VAL C 1 215 ? -34.774 -120.969 -43.947 1.00 94.03 215 VAL C C 1
ATOM 5547 O O . VAL C 1 215 ? -34.730 -119.759 -44.067 1.00 107.15 215 VAL C O 1
ATOM 5551 N N . THR C 1 216 ? -35.767 -121.689 -44.419 1.00 102.46 216 THR C N 1
ATOM 5552 C CA . THR C 1 216 ? -36.961 -120.982 -44.792 1.00 99.39 216 THR C CA 1
ATOM 5553 C C . THR C 1 216 ? -37.799 -120.881 -43.524 1.00 92.02 216 THR C C 1
ATOM 5554 O O . THR C 1 216 ? -37.306 -121.161 -42.423 1.00 87.14 216 THR C O 1
ATOM 5558 N N . ARG C 1 217 ? -39.039 -120.435 -43.665 1.00 86.57 217 ARG C N 1
ATOM 5559 C CA . ARG C 1 217 ? -39.971 -120.506 -42.559 1.00 111.62 217 ARG C CA 1
ATOM 5560 C C . ARG C 1 217 ? -40.035 -121.979 -42.155 1.00 122.14 217 ARG C C 1
ATOM 5561 O O . ARG C 1 217 ? -39.915 -122.855 -43.024 1.00 127.88 217 ARG C O 1
ATOM 5569 N N . LYS C 1 218 ? -40.203 -122.235 -40.852 1.00 117.79 218 LYS C N 1
ATOM 5570 C CA . LYS C 1 218 ? -40.136 -123.574 -40.211 1.00 114.40 218 LYS C CA 1
ATOM 5571 C C . LYS C 1 218 ? -38.856 -124.392 -40.566 1.00 118.93 218 LYS C C 1
ATOM 5572 O O . LYS C 1 218 ? -37.737 -123.996 -40.221 1.00 89.99 218 LYS C O 1
ATOM 5578 N N . GLY C 1 219 ? -39.018 -125.548 -41.205 1.00 117.64 219 GLY C N 1
ATOM 5579 C CA . GLY C 1 219 ? -37.883 -126.370 -41.587 1.00 106.33 219 GLY C CA 1
ATOM 5580 C C . GLY C 1 219 ? -36.995 -125.719 -42.626 1.00 92.99 219 GLY C C 1
ATOM 5581 O O . GLY C 1 219 ? -37.372 -124.753 -43.272 1.00 91.51 219 GLY C O 1
ATOM 5582 N N . GLU C 1 220 ? -35.806 -126.274 -42.790 1.00 97.10 220 GLU C N 1
ATOM 5583 C CA . GLU C 1 220 ? -34.755 -125.638 -43.572 1.00 101.53 220 GLU C CA 1
ATOM 5584 C C . GLU C 1 220 ? -33.915 -126.596 -44.416 1.00 108.79 220 GLU C C 1
ATOM 5585 O O . GLU C 1 220 ? -33.720 -127.753 -44.049 1.00 115.44 220 GLU C O 1
ATOM 5591 N N . ILE C 1 221 ? -33.371 -126.063 -45.512 1.00 102.69 221 ILE C N 1
ATOM 5592 C CA . ILE C 1 221 ? -32.830 -126.842 -46.627 1.00 106.37 221 ILE C CA 1
ATOM 5593 C C . ILE C 1 221 ? -31.509 -126.231 -47.093 1.00 113.03 221 ILE C C 1
ATOM 5594 O O . ILE C 1 221 ? -31.132 -125.169 -46.608 1.00 121.43 221 ILE C O 1
ATOM 5599 N N . LEU C 1 222 ? -30.766 -126.920 -47.966 1.00 116.00 222 LEU C N 1
ATOM 5600 C CA . LEU C 1 222 ? -29.456 -126.407 -48.388 1.00 106.47 222 LEU C CA 1
ATOM 5601 C C . LEU C 1 222 ? -29.241 -126.466 -49.929 1.00 109.45 222 LEU C C 1
ATOM 5602 O O . LEU C 1 222 ? -28.752 -127.495 -50.390 1.00 109.15 222 LEU C O 1
ATOM 5607 N N . HIS C 1 223 ? -29.512 -125.417 -50.726 1.00 109.29 223 HIS C N 1
ATOM 5608 C CA . HIS C 1 223 ? -29.025 -125.372 -52.145 1.00 110.74 223 HIS C CA 1
ATOM 5609 C C . HIS C 1 223 ? -28.783 -123.999 -52.822 1.00 98.92 223 HIS C C 1
ATOM 5610 O O . HIS C 1 223 ? -29.735 -123.280 -53.093 1.00 105.45 223 HIS C O 1
ATOM 5617 N N . ILE C 1 224 ? -27.542 -123.676 -53.165 1.00 95.57 224 ILE C N 1
ATOM 5618 C CA . ILE C 1 224 ? -27.172 -122.618 -54.141 1.00 100.07 224 ILE C CA 1
ATOM 5619 C C . ILE C 1 224 ? -27.934 -121.223 -54.070 1.00 106.14 224 ILE C C 1
ATOM 5620 O O . ILE C 1 224 ? -28.217 -120.671 -52.982 1.00 87.70 224 ILE C O 1
ATOM 5625 N N . ASN C 1 225 ? -28.180 -120.641 -55.245 1.00 115.56 225 ASN C N 1
ATOM 5626 C CA . ASN C 1 225 ? -29.210 -119.645 -55.445 1.00 109.36 225 ASN C CA 1
ATOM 5627 C C . ASN C 1 225 ? -29.989 -120.028 -56.704 1.00 118.44 225 ASN C C 1
ATOM 5628 O O . ASN C 1 225 ? -29.474 -120.050 -57.845 1.00 111.11 225 ASN C O 1
ATOM 5633 N N . VAL C 1 226 ? -31.236 -120.382 -56.442 1.00 128.88 226 VAL C N 1
ATOM 5634 C CA . VAL C 1 226 ? -32.291 -120.438 -57.422 1.00 123.35 226 VAL C CA 1
ATOM 5635 C C . VAL C 1 226 ? -33.359 -119.704 -56.642 1.00 123.21 226 VAL C C 1
ATOM 5636 O O . VAL C 1 226 ? -33.646 -120.047 -55.486 1.00 118.39 226 VAL C O 1
ATOM 5640 N N . ILE C 1 227 ? -33.919 -118.655 -57.217 1.00 123.95 227 ILE C N 1
ATOM 5641 C CA . ILE C 1 227 ? -34.840 -117.906 -56.409 1.00 118.40 227 ILE C CA 1
ATOM 5642 C C . ILE C 1 227 ? -36.219 -118.510 -56.642 1.00 133.49 227 ILE C C 1
ATOM 5643 O O . ILE C 1 227 ? -36.879 -118.278 -57.662 1.00 119.52 227 ILE C O 1
ATOM 5648 N N . ALA C 1 228 ? -36.606 -119.344 -55.679 1.00 148.88 228 ALA C N 1
ATOM 5649 C CA . ALA C 1 228 ? -37.973 -119.772 -55.496 1.00 136.34 228 ALA C CA 1
ATOM 5650 C C . ALA C 1 228 ? -38.489 -118.965 -54.335 1.00 132.11 228 ALA C C 1
ATOM 5651 O O . ALA C 1 228 ? -39.670 -119.013 -54.018 1.00 154.10 228 ALA C O 1
ATOM 5653 N N . GLN C 1 229 ? -37.596 -118.208 -53.704 1.00 108.99 229 GLN C N 1
ATOM 5654 C CA . GLN C 1 229 ? -38.049 -117.212 -52.752 1.00 113.85 229 GLN C CA 1
ATOM 5655 C C . GLN C 1 229 ? -38.899 -116.174 -53.465 1.00 135.47 229 GLN C C 1
ATOM 5656 O O . GLN C 1 229 ? -39.834 -115.638 -52.870 1.00 123.43 229 GLN C O 1
ATOM 5662 N N . ILE C 1 230 ? -38.608 -115.936 -54.748 1.00 153.52 230 ILE C N 1
ATOM 5663 C CA . ILE C 1 230 ? -39.372 -114.991 -55.577 1.00 170.80 230 ILE C CA 1
ATOM 5664 C C . ILE C 1 230 ? -40.878 -115.304 -55.514 1.00 182.68 230 ILE C C 1
ATOM 5665 O O . ILE C 1 230 ? -41.714 -114.397 -55.521 1.00 190.76 230 ILE C O 1
ATOM 5670 N N . ASP C 1 231 ? -41.215 -116.587 -55.432 1.00 187.42 231 ASP C N 1
ATOM 5671 C CA . ASP C 1 231 ? -42.600 -117.029 -55.527 1.00 181.48 231 ASP C CA 1
ATOM 5672 C C . ASP C 1 231 ? -43.377 -116.946 -54.207 1.00 169.89 231 ASP C C 1
ATOM 5673 O O . ASP C 1 231 ? -44.566 -116.617 -54.198 1.00 176.44 231 ASP C O 1
ATOM 5678 N N . GLU C 1 232 ? -42.707 -117.247 -53.097 1.00 172.91 232 GLU C N 1
ATOM 5679 C CA . GLU C 1 232 ? -43.378 -117.309 -51.799 1.00 172.94 232 GLU C CA 1
ATOM 5680 C C . GLU C 1 232 ? -43.878 -115.933 -51.338 1.00 166.38 232 GLU C C 1
ATOM 5681 O O . GLU C 1 232 ? -44.798 -115.853 -50.521 1.00 167.26 232 GLU C O 1
ATOM 5687 N N . LEU C 1 233 ? -43.281 -114.860 -51.856 1.00 146.00 233 LEU C N 1
ATOM 5688 C CA . LEU C 1 233 ? -43.700 -113.505 -51.492 1.00 135.24 233 LEU C CA 1
ATOM 5689 C C . LEU C 1 233 ? -43.471 -113.267 -49.994 1.00 124.24 233 LEU C C 1
ATOM 5690 O O . LEU C 1 233 ? -42.416 -112.780 -49.567 1.00 107.71 233 LEU C O 1
ATOM 5695 N N . LYS D 1 5 ? -18.115 -108.940 -57.030 1.00 101.89 5 LYS D N 1
ATOM 5696 C CA . LYS D 1 5 ? -19.176 -109.678 -57.720 1.00 119.78 5 LYS D CA 1
ATOM 5697 C C . LYS D 1 5 ? -20.586 -109.272 -57.243 1.00 113.38 5 LYS D C 1
ATOM 5698 O O . LYS D 1 5 ? -21.242 -108.428 -57.853 1.00 96.17 5 LYS D O 1
ATOM 5704 N N . PHE D 1 6 ? -21.056 -109.891 -56.170 1.00 106.66 6 PHE D N 1
ATOM 5705 C CA . PHE D 1 6 ? -22.266 -109.478 -55.479 1.00 88.82 6 PHE D CA 1
ATOM 5706 C C . PHE D 1 6 ? -21.888 -108.613 -54.312 1.00 81.43 6 PHE D C 1
ATOM 5707 O O . PHE D 1 6 ? -22.713 -108.304 -53.457 1.00 77.27 6 PHE D O 1
ATOM 5715 N N . GLY D 1 7 ? -20.606 -108.303 -54.231 1.00 87.91 7 GLY D N 1
ATOM 5716 C CA . GLY D 1 7 ? -20.077 -107.671 -53.047 1.00 94.64 7 GLY D CA 1
ATOM 5717 C C . GLY D 1 7 ? -20.639 -106.295 -52.776 1.00 85.98 7 GLY D C 1
ATOM 5718 O O . GLY D 1 7 ? -20.587 -105.810 -51.643 1.00 90.74 7 GLY D O 1
ATOM 5719 N N . TYR D 1 8 ? -21.180 -105.667 -53.813 1.00 74.36 8 TYR D N 1
ATOM 5720 C CA . TYR D 1 8 ? -21.671 -104.308 -53.692 1.00 71.07 8 TYR D CA 1
ATOM 5721 C C . TYR D 1 8 ? -22.726 -104.084 -52.620 1.00 85.89 8 TYR D C 1
ATOM 5722 O O . TYR D 1 8 ? -22.923 -102.953 -52.178 1.00 65.66 8 TYR D O 1
ATOM 5731 N N . VAL D 1 9 ? -23.398 -105.151 -52.197 1.00 87.78 9 VAL D N 1
ATOM 5732 C CA . VAL D 1 9 ? -24.429 -105.043 -51.176 1.00 66.86 9 VAL D CA 1
ATOM 5733 C C . VAL D 1 9 ? -23.810 -104.530 -49.892 1.00 71.27 9 VAL D C 1
ATOM 5734 O O . VAL D 1 9 ? -24.521 -103.978 -49.049 1.00 78.81 9 VAL D O 1
ATOM 5738 N N . ARG D 1 10 ? -22.491 -104.684 -49.723 1.00 66.60 10 ARG D N 1
ATOM 5739 C CA . ARG D 1 10 ? -21.886 -104.282 -48.445 1.00 65.47 10 ARG D CA 1
ATOM 5740 C C . ARG D 1 10 ? -21.797 -102.775 -48.369 1.00 85.65 10 ARG D C 1
ATOM 5741 O O . ARG D 1 10 ? -21.529 -102.188 -47.316 1.00 108.13 10 ARG D O 1
ATOM 5749 N N . GLN D 1 11 ? -22.044 -102.170 -49.521 1.00 72.30 11 GLN D N 1
ATOM 5750 C CA . GLN D 1 11 ? -22.172 -100.734 -49.670 1.00 67.04 11 GLN D CA 1
ATOM 5751 C C . GLN D 1 11 ? -23.272 -100.200 -48.737 1.00 58.46 11 GLN D C 1
ATOM 5752 O O . GLN D 1 11 ? -23.228 -99.049 -48.305 1.00 56.91 11 GLN D O 1
ATOM 5758 N N . PHE D 1 12 ? -24.266 -101.030 -48.429 1.00 58.93 12 PHE D N 1
ATOM 5759 C CA . PHE D 1 12 ? -25.465 -100.487 -47.797 1.00 57.92 12 PHE D CA 1
ATOM 5760 C C . PHE D 1 12 ? -25.356 -100.396 -46.298 1.00 57.15 12 PHE D C 1
ATOM 5761 O O . PHE D 1 12 ? -26.334 -100.006 -45.674 1.00 56.95 12 PHE D O 1
ATOM 5769 N N . GLU D 1 13 ? -24.210 -100.760 -45.708 1.00 57.23 13 GLU D N 1
ATOM 5770 C CA . GLU D 1 13 ? -24.209 -100.899 -44.248 1.00 74.51 13 GLU D CA 1
ATOM 5771 C C . GLU D 1 13 ? -23.971 -99.548 -43.557 1.00 61.87 13 GLU D C 1
ATOM 5772 O O . GLU D 1 13 ? -23.857 -98.514 -44.223 1.00 53.89 13 GLU D O 1
ATOM 5778 N N . THR D 1 14 ? -23.968 -99.552 -42.226 1.00 55.02 14 THR D N 1
ATOM 5779 C CA . THR D 1 14 ? -23.645 -98.344 -41.497 1.00 53.25 14 THR D CA 1
ATOM 5780 C C . THR D 1 14 ? -22.811 -98.582 -40.251 1.00 70.42 14 THR D C 1
ATOM 5781 O O . THR D 1 14 ? -23.219 -99.272 -39.319 1.00 88.31 14 THR D O 1
ATOM 5785 N N . HIS D 1 15 ? -21.640 -97.967 -40.265 1.00 73.66 15 HIS D N 1
ATOM 5786 C CA . HIS D 1 15 ? -20.583 -98.188 -39.307 1.00 52.36 15 HIS D CA 1
ATOM 5787 C C . HIS D 1 15 ? -20.461 -97.089 -38.310 1.00 50.70 15 HIS D C 1
ATOM 5788 O O . HIS D 1 15 ? -19.389 -96.881 -37.773 1.00 108.67 15 HIS D O 1
ATOM 5795 N N . ASP D 1 16 ? -21.496 -96.289 -38.180 1.00 49.92 16 ASP D N 1
ATOM 5796 C CA . ASP D 1 16 ? -21.480 -95.129 -37.295 1.00 71.08 16 ASP D CA 1
ATOM 5797 C C . ASP D 1 16 ? -20.890 -95.394 -35.888 1.00 62.92 16 ASP D C 1
ATOM 5798 O O . ASP D 1 16 ? -21.048 -96.492 -35.265 1.00 51.07 16 ASP D O 1
ATOM 5803 N N . VAL D 1 17 ? -20.190 -94.348 -35.436 1.00 53.46 17 VAL D N 1
ATOM 5804 C CA . VAL D 1 17 ? -19.328 -94.354 -34.270 1.00 47.40 17 VAL D CA 1
ATOM 5805 C C . VAL D 1 17 ? -19.784 -93.321 -33.255 1.00 46.76 17 VAL D C 1
ATOM 5806 O O . VAL D 1 17 ? -20.385 -92.321 -33.625 1.00 76.42 17 VAL D O 1
ATOM 5810 N N . ILE D 1 18 ? -19.482 -93.550 -31.979 1.00 47.58 18 ILE D N 1
ATOM 5811 C CA . ILE D 1 18 ? -19.865 -92.613 -30.932 1.00 47.42 18 ILE D CA 1
ATOM 5812 C C . ILE D 1 18 ? -18.841 -91.488 -30.951 1.00 59.43 18 ILE D C 1
ATOM 5813 O O . ILE D 1 18 ? -17.647 -91.731 -31.152 1.00 74.64 18 ILE D O 1
ATOM 5818 N N . LEU D 1 19 ? -19.324 -90.263 -30.755 1.00 55.52 19 LEU D N 1
ATOM 5819 C CA . LEU D 1 19 ? -18.516 -89.037 -30.727 1.00 43.23 19 LEU D CA 1
ATOM 5820 C C . LEU D 1 19 ? -17.359 -89.081 -29.737 1.00 71.88 19 LEU D C 1
ATOM 5821 O O . LEU D 1 19 ? -17.547 -89.329 -28.551 1.00 102.19 19 LEU D O 1
ATOM 5826 N N . PRO D 1 20 ? -16.153 -88.816 -30.227 1.00 59.85 20 PRO D N 1
ATOM 5827 C CA . PRO D 1 20 ? -14.885 -88.730 -29.489 1.00 41.67 20 PRO D CA 1
ATOM 5828 C C . PRO D 1 20 ? -14.913 -87.851 -28.207 1.00 50.28 20 PRO D C 1
ATOM 5829 O O . PRO D 1 20 ? -15.518 -86.781 -28.140 1.00 41.24 20 PRO D O 1
ATOM 5833 N N . GLN D 1 21 ? -14.232 -88.350 -27.180 1.00 58.69 21 GLN D N 1
ATOM 5834 C CA . GLN D 1 21 ? -14.155 -87.718 -25.867 1.00 41.84 21 GLN D CA 1
ATOM 5835 C C . GLN D 1 21 ? -15.524 -87.676 -25.219 1.00 43.26 21 GLN D C 1
ATOM 5836 O O . GLN D 1 21 ? -15.784 -86.787 -24.421 1.00 74.68 21 GLN D O 1
ATOM 5842 N N . CYS D 1 22 ? -16.394 -88.637 -25.549 1.00 44.47 22 CYS D N 1
ATOM 5843 C CA . CYS D 1 22 ? -17.644 -88.834 -24.809 1.00 46.77 22 CYS D CA 1
ATOM 5844 C C . CYS D 1 22 ? -17.644 -90.113 -23.973 1.00 48.93 22 CYS D C 1
ATOM 5845 O O . CYS D 1 22 ? -17.083 -91.120 -24.362 1.00 57.72 22 CYS D O 1
ATOM 5848 N N . TYR D 1 23 ? -18.270 -90.083 -22.819 1.00 35.68 23 TYR D N 1
ATOM 5849 C CA . TYR D 1 23 ? -18.525 -91.311 -22.110 1.00 43.17 23 TYR D CA 1
ATOM 5850 C C . TYR D 1 23 ? -19.473 -92.145 -22.904 1.00 46.53 23 TYR D C 1
ATOM 5851 O O . TYR D 1 23 ? -20.309 -91.631 -23.670 1.00 37.02 23 TYR D O 1
ATOM 5860 N N . ILE D 1 24 ? -19.355 -93.450 -22.705 1.00 45.31 24 ILE D N 1
ATOM 5861 C CA . ILE D 1 24 ? -20.302 -94.339 -23.330 1.00 57.30 24 ILE D CA 1
ATOM 5862 C C . ILE D 1 24 ? -21.035 -95.162 -22.289 1.00 59.74 24 ILE D C 1
ATOM 5863 O O . ILE D 1 24 ? -20.430 -95.925 -21.552 1.00 50.80 24 ILE D O 1
ATOM 5868 N N . VAL D 1 25 ? -22.353 -94.983 -22.233 1.00 67.79 25 VAL D N 1
ATOM 5869 C CA . VAL D 1 25 ? -23.194 -95.916 -21.511 1.00 42.49 25 VAL D CA 1
ATOM 5870 C C . VAL D 1 25 ? -23.668 -96.997 -22.468 1.00 52.00 25 VAL D C 1
ATOM 5871 O O . VAL D 1 25 ? -24.210 -96.707 -23.538 1.00 52.04 25 VAL D O 1
ATOM 5875 N N . VAL D 1 26 ? -23.441 -98.247 -22.096 1.00 55.68 26 VAL D N 1
ATOM 5876 C CA . VAL D 1 26 ? -24.125 -99.335 -22.765 1.00 56.96 26 VAL D CA 1
ATOM 5877 C C . VAL D 1 26 ? -25.092 -99.864 -21.747 1.00 57.95 26 VAL D C 1
ATOM 5878 O O . VAL D 1 26 ? -24.676 -100.265 -20.648 1.00 57.63 26 VAL D O 1
ATOM 5882 N N . ARG D 1 27 ? -26.382 -99.829 -22.088 1.00 54.41 27 ARG D N 1
ATOM 5883 C CA . ARG D 1 27 ? -27.378 -100.333 -21.143 1.00 49.78 27 ARG D CA 1
ATOM 5884 C C . ARG D 1 27 ? -28.051 -101.559 -21.688 1.00 57.72 27 ARG D C 1
ATOM 5885 O O . ARG D 1 27 ? -28.347 -101.641 -22.881 1.00 50.19 27 ARG D O 1
ATOM 5893 N N . ILE D 1 28 ? -28.301 -102.499 -20.781 1.00 60.23 28 ILE D N 1
ATOM 5894 C CA . ILE D 1 28 ? -28.906 -103.772 -21.110 1.00 57.09 28 ILE D CA 1
ATOM 5895 C C . ILE D 1 28 ? -30.162 -104.005 -20.292 1.00 60.28 28 ILE D C 1
ATOM 5896 O O . ILE D 1 28 ? -30.111 -103.989 -19.078 1.00 69.34 28 ILE D O 1
ATOM 5901 N N . ASP D 1 29 ? -31.287 -104.213 -20.967 1.00 59.15 29 ASP D N 1
ATOM 5902 C CA . ASP D 1 29 ? -32.589 -104.291 -20.317 1.00 60.56 29 ASP D CA 1
ATOM 5903 C C . ASP D 1 29 ? -33.335 -105.522 -20.808 1.00 70.92 29 ASP D C 1
ATOM 5904 O O . ASP D 1 29 ? -33.813 -105.510 -21.927 1.00 100.40 29 ASP D O 1
ATOM 5909 N N . GLY D 1 30 ? -33.514 -106.543 -19.975 1.00 73.62 30 GLY D N 1
ATOM 5910 C CA . GLY D 1 30 ? -34.167 -107.785 -20.394 1.00 69.88 30 GLY D CA 1
ATOM 5911 C C . GLY D 1 30 ? -35.560 -107.697 -21.017 1.00 71.58 30 GLY D C 1
ATOM 5912 O O . GLY D 1 30 ? -36.423 -106.959 -20.519 1.00 73.05 30 GLY D O 1
ATOM 5913 N N . LYS D 1 31 ? -35.790 -108.452 -22.101 1.00 67.36 31 LYS D N 1
ATOM 5914 C CA . LYS D 1 31 ? -37.087 -108.412 -22.796 1.00 73.05 31 LYS D CA 1
ATOM 5915 C C . LYS D 1 31 ? -38.125 -109.282 -22.099 1.00 77.27 31 LYS D C 1
ATOM 5916 O O . LYS D 1 31 ? -37.912 -110.479 -21.831 1.00 73.22 31 LYS D O 1
ATOM 5922 N N . LYS D 1 32 ? -39.260 -108.646 -21.837 1.00 74.22 32 LYS D N 1
ATOM 5923 C CA . LYS D 1 32 ? -40.368 -109.291 -21.193 1.00 77.52 32 LYS D CA 1
ATOM 5924 C C . LYS D 1 32 ? -39.876 -110.054 -19.971 1.00 87.48 32 LYS D C 1
ATOM 5925 O O . LYS D 1 32 ? -39.976 -111.270 -19.906 1.00 101.72 32 LYS D O 1
ATOM 5931 N N . PHE D 1 33 ? -39.336 -109.339 -18.999 1.00 83.85 33 PHE D N 1
ATOM 5932 C CA . PHE D 1 33 ? -38.863 -109.978 -17.782 1.00 81.90 33 PHE D CA 1
ATOM 5933 C C . PHE D 1 33 ? -39.918 -109.953 -16.745 1.00 85.21 33 PHE D C 1
ATOM 5934 O O . PHE D 1 33 ? -39.729 -110.404 -15.616 1.00 86.68 33 PHE D O 1
ATOM 5942 N N . HIS D 1 34 ? -41.043 -109.400 -17.150 1.00 93.36 34 HIS D N 1
ATOM 5943 C CA . HIS D 1 34 ? -42.227 -109.532 -16.366 1.00 99.95 34 HIS D CA 1
ATOM 5944 C C . HIS D 1 34 ? -42.677 -110.993 -16.484 1.00 115.10 34 HIS D C 1
ATOM 5945 O O . HIS D 1 34 ? -42.732 -111.720 -15.490 1.00 118.81 34 HIS D O 1
ATOM 5952 N N . GLU D 1 35 ? -42.915 -111.443 -17.712 1.00 116.94 35 GLU D N 1
ATOM 5953 C CA . GLU D 1 35 ? -43.436 -112.790 -17.931 1.00 121.20 35 GLU D CA 1
ATOM 5954 C C . GLU D 1 35 ? -42.381 -113.822 -17.657 1.00 110.65 35 GLU D C 1
ATOM 5955 O O . GLU D 1 35 ? -42.684 -114.951 -17.283 1.00 122.85 35 GLU D O 1
ATOM 5961 N N . PHE D 1 36 ? -41.137 -113.421 -17.842 1.00 94.56 36 PHE D N 1
ATOM 5962 C CA . PHE D 1 36 ? -40.032 -114.312 -17.617 1.00 85.47 36 PHE D CA 1
ATOM 5963 C C . PHE D 1 36 ? -39.844 -114.637 -16.144 1.00 98.02 36 PHE D C 1
ATOM 5964 O O . PHE D 1 36 ? -39.554 -115.770 -15.775 1.00 110.43 36 PHE D O 1
ATOM 5972 N N . SER D 1 37 ? -39.977 -113.627 -15.299 1.00 92.71 37 SER D N 1
ATOM 5973 C CA . SER D 1 37 ? -39.866 -113.866 -13.876 1.00 96.54 37 SER D CA 1
ATOM 5974 C C . SER D 1 37 ? -41.120 -114.582 -13.373 1.00 102.14 37 SER D C 1
ATOM 5975 O O . SER D 1 37 ? -41.083 -115.258 -12.347 1.00 107.32 37 SER D O 1
ATOM 5978 N N . LYS D 1 38 ? -42.215 -114.467 -14.123 1.00 107.37 38 LYS D N 1
ATOM 5979 C CA . LYS D 1 38 ? -43.463 -115.154 -13.772 1.00 116.56 38 LYS D CA 1
ATOM 5980 C C . LYS D 1 38 ? -43.321 -116.664 -14.013 1.00 118.49 38 LYS D C 1
ATOM 5981 O O . LYS D 1 38 ? -43.648 -117.474 -13.147 1.00 134.27 38 LYS D O 1
ATOM 5987 N N . PHE D 1 39 ? -42.825 -117.031 -15.190 1.00 102.13 39 PHE D N 1
ATOM 5988 C CA . PHE D 1 39 ? -42.741 -118.431 -15.592 1.00 101.52 39 PHE D CA 1
ATOM 5989 C C . PHE D 1 39 ? -41.863 -119.236 -14.641 1.00 109.58 39 PHE D C 1
ATOM 5990 O O . PHE D 1 39 ? -42.220 -120.354 -14.256 1.00 121.89 39 PHE D O 1
ATOM 5998 N N . TYR D 1 40 ? -40.725 -118.679 -14.242 1.00 96.39 40 TYR D N 1
ATOM 5999 C CA . TYR D 1 40 ? -39.804 -119.470 -13.447 1.00 97.05 40 TYR D CA 1
ATOM 6000 C C . TYR D 1 40 ? -40.105 -119.253 -11.987 1.00 112.63 40 TYR D C 1
ATOM 6001 O O . TYR D 1 40 ? -39.437 -119.796 -11.094 1.00 119.93 40 TYR D O 1
ATOM 6010 N N . GLU D 1 41 ? -41.164 -118.480 -11.777 1.00 115.07 41 GLU D N 1
ATOM 6011 C CA . GLU D 1 41 ? -41.684 -118.201 -10.457 1.00 112.20 41 GLU D CA 1
ATOM 6012 C C . GLU D 1 41 ? -40.582 -117.601 -9.650 1.00 103.07 41 GLU D C 1
ATOM 6013 O O . GLU D 1 41 ? -39.999 -118.233 -8.769 1.00 104.46 41 GLU D O 1
ATOM 6019 N N . PHE D 1 42 ? -40.250 -116.374 -10.003 1.00 99.16 42 PHE D N 1
ATOM 6020 C CA . PHE D 1 42 ? -39.253 -115.675 -9.231 1.00 105.68 42 PHE D CA 1
ATOM 6021 C C . PHE D 1 42 ? -39.879 -115.202 -7.955 1.00 100.94 42 PHE D C 1
ATOM 6022 O O . PHE D 1 42 ? -41.087 -115.317 -7.770 1.00 103.71 42 PHE D O 1
ATOM 6030 N N . ALA D 1 43 ? -39.039 -114.580 -7.156 1.00 105.43 43 ALA D N 1
ATOM 6031 C CA . ALA D 1 43 ? -39.273 -114.400 -5.780 1.00 120.62 43 ALA D CA 1
ATOM 6032 C C . ALA D 1 43 ? -40.072 -113.156 -5.483 1.00 139.84 43 ALA D C 1
ATOM 6033 O O . ALA D 1 43 ? -39.997 -112.615 -4.353 1.00 151.88 43 ALA D O 1
ATOM 6035 N N . LYS D 1 44 ? -40.796 -112.647 -6.479 1.00 145.35 44 LYS D N 1
ATOM 6036 C CA . LYS D 1 44 ? -41.772 -111.588 -6.168 1.00 147.89 44 LYS D CA 1
ATOM 6037 C C . LYS D 1 44 ? -40.894 -110.373 -6.096 1.00 157.06 44 LYS D C 1
ATOM 6038 O O . LYS D 1 44 ? -39.901 -110.433 -6.829 1.00 171.42 44 LYS D O 1
ATOM 6044 N N . PRO D 1 45 ? -41.295 -109.255 -5.440 1.00 140.49 45 PRO D N 1
ATOM 6045 C CA . PRO D 1 45 ? -40.662 -108.074 -6.024 1.00 131.78 45 PRO D CA 1
ATOM 6046 C C . PRO D 1 45 ? -39.129 -108.200 -6.197 1.00 132.85 45 PRO D C 1
ATOM 6047 O O . PRO D 1 45 ? -38.551 -107.483 -7.034 1.00 118.20 45 PRO D O 1
ATOM 6051 N N . ASN D 1 46 ? -38.515 -109.144 -5.474 1.00 140.57 46 ASN D N 1
ATOM 6052 C CA . ASN D 1 46 ? -37.098 -109.192 -5.385 1.00 127.18 46 ASN D CA 1
ATOM 6053 C C . ASN D 1 46 ? -36.577 -110.675 -5.399 1.00 118.13 46 ASN D C 1
ATOM 6054 O O . ASN D 1 46 ? -36.860 -111.406 -4.455 1.00 120.28 46 ASN D O 1
ATOM 6059 N N . ASP D 1 47 ? -35.817 -111.156 -6.384 1.00 106.88 47 ASP D N 1
ATOM 6060 C CA . ASP D 1 47 ? -35.300 -112.525 -6.213 1.00 108.91 47 ASP D CA 1
ATOM 6061 C C . ASP D 1 47 ? -33.808 -112.504 -5.976 1.00 102.85 47 ASP D C 1
ATOM 6062 O O . ASP D 1 47 ? -33.041 -112.264 -6.894 1.00 88.72 47 ASP D O 1
ATOM 6067 N N . GLU D 1 48 ? -33.420 -112.810 -4.741 1.00 108.91 48 GLU D N 1
ATOM 6068 C CA . GLU D 1 48 ? -32.038 -112.686 -4.294 1.00 112.53 48 GLU D CA 1
ATOM 6069 C C . GLU D 1 48 ? -31.095 -113.345 -5.292 1.00 111.22 48 GLU D C 1
ATOM 6070 O O . GLU D 1 48 ? -30.092 -112.764 -5.680 1.00 118.78 48 GLU D O 1
ATOM 6076 N N . ASN D 1 49 ? -31.439 -114.539 -5.750 1.00 113.43 49 ASN D N 1
ATOM 6077 C CA . ASN D 1 49 ? -30.588 -115.227 -6.715 1.00 109.96 49 ASN D CA 1
ATOM 6078 C C . ASN D 1 49 ? -30.622 -114.547 -8.091 1.00 96.53 49 ASN D C 1
ATOM 6079 O O . ASN D 1 49 ? -29.567 -114.255 -8.662 1.00 98.70 49 ASN D O 1
ATOM 6084 N N . ALA D 1 50 ? -31.821 -114.276 -8.605 1.00 92.56 50 ALA D N 1
ATOM 6085 C CA . ALA D 1 50 ? -31.983 -113.673 -9.933 1.00 88.03 50 ALA D CA 1
ATOM 6086 C C . ALA D 1 50 ? -31.169 -112.380 -10.093 1.00 88.57 50 ALA D C 1
ATOM 6087 O O . ALA D 1 50 ? -30.540 -112.134 -11.132 1.00 84.10 50 ALA D O 1
ATOM 6089 N N . LEU D 1 51 ? -31.187 -111.574 -9.041 1.00 92.86 51 LEU D N 1
ATOM 6090 C CA . LEU D 1 51 ? -30.428 -110.338 -8.977 1.00 94.18 51 LEU D CA 1
ATOM 6091 C C . LEU D 1 51 ? -28.910 -110.580 -8.911 1.00 92.72 51 LEU D C 1
ATOM 6092 O O . LEU D 1 51 ? -28.136 -109.871 -9.558 1.00 88.07 51 LEU D O 1
ATOM 6097 N N . LYS D 1 52 ? -28.506 -111.579 -8.124 1.00 87.14 52 LYS D N 1
ATOM 6098 C CA . LYS D 1 52 ? -27.097 -111.940 -7.909 1.00 88.70 52 LYS D CA 1
ATOM 6099 C C . LYS D 1 52 ? -26.420 -112.484 -9.165 1.00 95.54 52 LYS D C 1
ATOM 6100 O O . LYS D 1 52 ? -25.192 -112.340 -9.369 1.00 75.26 52 LYS D O 1
ATOM 6106 N N . LEU D 1 53 ? -27.238 -113.144 -9.979 1.00 92.83 53 LEU D N 1
ATOM 6107 C CA . LEU D 1 53 ? -26.790 -113.760 -11.216 1.00 84.18 53 LEU D CA 1
ATOM 6108 C C . LEU D 1 53 ? -26.493 -112.637 -12.200 1.00 80.94 53 LEU D C 1
ATOM 6109 O O . LEU D 1 53 ? -25.456 -112.621 -12.875 1.00 89.05 53 LEU D O 1
ATOM 6114 N N . MET D 1 54 ? -27.418 -111.686 -12.256 1.00 75.33 54 MET D N 1
ATOM 6115 C CA . MET D 1 54 ? -27.211 -110.467 -13.007 1.00 76.77 54 MET D CA 1
ATOM 6116 C C . MET D 1 54 ? -25.875 -109.834 -12.647 1.00 87.95 54 MET D C 1
ATOM 6117 O O . MET D 1 54 ? -25.053 -109.534 -13.521 1.00 106.70 54 MET D O 1
ATOM 6122 N N . ASN D 1 55 ? -25.650 -109.680 -11.353 1.00 82.31 55 ASN D N 1
ATOM 6123 C CA . ASN D 1 55 ? -24.373 -109.232 -10.835 1.00 80.25 55 ASN D CA 1
ATOM 6124 C C . ASN D 1 55 ? -23.218 -110.096 -11.348 1.00 67.55 55 ASN D C 1
ATOM 6125 O O . ASN D 1 55 ? -22.149 -109.581 -11.664 1.00 65.58 55 ASN D O 1
ATOM 6130 N N . ALA D 1 56 ? -23.416 -111.404 -11.435 1.00 69.35 56 ALA D N 1
ATOM 6131 C CA . ALA D 1 56 ? -22.317 -112.257 -11.860 1.00 72.58 56 ALA D CA 1
ATOM 6132 C C . ALA D 1 56 ? -21.922 -111.948 -13.292 1.00 69.95 56 ALA D C 1
ATOM 6133 O O . ALA D 1 56 ? -20.739 -111.734 -13.604 1.00 79.01 56 ALA D O 1
ATOM 6135 N N . CYS D 1 57 ? -22.927 -111.918 -14.157 1.00 68.39 57 CYS D N 1
ATOM 6136 C CA . CYS D 1 57 ? -22.703 -111.635 -15.565 1.00 73.64 57 CYS D CA 1
ATOM 6137 C C . CYS D 1 57 ? -22.015 -110.276 -15.738 1.00 88.65 57 CYS D C 1
ATOM 6138 O O . CYS D 1 57 ? -21.019 -110.155 -16.479 1.00 96.51 57 CYS D O 1
ATOM 6141 N N . ALA D 1 58 ? -22.528 -109.268 -15.032 1.00 60.21 58 ALA D N 1
ATOM 6142 C CA . ALA D 1 58 ? -21.924 -107.933 -15.034 1.00 58.15 58 ALA D CA 1
ATOM 6143 C C . ALA D 1 58 ? -20.447 -107.927 -14.599 1.00 64.06 58 ALA D C 1
ATOM 6144 O O . ALA D 1 58 ? -19.595 -107.250 -15.203 1.00 68.59 58 ALA D O 1
ATOM 6146 N N . LYS D 1 59 ? -20.145 -108.667 -13.543 1.00 61.62 59 LYS D N 1
ATOM 6147 C CA . LYS D 1 59 ? -18.792 -108.680 -13.032 1.00 61.71 59 LYS D CA 1
ATOM 6148 C C . LYS D 1 59 ? -17.900 -109.276 -14.126 1.00 67.60 59 LYS D C 1
ATOM 6149 O O . LYS D 1 59 ? -16.891 -108.669 -14.533 1.00 67.84 59 LYS D O 1
ATOM 6155 N N . ASN D 1 60 ? -18.313 -110.431 -14.647 1.00 70.76 60 ASN D N 1
ATOM 6156 C CA . ASN D 1 60 ? -17.532 -111.084 -15.693 1.00 66.33 60 ASN D CA 1
ATOM 6157 C C . ASN D 1 60 ? -17.289 -110.180 -16.884 1.00 71.95 60 ASN D C 1
ATOM 6158 O O . ASN D 1 60 ? -16.211 -110.244 -17.485 1.00 81.46 60 ASN D O 1
ATOM 6163 N N . LEU D 1 61 ? -18.287 -109.355 -17.229 1.00 65.44 61 LEU D N 1
ATOM 6164 C CA . LEU D 1 61 ? -18.162 -108.447 -18.369 1.00 56.04 61 LEU D CA 1
ATOM 6165 C C . LEU D 1 61 ? -17.146 -107.346 -18.056 1.00 64.13 61 LEU D C 1
ATOM 6166 O O . LEU D 1 61 ? -16.229 -107.128 -18.844 1.00 67.12 61 LEU D O 1
ATOM 6171 N N . VAL D 1 62 ? -17.279 -106.651 -16.923 1.00 64.22 62 VAL D N 1
ATOM 6172 C CA . VAL D 1 62 ? -16.323 -105.572 -16.660 1.00 59.27 62 VAL D CA 1
ATOM 6173 C C . VAL D 1 62 ? -14.951 -106.191 -16.471 1.00 73.28 62 VAL D C 1
ATOM 6174 O O . VAL D 1 62 ? -13.946 -105.573 -16.802 1.00 81.40 62 VAL D O 1
ATOM 6178 N N . LEU D 1 63 ? -14.903 -107.431 -15.996 1.00 75.23 63 LEU D N 1
ATOM 6179 C CA . LEU D 1 63 ? -13.632 -108.129 -15.947 1.00 77.84 63 LEU D CA 1
ATOM 6180 C C . LEU D 1 63 ? -13.100 -108.259 -17.383 1.00 76.87 63 LEU D C 1
ATOM 6181 O O . LEU D 1 63 ? -11.947 -107.922 -17.641 1.00 70.10 63 LEU D O 1
ATOM 6186 N N . LYS D 1 64 ? -13.955 -108.717 -18.304 1.00 91.16 64 LYS D N 1
ATOM 6187 C CA . LYS D 1 64 ? -13.619 -108.891 -19.733 1.00 84.16 64 LYS D CA 1
ATOM 6188 C C . LYS D 1 64 ? -13.075 -107.611 -20.358 1.00 72.96 64 LYS D C 1
ATOM 6189 O O . LYS D 1 64 ? -12.019 -107.645 -20.981 1.00 75.48 64 LYS D O 1
ATOM 6195 N N . TYR D 1 65 ? -13.796 -106.494 -20.209 1.00 57.74 65 TYR D N 1
ATOM 6196 C CA . TYR D 1 65 ? -13.221 -105.192 -20.557 1.00 56.66 65 TYR D CA 1
ATOM 6197 C C . TYR D 1 65 ? -12.921 -104.326 -19.359 1.00 53.89 65 TYR D C 1
ATOM 6198 O O . TYR D 1 65 ? -13.604 -103.346 -19.095 1.00 52.85 65 TYR D O 1
ATOM 6207 N N . LYS D 1 66 ? -11.737 -104.561 -18.813 1.00 69.84 66 LYS D N 1
ATOM 6208 C CA . LYS D 1 66 ? -11.343 -104.033 -17.517 1.00 64.04 66 LYS D CA 1
ATOM 6209 C C . LYS D 1 66 ? -10.714 -102.694 -17.757 1.00 67.40 66 LYS D C 1
ATOM 6210 O O . LYS D 1 66 ? -10.583 -101.880 -16.849 1.00 70.06 66 LYS D O 1
ATOM 6216 N N . ASN D 1 67 ? -10.305 -102.478 -18.999 1.00 57.70 67 ASN D N 1
ATOM 6217 C CA . ASN D 1 67 ? -9.653 -101.234 -19.346 1.00 76.77 67 ASN D CA 1
ATOM 6218 C C . ASN D 1 67 ? -10.629 -100.153 -19.703 1.00 88.12 67 ASN D C 1
ATOM 6219 O O . ASN D 1 67 ? -10.431 -98.998 -19.342 1.00 112.33 67 ASN D O 1
ATOM 6224 N N . ASP D 1 68 ? -11.668 -100.511 -20.439 1.00 61.50 68 ASP D N 1
ATOM 6225 C CA . ASP D 1 68 ? -12.526 -99.470 -20.942 1.00 53.41 68 ASP D CA 1
ATOM 6226 C C . ASP D 1 68 ? -13.714 -99.154 -20.023 1.00 49.96 68 ASP D C 1
ATOM 6227 O O . ASP D 1 68 ? -14.329 -98.087 -20.143 1.00 63.02 68 ASP D O 1
ATOM 6232 N N . ILE D 1 69 ? -13.983 -100.031 -19.059 1.00 56.48 69 ILE D N 1
ATOM 6233 C CA . ILE D 1 69 ? -15.144 -99.856 -18.195 1.00 49.17 69 ILE D CA 1
ATOM 6234 C C . ILE D 1 69 ? -14.782 -99.238 -16.864 1.00 51.97 69 ILE D C 1
ATOM 6235 O O . ILE D 1 69 ? -14.007 -99.804 -16.116 1.00 53.78 69 ILE D O 1
ATOM 6240 N N . ILE D 1 70 ? -15.337 -98.055 -16.596 1.00 49.01 70 ILE D N 1
ATOM 6241 C CA . ILE D 1 70 ? -15.161 -97.361 -15.319 1.00 52.19 70 ILE D CA 1
ATOM 6242 C C . ILE D 1 70 ? -15.912 -98.063 -14.202 1.00 77.43 70 ILE D C 1
ATOM 6243 O O . ILE D 1 70 ? -15.378 -98.235 -13.086 1.00 89.97 70 ILE D O 1
ATOM 6248 N N . LEU D 1 71 ? -17.148 -98.460 -14.509 1.00 72.21 71 LEU D N 1
ATOM 6249 C CA . LEU D 1 71 ? -17.989 -99.141 -13.541 1.00 60.71 71 LEU D CA 1
ATOM 6250 C C . LEU D 1 71 ? -19.315 -99.558 -14.162 1.00 59.03 71 LEU D C 1
ATOM 6251 O O . LEU D 1 71 ? -19.620 -99.225 -15.316 1.00 62.14 71 LEU D O 1
ATOM 6256 N N . ALA D 1 72 ? -20.097 -100.307 -13.394 1.00 55.08 72 ALA D N 1
ATOM 6257 C CA . ALA D 1 72 ? -21.410 -100.747 -13.857 1.00 60.34 72 ALA D CA 1
ATOM 6258 C C . ALA D 1 72 ? -22.448 -100.646 -12.739 1.00 66.40 72 ALA D C 1
ATOM 6259 O O . ALA D 1 72 ? -22.106 -100.694 -11.559 1.00 81.57 72 ALA D O 1
ATOM 6261 N N . PHE D 1 73 ? -23.712 -100.488 -13.109 1.00 55.45 73 PHE D N 1
ATOM 6262 C CA . PHE D 1 73 ? -24.773 -100.476 -12.124 1.00 59.02 73 PHE D CA 1
ATOM 6263 C C . PHE D 1 73 ? -26.019 -101.251 -12.594 1.00 77.02 73 PHE D C 1
ATOM 6264 O O . PHE D 1 73 ? -26.626 -100.922 -13.637 1.00 57.54 73 PHE D O 1
ATOM 6272 N N . GLY D 1 74 ? -26.371 -102.309 -11.852 1.00 74.73 74 GLY D N 1
ATOM 6273 C CA . GLY D 1 74 ? -27.575 -103.077 -12.147 1.00 78.16 74 GLY D CA 1
ATOM 6274 C C . GLY D 1 74 ? -28.864 -102.862 -11.361 1.00 79.92 74 GLY D C 1
ATOM 6275 O O . GLY D 1 74 ? -28.841 -102.589 -10.164 1.00 69.43 74 GLY D O 1
ATOM 6276 N N . GLU D 1 75 ? -30.004 -103.073 -12.013 1.00 80.44 75 GLU D N 1
ATOM 6277 C CA . GLU D 1 75 ? -31.281 -102.809 -11.363 1.00 79.70 75 GLU D CA 1
ATOM 6278 C C . GLU D 1 75 ? -32.163 -104.048 -11.380 1.00 86.32 75 GLU D C 1
ATOM 6279 O O . GLU D 1 75 ? -32.208 -104.778 -10.398 1.00 99.62 75 GLU D O 1
ATOM 6285 N N . SER D 1 76 ? -32.819 -104.339 -12.496 1.00 73.28 76 SER D N 1
ATOM 6286 C CA . SER D 1 76 ? -33.793 -105.424 -12.460 1.00 75.83 76 SER D CA 1
ATOM 6287 C C . SER D 1 76 ? -33.406 -106.458 -13.456 1.00 95.77 76 SER D C 1
ATOM 6288 O O . SER D 1 76 ? -32.734 -107.443 -13.154 1.00 106.35 76 SER D O 1
ATOM 6291 N N . ASP D 1 77 ? -33.825 -106.172 -14.677 1.00 80.29 77 ASP D N 1
ATOM 6292 C CA . ASP D 1 77 ? -33.400 -106.888 -15.834 1.00 79.01 77 ASP D CA 1
ATOM 6293 C C . ASP D 1 77 ? -32.313 -106.019 -16.483 1.00 92.94 77 ASP D C 1
ATOM 6294 O O . ASP D 1 77 ? -31.744 -106.375 -17.518 1.00 115.48 77 ASP D O 1
ATOM 6299 N N . GLU D 1 78 ? -32.028 -104.874 -15.863 1.00 85.21 78 GLU D N 1
ATOM 6300 C CA . GLU D 1 78 ? -31.165 -103.869 -16.475 1.00 63.67 78 GLU D CA 1
ATOM 6301 C C . GLU D 1 78 ? -29.784 -103.784 -15.843 1.00 62.15 78 GLU D C 1
ATOM 6302 O O . GLU D 1 78 ? -29.634 -104.051 -14.661 1.00 77.29 78 GLU D O 1
ATOM 6308 N N . TYR D 1 79 ? -28.766 -103.450 -16.634 1.00 66.97 79 TYR D N 1
ATOM 6309 C CA . TYR D 1 79 ? -27.452 -103.217 -16.071 1.00 72.62 79 TYR D CA 1
ATOM 6310 C C . TYR D 1 79 ? -26.787 -102.170 -16.989 1.00 75.74 79 TYR D C 1
ATOM 6311 O O . TYR D 1 79 ? -27.019 -102.143 -18.215 1.00 53.32 79 TYR D O 1
ATOM 6320 N N . SER D 1 80 ? -25.943 -101.327 -16.407 1.00 74.23 80 SER D N 1
ATOM 6321 C CA . SER D 1 80 ? -25.382 -100.221 -17.154 1.00 66.59 80 SER D CA 1
ATOM 6322 C C . SER D 1 80 ? -23.854 -100.225 -17.050 1.00 79.45 80 SER D C 1
ATOM 6323 O O . SER D 1 80 ? -23.283 -100.404 -15.970 1.00 87.91 80 SER D O 1
ATOM 6326 N N . PHE D 1 81 ? -23.191 -100.035 -18.181 1.00 83.18 81 PHE D N 1
ATOM 6327 C CA . PHE D 1 81 ? -21.751 -100.000 -18.173 1.00 67.10 81 PHE D CA 1
ATOM 6328 C C . PHE D 1 81 ? -21.258 -98.673 -18.698 1.00 63.72 81 PHE D C 1
ATOM 6329 O O . PHE D 1 81 ? -21.703 -98.190 -19.750 1.00 65.97 81 PHE D O 1
ATOM 6337 N N . ILE D 1 82 ? -20.350 -98.089 -17.930 1.00 61.23 82 ILE D N 1
ATOM 6338 C CA . ILE D 1 82 ? -19.764 -96.808 -18.252 1.00 46.24 82 ILE D CA 1
ATOM 6339 C C . ILE D 1 82 ? -18.403 -97.047 -18.852 1.00 45.02 82 ILE D C 1
ATOM 6340 O O . ILE D 1 82 ? -17.552 -97.713 -18.287 1.00 65.81 82 ILE D O 1
ATOM 6345 N N . LEU D 1 83 ? -18.235 -96.507 -20.036 1.00 44.71 83 LEU D N 1
ATOM 6346 C CA . LEU D 1 83 ? -17.020 -96.577 -20.806 1.00 50.07 83 LEU D CA 1
ATOM 6347 C C . LEU D 1 83 ? -16.379 -95.226 -20.753 1.00 54.63 83 LEU D C 1
ATOM 6348 O O . LEU D 1 83 ? -17.039 -94.207 -21.009 1.00 74.38 83 LEU D O 1
ATOM 6353 N N . LYS D 1 84 ? -15.094 -95.236 -20.419 1.00 47.40 84 LYS D N 1
ATOM 6354 C CA . LYS D 1 84 ? -14.310 -94.025 -20.285 1.00 49.63 84 LYS D CA 1
ATOM 6355 C C . LYS D 1 84 ? -14.305 -93.256 -21.584 1.00 64.77 84 LYS D C 1
ATOM 6356 O O . LYS D 1 84 ? -14.246 -93.849 -22.661 1.00 61.75 84 LYS D O 1
ATOM 6362 N N . SER D 1 85 ? -14.351 -91.932 -21.469 1.00 58.03 85 SER D N 1
ATOM 6363 C CA . SER D 1 85 ? -14.499 -91.061 -22.626 1.00 56.67 85 SER D CA 1
ATOM 6364 C C . SER D 1 85 ? -13.378 -91.242 -23.630 1.00 63.47 85 SER D C 1
ATOM 6365 O O . SER D 1 85 ? -13.520 -90.913 -24.802 1.00 69.69 85 SER D O 1
ATOM 6368 N N . SER D 1 86 ? -12.258 -91.772 -23.167 1.00 70.57 86 SER D N 1
ATOM 6369 C CA . SER D 1 86 ? -11.077 -91.874 -23.998 1.00 62.74 86 SER D CA 1
ATOM 6370 C C . SER D 1 86 ? -11.006 -93.188 -24.730 1.00 64.67 86 SER D C 1
ATOM 6371 O O . SER D 1 86 ? -10.007 -93.467 -25.387 1.00 79.92 86 SER D O 1
ATOM 6374 N N . THR D 1 87 ? -12.038 -94.013 -24.609 1.00 50.21 87 THR D N 1
ATOM 6375 C CA . THR D 1 87 ? -11.918 -95.373 -25.113 1.00 49.21 87 THR D CA 1
ATOM 6376 C C . THR D 1 87 ? -11.787 -95.451 -26.641 1.00 55.68 87 THR D C 1
ATOM 6377 O O . THR D 1 87 ? -12.433 -94.709 -27.394 1.00 48.70 87 THR D O 1
ATOM 6381 N N . THR D 1 88 ? -10.908 -96.342 -27.083 1.00 48.03 88 THR D N 1
ATOM 6382 C CA . THR D 1 88 ? -10.839 -96.702 -28.484 1.00 58.74 88 THR D CA 1
ATOM 6383 C C . THR D 1 88 ? -11.599 -98.007 -28.748 1.00 46.26 88 THR D C 1
ATOM 6384 O O . THR D 1 88 ? -11.583 -98.494 -29.865 1.00 55.11 88 THR D O 1
ATOM 6388 N N . LEU D 1 89 ? -12.238 -98.584 -27.731 1.00 45.13 89 LEU D N 1
ATOM 6389 C CA . LEU D 1 89 ? -12.823 -99.930 -27.840 1.00 43.84 89 LEU D CA 1
ATOM 6390 C C . LEU D 1 89 ? -13.742 -100.087 -29.070 1.00 52.77 89 LEU D C 1
ATOM 6391 O O . LEU D 1 89 ? -14.622 -99.264 -29.303 1.00 59.71 89 LEU D O 1
ATOM 6396 N N . PHE D 1 90 ? -13.532 -101.140 -29.858 1.00 46.71 90 PHE D N 1
ATOM 6397 C CA . PHE D 1 90 ? -14.367 -101.423 -31.046 1.00 45.64 90 PHE D CA 1
ATOM 6398 C C . PHE D 1 90 ? -14.408 -100.259 -32.048 1.00 60.47 90 PHE D C 1
ATOM 6399 O O . PHE D 1 90 ? -15.318 -100.143 -32.896 1.00 64.52 90 PHE D O 1
ATOM 6407 N N . ASN D 1 91 ? -13.381 -99.426 -31.943 1.00 75.57 91 ASN D N 1
ATOM 6408 C CA . ASN D 1 91 ? -13.205 -98.243 -32.759 1.00 71.74 91 ASN D CA 1
ATOM 6409 C C . ASN D 1 91 ? -14.429 -97.333 -32.569 1.00 61.23 91 ASN D C 1
ATOM 6410 O O . ASN D 1 91 ? -14.740 -96.500 -33.421 1.00 59.07 91 ASN D O 1
ATOM 6415 N N . ARG D 1 92 ? -15.069 -97.472 -31.403 1.00 45.93 92 ARG D N 1
ATOM 6416 C CA . ARG D 1 92 ? -16.217 -96.672 -31.023 1.00 47.66 92 ARG D CA 1
ATOM 6417 C C . ARG D 1 92 ? -17.468 -96.994 -31.872 1.00 49.43 92 ARG D C 1
ATOM 6418 O O . ARG D 1 92 ? -18.326 -96.153 -32.077 1.00 47.73 92 ARG D O 1
ATOM 6426 N N . ARG D 1 93 ? -17.574 -98.219 -32.361 1.00 45.26 93 ARG D N 1
ATOM 6427 C CA . ARG D 1 93 ? -18.729 -98.606 -33.141 1.00 49.61 93 ARG D CA 1
ATOM 6428 C C . ARG D 1 93 ? -19.990 -98.953 -32.293 1.00 67.50 93 ARG D C 1
ATOM 6429 O O . ARG D 1 93 ? -19.952 -99.843 -31.428 1.00 55.23 93 ARG D O 1
ATOM 6437 N N . LYS D 1 94 ? -21.102 -98.258 -32.559 1.00 82.88 94 LYS D N 1
ATOM 6438 C CA . LYS D 1 94 ? -22.326 -98.354 -31.737 1.00 57.36 94 LYS D CA 1
ATOM 6439 C C . LYS D 1 94 ? -22.848 -99.738 -31.707 1.00 45.25 94 LYS D C 1
ATOM 6440 O O . LYS D 1 94 ? -23.035 -100.322 -30.655 1.00 53.79 94 LYS D O 1
ATOM 6446 N N . ASP D 1 95 ? -23.108 -100.237 -32.911 1.00 47.54 95 ASP D N 1
ATOM 6447 C CA . ASP D 1 95 ? -23.567 -101.596 -33.123 1.00 57.59 95 ASP D CA 1
ATOM 6448 C C . ASP D 1 95 ? -22.669 -102.571 -32.438 1.00 46.74 95 ASP D C 1
ATOM 6449 O O . ASP D 1 95 ? -23.142 -103.377 -31.637 1.00 55.72 95 ASP D O 1
ATOM 6454 N N . LYS D 1 96 ? -21.373 -102.517 -32.755 1.00 45.83 96 LYS D N 1
ATOM 6455 C CA . LYS D 1 96 ? -20.465 -103.486 -32.128 1.00 45.52 96 LYS D CA 1
ATOM 6456 C C . LYS D 1 96 ? -20.507 -103.379 -30.586 1.00 44.10 96 LYS D C 1
ATOM 6457 O O . LYS D 1 96 ? -20.759 -104.365 -29.897 1.00 45.37 96 LYS D O 1
ATOM 6463 N N . LEU D 1 97 ? -20.367 -102.178 -30.058 1.00 40.73 97 LEU D N 1
ATOM 6464 C CA . LEU D 1 97 ? -20.466 -101.967 -28.617 1.00 39.94 97 LEU D CA 1
ATOM 6465 C C . LEU D 1 97 ? -21.719 -102.568 -27.949 1.00 54.71 97 LEU D C 1
ATOM 6466 O O . LEU D 1 97 ? -21.628 -103.431 -27.042 1.00 45.67 97 LEU D O 1
ATOM 6471 N N . ALA D 1 98 ? -22.877 -102.139 -28.447 1.00 56.15 98 ALA D N 1
ATOM 6472 C CA . ALA D 1 98 ? -24.164 -102.547 -27.904 1.00 43.31 98 ALA D CA 1
ATOM 6473 C C . ALA D 1 98 ? -24.321 -104.048 -28.038 1.00 44.83 98 ALA D C 1
ATOM 6474 O O . ALA D 1 98 ? -24.373 -104.772 -27.047 1.00 67.91 98 ALA D O 1
ATOM 6476 N N . THR D 1 99 ? -24.311 -104.524 -29.273 1.00 49.59 99 THR D N 1
ATOM 6477 C CA . THR D 1 99 ? -24.602 -105.932 -29.546 1.00 52.18 99 THR D CA 1
ATOM 6478 C C . THR D 1 99 ? -23.630 -106.860 -28.820 1.00 48.57 99 THR D C 1
ATOM 6479 O O . THR D 1 99 ? -24.020 -107.874 -28.266 1.00 50.94 99 THR D O 1
ATOM 6483 N N . LEU D 1 100 ? -22.361 -106.506 -28.827 1.00 41.46 100 LEU D N 1
ATOM 6484 C CA . LEU D 1 100 ? -21.374 -107.410 -28.280 1.00 42.35 100 LEU D CA 1
ATOM 6485 C C . LEU D 1 100 ? -21.543 -107.501 -26.785 1.00 42.09 100 LEU D C 1
ATOM 6486 O O . LEU D 1 100 ? -21.592 -108.613 -26.264 1.00 48.75 100 LEU D O 1
ATOM 6491 N N . PHE D 1 101 ? -21.659 -106.351 -26.105 1.00 37.93 101 PHE D N 1
ATOM 6492 C CA . PHE D 1 101 ? -21.877 -106.376 -24.656 1.00 40.59 101 PHE D CA 1
ATOM 6493 C C . PHE D 1 101 ? -23.132 -107.229 -24.369 1.00 45.25 101 PHE D C 1
ATOM 6494 O O . PHE D 1 101 ? -23.065 -108.222 -23.650 1.00 39.98 101 PHE D O 1
ATOM 6502 N N . GLY D 1 102 ? -24.257 -106.878 -24.994 1.00 49.86 102 GLY D N 1
ATOM 6503 C CA . GLY D 1 102 ? -25.474 -107.662 -24.856 1.00 47.41 102 GLY D CA 1
ATOM 6504 C C . GLY D 1 102 ? -25.317 -109.175 -25.048 1.00 53.79 102 GLY D C 1
ATOM 6505 O O . GLY D 1 102 ? -25.716 -109.937 -24.181 1.00 59.19 102 GLY D O 1
ATOM 6506 N N . SER D 1 103 ? -24.733 -109.619 -26.158 1.00 54.40 103 SER D N 1
ATOM 6507 C CA . SER D 1 103 ? -24.518 -111.052 -26.387 1.00 59.13 103 SER D CA 1
ATOM 6508 C C . SER D 1 103 ? -23.717 -111.646 -25.285 1.00 54.76 103 SER D C 1
ATOM 6509 O O . SER D 1 103 ? -24.079 -112.679 -24.778 1.00 84.20 103 SER D O 1
ATOM 6512 N N . PHE D 1 104 ? -22.607 -111.009 -24.942 1.00 46.31 104 PHE D N 1
ATOM 6513 C CA . PHE D 1 104 ? -21.720 -111.549 -23.929 1.00 46.43 104 PHE D CA 1
ATOM 6514 C C . PHE D 1 104 ? -22.499 -111.727 -22.616 1.00 59.25 104 PHE D C 1
ATOM 6515 O O . PHE D 1 104 ? -22.423 -112.754 -21.940 1.00 67.33 104 PHE D O 1
ATOM 6523 N N . PHE D 1 105 ? -23.253 -110.697 -22.264 1.00 48.26 105 PHE D N 1
ATOM 6524 C CA . PHE D 1 105 ? -24.051 -110.701 -21.047 1.00 50.28 105 PHE D CA 1
ATOM 6525 C C . PHE D 1 105 ? -25.081 -111.816 -21.012 1.00 61.65 105 PHE D C 1
ATOM 6526 O O . PHE D 1 105 ? -25.183 -112.552 -20.035 1.00 72.90 105 PHE D O 1
ATOM 6534 N N . THR D 1 106 ? -25.888 -111.863 -22.062 1.00 63.22 106 THR D N 1
ATOM 6535 C CA . THR D 1 106 ? -26.828 -112.933 -22.315 1.00 57.00 106 THR D CA 1
ATOM 6536 C C . THR D 1 106 ? -26.176 -114.298 -22.164 1.00 50.83 106 THR D C 1
ATOM 6537 O O . THR D 1 106 ? -26.706 -115.182 -21.499 1.00 53.14 106 THR D O 1
ATOM 6541 N N . SER D 1 107 ? -24.991 -114.433 -22.736 1.00 55.09 107 SER D N 1
ATOM 6542 C CA . SER D 1 107 ? -24.270 -115.697 -22.791 1.00 62.65 107 SER D CA 1
ATOM 6543 C C . SER D 1 107 ? -23.872 -116.101 -21.388 1.00 64.38 107 SER D C 1
ATOM 6544 O O . SER D 1 107 ? -23.972 -117.272 -21.014 1.00 73.05 107 SER D O 1
ATOM 6547 N N . ASN D 1 108 ? -23.450 -115.124 -20.597 1.00 51.56 108 ASN D N 1
ATOM 6548 C CA . ASN D 1 108 ? -23.103 -115.403 -19.210 1.00 63.63 108 ASN D CA 1
ATOM 6549 C C . ASN D 1 108 ? -24.363 -115.697 -18.393 1.00 60.45 108 ASN D C 1
ATOM 6550 O O . ASN D 1 108 ? -24.323 -116.529 -17.498 1.00 68.84 108 ASN D O 1
ATOM 6555 N N . TYR D 1 109 ? -25.476 -115.046 -18.712 1.00 52.87 109 TYR D N 1
ATOM 6556 C CA . TYR D 1 109 ? -26.726 -115.314 -18.036 1.00 55.48 109 TYR D CA 1
ATOM 6557 C C . TYR D 1 109 ? -27.070 -116.794 -18.188 1.00 68.80 109 TYR D C 1
ATOM 6558 O O . TYR D 1 109 ? -27.033 -117.559 -17.207 1.00 87.29 109 TYR D O 1
ATOM 6567 N N . VAL D 1 110 ? -27.356 -117.205 -19.426 1.00 75.52 110 VAL D N 1
ATOM 6568 C CA . VAL D 1 110 ? -27.657 -118.617 -19.720 1.00 73.54 110 VAL D CA 1
ATOM 6569 C C . VAL D 1 110 ? -26.639 -119.551 -19.078 1.00 78.75 110 VAL D C 1
ATOM 6570 O O . VAL D 1 110 ? -27.029 -120.455 -18.338 1.00 90.52 110 VAL D O 1
ATOM 6574 N N . ALA D 1 111 ? -25.349 -119.305 -19.313 1.00 72.24 111 ALA D N 1
ATOM 6575 C CA . ALA D 1 111 ? -24.278 -120.140 -18.739 1.00 75.91 111 ALA D CA 1
ATOM 6576 C C . ALA D 1 111 ? -24.384 -120.335 -17.225 1.00 82.02 111 ALA D C 1
ATOM 6577 O O . ALA D 1 111 ? -24.339 -121.470 -16.716 1.00 93.21 111 ALA D O 1
ATOM 6579 N N . LEU D 1 112 ? -24.526 -119.225 -16.510 1.00 80.46 112 LEU D N 1
ATOM 6580 C CA . LEU D 1 112 ? -24.509 -119.275 -15.053 1.00 87.71 112 LEU D CA 1
ATOM 6581 C C . LEU D 1 112 ? -25.842 -119.636 -14.419 1.00 95.19 112 LEU D C 1
ATOM 6582 O O . LEU D 1 112 ? -25.927 -119.730 -13.185 1.00 102.27 112 LEU D O 1
ATOM 6587 N N . TRP D 1 113 ? -26.880 -119.810 -15.236 1.00 89.24 113 TRP D N 1
ATOM 6588 C CA . TRP D 1 113 ? -28.175 -120.168 -14.672 1.00 89.35 113 TRP D CA 1
ATOM 6589 C C . TRP D 1 113 ? -28.090 -121.373 -13.754 1.00 98.51 113 TRP D C 1
ATOM 6590 O O . TRP D 1 113 ? -28.577 -121.319 -12.620 1.00 101.20 113 TRP D O 1
ATOM 6601 N N . ALA D 1 114 ? -27.450 -122.437 -14.226 1.00 103.70 114 ALA D N 1
ATOM 6602 C CA . ALA D 1 114 ? -27.398 -123.683 -13.470 1.00 111.14 114 ALA D CA 1
ATOM 6603 C C . ALA D 1 114 ? -26.965 -123.479 -12.002 1.00 108.06 114 ALA D C 1
ATOM 6604 O O . ALA D 1 114 ? -27.460 -124.167 -11.100 1.00 97.69 114 ALA D O 1
ATOM 6606 N N . LYS D 1 115 ? -26.069 -122.518 -11.764 1.00 112.13 115 LYS D N 1
ATOM 6607 C CA . LYS D 1 115 ? -25.513 -122.299 -10.423 1.00 110.23 115 LYS D CA 1
ATOM 6608 C C . LYS D 1 115 ? -26.549 -121.702 -9.468 1.00 107.78 115 LYS D C 1
ATOM 6609 O O . LYS D 1 115 ? -26.744 -122.184 -8.345 1.00 112.26 115 LYS D O 1
ATOM 6615 N N . PHE D 1 116 ? -27.212 -120.652 -9.928 1.00 100.24 116 PHE D N 1
ATOM 6616 C CA . PHE D 1 116 ? -28.134 -119.909 -9.091 1.00 95.13 116 PHE D CA 1
ATOM 6617 C C . PHE D 1 116 ? -29.497 -120.548 -8.991 1.00 99.45 116 PHE D C 1
ATOM 6618 O O . PHE D 1 116 ? -30.180 -120.371 -7.987 1.00 122.57 116 PHE D O 1
ATOM 6626 N N . PHE D 1 117 ? -29.898 -121.295 -10.012 1.00 95.63 117 PHE D N 1
ATOM 6627 C CA . PHE D 1 117 ? -31.192 -121.970 -9.955 1.00 98.92 117 PHE D CA 1
ATOM 6628 C C . PHE D 1 117 ? -31.187 -123.446 -10.317 1.00 110.76 117 PHE D C 1
ATOM 6629 O O . PHE D 1 117 ? -31.730 -123.814 -11.362 1.00 114.06 117 PHE D O 1
ATOM 6637 N N . PRO D 1 118 ? -30.614 -124.307 -9.455 1.00 106.26 118 PRO D N 1
ATOM 6638 C CA . PRO D 1 118 ? -30.700 -125.748 -9.732 1.00 110.17 118 PRO D CA 1
ATOM 6639 C C . PRO D 1 118 ? -32.144 -126.207 -9.598 1.00 127.65 118 PRO D C 1
ATOM 6640 O O . PRO D 1 118 ? -32.507 -127.278 -10.081 1.00 128.38 118 PRO D O 1
ATOM 6644 N N . GLU D 1 119 ? -32.943 -125.367 -8.937 1.00 142.74 119 GLU D N 1
ATOM 6645 C CA . GLU D 1 119 ? -34.363 -125.590 -8.677 1.00 152.16 119 GLU D CA 1
ATOM 6646 C C . GLU D 1 119 ? -35.168 -125.862 -9.936 1.00 141.87 119 GLU D C 1
ATOM 6647 O O . GLU D 1 119 ? -35.663 -126.967 -10.132 1.00 142.51 119 GLU D O 1
ATOM 6653 N N . LYS D 1 120 ? -35.337 -124.823 -10.755 1.00 133.36 120 LYS D N 1
ATOM 6654 C CA . LYS D 1 120 ? -36.067 -124.928 -12.019 1.00 122.93 120 LYS D CA 1
ATOM 6655 C C . LYS D 1 120 ? -35.136 -124.593 -13.196 1.00 100.76 120 LYS D C 1
ATOM 6656 O O . LYS D 1 120 ? -34.674 -123.468 -13.301 1.00 98.75 120 LYS D O 1
ATOM 6662 N N . PRO D 1 121 ? -34.822 -125.578 -14.057 1.00 91.98 121 PRO D N 1
ATOM 6663 C CA . PRO D 1 121 ? -34.022 -125.393 -15.283 1.00 106.43 121 PRO D CA 1
ATOM 6664 C C . PRO D 1 121 ? -34.761 -124.599 -16.353 1.00 111.89 121 PRO D C 1
ATOM 6665 O O . PRO D 1 121 ? -35.924 -124.270 -16.114 1.00 124.39 121 PRO D O 1
ATOM 6669 N N . LEU D 1 122 ? -34.142 -124.367 -17.514 1.00 88.79 122 LEU D N 1
ATOM 6670 C CA . LEU D 1 122 ? -34.621 -123.362 -18.483 1.00 86.13 122 LEU D CA 1
ATOM 6671 C C . LEU D 1 122 ? -35.818 -123.675 -19.407 1.00 93.73 122 LEU D C 1
ATOM 6672 O O . LEU D 1 122 ? -36.375 -122.767 -20.036 1.00 85.99 122 LEU D O 1
ATOM 6677 N N . ASN D 1 123 ? -36.212 -124.939 -19.491 1.00 109.24 123 ASN D N 1
ATOM 6678 C CA . ASN D 1 123 ? -37.172 -125.392 -20.497 1.00 122.88 123 ASN D CA 1
ATOM 6679 C C . ASN D 1 123 ? -36.604 -124.911 -21.832 1.00 134.16 123 ASN D C 1
ATOM 6680 O O . ASN D 1 123 ? -35.388 -124.878 -21.998 1.00 144.78 123 ASN D O 1
ATOM 6685 N N . ILE D 1 124 ? -37.451 -124.513 -22.771 1.00 134.47 124 ILE D N 1
ATOM 6686 C CA . ILE D 1 124 ? -36.974 -123.924 -24.032 1.00 122.51 124 ILE D CA 1
ATOM 6687 C C . ILE D 1 124 ? -37.831 -122.749 -24.416 1.00 118.26 124 ILE D C 1
ATOM 6688 O O . ILE D 1 124 ? -37.343 -121.654 -24.633 1.00 112.65 124 ILE D O 1
ATOM 6693 N N . LYS D 1 125 ? -39.122 -123.036 -24.558 1.00 129.51 125 LYS D N 1
ATOM 6694 C CA . LYS D 1 125 ? -40.107 -122.136 -25.136 1.00 130.03 125 LYS D CA 1
ATOM 6695 C C . LYS D 1 125 ? -39.983 -120.755 -24.491 1.00 123.79 125 LYS D C 1
ATOM 6696 O O . LYS D 1 125 ? -40.237 -119.735 -25.132 1.00 132.92 125 LYS D O 1
ATOM 6702 N N . HIS D 1 126 ? -39.527 -120.733 -23.240 1.00 114.36 126 HIS D N 1
ATOM 6703 C CA . HIS D 1 126 ? -39.330 -119.482 -22.515 1.00 107.45 126 HIS D CA 1
ATOM 6704 C C . HIS D 1 126 ? -37.856 -119.224 -22.125 1.00 96.09 126 HIS D C 1
ATOM 6705 O O . HIS D 1 126 ? -37.296 -119.892 -21.253 1.00 96.02 126 HIS D O 1
ATOM 6712 N N . LEU D 1 127 ? -37.259 -118.222 -22.770 1.00 80.40 127 LEU D N 1
ATOM 6713 C CA . LEU D 1 127 ? -35.832 -117.914 -22.636 1.00 82.09 127 LEU D CA 1
ATOM 6714 C C . LEU D 1 127 ? -35.556 -116.469 -22.276 1.00 93.41 127 LEU D C 1
ATOM 6715 O O . LEU D 1 127 ? -36.376 -115.590 -22.551 1.00 121.24 127 LEU D O 1
ATOM 6720 N N . PRO D 1 128 ? -34.404 -116.216 -21.635 1.00 71.66 128 PRO D N 1
ATOM 6721 C CA . PRO D 1 128 ? -33.950 -114.848 -21.428 1.00 66.00 128 PRO D CA 1
ATOM 6722 C C . PRO D 1 128 ? -33.401 -114.306 -22.728 1.00 78.20 128 PRO D C 1
ATOM 6723 O O . PRO D 1 128 ? -32.742 -115.063 -23.443 1.00 87.22 128 PRO D O 1
ATOM 6727 N N . TYR D 1 129 ? -33.693 -113.051 -23.049 1.00 74.23 129 TYR D N 1
ATOM 6728 C CA . TYR D 1 129 ? -32.966 -112.342 -24.093 1.00 76.76 129 TYR D CA 1
ATOM 6729 C C . TYR D 1 129 ? -33.053 -110.846 -23.822 1.00 81.52 129 TYR D C 1
ATOM 6730 O O . TYR D 1 129 ? -34.041 -110.408 -23.225 1.00 76.23 129 TYR D O 1
ATOM 6739 N N . PHE D 1 130 ? -32.006 -110.076 -24.173 1.00 79.98 130 PHE D N 1
ATOM 6740 C CA . PHE D 1 130 ? -31.878 -108.724 -23.607 1.00 54.34 130 PHE D CA 1
ATOM 6741 C C . PHE D 1 130 ? -31.737 -107.632 -24.687 1.00 53.68 130 PHE D C 1
ATOM 6742 O O . PHE D 1 130 ? -31.121 -107.844 -25.720 1.00 66.73 130 PHE D O 1
ATOM 6750 N N . ASP D 1 131 ? -32.249 -106.442 -24.420 1.00 53.25 131 ASP D N 1
ATOM 6751 C CA . ASP D 1 131 ? -32.050 -105.268 -25.278 1.00 63.25 131 ASP D CA 1
ATOM 6752 C C . ASP D 1 131 ? -30.648 -104.713 -25.017 1.00 76.81 131 ASP D C 1
ATOM 6753 O O . ASP D 1 131 ? -30.143 -104.857 -23.915 1.00 111.22 131 ASP D O 1
ATOM 6758 N N . SER D 1 132 ? -30.009 -104.070 -25.986 1.00 62.94 132 SER D N 1
ATOM 6759 C CA . SER D 1 132 ? -28.819 -103.302 -25.639 1.00 47.49 132 SER D CA 1
ATOM 6760 C C . SER D 1 132 ? -28.705 -101.948 -26.382 1.00 47.20 132 SER D C 1
ATOM 6761 O O . SER D 1 132 ? -29.174 -101.811 -27.514 1.00 48.88 132 SER D O 1
ATOM 6764 N N . ARG D 1 133 ? -28.104 -100.944 -25.730 1.00 45.94 133 ARG D N 1
ATOM 6765 C CA . ARG D 1 133 ? -28.125 -99.547 -26.216 1.00 45.36 133 ARG D CA 1
ATOM 6766 C C . ARG D 1 133 ? -26.788 -98.858 -26.019 1.00 53.69 133 ARG D C 1
ATOM 6767 O O . ARG D 1 133 ? -26.091 -99.083 -25.010 1.00 50.34 133 ARG D O 1
ATOM 6775 N N . CYS D 1 134 ? -26.453 -97.996 -26.975 1.00 53.74 134 CYS D N 1
ATOM 6776 C CA . CYS D 1 134 ? -25.307 -97.096 -26.867 1.00 57.62 134 CYS D CA 1
ATOM 6777 C C . CYS D 1 134 ? -25.669 -95.627 -26.686 1.00 57.25 134 CYS D C 1
ATOM 6778 O O . CYS D 1 134 ? -26.245 -94.994 -27.596 1.00 65.69 134 CYS D O 1
ATOM 6781 N N . VAL D 1 135 ? -25.297 -95.059 -25.537 1.00 44.31 135 VAL D N 1
ATOM 6782 C CA . VAL D 1 135 ? -25.656 -93.676 -25.299 1.00 41.48 135 VAL D CA 1
ATOM 6783 C C . VAL D 1 135 ? -24.445 -92.799 -24.997 1.00 53.16 135 VAL D C 1
ATOM 6784 O O . VAL D 1 135 ? -23.581 -93.158 -24.184 1.00 84.06 135 VAL D O 1
ATOM 6788 N N . ALA D 1 136 ? -24.407 -91.638 -25.653 1.00 48.68 136 ALA D N 1
ATOM 6789 C CA . ALA D 1 136 ? -23.241 -90.755 -25.617 1.00 40.60 136 ALA D CA 1
ATOM 6790 C C . ALA D 1 136 ? -23.347 -89.689 -24.562 1.00 45.14 136 ALA D C 1
ATOM 6791 O O . ALA D 1 136 ? -24.290 -88.898 -24.586 1.00 47.79 136 ALA D O 1
ATOM 6793 N N . TYR D 1 137 ? -22.392 -89.643 -23.638 1.00 41.72 137 TYR D N 1
ATOM 6794 C CA . TYR D 1 137 ? -22.437 -88.582 -22.631 1.00 50.82 137 TYR D CA 1
ATOM 6795 C C . TYR D 1 137 ? -21.207 -87.702 -22.713 1.00 64.07 137 TYR D C 1
ATOM 6796 O O . TYR D 1 137 ? -20.096 -88.127 -22.434 1.00 66.17 137 TYR D O 1
ATOM 6805 N N . PRO D 1 138 ? -21.420 -86.444 -23.106 1.00 40.59 138 PRO D N 1
ATOM 6806 C CA . PRO D 1 138 ? -20.324 -85.554 -23.481 1.00 51.80 138 PRO D CA 1
ATOM 6807 C C . PRO D 1 138 ? -19.439 -85.107 -22.331 1.00 46.61 138 PRO D C 1
ATOM 6808 O O . PRO D 1 138 ? -18.241 -84.935 -22.610 1.00 63.32 138 PRO D O 1
ATOM 6812 N N . ASN D 1 139 ? -19.971 -84.917 -21.119 1.00 44.37 139 ASN D N 1
ATOM 6813 C CA . ASN D 1 139 ? -19.143 -84.423 -20.018 1.00 56.07 139 ASN D CA 1
ATOM 6814 C C . ASN D 1 139 ? -19.538 -85.097 -18.747 1.00 44.42 139 ASN D C 1
ATOM 6815 O O . ASN D 1 139 ? -20.656 -85.591 -18.640 1.00 50.05 139 ASN D O 1
ATOM 6820 N N . LEU D 1 140 ? -18.645 -85.026 -17.762 1.00 56.37 140 LEU D N 1
ATOM 6821 C CA . LEU D 1 140 ? -18.748 -85.806 -16.523 1.00 70.98 140 LEU D CA 1
ATOM 6822 C C . LEU D 1 140 ? -20.072 -85.597 -15.775 1.00 69.95 140 LEU D C 1
ATOM 6823 O O . LEU D 1 140 ? -20.668 -86.532 -15.194 1.00 75.16 140 LEU D O 1
ATOM 6828 N N . GLN D 1 141 ? -20.522 -84.354 -15.774 1.00 64.94 141 GLN D N 1
ATOM 6829 C CA . GLN D 1 141 ? -21.733 -84.055 -15.065 1.00 76.53 141 GLN D CA 1
ATOM 6830 C C . GLN D 1 141 ? -22.847 -84.961 -15.589 1.00 72.15 141 GLN D C 1
ATOM 6831 O O . GLN D 1 141 ? -23.598 -85.556 -14.813 1.00 84.04 141 GLN D O 1
ATOM 6837 N N . THR D 1 142 ? -22.897 -85.152 -16.897 1.00 62.44 142 THR D N 1
ATOM 6838 C CA . THR D 1 142 ? -23.999 -85.917 -17.458 1.00 63.54 142 THR D CA 1
ATOM 6839 C C . THR D 1 142 ? -23.931 -87.390 -17.079 1.00 61.34 142 THR D C 1
ATOM 6840 O O . THR D 1 142 ? -24.970 -87.999 -16.852 1.00 82.85 142 THR D O 1
ATOM 6844 N N . ILE D 1 143 ? -22.735 -87.976 -17.034 1.00 54.22 143 ILE D N 1
ATOM 6845 C CA . ILE D 1 143 ? -22.646 -89.405 -16.744 1.00 53.89 143 ILE D CA 1
ATOM 6846 C C . ILE D 1 143 ? -23.131 -89.546 -15.314 1.00 67.87 143 ILE D C 1
ATOM 6847 O O . ILE D 1 143 ? -23.974 -90.401 -15.014 1.00 72.61 143 ILE D O 1
ATOM 6852 N N . LYS D 1 144 ? -22.658 -88.645 -14.456 1.00 77.84 144 LYS D N 1
ATOM 6853 C CA . LYS D 1 144 ? -23.000 -88.700 -13.052 1.00 60.37 144 LYS D CA 1
ATOM 6854 C C . LYS D 1 144 ? -24.514 -88.633 -12.839 1.00 66.55 144 LYS D C 1
ATOM 6855 O O . LYS D 1 144 ? -25.090 -89.397 -12.062 1.00 68.45 144 LYS D O 1
ATOM 6861 N N . ASP D 1 145 ? -25.156 -87.714 -13.543 1.00 60.94 145 ASP D N 1
ATOM 6862 C CA . ASP D 1 145 ? -26.586 -87.590 -13.433 1.00 66.17 145 ASP D CA 1
ATOM 6863 C C . ASP D 1 145 ? -27.272 -88.815 -14.039 1.00 65.08 145 ASP D C 1
ATOM 6864 O O . ASP D 1 145 ? -28.315 -89.212 -13.553 1.00 70.13 145 ASP D O 1
ATOM 6869 N N . TYR D 1 146 ? -26.688 -89.433 -15.067 1.00 58.57 146 TYR D N 1
ATOM 6870 C CA . TYR D 1 146 ? -27.287 -90.635 -15.653 1.00 58.12 146 TYR D CA 1
ATOM 6871 C C . TYR D 1 146 ? -27.347 -91.748 -14.633 1.00 59.74 146 TYR D C 1
ATOM 6872 O O . TYR D 1 146 ? -28.425 -92.281 -14.301 1.00 75.84 146 TYR D O 1
ATOM 6881 N N . LEU D 1 147 ? -26.168 -92.093 -14.144 1.00 58.71 147 LEU D N 1
ATOM 6882 C CA . LEU D 1 147 ? -26.036 -93.007 -13.030 1.00 60.30 147 LEU D CA 1
ATOM 6883 C C . LEU D 1 147 ? -26.999 -92.702 -11.873 1.00 65.31 147 LEU D C 1
ATOM 6884 O O . LEU D 1 147 ? -27.703 -93.594 -11.364 1.00 77.25 147 LEU D O 1
ATOM 6889 N N . SER D 1 148 ? -27.073 -91.437 -11.484 1.00 62.83 148 SER D N 1
ATOM 6890 C CA . SER D 1 148 ? -28.028 -91.040 -10.454 1.00 72.18 148 SER D CA 1
ATOM 6891 C C . SER D 1 148 ? -29.458 -91.441 -10.836 1.00 65.04 148 SER D C 1
ATOM 6892 O O . SER D 1 148 ? -30.202 -91.972 -10.038 1.00 66.49 148 SER D O 1
ATOM 6895 N N . TRP D 1 149 ? -29.826 -91.144 -12.069 1.00 63.88 149 TRP D N 1
ATOM 6896 C CA . TRP D 1 149 ? -31.155 -91.385 -12.587 1.00 64.68 149 TRP D CA 1
ATOM 6897 C C . TRP D 1 149 ? -31.571 -92.803 -12.457 1.00 70.97 149 TRP D C 1
ATOM 6898 O O . TRP D 1 149 ? -32.705 -93.091 -12.071 1.00 100.15 149 TRP D O 1
ATOM 6909 N N . ARG D 1 150 ? -30.645 -93.693 -12.788 1.00 71.50 150 ARG D N 1
ATOM 6910 C CA . ARG D 1 150 ? -30.905 -95.119 -12.592 1.00 74.36 150 ARG D CA 1
ATOM 6911 C C . ARG D 1 150 ? -31.130 -95.351 -11.121 1.00 80.52 150 ARG D C 1
ATOM 6912 O O . ARG D 1 150 ? -32.137 -95.940 -10.723 1.00 85.67 150 ARG D O 1
ATOM 6920 N N . TYR D 1 151 ? -30.201 -94.863 -10.308 1.00 66.44 151 TYR D N 1
ATOM 6921 C CA . TYR D 1 151 ? -30.327 -95.065 -8.872 1.00 68.54 151 TYR D CA 1
ATOM 6922 C C . TYR D 1 151 ? -31.709 -94.633 -8.280 1.00 69.85 151 TYR D C 1
ATOM 6923 O O . TYR D 1 151 ? -32.349 -95.367 -7.526 1.00 71.51 151 TYR D O 1
ATOM 6932 N N . VAL D 1 152 ? -32.155 -93.441 -8.653 1.00 70.07 152 VAL D N 1
ATOM 6933 C CA . VAL D 1 152 ? -33.505 -92.972 -8.373 1.00 71.06 152 VAL D CA 1
ATOM 6934 C C . VAL D 1 152 ? -34.448 -94.068 -8.762 1.00 71.40 152 VAL D C 1
ATOM 6935 O O . VAL D 1 152 ? -35.235 -94.530 -7.945 1.00 73.08 152 VAL D O 1
ATOM 6939 N N . ASP D 1 153 ? -34.332 -94.485 -10.026 1.00 73.92 153 ASP D N 1
ATOM 6940 C CA . ASP D 1 153 ? -35.281 -95.417 -10.633 1.00 85.89 153 ASP D CA 1
ATOM 6941 C C . ASP D 1 153 ? -35.449 -96.623 -9.747 1.00 86.50 153 ASP D C 1
ATOM 6942 O O . ASP D 1 153 ? -36.580 -97.001 -9.386 1.00 104.65 153 ASP D O 1
ATOM 6947 N N . THR D 1 154 ? -34.323 -97.222 -9.374 1.00 74.40 154 THR D N 1
ATOM 6948 C CA . THR D 1 154 ? -34.388 -98.386 -8.495 1.00 87.07 154 THR D CA 1
ATOM 6949 C C . THR D 1 154 ? -35.037 -98.030 -7.150 1.00 87.64 154 THR D C 1
ATOM 6950 O O . THR D 1 154 ? -35.839 -98.806 -6.626 1.00 84.68 154 THR D O 1
ATOM 6954 N N . HIS D 1 155 ? -34.725 -96.856 -6.608 1.00 77.10 155 HIS D N 1
ATOM 6955 C CA . HIS D 1 155 ? -35.241 -96.517 -5.285 1.00 94.61 155 HIS D CA 1
ATOM 6956 C C . HIS D 1 155 ? -36.760 -96.499 -5.235 1.00 80.18 155 HIS D C 1
ATOM 6957 O O . HIS D 1 155 ? -37.410 -97.135 -4.387 1.00 82.05 155 HIS D O 1
ATOM 6964 N N . ILE D 1 156 ? -37.299 -95.750 -6.179 1.00 77.26 156 ILE D N 1
ATOM 6965 C CA . ILE D 1 156 ? -38.724 -95.588 -6.342 1.00 78.87 156 ILE D CA 1
ATOM 6966 C C . ILE D 1 156 ? -39.411 -96.911 -6.602 1.00 79.97 156 ILE D C 1
ATOM 6967 O O . ILE D 1 156 ? -40.438 -97.234 -5.992 1.00 89.49 156 ILE D O 1
ATOM 6972 N N . ASN D 1 157 ? -38.848 -97.669 -7.532 1.00 81.92 157 ASN D N 1
ATOM 6973 C CA . ASN D 1 157 ? -39.459 -98.936 -7.903 1.00 90.75 157 ASN D CA 1
ATOM 6974 C C . ASN D 1 157 ? -39.500 -99.940 -6.769 1.00 92.40 157 ASN D C 1
ATOM 6975 O O . ASN D 1 157 ? -40.502 -100.638 -6.597 1.00 100.90 157 ASN D O 1
ATOM 6980 N N . ASN D 1 158 ? -38.419 -100.028 -6.001 1.00 95.44 158 ASN D N 1
ATOM 6981 C CA . ASN D 1 158 ? -38.401 -100.986 -4.909 1.00 96.48 158 ASN D CA 1
ATOM 6982 C C . ASN D 1 158 ? -39.387 -100.551 -3.860 1.00 97.16 158 ASN D C 1
ATOM 6983 O O . ASN D 1 158 ? -40.090 -101.372 -3.293 1.00 93.39 158 ASN D O 1
ATOM 6988 N N . LEU D 1 159 ? -39.436 -99.252 -3.604 1.00 101.26 159 LEU D N 1
ATOM 6989 C CA . LEU D 1 159 ? -40.371 -98.770 -2.616 1.00 87.14 159 LEU D CA 1
ATOM 6990 C C . LEU D 1 159 ? -41.767 -99.157 -2.989 1.00 88.58 159 LEU D C 1
ATOM 6991 O O . LEU D 1 159 ? -42.419 -99.907 -2.268 1.00 91.21 159 LEU D O 1
ATOM 6996 N N . TYR D 1 160 ? -42.205 -98.678 -4.143 1.00 90.66 160 TYR D N 1
ATOM 6997 C CA . TYR D 1 160 ? -43.556 -98.945 -4.580 1.00 92.82 160 TYR D CA 1
ATOM 6998 C C . TYR D 1 160 ? -43.848 -100.433 -4.578 1.00 96.20 160 TYR D C 1
ATOM 6999 O O . TYR D 1 160 ? -44.828 -100.861 -3.994 1.00 110.82 160 TYR D O 1
ATOM 7008 N N . ASN D 1 161 ? -43.004 -101.217 -5.240 1.00 101.14 161 ASN D N 1
ATOM 7009 C CA . ASN D 1 161 ? -43.243 -102.657 -5.344 1.00 105.01 161 ASN D CA 1
ATOM 7010 C C . ASN D 1 161 ? -43.318 -103.320 -3.977 1.00 101.20 161 ASN D C 1
ATOM 7011 O O . ASN D 1 161 ? -44.177 -104.160 -3.730 1.00 105.04 161 ASN D O 1
ATOM 7016 N N . THR D 1 162 ? -42.407 -102.951 -3.091 1.00 94.27 162 THR D N 1
ATOM 7017 C CA . THR D 1 162 ? -42.373 -103.542 -1.767 1.00 96.17 162 THR D CA 1
ATOM 7018 C C . THR D 1 162 ? -43.669 -103.229 -1.024 1.00 97.51 162 THR D C 1
ATOM 7019 O O . THR D 1 162 ? -44.303 -104.138 -0.511 1.00 100.70 162 THR D O 1
ATOM 7023 N N . THR D 1 163 ? -44.098 -101.968 -0.981 1.00 97.61 163 THR D N 1
ATOM 7024 C CA . THR D 1 163 ? -45.268 -101.678 -0.154 1.00 102.73 163 THR D CA 1
ATOM 7025 C C . THR D 1 163 ? -46.519 -102.183 -0.874 1.00 108.00 163 THR D C 1
ATOM 7026 O O . THR D 1 163 ? -47.578 -102.318 -0.266 1.00 117.01 163 THR D O 1
ATOM 7030 N N . PHE D 1 164 ? -46.396 -102.457 -2.172 1.00 108.41 164 PHE D N 1
ATOM 7031 C CA . PHE D 1 164 ? -47.515 -102.982 -2.951 1.00 108.04 164 PHE D CA 1
ATOM 7032 C C . PHE D 1 164 ? -47.740 -104.447 -2.638 1.00 110.88 164 PHE D C 1
ATOM 7033 O O . PHE D 1 164 ? -48.870 -104.879 -2.444 1.00 115.32 164 PHE D O 1
ATOM 7041 N N . TRP D 1 165 ? -46.659 -105.218 -2.655 1.00 110.23 165 TRP D N 1
ATOM 7042 C CA . TRP D 1 165 ? -46.757 -106.671 -2.559 1.00 119.18 165 TRP D CA 1
ATOM 7043 C C . TRP D 1 165 ? -46.911 -107.117 -1.110 1.00 121.00 165 TRP D C 1
ATOM 7044 O O . TRP D 1 165 ? -47.309 -108.242 -0.848 1.00 120.41 165 TRP D O 1
ATOM 7055 N N . GLN D 1 166 ? -46.601 -106.229 -0.171 1.00 120.33 166 GLN D N 1
ATOM 7056 C CA . GLN D 1 166 ? -46.876 -106.481 1.237 1.00 107.50 166 GLN D CA 1
ATOM 7057 C C . GLN D 1 166 ? -48.352 -106.379 1.501 1.00 111.43 166 GLN D C 1
ATOM 7058 O O . GLN D 1 166 ? -48.907 -107.151 2.272 1.00 123.63 166 GLN D O 1
ATOM 7064 N N . LEU D 1 167 ? -48.988 -105.417 0.852 1.00 121.86 167 LEU D N 1
ATOM 7065 C CA . LEU D 1 167 ? -50.423 -105.212 1.011 1.00 123.93 167 LEU D CA 1
ATOM 7066 C C . LEU D 1 167 ? -51.197 -106.436 0.537 1.00 125.71 167 LEU D C 1
ATOM 7067 O O . LEU D 1 167 ? -52.168 -106.848 1.175 1.00 123.26 167 LEU D O 1
ATOM 7072 N N . ILE D 1 168 ? -50.766 -107.002 -0.592 1.00 124.12 168 ILE D N 1
ATOM 7073 C CA . ILE D 1 168 ? -51.424 -108.177 -1.150 1.00 132.97 168 ILE D CA 1
ATOM 7074 C C . ILE D 1 168 ? -51.173 -109.345 -0.214 1.00 136.36 168 ILE D C 1
ATOM 7075 O O . ILE D 1 168 ? -52.101 -110.029 0.209 1.00 144.57 168 ILE D O 1
ATOM 7080 N N . ILE D 1 169 ? -49.905 -109.576 0.098 1.00 131.32 169 ILE D N 1
ATOM 7081 C CA . ILE D 1 169 ? -49.534 -110.661 0.993 1.00 139.04 169 ILE D CA 1
ATOM 7082 C C . ILE D 1 169 ? -50.185 -110.518 2.370 1.00 147.03 169 ILE D C 1
ATOM 7083 O O . ILE D 1 169 ? -51.013 -111.348 2.754 1.00 151.11 169 ILE D O 1
ATOM 7088 N N . LYS D 1 170 ? -49.815 -109.464 3.098 1.00 145.67 170 LYS D N 1
ATOM 7089 C CA . LYS D 1 170 ? -50.201 -109.299 4.505 1.00 141.85 170 LYS D CA 1
ATOM 7090 C C . LYS D 1 170 ? -51.687 -108.993 4.706 1.00 140.81 170 LYS D C 1
ATOM 7091 O O . LYS D 1 170 ? -52.370 -109.605 5.541 1.00 139.67 170 LYS D O 1
ATOM 7097 N N . CYS D 1 171 ? -52.178 -108.028 3.943 1.00 138.72 171 CYS D N 1
ATOM 7098 C CA . CYS D 1 171 ? -53.523 -107.530 4.145 1.00 133.32 171 CYS D CA 1
ATOM 7099 C C . CYS D 1 171 ? -54.512 -108.200 3.184 1.00 133.12 171 CYS D C 1
ATOM 7100 O O . CYS D 1 171 ? -55.707 -107.938 3.233 1.00 132.80 171 CYS D O 1
ATOM 7103 N N . GLY D 1 172 ? -54.005 -109.073 2.318 1.00 149.60 172 GLY D N 1
ATOM 7104 C CA . GLY D 1 172 ? -54.844 -109.846 1.412 1.00 158.91 172 GLY D CA 1
ATOM 7105 C C . GLY D 1 172 ? -55.492 -109.086 0.264 1.00 161.50 172 GLY D C 1
ATOM 7106 O O . GLY D 1 172 ? -56.519 -109.506 -0.270 1.00 173.09 172 GLY D O 1
ATOM 7107 N N . LEU D 1 173 ? -54.895 -107.967 -0.123 1.00 152.63 173 LEU D N 1
ATOM 7108 C CA . LEU D 1 173 ? -55.507 -107.077 -1.101 1.00 155.41 173 LEU D CA 1
ATOM 7109 C C . LEU D 1 173 ? -55.382 -107.586 -2.543 1.00 159.52 173 LEU D C 1
ATOM 7110 O O . LEU D 1 173 ? -54.533 -108.421 -2.857 1.00 153.06 173 LEU D O 1
ATOM 7115 N N . THR D 1 174 ? -56.256 -107.083 -3.408 1.00 175.06 174 THR D N 1
ATOM 7116 C CA . THR D 1 174 ? -56.174 -107.326 -4.844 1.00 176.56 174 THR D CA 1
ATOM 7117 C C . THR D 1 174 ? -55.317 -106.238 -5.500 1.00 162.14 174 THR D C 1
ATOM 7118 O O . THR D 1 174 ? -55.108 -105.179 -4.910 1.00 157.11 174 THR D O 1
ATOM 7122 N N . PRO D 1 175 ? -54.801 -106.502 -6.711 1.00 160.04 175 PRO D N 1
ATOM 7123 C CA . PRO D 1 175 ? -54.006 -105.493 -7.433 1.00 163.80 175 PRO D CA 1
ATOM 7124 C C . PRO D 1 175 ? -54.643 -104.089 -7.606 1.00 174.04 175 PRO D C 1
ATOM 7125 O O . PRO D 1 175 ? -53.874 -103.117 -7.689 1.00 165.29 175 PRO D O 1
ATOM 7129 N N . GLN D 1 176 ? -55.979 -103.983 -7.669 1.00 170.41 176 GLN D N 1
ATOM 7130 C CA . GLN D 1 176 ? -56.654 -102.690 -7.897 1.00 167.23 176 GLN D CA 1
ATOM 7131 C C . GLN D 1 176 ? -56.611 -101.719 -6.727 1.00 173.74 176 GLN D C 1
ATOM 7132 O O . GLN D 1 176 ? -56.204 -100.567 -6.884 1.00 170.94 176 GLN D O 1
ATOM 7138 N N . GLU D 1 177 ? -57.057 -102.175 -5.564 1.00 174.62 177 GLU D N 1
ATOM 7139 C CA . GLU D 1 177 ? -57.180 -101.292 -4.414 1.00 178.18 177 GLU D CA 1
ATOM 7140 C C . GLU D 1 177 ? -55.837 -101.071 -3.734 1.00 165.36 177 GLU D C 1
ATOM 7141 O O . GLU D 1 177 ? -55.653 -100.083 -3.026 1.00 167.90 177 GLU D O 1
ATOM 7147 N N . SER D 1 178 ? -54.890 -101.974 -3.961 1.00 163.31 178 SER D N 1
ATOM 7148 C CA . SER D 1 178 ? -53.563 -101.807 -3.389 1.00 140.99 178 SER D CA 1
ATOM 7149 C C . SER D 1 178 ? -52.872 -100.670 -4.133 1.00 137.10 178 SER D C 1
ATOM 7150 O O . SER D 1 178 ? -51.985 -100.002 -3.605 1.00 133.35 178 SER D O 1
ATOM 7153 N N . GLU D 1 179 ? -53.313 -100.457 -5.367 1.00 150.21 179 GLU D N 1
ATOM 7154 C CA . GLU D 1 179 ? -52.875 -99.343 -6.199 1.00 157.83 179 GLU D CA 1
ATOM 7155 C C . GLU D 1 179 ? -53.463 -97.985 -5.801 1.00 158.92 179 GLU D C 1
ATOM 7156 O O . GLU D 1 179 ? -52.753 -96.969 -5.786 1.00 160.67 179 GLU D O 1
ATOM 7162 N N . LYS D 1 180 ? -54.766 -97.973 -5.521 1.00 147.26 180 LYS D N 1
ATOM 7163 C CA . LYS D 1 180 ? -55.471 -96.766 -5.090 1.00 145.16 180 LYS D CA 1
ATOM 7164 C C . LYS D 1 180 ? -54.977 -96.309 -3.718 1.00 142.33 180 LYS D C 1
ATOM 7165 O O . LYS D 1 180 ? -54.838 -95.109 -3.473 1.00 141.19 180 LYS D O 1
ATOM 7171 N N . LYS D 1 181 ? -54.703 -97.260 -2.830 1.00 141.20 181 LYS D N 1
ATOM 7172 C CA . LYS D 1 181 ? -54.131 -96.922 -1.531 1.00 138.24 181 LYS D CA 1
ATOM 7173 C C . LYS D 1 181 ? -52.809 -96.208 -1.717 1.00 138.58 181 LYS D C 1
ATOM 7174 O O . LYS D 1 181 ? -52.522 -95.240 -1.014 1.00 145.46 181 LYS D O 1
ATOM 7180 N N . LEU D 1 182 ? -52.008 -96.697 -2.665 1.00 142.79 182 LEU D N 1
ATOM 7181 C CA . LEU D 1 182 ? -50.654 -96.187 -2.906 1.00 126.70 182 LEU D CA 1
ATOM 7182 C C . LEU D 1 182 ? -50.583 -94.917 -3.762 1.00 133.02 182 LEU D C 1
ATOM 7183 O O . LEU D 1 182 ? -49.634 -94.142 -3.645 1.00 135.10 182 LEU D O 1
ATOM 7188 N N . CYS D 1 183 ? -51.593 -94.715 -4.605 1.00 125.51 183 CYS D N 1
ATOM 7189 C CA . CYS D 1 183 ? -51.723 -93.523 -5.445 1.00 125.50 183 CYS D CA 1
ATOM 7190 C C . CYS D 1 183 ? -51.573 -92.194 -4.679 1.00 134.20 183 CYS D C 1
ATOM 7191 O O . CYS D 1 183 ? -52.250 -91.968 -3.677 1.00 141.09 183 CYS D O 1
ATOM 7194 N N . GLY D 1 184 ? -50.691 -91.318 -5.161 1.00 128.01 184 GLY D N 1
ATOM 7195 C CA . GLY D 1 184 ? -50.570 -89.973 -4.616 1.00 131.54 184 GLY D CA 1
ATOM 7196 C C . GLY D 1 184 ? -49.809 -89.825 -3.310 1.00 133.62 184 GLY D C 1
ATOM 7197 O O . GLY D 1 184 ? -49.928 -88.807 -2.619 1.00 135.09 184 GLY D O 1
ATOM 7198 N N . THR D 1 185 ? -49.010 -90.832 -2.980 1.00 133.20 185 THR D N 1
ATOM 7199 C CA . THR D 1 185 ? -48.233 -90.816 -1.750 1.00 139.83 185 THR D CA 1
ATOM 7200 C C . THR D 1 185 ? -46.856 -90.208 -1.972 1.00 147.06 185 THR D C 1
ATOM 7201 O O . THR D 1 185 ? -46.520 -89.767 -3.070 1.00 147.57 185 THR D O 1
ATOM 7205 N N . PHE D 1 186 ? -46.050 -90.216 -0.920 1.00 153.09 186 PHE D N 1
ATOM 7206 C CA . PHE D 1 186 ? -44.656 -89.819 -1.030 1.00 159.68 186 PHE D CA 1
ATOM 7207 C C . PHE D 1 186 ? -43.792 -91.041 -0.800 1.00 148.18 186 PHE D C 1
ATOM 7208 O O . PHE D 1 186 ? -44.299 -92.156 -0.674 1.00 140.02 186 PHE D O 1
ATOM 7216 N N . SER D 1 187 ? -42.482 -90.831 -0.769 1.00 150.10 187 SER D N 1
ATOM 7217 C CA . SER D 1 187 ? -41.582 -91.900 -0.386 1.00 144.25 187 SER D CA 1
ATOM 7218 C C . SER D 1 187 ? -41.891 -92.274 1.058 1.00 143.05 187 SER D C 1
ATOM 7219 O O . SER D 1 187 ? -42.122 -93.437 1.366 1.00 144.83 187 SER D O 1
ATOM 7222 N N . ASN D 1 188 ? -41.940 -91.274 1.928 1.00 142.91 188 ASN D N 1
ATOM 7223 C CA . ASN D 1 188 ? -42.143 -91.490 3.359 1.00 147.70 188 ASN D CA 1
ATOM 7224 C C . ASN D 1 188 ? -43.504 -92.097 3.695 1.00 144.93 188 ASN D C 1
ATOM 7225 O O . ASN D 1 188 ? -43.620 -92.946 4.593 1.00 154.08 188 ASN D O 1
ATOM 7230 N N . GLU D 1 189 ? -44.533 -91.646 2.986 1.00 136.83 189 GLU D N 1
ATOM 7231 C CA . GLU D 1 189 ? -45.871 -92.166 3.211 1.00 136.34 189 GLU D CA 1
ATOM 7232 C C . GLU D 1 189 ? -45.907 -93.671 3.051 1.00 124.00 189 GLU D C 1
ATOM 7233 O O . GLU D 1 189 ? -46.417 -94.379 3.911 1.00 118.15 189 GLU D O 1
ATOM 7239 N N . LYS D 1 190 ? -45.357 -94.153 1.945 1.00 123.46 190 LYS D N 1
ATOM 7240 C CA . LYS D 1 190 ? -45.351 -95.578 1.682 1.00 123.22 190 LYS D CA 1
ATOM 7241 C C . LYS D 1 190 ? -44.595 -96.310 2.793 1.00 125.94 190 LYS D C 1
ATOM 7242 O O . LYS D 1 190 ? -45.016 -97.386 3.196 1.00 133.17 190 LYS D O 1
ATOM 7248 N N . GLN D 1 191 ? -43.494 -95.725 3.283 1.00 117.89 191 GLN D N 1
ATOM 7249 C CA . GLN D 1 191 ? -42.675 -96.345 4.341 1.00 119.88 191 GLN D CA 1
ATOM 7250 C C . GLN D 1 191 ? -43.491 -96.473 5.632 1.00 124.69 191 GLN D C 1
ATOM 7251 O O . GLN D 1 191 ? -43.300 -97.409 6.413 1.00 125.33 191 GLN D O 1
ATOM 7257 N N . GLU D 1 192 ? -44.387 -95.515 5.855 1.00 121.66 192 GLU D N 1
ATOM 7258 C CA . GLU D 1 192 ? -45.337 -95.617 6.952 1.00 119.15 192 GLU D CA 1
ATOM 7259 C C . GLU D 1 192 ? -46.333 -96.727 6.668 1.00 121.62 192 GLU D C 1
ATOM 7260 O O . GLU D 1 192 ? -46.662 -97.515 7.552 1.00 131.72 192 GLU D O 1
ATOM 7266 N N . ILE D 1 193 ? -46.811 -96.794 5.430 1.00 121.74 193 ILE D N 1
ATOM 7267 C CA . ILE D 1 193 ? -47.805 -97.794 5.068 1.00 116.53 193 ILE D CA 1
ATOM 7268 C C . ILE D 1 193 ? -47.174 -99.159 5.210 1.00 119.54 193 ILE D C 1
ATOM 7269 O O . ILE D 1 193 ? -47.848 -100.177 5.353 1.00 118.51 193 ILE D O 1
ATOM 7274 N N . LEU D 1 194 ? -45.857 -99.168 5.169 1.00 112.71 194 LEU D N 1
ATOM 7275 C CA . LEU D 1 194 ? -45.125 -100.392 5.303 1.00 119.00 194 LEU D CA 1
ATOM 7276 C C . LEU D 1 194 ? -44.996 -100.696 6.785 1.00 113.57 194 LEU D C 1
ATOM 7277 O O . LEU D 1 194 ? -45.286 -101.801 7.242 1.00 114.70 194 LEU D O 1
ATOM 7282 N N . PHE D 1 195 ? -44.635 -99.660 7.533 1.00 115.21 195 PHE D N 1
ATOM 7283 C CA . PHE D 1 195 ? -44.240 -99.792 8.928 1.00 121.74 195 PHE D CA 1
ATOM 7284 C C . PHE D 1 195 ? -45.403 -100.108 9.881 1.00 120.88 195 PHE D C 1
ATOM 7285 O O . PHE D 1 195 ? -45.264 -100.937 10.780 1.00 123.87 195 PHE D O 1
ATOM 7293 N N . SER D 1 196 ? -46.538 -99.454 9.687 1.00 128.37 196 SER D N 1
ATOM 7294 C CA . SER D 1 196 ? -47.697 -99.691 10.536 1.00 145.15 196 SER D CA 1
ATOM 7295 C C . SER D 1 196 ? -48.597 -100.816 10.028 1.00 152.63 196 SER D C 1
ATOM 7296 O O . SER D 1 196 ? -48.828 -101.798 10.729 1.00 168.09 196 SER D O 1
ATOM 7299 N N . GLU D 1 197 ? -49.141 -100.647 8.831 1.00 136.97 197 GLU D N 1
ATOM 7300 C CA . GLU D 1 197 ? -50.178 -101.543 8.331 1.00 134.88 197 GLU D CA 1
ATOM 7301 C C . GLU D 1 197 ? -49.600 -102.852 7.787 1.00 127.35 197 GLU D C 1
ATOM 7302 O O . GLU D 1 197 ? -50.224 -103.907 7.865 1.00 130.78 197 GLU D O 1
ATOM 7308 N N . CYS D 1 198 ? -48.424 -102.771 7.181 1.00 138.90 198 CYS D N 1
ATOM 7309 C CA . CYS D 1 198 ? -47.732 -103.981 6.765 1.00 138.26 198 CYS D CA 1
ATOM 7310 C C . CYS D 1 198 ? -46.821 -104.462 7.896 1.00 132.63 198 CYS D C 1
ATOM 7311 O O . CYS D 1 198 ? -46.436 -105.635 7.954 1.00 123.63 198 CYS D O 1
ATOM 7314 N N . GLY D 1 199 ? -46.543 -103.554 8.829 1.00 123.49 199 GLY D N 1
ATOM 7315 C CA . GLY D 1 199 ? -45.767 -103.871 10.012 1.00 125.50 199 GLY D CA 1
ATOM 7316 C C . GLY D 1 199 ? -44.292 -104.138 9.808 1.00 121.67 199 GLY D C 1
ATOM 7317 O O . GLY D 1 199 ? -43.673 -104.886 10.568 1.00 123.37 199 GLY D O 1
ATOM 7318 N N . ILE D 1 200 ? -43.711 -103.527 8.782 1.00 129.37 200 ILE D N 1
ATOM 7319 C CA . ILE D 1 200 ? -42.297 -103.747 8.536 1.00 127.21 200 ILE D CA 1
ATOM 7320 C C . ILE D 1 200 ? -41.542 -102.461 8.214 1.00 125.89 200 ILE D C 1
ATOM 7321 O O . ILE D 1 200 ? -41.948 -101.650 7.381 1.00 108.65 200 ILE D O 1
ATOM 7326 N N . ASN D 1 201 ? -40.447 -102.282 8.944 1.00 143.42 201 ASN D N 1
ATOM 7327 C CA . ASN D 1 201 ? -39.551 -101.156 8.771 1.00 133.98 201 ASN D CA 1
ATOM 7328 C C . ASN D 1 201 ? -38.734 -101.323 7.506 1.00 109.05 201 ASN D C 1
ATOM 7329 O O . ASN D 1 201 ? -38.125 -102.367 7.287 1.00 108.12 201 ASN D O 1
ATOM 7334 N N . TYR D 1 202 ? -38.705 -100.277 6.691 1.00 124.30 202 TYR D N 1
ATOM 7335 C CA . TYR D 1 202 ? -38.123 -100.354 5.353 1.00 120.78 202 TYR D CA 1
ATOM 7336 C C . TYR D 1 202 ? -36.610 -100.215 5.369 1.00 120.94 202 TYR D C 1
ATOM 7337 O O . TYR D 1 202 ? -35.946 -100.509 4.393 1.00 118.43 202 TYR D O 1
ATOM 7346 N N . ASN D 1 203 ? -36.067 -99.762 6.488 1.00 135.56 203 ASN D N 1
ATOM 7347 C CA . ASN D 1 203 ? -34.627 -99.686 6.639 1.00 133.56 203 ASN D CA 1
ATOM 7348 C C . ASN D 1 203 ? -34.065 -101.071 6.944 1.00 141.65 203 ASN D C 1
ATOM 7349 O O . ASN D 1 203 ? -32.904 -101.349 6.650 1.00 144.50 203 ASN D O 1
ATOM 7354 N N . ASN D 1 204 ? -34.909 -101.935 7.516 1.00 142.66 204 ASN D N 1
ATOM 7355 C CA . ASN D 1 204 ? -34.571 -103.328 7.837 1.00 147.51 204 ASN D CA 1
ATOM 7356 C C . ASN D 1 204 ? -34.494 -104.171 6.562 1.00 145.38 204 ASN D C 1
ATOM 7357 O O . ASN D 1 204 ? -34.152 -105.356 6.599 1.00 149.04 204 ASN D O 1
ATOM 7362 N N . GLU D 1 205 ? -34.850 -103.556 5.440 1.00 143.00 205 GLU D N 1
ATOM 7363 C CA . GLU D 1 205 ? -34.744 -104.198 4.141 1.00 139.69 205 GLU D CA 1
ATOM 7364 C C . GLU D 1 205 ? -33.284 -104.381 3.746 1.00 136.23 205 GLU D C 1
ATOM 7365 O O . GLU D 1 205 ? -32.435 -103.559 4.111 1.00 133.77 205 GLU D O 1
ATOM 7371 N N . PRO D 1 206 ? -32.988 -105.466 3.001 1.00 138.25 206 PRO D N 1
ATOM 7372 C CA . PRO D 1 206 ? -31.619 -105.783 2.587 1.00 138.00 206 PRO D CA 1
ATOM 7373 C C . PRO D 1 206 ? -31.089 -104.718 1.639 1.00 138.67 206 PRO D C 1
ATOM 7374 O O . PRO D 1 206 ? -31.855 -104.182 0.837 1.00 140.43 206 PRO D O 1
ATOM 7378 N N . GLU D 1 207 ? -29.794 -104.432 1.715 1.00 136.15 207 GLU D N 1
ATOM 7379 C CA . GLU D 1 207 ? -29.253 -103.245 1.071 1.00 125.03 207 GLU D CA 1
ATOM 7380 C C . GLU D 1 207 ? -29.042 -103.395 -0.426 1.00 126.01 207 GLU D C 1
ATOM 7381 O O . GLU D 1 207 ? -28.940 -102.396 -1.133 1.00 129.59 207 GLU D O 1
ATOM 7387 N N . MET D 1 208 ? -28.967 -104.625 -0.925 1.00 126.44 208 MET D N 1
ATOM 7388 C CA . MET D 1 208 ? -28.815 -104.815 -2.368 1.00 123.54 208 MET D CA 1
ATOM 7389 C C . MET D 1 208 ? -30.126 -104.486 -3.051 1.00 113.25 208 MET D C 1
ATOM 7390 O O . MET D 1 208 ? -30.159 -104.249 -4.260 1.00 111.90 208 MET D O 1
ATOM 7395 N N . PHE D 1 209 ? -31.213 -104.539 -2.287 1.00 113.44 209 PHE D N 1
ATOM 7396 C CA . PHE D 1 209 ? -32.531 -104.355 -2.868 1.00 114.33 209 PHE D CA 1
ATOM 7397 C C . PHE D 1 209 ? -32.888 -102.859 -3.020 1.00 103.09 209 PHE D C 1
ATOM 7398 O O . PHE D 1 209 ? -33.420 -102.432 -4.046 1.00 100.55 209 PHE D O 1
ATOM 7406 N N . LYS D 1 210 ? -32.591 -102.079 -1.984 1.00 101.74 210 LYS D N 1
ATOM 7407 C CA . LYS D 1 210 ? -32.888 -100.646 -1.936 1.00 112.72 210 LYS D CA 1
ATOM 7408 C C . LYS D 1 210 ? -31.945 -99.852 -2.853 1.00 113.10 210 LYS D C 1
ATOM 7409 O O . LYS D 1 210 ? -32.391 -99.114 -3.730 1.00 119.92 210 LYS D O 1
ATOM 7415 N N . LYS D 1 211 ? -30.639 -100.038 -2.658 1.00 111.42 211 LYS D N 1
ATOM 7416 C CA . LYS D 1 211 ? -29.620 -99.174 -3.264 1.00 109.37 211 LYS D CA 1
ATOM 7417 C C . LYS D 1 211 ? -28.998 -99.730 -4.557 1.00 98.34 211 LYS D C 1
ATOM 7418 O O . LYS D 1 211 ? -28.081 -99.130 -5.110 1.00 108.70 211 LYS D O 1
ATOM 7424 N N . GLY D 1 212 ? -29.446 -100.888 -5.020 1.00 89.40 212 GLY D N 1
ATOM 7425 C CA . GLY D 1 212 ? -28.959 -101.415 -6.289 1.00 85.71 212 GLY D CA 1
ATOM 7426 C C . GLY D 1 212 ? -27.523 -101.938 -6.352 1.00 85.82 212 GLY D C 1
ATOM 7427 O O . GLY D 1 212 ? -26.667 -101.574 -5.543 1.00 92.57 212 GLY D O 1
ATOM 7428 N N . SER D 1 213 ? -27.235 -102.730 -7.379 1.00 83.88 213 SER D N 1
ATOM 7429 C CA . SER D 1 213 ? -25.951 -103.399 -7.497 1.00 80.33 213 SER D CA 1
ATOM 7430 C C . SER D 1 213 ? -24.944 -102.579 -8.305 1.00 76.75 213 SER D C 1
ATOM 7431 O O . SER D 1 213 ? -25.057 -102.494 -9.537 1.00 78.67 213 SER D O 1
ATOM 7434 N N . LEU D 1 214 ? -23.928 -102.029 -7.636 1.00 77.15 214 LEU D N 1
ATOM 7435 C CA . LEU D 1 214 ? -22.872 -101.281 -8.344 1.00 73.56 214 LEU D CA 1
ATOM 7436 C C . LEU D 1 214 ? -21.528 -101.993 -8.445 1.00 72.14 214 LEU D C 1
ATOM 7437 O O . LEU D 1 214 ? -20.820 -102.089 -7.446 1.00 80.97 214 LEU D O 1
ATOM 7442 N N . VAL D 1 215 ? -21.135 -102.420 -9.643 1.00 68.49 215 VAL D N 1
ATOM 7443 C CA . VAL D 1 215 ? -19.811 -103.022 -9.822 1.00 66.66 215 VAL D CA 1
ATOM 7444 C C . VAL D 1 215 ? -18.756 -101.993 -10.211 1.00 89.90 215 VAL D C 1
ATOM 7445 O O . VAL D 1 215 ? -18.819 -101.391 -11.290 1.00 90.56 215 VAL D O 1
ATOM 7449 N N . THR D 1 216 ? -17.760 -101.809 -9.351 1.00 89.62 216 THR D N 1
ATOM 7450 C CA . THR D 1 216 ? -16.602 -101.033 -9.761 1.00 86.50 216 THR D CA 1
ATOM 7451 C C . THR D 1 216 ? -15.779 -101.991 -10.587 1.00 82.78 216 THR D C 1
ATOM 7452 O O . THR D 1 216 ? -16.252 -103.082 -10.857 1.00 96.11 216 THR D O 1
ATOM 7456 N N . ARG D 1 217 ? -14.565 -101.634 -10.996 1.00 99.11 217 ARG D N 1
ATOM 7457 C CA . ARG D 1 217 ? -13.702 -102.651 -11.606 1.00 90.72 217 ARG D CA 1
ATOM 7458 C C . ARG D 1 217 ? -13.585 -103.702 -10.505 1.00 101.49 217 ARG D C 1
ATOM 7459 O O . ARG D 1 217 ? -13.739 -103.362 -9.319 1.00 110.91 217 ARG D O 1
ATOM 7467 N N . LYS D 1 218 ? -13.335 -104.957 -10.870 1.00 92.23 218 LYS D N 1
ATOM 7468 C CA . LYS D 1 218 ? -13.285 -106.091 -9.917 1.00 92.22 218 LYS D CA 1
ATOM 7469 C C . LYS D 1 218 ? -14.457 -106.167 -8.874 1.00 97.77 218 LYS D C 1
ATOM 7470 O O . LYS D 1 218 ? -15.647 -106.194 -9.231 1.00 87.68 218 LYS D O 1
ATOM 7476 N N . GLY D 1 219 ? -14.099 -106.253 -7.591 1.00 123.63 219 GLY D N 1
ATOM 7477 C CA . GLY D 1 219 ? -15.049 -106.437 -6.504 1.00 120.81 219 GLY D CA 1
ATOM 7478 C C . GLY D 1 219 ? -16.158 -105.422 -6.498 1.00 103.00 219 GLY D C 1
ATOM 7479 O O . GLY D 1 219 ? -15.969 -104.280 -6.880 1.00 100.23 219 GLY D O 1
ATOM 7480 N N . GLU D 1 220 ? -17.335 -105.828 -6.070 1.00 91.35 220 GLU D N 1
ATOM 7481 C CA . GLU D 1 220 ? -18.444 -104.911 -6.221 1.00 105.87 220 GLU D CA 1
ATOM 7482 C C . GLU D 1 220 ? -19.240 -104.679 -4.919 1.00 101.59 220 GLU D C 1
ATOM 7483 O O . GLU D 1 220 ? -19.101 -105.434 -3.953 1.00 115.96 220 GLU D O 1
ATOM 7489 N N . ILE D 1 221 ? -20.073 -103.634 -4.918 1.00 85.04 221 ILE D N 1
ATOM 7490 C CA . ILE D 1 221 ? -20.564 -103.004 -3.693 1.00 85.55 221 ILE D CA 1
ATOM 7491 C C . ILE D 1 221 ? -21.934 -102.394 -3.955 1.00 89.52 221 ILE D C 1
ATOM 7492 O O . ILE D 1 221 ? -22.332 -102.258 -5.119 1.00 95.94 221 ILE D O 1
ATOM 7497 N N . LEU D 1 222 ? -22.662 -102.062 -2.878 1.00 97.43 222 LEU D N 1
ATOM 7498 C CA . LEU D 1 222 ? -24.010 -101.461 -2.947 1.00 93.17 222 LEU D CA 1
ATOM 7499 C C . LEU D 1 222 ? -24.183 -100.232 -2.018 1.00 91.86 222 LEU D C 1
ATOM 7500 O O . LEU D 1 222 ? -24.388 -100.463 -0.831 1.00 87.73 222 LEU D O 1
ATOM 7505 N N . HIS D 1 223 ? -24.091 -98.971 -2.493 1.00 81.44 223 HIS D N 1
ATOM 7506 C CA . HIS D 1 223 ? -24.533 -97.783 -1.707 1.00 92.20 223 HIS D CA 1
ATOM 7507 C C . HIS D 1 223 ? -24.887 -96.492 -2.502 1.00 92.49 223 HIS D C 1
ATOM 7508 O O . HIS D 1 223 ? -23.975 -95.870 -3.036 1.00 96.43 223 HIS D O 1
ATOM 7515 N N . ILE D 1 224 ? -26.147 -96.038 -2.515 1.00 84.07 224 ILE D N 1
ATOM 7516 C CA . ILE D 1 224 ? -26.549 -94.615 -2.792 1.00 85.65 224 ILE D CA 1
ATOM 7517 C C . ILE D 1 224 ? -25.822 -93.732 -3.916 1.00 89.12 224 ILE D C 1
ATOM 7518 O O . ILE D 1 224 ? -25.579 -94.160 -5.067 1.00 80.29 224 ILE D O 1
ATOM 7523 N N . ASN D 1 225 ? -25.561 -92.463 -3.598 1.00 96.90 225 ASN D N 1
ATOM 7524 C CA . ASN D 1 225 ? -24.538 -91.707 -4.285 1.00 97.97 225 ASN D CA 1
ATOM 7525 C C . ASN D 1 225 ? -23.753 -90.871 -3.240 1.00 116.30 225 ASN D C 1
ATOM 7526 O O . ASN D 1 225 ? -24.270 -89.998 -2.506 1.00 84.79 225 ASN D O 1
ATOM 7531 N N . VAL D 1 226 ? -22.489 -91.238 -3.169 1.00 117.11 226 VAL D N 1
ATOM 7532 C CA . VAL D 1 226 ? -21.400 -90.394 -2.769 1.00 116.41 226 VAL D CA 1
ATOM 7533 C C . VAL D 1 226 ? -20.549 -90.485 -4.026 1.00 119.69 226 VAL D C 1
ATOM 7534 O O . VAL D 1 226 ? -20.187 -91.583 -4.432 1.00 125.44 226 VAL D O 1
ATOM 7538 N N . ILE D 1 227 ? -20.254 -89.390 -4.710 1.00 115.57 227 ILE D N 1
ATOM 7539 C CA . ILE D 1 227 ? -19.535 -89.621 -5.949 1.00 101.40 227 ILE D CA 1
ATOM 7540 C C . ILE D 1 227 ? -18.040 -89.536 -5.685 1.00 100.13 227 ILE D C 1
ATOM 7541 O O . ILE D 1 227 ? -17.403 -88.490 -5.835 1.00 95.36 227 ILE D O 1
ATOM 7546 N N . ALA D 1 228 ? -17.484 -90.704 -5.401 1.00 104.47 228 ALA D N 1
ATOM 7547 C CA . ALA D 1 228 ? -16.067 -90.885 -5.215 1.00 106.77 228 ALA D CA 1
ATOM 7548 C C . ALA D 1 228 ? -15.539 -91.494 -6.504 1.00 118.62 228 ALA D C 1
ATOM 7549 O O . ALA D 1 228 ? -14.343 -91.748 -6.633 1.00 132.15 228 ALA D O 1
ATOM 7551 N N . GLN D 1 229 ? -16.453 -91.741 -7.449 1.00 103.38 229 GLN D N 1
ATOM 7552 C CA . GLN D 1 229 ? -16.089 -91.996 -8.843 1.00 100.04 229 GLN D CA 1
ATOM 7553 C C . GLN D 1 229 ? -15.280 -90.787 -9.311 1.00 113.70 229 GLN D C 1
ATOM 7554 O O . GLN D 1 229 ? -14.330 -90.950 -10.072 1.00 95.16 229 GLN D O 1
ATOM 7560 N N . ILE D 1 230 ? -15.611 -89.592 -8.793 1.00 144.89 230 ILE D N 1
ATOM 7561 C CA . ILE D 1 230 ? -14.843 -88.361 -9.069 1.00 165.02 230 ILE D CA 1
ATOM 7562 C C . ILE D 1 230 ? -13.343 -88.607 -8.849 1.00 177.10 230 ILE D C 1
ATOM 7563 O O . ILE D 1 230 ? -12.496 -88.074 -9.572 1.00 176.76 230 ILE D O 1
ATOM 7568 N N . ASP D 1 231 ? -13.028 -89.432 -7.858 1.00 176.63 231 ASP D N 1
ATOM 7569 C CA . ASP D 1 231 ? -11.655 -89.665 -7.454 1.00 158.48 231 ASP D CA 1
ATOM 7570 C C . ASP D 1 231 ? -10.977 -90.749 -8.324 1.00 147.90 231 ASP D C 1
ATOM 7571 O O . ASP D 1 231 ? -9.830 -90.581 -8.746 1.00 156.26 231 ASP D O 1
ATOM 7576 N N . GLU D 1 232 ? -11.708 -91.837 -8.606 1.00 145.94 232 GLU D N 1
ATOM 7577 C CA . GLU D 1 232 ? -11.147 -93.068 -9.209 1.00 147.69 232 GLU D CA 1
ATOM 7578 C C . GLU D 1 232 ? -10.467 -92.796 -10.546 1.00 142.20 232 GLU D C 1
ATOM 7579 O O . GLU D 1 232 ? -9.453 -93.422 -10.867 1.00 141.12 232 GLU D O 1
ATOM 7585 N N . LEU D 1 233 ? -11.038 -91.876 -11.322 1.00 126.04 233 LEU D N 1
ATOM 7586 C CA . LEU D 1 233 ? -10.468 -91.475 -12.611 1.00 123.01 233 LEU D CA 1
ATOM 7587 C C . LEU D 1 233 ? -10.465 -92.643 -13.647 1.00 108.82 233 LEU D C 1
ATOM 7588 O O . LEU D 1 233 ? -11.410 -92.832 -14.451 1.00 96.26 233 LEU D O 1
ATOM 7593 N N . LYS E 1 5 ? -108.266 -75.546 -45.806 1.00 129.05 5 LYS E N 1
ATOM 7594 C CA . LYS E 1 5 ? -108.665 -74.146 -45.962 1.00 130.27 5 LYS E CA 1
ATOM 7595 C C . LYS E 1 5 ? -107.408 -73.283 -45.875 1.00 128.34 5 LYS E C 1
ATOM 7596 O O . LYS E 1 5 ? -107.096 -72.522 -46.792 1.00 128.62 5 LYS E O 1
ATOM 7602 N N . PHE E 1 6 ? -106.676 -73.416 -44.779 1.00 126.71 6 PHE E N 1
ATOM 7603 C CA . PHE E 1 6 ? -105.356 -72.818 -44.675 1.00 124.92 6 PHE E CA 1
ATOM 7604 C C . PHE E 1 6 ? -104.271 -73.844 -44.956 1.00 122.62 6 PHE E C 1
ATOM 7605 O O . PHE E 1 6 ? -103.082 -73.527 -44.951 1.00 121.06 6 PHE E O 1
ATOM 7613 N N . GLY E 1 7 ? -104.704 -75.077 -45.198 1.00 122.73 7 GLY E N 1
ATOM 7614 C CA . GLY E 1 7 ? -103.837 -76.240 -45.166 1.00 120.90 7 GLY E CA 1
ATOM 7615 C C . GLY E 1 7 ? -102.919 -76.444 -46.347 1.00 119.78 7 GLY E C 1
ATOM 7616 O O . GLY E 1 7 ? -102.054 -77.321 -46.315 1.00 118.19 7 GLY E O 1
ATOM 7617 N N . TYR E 1 8 ? -103.090 -75.628 -47.381 1.00 120.84 8 TYR E N 1
ATOM 7618 C CA . TYR E 1 8 ? -102.227 -75.696 -48.553 1.00 120.23 8 TYR E CA 1
ATOM 7619 C C . TYR E 1 8 ? -100.763 -75.503 -48.194 1.00 131.07 8 TYR E C 1
ATOM 7620 O O . TYR E 1 8 ? -99.881 -75.944 -48.934 1.00 122.59 8 TYR E O 1
ATOM 7629 N N . VAL E 1 9 ? -100.511 -74.878 -47.043 1.00 126.05 9 VAL E N 1
ATOM 7630 C CA . VAL E 1 9 ? -99.152 -74.576 -46.625 1.00 115.54 9 VAL E CA 1
ATOM 7631 C C . VAL E 1 9 ? -98.425 -75.878 -46.395 1.00 113.76 9 VAL E C 1
ATOM 7632 O O . VAL E 1 9 ? -97.225 -75.959 -46.627 1.00 121.40 9 VAL E O 1
ATOM 7636 N N . ARG E 1 10 ? -99.146 -76.913 -45.971 1.00 114.03 10 ARG E N 1
ATOM 7637 C CA . ARG E 1 10 ? -98.477 -78.169 -45.659 1.00 116.08 10 ARG E CA 1
ATOM 7638 C C . ARG E 1 10 ? -97.945 -78.814 -46.927 1.00 113.18 10 ARG E C 1
ATOM 7639 O O . ARG E 1 10 ? -97.109 -79.724 -46.878 1.00 110.99 10 ARG E O 1
ATOM 7647 N N . GLN E 1 11 ? -98.414 -78.309 -48.063 1.00 116.08 11 GLN E N 1
ATOM 7648 C CA . GLN E 1 11 ? -97.989 -78.801 -49.371 1.00 120.15 11 GLN E CA 1
ATOM 7649 C C . GLN E 1 11 ? -96.527 -78.380 -49.645 1.00 121.36 11 GLN E C 1
ATOM 7650 O O . GLN E 1 11 ? -95.884 -78.878 -50.574 1.00 112.28 11 GLN E O 1
ATOM 7656 N N . PHE E 1 12 ? -96.009 -77.468 -48.819 1.00 123.88 12 PHE E N 1
ATOM 7657 C CA . PHE E 1 12 ? -94.689 -76.883 -49.046 1.00 113.20 12 PHE E CA 1
ATOM 7658 C C . PHE E 1 12 ? -93.528 -77.764 -48.550 1.00 108.40 12 PHE E C 1
ATOM 7659 O O . PHE E 1 12 ? -92.416 -77.662 -49.067 1.00 107.73 12 PHE E O 1
ATOM 7667 N N . GLU E 1 13 ? -93.795 -78.663 -47.603 1.00 107.74 13 GLU E N 1
ATOM 7668 C CA . GLU E 1 13 ? -92.725 -79.350 -46.880 1.00 106.08 13 GLU E CA 1
ATOM 7669 C C . GLU E 1 13 ? -91.943 -80.335 -47.728 1.00 105.43 13 GLU E C 1
ATOM 7670 O O . GLU E 1 13 ? -92.191 -80.476 -48.919 1.00 112.35 13 GLU E O 1
ATOM 7676 N N . THR E 1 14 ? -90.965 -80.994 -47.122 1.00 104.05 14 THR E N 1
ATOM 7677 C CA . THR E 1 14 ? -90.120 -81.889 -47.893 1.00 110.40 14 THR E CA 1
ATOM 7678 C C . THR E 1 14 ? -89.877 -83.198 -47.140 1.00 111.85 14 THR E C 1
ATOM 7679 O O . THR E 1 14 ? -89.430 -83.221 -45.991 1.00 123.08 14 THR E O 1
ATOM 7683 N N . HIS E 1 15 ? -90.228 -84.287 -47.807 1.00 109.73 15 HIS E N 1
ATOM 7684 C CA . HIS E 1 15 ? -90.160 -85.631 -47.252 1.00 112.90 15 HIS E CA 1
ATOM 7685 C C . HIS E 1 15 ? -88.910 -86.448 -47.620 1.00 109.14 15 HIS E C 1
ATOM 7686 O O . HIS E 1 15 ? -88.845 -87.642 -47.341 1.00 116.26 15 HIS E O 1
ATOM 7693 N N . ASP E 1 16 ? -87.927 -85.804 -48.235 1.00 104.27 16 ASP E N 1
ATOM 7694 C CA . ASP E 1 16 ? -86.758 -86.475 -48.828 1.00 113.58 16 ASP E CA 1
ATOM 7695 C C . ASP E 1 16 ? -85.988 -87.512 -47.976 1.00 103.77 16 ASP E C 1
ATOM 7696 O O . ASP E 1 16 ? -85.649 -87.296 -46.798 1.00 99.74 16 ASP E O 1
ATOM 7701 N N . VAL E 1 17 ? -85.667 -88.622 -48.637 1.00 101.45 17 VAL E N 1
ATOM 7702 C CA . VAL E 1 17 ? -85.153 -89.805 -47.975 1.00 101.25 17 VAL E CA 1
ATOM 7703 C C . VAL E 1 17 ? -83.749 -90.144 -48.449 1.00 100.60 17 VAL E C 1
ATOM 7704 O O . VAL E 1 17 ? -83.348 -89.775 -49.551 1.00 100.91 17 VAL E O 1
ATOM 7708 N N . ILE E 1 18 ? -83.015 -90.848 -47.592 1.00 99.93 18 ILE E N 1
ATOM 7709 C CA . ILE E 1 18 ? -81.758 -91.525 -47.931 1.00 103.42 18 ILE E CA 1
ATOM 7710 C C . ILE E 1 18 ? -81.954 -92.587 -49.013 1.00 105.65 18 ILE E C 1
ATOM 7711 O O . ILE E 1 18 ? -82.932 -93.338 -48.982 1.00 109.97 18 ILE E O 1
ATOM 7716 N N . LEU E 1 19 ? -81.019 -92.636 -49.965 1.00 105.42 19 LEU E N 1
ATOM 7717 C CA . LEU E 1 19 ? -81.017 -93.628 -51.043 1.00 109.06 19 LEU E CA 1
ATOM 7718 C C . LEU E 1 19 ? -81.118 -95.054 -50.495 1.00 117.51 19 LEU E C 1
ATOM 7719 O O . LEU E 1 19 ? -80.380 -95.424 -49.583 1.00 114.87 19 LEU E O 1
ATOM 7724 N N . PRO E 1 20 ? -82.051 -95.855 -51.032 1.00 128.02 20 PRO E N 1
ATOM 7725 C CA . PRO E 1 20 ? -82.254 -97.168 -50.414 1.00 128.03 20 PRO E CA 1
ATOM 7726 C C . PRO E 1 20 ? -81.052 -98.083 -50.617 1.00 119.78 20 PRO E C 1
ATOM 7727 O O . PRO E 1 20 ? -80.313 -97.925 -51.592 1.00 109.28 20 PRO E O 1
ATOM 7731 N N . GLN E 1 21 ? -80.874 -99.005 -49.671 1.00 132.01 21 GLN E N 1
ATOM 7732 C CA . GLN E 1 21 ? -79.767 -99.971 -49.631 1.00 128.51 21 GLN E CA 1
ATOM 7733 C C . GLN E 1 21 ? -78.404 -99.331 -49.428 1.00 125.85 21 GLN E C 1
ATOM 7734 O O . GLN E 1 21 ? -77.388 -99.904 -49.815 1.00 133.80 21 GLN E O 1
ATOM 7740 N N . CYS E 1 22 ? -78.381 -98.155 -48.806 1.00 119.80 22 CYS E N 1
ATOM 7741 C CA . CYS E 1 22 ? -77.120 -97.544 -48.377 1.00 111.88 22 CYS E CA 1
ATOM 7742 C C . CYS E 1 22 ? -77.056 -97.505 -46.879 1.00 106.26 22 CYS E C 1
ATOM 7743 O O . CYS E 1 22 ? -78.061 -97.256 -46.222 1.00 113.53 22 CYS E O 1
ATOM 7746 N N . TYR E 1 23 ? -75.864 -97.723 -46.345 1.00 104.67 23 TYR E N 1
ATOM 7747 C CA . TYR E 1 23 ? -75.646 -97.620 -44.916 1.00 112.68 23 TYR E CA 1
ATOM 7748 C C . TYR E 1 23 ? -75.766 -96.143 -44.547 1.00 107.81 23 TYR E C 1
ATOM 7749 O O . TYR E 1 23 ? -75.563 -95.281 -45.402 1.00 101.58 23 TYR E O 1
ATOM 7758 N N . ILE E 1 24 ? -76.125 -95.854 -43.296 1.00 105.55 24 ILE E N 1
ATOM 7759 C CA . ILE E 1 24 ? -76.397 -94.478 -42.867 1.00 103.80 24 ILE E CA 1
ATOM 7760 C C . ILE E 1 24 ? -75.548 -94.155 -41.647 1.00 100.12 24 ILE E C 1
ATOM 7761 O O . ILE E 1 24 ? -75.147 -95.062 -40.916 1.00 102.43 24 ILE E O 1
ATOM 7766 N N . VAL E 1 25 ? -75.252 -92.874 -41.439 1.00 96.56 25 VAL E N 1
ATOM 7767 C CA . VAL E 1 25 ? -74.558 -92.430 -40.235 1.00 101.40 25 VAL E CA 1
ATOM 7768 C C . VAL E 1 25 ? -75.170 -91.165 -39.690 1.00 101.51 25 VAL E C 1
ATOM 7769 O O . VAL E 1 25 ? -75.388 -90.202 -40.421 1.00 102.31 25 VAL E O 1
ATOM 7773 N N . VAL E 1 26 ? -75.432 -91.155 -38.394 1.00 97.75 26 VAL E N 1
ATOM 7774 C CA . VAL E 1 26 ? -75.839 -89.916 -37.783 1.00 98.11 26 VAL E CA 1
ATOM 7775 C C . VAL E 1 26 ? -74.737 -89.422 -36.860 1.00 98.98 26 VAL E C 1
ATOM 7776 O O . VAL E 1 26 ? -74.434 -90.034 -35.839 1.00 100.19 26 VAL E O 1
ATOM 7780 N N . ARG E 1 27 ? -74.113 -88.316 -37.235 1.00 98.71 27 ARG E N 1
ATOM 7781 C CA . ARG E 1 27 ? -73.115 -87.768 -36.346 1.00 100.01 27 ARG E CA 1
ATOM 7782 C C . ARG E 1 27 ? -73.746 -86.702 -35.516 1.00 101.34 27 ARG E C 1
ATOM 7783 O O . ARG E 1 27 ? -74.420 -85.821 -36.017 1.00 100.94 27 ARG E O 1
ATOM 7791 N N . ILE E 1 28 ? -73.494 -86.798 -34.229 1.00 103.22 28 ILE E N 1
ATOM 7792 C CA . ILE E 1 28 ? -73.968 -85.851 -33.266 1.00 105.13 28 ILE E CA 1
ATOM 7793 C C . ILE E 1 28 ? -72.774 -85.148 -32.676 1.00 106.99 28 ILE E C 1
ATOM 7794 O O . ILE E 1 28 ? -71.926 -85.762 -32.055 1.00 108.07 28 ILE E O 1
ATOM 7799 N N . ASP E 1 29 ? -72.699 -83.853 -32.905 1.00 107.63 29 ASP E N 1
ATOM 7800 C CA . ASP E 1 29 ? -71.557 -83.081 -32.469 1.00 109.73 29 ASP E CA 1
ATOM 7801 C C . ASP E 1 29 ? -72.029 -81.839 -31.737 1.00 112.25 29 ASP E C 1
ATOM 7802 O O . ASP E 1 29 ? -72.578 -80.941 -32.350 1.00 111.80 29 ASP E O 1
ATOM 7807 N N . GLY E 1 30 ? -71.796 -81.771 -30.432 1.00 115.23 30 GLY E N 1
ATOM 7808 C CA . GLY E 1 30 ? -72.274 -80.645 -29.636 1.00 118.17 30 GLY E CA 1
ATOM 7809 C C . GLY E 1 30 ? -71.747 -79.278 -30.077 1.00 122.12 30 GLY E C 1
ATOM 7810 O O . GLY E 1 30 ? -70.529 -79.126 -30.205 1.00 125.52 30 GLY E O 1
ATOM 7811 N N . LYS E 1 31 ? -72.639 -78.296 -30.321 1.00 123.97 31 LYS E N 1
ATOM 7812 C CA . LYS E 1 31 ? -72.220 -76.931 -30.746 1.00 123.30 31 LYS E CA 1
ATOM 7813 C C . LYS E 1 31 ? -71.659 -76.134 -29.575 1.00 126.34 31 LYS E C 1
ATOM 7814 O O . LYS E 1 31 ? -72.234 -76.097 -28.476 1.00 128.51 31 LYS E O 1
ATOM 7820 N N . LYS E 1 32 ? -70.520 -75.500 -29.863 1.00 132.13 32 LYS E N 1
ATOM 7821 C CA . LYS E 1 32 ? -69.737 -74.740 -28.905 1.00 138.79 32 LYS E CA 1
ATOM 7822 C C . LYS E 1 32 ? -69.553 -75.571 -27.643 1.00 145.17 32 LYS E C 1
ATOM 7823 O O . LYS E 1 32 ? -70.067 -75.235 -26.588 1.00 158.31 32 LYS E O 1
ATOM 7829 N N . PHE E 1 33 ? -68.839 -76.685 -27.775 1.00 141.61 33 PHE E N 1
ATOM 7830 C CA . PHE E 1 33 ? -68.567 -77.540 -26.627 1.00 141.15 33 PHE E CA 1
ATOM 7831 C C . PHE E 1 33 ? -67.247 -77.108 -26.015 1.00 139.01 33 PHE E C 1
ATOM 7832 O O . PHE E 1 33 ? -66.857 -77.568 -24.945 1.00 141.83 33 PHE E O 1
ATOM 7840 N N . HIS E 1 34 ? -66.565 -76.212 -26.719 1.00 143.58 34 HIS E N 1
ATOM 7841 C CA . HIS E 1 34 ? -65.336 -75.600 -26.235 1.00 158.14 34 HIS E CA 1
ATOM 7842 C C . HIS E 1 34 ? -65.639 -74.698 -25.034 1.00 173.89 34 HIS E C 1
ATOM 7843 O O . HIS E 1 34 ? -65.061 -74.866 -23.951 1.00 181.55 34 HIS E O 1
ATOM 7850 N N . GLU E 1 35 ? -66.563 -73.755 -25.227 1.00 175.95 35 GLU E N 1
ATOM 7851 C CA . GLU E 1 35 ? -66.937 -72.800 -24.181 1.00 174.18 35 GLU E CA 1
ATOM 7852 C C . GLU E 1 35 ? -67.758 -73.503 -23.107 1.00 167.36 35 GLU E C 1
ATOM 7853 O O . GLU E 1 35 ? -67.816 -73.055 -21.954 1.00 169.29 35 GLU E O 1
ATOM 7859 N N . PHE E 1 36 ? -68.387 -74.609 -23.505 1.00 150.61 36 PHE E N 1
ATOM 7860 C CA . PHE E 1 36 ? -69.121 -75.471 -22.588 1.00 150.89 36 PHE E CA 1
ATOM 7861 C C . PHE E 1 36 ? -68.128 -76.116 -21.615 1.00 161.74 36 PHE E C 1
ATOM 7862 O O . PHE E 1 36 ? -68.236 -75.931 -20.401 1.00 174.39 36 PHE E O 1
ATOM 7870 N N . SER E 1 37 ? -67.128 -76.829 -22.135 1.00 163.53 37 SER E N 1
ATOM 7871 C CA . SER E 1 37 ? -66.162 -77.477 -21.252 1.00 154.98 37 SER E CA 1
ATOM 7872 C C . SER E 1 37 ? -65.256 -76.454 -20.559 1.00 161.12 37 SER E C 1
ATOM 7873 O O . SER E 1 37 ? -64.610 -76.787 -19.575 1.00 174.58 37 SER E O 1
ATOM 7876 N N . LYS E 1 38 ? -65.224 -75.212 -21.044 1.00 162.29 38 LYS E N 1
ATOM 7877 C CA . LYS E 1 38 ? -64.501 -74.143 -20.343 1.00 168.83 38 LYS E CA 1
ATOM 7878 C C . LYS E 1 38 ? -65.292 -73.654 -19.124 1.00 181.48 38 LYS E C 1
ATOM 7879 O O . LYS E 1 38 ? -64.715 -73.398 -18.055 1.00 186.14 38 LYS E O 1
ATOM 7885 N N . PHE E 1 39 ? -66.609 -73.523 -19.303 1.00 171.37 39 PHE E N 1
ATOM 7886 C CA . PHE E 1 39 ? -67.510 -72.992 -18.273 1.00 175.71 39 PHE E CA 1
ATOM 7887 C C . PHE E 1 39 ? -67.644 -73.948 -17.075 1.00 178.10 39 PHE E C 1
ATOM 7888 O O . PHE E 1 39 ? -67.508 -73.523 -15.923 1.00 184.51 39 PHE E O 1
ATOM 7896 N N . TYR E 1 40 ? -67.885 -75.233 -17.346 1.00 153.55 40 TYR E N 1
ATOM 7897 C CA . TYR E 1 40 ? -68.092 -76.240 -16.292 1.00 155.92 40 TYR E CA 1
ATOM 7898 C C . TYR E 1 40 ? -66.744 -76.824 -15.863 1.00 162.79 40 TYR E C 1
ATOM 7899 O O . TYR E 1 40 ? -66.665 -77.638 -14.936 1.00 162.85 40 TYR E O 1
ATOM 7908 N N . GLU E 1 41 ? -65.695 -76.411 -16.573 1.00 163.15 41 GLU E N 1
ATOM 7909 C CA . GLU E 1 41 ? -64.325 -76.812 -16.283 1.00 162.04 41 GLU E CA 1
ATOM 7910 C C . GLU E 1 41 ? -64.166 -78.335 -16.292 1.00 155.25 41 GLU E C 1
ATOM 7911 O O . GLU E 1 41 ? -64.005 -78.985 -15.251 1.00 151.11 41 GLU E O 1
ATOM 7917 N N . PHE E 1 42 ? -64.268 -78.896 -17.493 1.00 150.47 42 PHE E N 1
ATOM 7918 C CA . PHE E 1 42 ? -63.970 -80.310 -17.745 1.00 144.62 42 PHE E CA 1
ATOM 7919 C C . PHE E 1 42 ? -62.488 -80.655 -17.592 1.00 142.39 42 PHE E C 1
ATOM 7920 O O . PHE E 1 42 ? -61.609 -79.820 -17.841 1.00 135.86 42 PHE E O 1
ATOM 7928 N N . ALA E 1 43 ? -62.273 -81.943 -17.371 1.00 138.69 43 ALA E N 1
ATOM 7929 C CA . ALA E 1 43 ? -60.965 -82.538 -17.211 1.00 144.49 43 ALA E CA 1
ATOM 7930 C C . ALA E 1 43 ? -60.179 -82.637 -18.508 1.00 146.00 43 ALA E C 1
ATOM 7931 O O . ALA E 1 43 ? -60.348 -83.601 -19.243 1.00 141.50 43 ALA E O 1
ATOM 7933 N N . LYS E 1 44 ? -59.300 -81.651 -18.714 1.00 149.51 44 LYS E N 1
ATOM 7934 C CA . LYS E 1 44 ? -58.373 -81.448 -19.855 1.00 146.79 44 LYS E CA 1
ATOM 7935 C C . LYS E 1 44 ? -58.486 -82.233 -21.146 1.00 143.70 44 LYS E C 1
ATOM 7936 O O . LYS E 1 44 ? -59.526 -82.185 -21.776 1.00 157.24 44 LYS E O 1
ATOM 7942 N N . PRO E 1 45 ? -57.440 -82.861 -21.667 1.00 129.88 45 PRO E N 1
ATOM 7943 C CA . PRO E 1 45 ? -57.888 -83.569 -22.858 1.00 125.13 45 PRO E CA 1
ATOM 7944 C C . PRO E 1 45 ? -58.937 -84.591 -22.502 1.00 133.32 45 PRO E C 1
ATOM 7945 O O . PRO E 1 45 ? -59.760 -84.927 -23.392 1.00 131.31 45 PRO E O 1
ATOM 7949 N N . ASN E 1 46 ? -58.889 -85.143 -21.284 1.00 142.12 46 ASN E N 1
ATOM 7950 C CA . ASN E 1 46 ? -59.672 -86.305 -21.196 1.00 140.16 46 ASN E CA 1
ATOM 7951 C C . ASN E 1 46 ? -60.518 -86.286 -19.883 1.00 148.42 46 ASN E C 1
ATOM 7952 O O . ASN E 1 46 ? -59.976 -86.590 -18.809 1.00 153.67 46 ASN E O 1
ATOM 7957 N N . ASP E 1 47 ? -61.830 -86.003 -19.931 1.00 139.51 47 ASP E N 1
ATOM 7958 C CA . ASP E 1 47 ? -62.644 -86.058 -18.691 1.00 143.16 47 ASP E CA 1
ATOM 7959 C C . ASP E 1 47 ? -63.386 -87.380 -18.681 1.00 149.74 47 ASP E C 1
ATOM 7960 O O . ASP E 1 47 ? -64.253 -87.611 -19.512 1.00 153.36 47 ASP E O 1
ATOM 7965 N N . GLU E 1 48 ? -63.024 -88.240 -17.736 1.00 153.50 48 GLU E N 1
ATOM 7966 C CA . GLU E 1 48 ? -63.569 -89.591 -17.642 1.00 158.55 48 GLU E CA 1
ATOM 7967 C C . GLU E 1 48 ? -65.109 -89.545 -17.575 1.00 155.75 48 GLU E C 1
ATOM 7968 O O . GLU E 1 48 ? -65.816 -90.285 -18.275 1.00 156.80 48 GLU E O 1
ATOM 7974 N N . ASN E 1 49 ? -65.608 -88.628 -16.754 1.00 150.00 49 ASN E N 1
ATOM 7975 C CA . ASN E 1 49 ? -67.028 -88.496 -16.492 1.00 143.82 49 ASN E CA 1
ATOM 7976 C C . ASN E 1 49 ? -67.816 -88.052 -17.751 1.00 133.59 49 ASN E C 1
ATOM 7977 O O . ASN E 1 49 ? -68.791 -88.698 -18.118 1.00 121.92 49 ASN E O 1
ATOM 7982 N N . ALA E 1 50 ? -67.383 -86.979 -18.415 1.00 129.67 50 ALA E N 1
ATOM 7983 C CA . ALA E 1 50 ? -68.077 -86.449 -19.597 1.00 119.15 50 ALA E CA 1
ATOM 7984 C C . ALA E 1 50 ? -68.217 -87.502 -20.693 1.00 116.65 50 ALA E C 1
ATOM 7985 O O . ALA E 1 50 ? -69.308 -87.739 -21.236 1.00 119.86 50 ALA E O 1
ATOM 7987 N N . LEU E 1 51 ? -67.089 -88.123 -21.007 1.00 116.64 51 LEU E N 1
ATOM 7988 C CA . LEU E 1 51 ? -67.019 -89.222 -21.955 1.00 115.57 51 LEU E CA 1
ATOM 7989 C C . LEU E 1 51 ? -67.923 -90.392 -21.551 1.00 118.88 51 LEU E C 1
ATOM 7990 O O . LEU E 1 51 ? -68.602 -90.967 -22.407 1.00 118.58 51 LEU E O 1
ATOM 7995 N N . LYS E 1 52 ? -67.917 -90.748 -20.259 1.00 126.42 52 LYS E N 1
ATOM 7996 C CA . LYS E 1 52 ? -68.732 -91.864 -19.746 1.00 124.62 52 LYS E CA 1
ATOM 7997 C C . LYS E 1 52 ? -70.222 -91.538 -19.823 1.00 120.40 52 LYS E C 1
ATOM 7998 O O . LYS E 1 52 ? -71.070 -92.422 -19.978 1.00 119.83 52 LYS E O 1
ATOM 8004 N N . LEU E 1 53 ? -70.519 -90.252 -19.713 1.00 116.56 53 LEU E N 1
ATOM 8005 C CA . LEU E 1 53 ? -71.865 -89.744 -19.836 1.00 121.00 53 LEU E CA 1
ATOM 8006 C C . LEU E 1 53 ? -72.320 -89.900 -21.266 1.00 113.27 53 LEU E C 1
ATOM 8007 O O . LEU E 1 53 ? -73.432 -90.391 -21.524 1.00 112.55 53 LEU E O 1
ATOM 8012 N N . MET E 1 54 ? -71.447 -89.491 -22.186 1.00 112.24 54 MET E N 1
ATOM 8013 C CA . MET E 1 54 ? -71.709 -89.636 -23.606 1.00 110.24 54 MET E CA 1
ATOM 8014 C C . MET E 1 54 ? -71.953 -91.074 -23.978 1.00 109.63 54 MET E C 1
ATOM 8015 O O . MET E 1 54 ? -72.842 -91.414 -24.775 1.00 108.55 54 MET E O 1
ATOM 8020 N N . ASN E 1 55 ? -71.145 -91.925 -23.387 1.00 110.65 55 ASN E N 1
ATOM 8021 C CA . ASN E 1 55 ? -71.368 -93.339 -23.505 1.00 126.73 55 ASN E CA 1
ATOM 8022 C C . ASN E 1 55 ? -72.761 -93.694 -23.023 1.00 129.26 55 ASN E C 1
ATOM 8023 O O . ASN E 1 55 ? -73.479 -94.412 -23.712 1.00 124.45 55 ASN E O 1
ATOM 8028 N N . ALA E 1 56 ? -73.141 -93.172 -21.856 1.00 127.78 56 ALA E N 1
ATOM 8029 C CA . ALA E 1 56 ? -74.427 -93.505 -21.257 1.00 116.44 56 ALA E CA 1
ATOM 8030 C C . ALA E 1 56 ? -75.516 -93.260 -22.278 1.00 111.43 56 ALA E C 1
ATOM 8031 O O . ALA E 1 56 ? -76.205 -94.203 -22.695 1.00 112.07 56 ALA E O 1
ATOM 8033 N N . CYS E 1 57 ? -75.597 -92.010 -22.738 1.00 110.62 57 CYS E N 1
ATOM 8034 C CA . CYS E 1 57 ? -76.617 -91.579 -23.699 1.00 109.47 57 CYS E CA 1
ATOM 8035 C C . CYS E 1 57 ? -76.648 -92.466 -24.924 1.00 108.31 57 CYS E C 1
ATOM 8036 O O . CYS E 1 57 ? -77.710 -92.893 -25.380 1.00 108.11 57 CYS E O 1
ATOM 8039 N N . ALA E 1 58 ? -75.470 -92.725 -25.474 1.00 109.28 58 ALA E N 1
ATOM 8040 C CA . ALA E 1 58 ? -75.408 -93.521 -26.688 1.00 114.53 58 ALA E CA 1
ATOM 8041 C C . ALA E 1 58 ? -75.893 -94.945 -26.432 1.00 111.19 58 ALA E C 1
ATOM 8042 O O . ALA E 1 58 ? -76.500 -95.552 -27.299 1.00 108.92 58 ALA E O 1
ATOM 8044 N N . LYS E 1 59 ? -75.623 -95.468 -25.239 1.00 112.87 59 LYS E N 1
ATOM 8045 C CA . LYS E 1 59 ? -75.989 -96.839 -24.875 1.00 116.36 59 LYS E CA 1
ATOM 8046 C C . LYS E 1 59 ? -77.511 -96.965 -24.746 1.00 117.07 59 LYS E C 1
ATOM 8047 O O . LYS E 1 59 ? -78.115 -97.999 -25.065 1.00 110.87 59 LYS E O 1
ATOM 8053 N N . ASN E 1 60 ? -78.118 -95.891 -24.258 1.00 119.03 60 ASN E N 1
ATOM 8054 C CA . ASN E 1 60 ? -79.566 -95.812 -24.166 1.00 121.87 60 ASN E CA 1
ATOM 8055 C C . ASN E 1 60 ? -80.169 -95.604 -25.555 1.00 120.71 60 ASN E C 1
ATOM 8056 O O . ASN E 1 60 ? -81.333 -95.937 -25.798 1.00 127.88 60 ASN E O 1
ATOM 8061 N N . LEU E 1 61 ? -79.390 -95.036 -26.468 1.00 111.81 61 LEU E N 1
ATOM 8062 C CA . LEU E 1 61 ? -79.903 -94.824 -27.816 1.00 111.08 61 LEU E CA 1
ATOM 8063 C C . LEU E 1 61 ? -79.809 -96.107 -28.648 1.00 116.57 61 LEU E C 1
ATOM 8064 O O . LEU E 1 61 ? -80.728 -96.447 -29.393 1.00 118.76 61 LEU E O 1
ATOM 8069 N N . VAL E 1 62 ? -78.706 -96.830 -28.525 1.00 122.92 62 VAL E N 1
ATOM 8070 C CA . VAL E 1 62 ? -78.596 -98.089 -29.236 1.00 124.21 62 VAL E CA 1
ATOM 8071 C C . VAL E 1 62 ? -79.580 -99.040 -28.563 1.00 121.95 62 VAL E C 1
ATOM 8072 O O . VAL E 1 62 ? -80.187 -99.893 -29.222 1.00 111.02 62 VAL E O 1
ATOM 8076 N N . LEU E 1 63 ? -79.774 -98.853 -27.259 1.00 123.93 63 LEU E N 1
ATOM 8077 C CA . LEU E 1 63 ? -80.804 -99.600 -26.553 1.00 129.74 63 LEU E CA 1
ATOM 8078 C C . LEU E 1 63 ? -82.113 -99.316 -27.326 1.00 125.92 63 LEU E C 1
ATOM 8079 O O . LEU E 1 63 ? -82.719 -100.248 -27.860 1.00 124.21 63 LEU E O 1
ATOM 8084 N N . LYS E 1 64 ? -82.482 -98.039 -27.477 1.00 127.86 64 LYS E N 1
ATOM 8085 C CA . LYS E 1 64 ? -83.785 -97.660 -28.059 1.00 130.99 64 LYS E CA 1
ATOM 8086 C C . LYS E 1 64 ? -84.050 -98.262 -29.456 1.00 128.59 64 LYS E C 1
ATOM 8087 O O . LYS E 1 64 ? -85.064 -98.924 -29.672 1.00 131.85 64 LYS E O 1
ATOM 8093 N N . TYR E 1 65 ? -83.154 -98.031 -30.406 1.00 129.10 65 TYR E N 1
ATOM 8094 C CA . TYR E 1 65 ? -83.278 -98.713 -31.681 1.00 126.36 65 TYR E CA 1
ATOM 8095 C C . TYR E 1 65 ? -82.202 -99.781 -31.694 1.00 135.23 65 TYR E C 1
ATOM 8096 O O . TYR E 1 65 ? -81.030 -99.525 -31.991 1.00 117.70 65 TYR E O 1
ATOM 8105 N N . LYS E 1 66 ? -82.637 -100.995 -31.392 1.00 142.05 66 LYS E N 1
ATOM 8106 C CA . LYS E 1 66 ? -81.754 -102.141 -31.308 1.00 137.70 66 LYS E CA 1
ATOM 8107 C C . LYS E 1 66 ? -81.792 -102.822 -32.660 1.00 132.23 66 LYS E C 1
ATOM 8108 O O . LYS E 1 66 ? -80.989 -103.698 -32.952 1.00 124.01 66 LYS E O 1
ATOM 8114 N N . ASN E 1 67 ? -82.747 -102.416 -33.489 1.00 139.33 67 ASN E N 1
ATOM 8115 C CA . ASN E 1 67 ? -82.955 -103.098 -34.760 1.00 148.50 67 ASN E CA 1
ATOM 8116 C C . ASN E 1 67 ? -81.986 -102.671 -35.832 1.00 145.53 67 ASN E C 1
ATOM 8117 O O . ASN E 1 67 ? -81.486 -103.509 -36.575 1.00 151.45 67 ASN E O 1
ATOM 8122 N N . ASP E 1 68 ? -81.789 -101.364 -35.971 1.00 136.08 68 ASP E N 1
ATOM 8123 C CA . ASP E 1 68 ? -81.019 -100.848 -37.106 1.00 139.19 68 ASP E CA 1
ATOM 8124 C C . ASP E 1 68 ? -79.555 -100.414 -36.843 1.00 124.09 68 ASP E C 1
ATOM 8125 O O . ASP E 1 68 ? -78.816 -100.128 -37.790 1.00 118.61 68 ASP E O 1
ATOM 8130 N N . ILE E 1 69 ? -79.131 -100.416 -35.578 1.00 129.56 69 ILE E N 1
ATOM 8131 C CA . ILE E 1 69 ? -77.795 -99.931 -35.195 1.00 122.96 69 ILE E CA 1
ATOM 8132 C C . ILE E 1 69 ? -76.784 -101.087 -35.102 1.00 113.83 69 ILE E C 1
ATOM 8133 O O . ILE E 1 69 ? -76.902 -101.959 -34.240 1.00 115.04 69 ILE E O 1
ATOM 8138 N N . ILE E 1 70 ? -75.794 -101.101 -35.993 1.00 111.51 70 ILE E N 1
ATOM 8139 C CA . ILE E 1 70 ? -74.744 -102.110 -35.906 1.00 113.84 70 ILE E CA 1
ATOM 8140 C C . ILE E 1 70 ? -73.784 -101.706 -34.807 1.00 115.06 70 ILE E C 1
ATOM 8141 O O . ILE E 1 70 ? -73.317 -102.558 -34.032 1.00 113.70 70 ILE E O 1
ATOM 8146 N N . LEU E 1 71 ? -73.533 -100.401 -34.720 1.00 114.54 71 LEU E N 1
ATOM 8147 C CA . LEU E 1 71 ? -72.704 -99.859 -33.657 1.00 111.98 71 LEU E CA 1
ATOM 8148 C C . LEU E 1 71 ? -72.673 -98.354 -33.749 1.00 111.91 71 LEU E C 1
ATOM 8149 O O . LEU E 1 71 ? -73.077 -97.760 -34.756 1.00 106.70 71 LEU E O 1
ATOM 8154 N N . ALA E 1 72 ? -72.171 -97.756 -32.677 1.00 108.16 72 ALA E N 1
ATOM 8155 C CA . ALA E 1 72 ? -71.984 -96.322 -32.599 1.00 116.79 72 ALA E CA 1
ATOM 8156 C C . ALA E 1 72 ? -70.689 -95.994 -31.852 1.00 116.09 72 ALA E C 1
ATOM 8157 O O . ALA E 1 72 ? -70.382 -96.608 -30.831 1.00 104.60 72 ALA E O 1
ATOM 8159 N N . PHE E 1 73 ? -69.955 -95.007 -32.366 1.00 115.83 73 PHE E N 1
ATOM 8160 C CA . PHE E 1 73 ? -68.604 -94.676 -31.909 1.00 109.54 73 PHE E CA 1
ATOM 8161 C C . PHE E 1 73 ? -68.481 -93.209 -31.452 1.00 106.56 73 PHE E C 1
ATOM 8162 O O . PHE E 1 73 ? -68.682 -92.270 -32.238 1.00 111.57 73 PHE E O 1
ATOM 8170 N N . GLY E 1 74 ? -68.200 -93.013 -30.170 1.00 105.52 74 GLY E N 1
ATOM 8171 C CA . GLY E 1 74 ? -67.901 -91.687 -29.665 1.00 109.48 74 GLY E CA 1
ATOM 8172 C C . GLY E 1 74 ? -66.446 -91.294 -29.530 1.00 106.29 74 GLY E C 1
ATOM 8173 O O . GLY E 1 74 ? -65.580 -92.110 -29.170 1.00 106.50 74 GLY E O 1
ATOM 8174 N N . GLU E 1 75 ? -66.210 -90.002 -29.718 1.00 104.65 75 GLU E N 1
ATOM 8175 C CA . GLU E 1 75 ? -64.882 -89.455 -29.636 1.00 105.41 75 GLU E CA 1
ATOM 8176 C C . GLU E 1 75 ? -64.870 -88.458 -28.515 1.00 106.54 75 GLU E C 1
ATOM 8177 O O . GLU E 1 75 ? -64.450 -88.775 -27.420 1.00 121.59 75 GLU E O 1
ATOM 8183 N N . SER E 1 76 ? -65.390 -87.266 -28.766 1.00 106.78 76 SER E N 1
ATOM 8184 C CA . SER E 1 76 ? -65.215 -86.204 -27.807 1.00 108.09 76 SER E CA 1
ATOM 8185 C C . SER E 1 76 ? -66.524 -85.653 -27.322 1.00 108.10 76 SER E C 1
A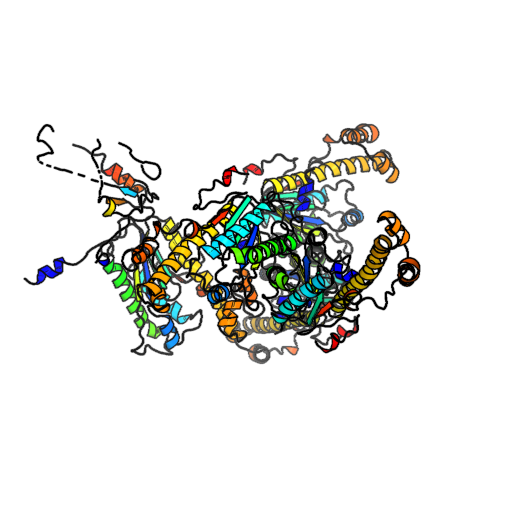TOM 8186 O O . SER E 1 76 ? -67.062 -86.094 -26.311 1.00 108.30 76 SER E O 1
ATOM 8189 N N . ASP E 1 77 ? -67.048 -84.709 -28.090 1.00 110.85 77 ASP E N 1
ATOM 8190 C CA . ASP E 1 77 ? -68.420 -84.252 -27.952 1.00 108.01 77 ASP E CA 1
ATOM 8191 C C . ASP E 1 77 ? -69.195 -84.932 -29.057 1.00 106.92 77 ASP E C 1
ATOM 8192 O O . ASP E 1 77 ? -70.385 -84.736 -29.242 1.00 111.77 77 ASP E O 1
ATOM 8197 N N . GLU E 1 78 ? -68.475 -85.700 -29.841 1.00 103.60 78 GLU E N 1
ATOM 8198 C CA . GLU E 1 78 ? -69.032 -86.267 -31.039 1.00 102.08 78 GLU E CA 1
ATOM 8199 C C . GLU E 1 78 ? -69.402 -87.705 -30.804 1.00 103.28 78 GLU E C 1
ATOM 8200 O O . GLU E 1 78 ? -68.684 -88.434 -30.119 1.00 107.19 78 GLU E O 1
ATOM 8206 N N . TYR E 1 79 ? -70.525 -88.116 -31.372 1.00 101.39 79 TYR E N 1
ATOM 8207 C CA . TYR E 1 79 ? -70.857 -89.503 -31.329 1.00 102.47 79 TYR E CA 1
ATOM 8208 C C . TYR E 1 79 ? -71.507 -89.849 -32.653 1.00 100.94 79 TYR E C 1
ATOM 8209 O O . TYR E 1 79 ? -72.380 -89.129 -33.112 1.00 99.84 79 TYR E O 1
ATOM 8218 N N . SER E 1 80 ? -71.069 -90.937 -33.274 1.00 101.02 80 SER E N 1
ATOM 8219 C CA . SER E 1 80 ? -71.578 -91.309 -34.590 1.00 100.42 80 SER E CA 1
ATOM 8220 C C . SER E 1 80 ? -72.353 -92.633 -34.562 1.00 101.08 80 SER E C 1
ATOM 8221 O O . SER E 1 80 ? -71.884 -93.619 -34.008 1.00 102.72 80 SER E O 1
ATOM 8224 N N . PHE E 1 81 ? -73.542 -92.658 -35.164 1.00 100.52 81 PHE E N 1
ATOM 8225 C CA . PHE E 1 81 ? -74.364 -93.863 -35.110 1.00 101.95 81 PHE E CA 1
ATOM 8226 C C . PHE E 1 81 ? -74.536 -94.515 -36.460 1.00 101.20 81 PHE E C 1
ATOM 8227 O O . PHE E 1 81 ? -74.856 -93.858 -37.454 1.00 100.71 81 PHE E O 1
ATOM 8235 N N . ILE E 1 82 ? -74.319 -95.825 -36.459 1.00 102.68 82 ILE E N 1
ATOM 8236 C CA . ILE E 1 82 ? -74.262 -96.627 -37.670 1.00 102.43 82 ILE E CA 1
ATOM 8237 C C . ILE E 1 82 ? -75.553 -97.350 -37.971 1.00 109.30 82 ILE E C 1
ATOM 8238 O O . ILE E 1 82 ? -76.107 -98.005 -37.098 1.00 118.87 82 ILE E O 1
ATOM 8243 N N . LEU E 1 83 ? -76.000 -97.260 -39.224 1.00 104.05 83 LEU E N 1
ATOM 8244 C CA . LEU E 1 83 ? -77.261 -97.866 -39.665 1.00 104.81 83 LEU E CA 1
ATOM 8245 C C . LEU E 1 83 ? -77.161 -98.780 -40.895 1.00 120.32 83 LEU E C 1
ATOM 8246 O O . LEU E 1 83 ? -76.539 -98.392 -41.894 1.00 122.85 83 LEU E O 1
ATOM 8251 N N . LYS E 1 84 ? -77.838 -99.941 -40.850 1.00 119.89 84 LYS E N 1
ATOM 8252 C CA . LYS E 1 84 ? -77.721 -100.985 -41.897 1.00 123.55 84 LYS E CA 1
ATOM 8253 C C . LYS E 1 84 ? -78.358 -100.600 -43.239 1.00 120.82 84 LYS E C 1
ATOM 8254 O O . LYS E 1 84 ? -79.310 -99.827 -43.274 1.00 115.43 84 LYS E O 1
ATOM 8260 N N . SER E 1 85 ? -77.842 -101.159 -44.339 1.00 129.22 85 SER E N 1
ATOM 8261 C CA . SER E 1 85 ? -78.273 -100.749 -45.685 1.00 130.56 85 SER E CA 1
ATOM 8262 C C . SER E 1 85 ? -79.767 -101.017 -45.912 1.00 136.32 85 SER E C 1
ATOM 8263 O O . SER E 1 85 ? -80.414 -100.374 -46.741 1.00 133.59 85 SER E O 1
ATOM 8266 N N . SER E 1 86 ? -80.327 -101.952 -45.163 1.00 128.27 86 SER E N 1
ATOM 8267 C CA . SER E 1 86 ? -81.704 -102.332 -45.410 1.00 131.77 86 SER E CA 1
ATOM 8268 C C . SER E 1 86 ? -82.704 -101.535 -44.568 1.00 136.67 86 SER E C 1
ATOM 8269 O O . SER E 1 86 ? -83.913 -101.764 -44.665 1.00 144.48 86 SER E O 1
ATOM 8272 N N . THR E 1 87 ? -82.219 -100.579 -43.776 1.00 139.66 87 THR E N 1
ATOM 8273 C CA . THR E 1 87 ? -83.083 -99.923 -42.788 1.00 129.17 87 THR E CA 1
ATOM 8274 C C . THR E 1 87 ? -84.168 -99.021 -43.410 1.00 120.89 87 THR E C 1
ATOM 8275 O O . THR E 1 87 ? -83.898 -98.158 -44.259 1.00 115.11 87 THR E O 1
ATOM 8279 N N . THR E 1 88 ? -85.412 -99.295 -43.022 1.00 117.90 88 THR E N 1
ATOM 8280 C CA . THR E 1 88 ? -86.567 -98.471 -43.391 1.00 120.60 88 THR E CA 1
ATOM 8281 C C . THR E 1 88 ? -87.041 -97.518 -42.280 1.00 117.32 88 THR E C 1
ATOM 8282 O O . THR E 1 88 ? -88.068 -96.845 -42.432 1.00 110.23 88 THR E O 1
ATOM 8286 N N . LEU E 1 89 ? -86.313 -97.487 -41.163 1.00 114.90 89 LEU E N 1
ATOM 8287 C CA . LEU E 1 89 ? -86.674 -96.651 -40.011 1.00 113.00 89 LEU E CA 1
ATOM 8288 C C . LEU E 1 89 ? -86.936 -95.169 -40.351 1.00 112.75 89 LEU E C 1
ATOM 8289 O O . LEU E 1 89 ? -86.205 -94.574 -41.149 1.00 117.73 89 LEU E O 1
ATOM 8294 N N . PHE E 1 90 ? -87.981 -94.591 -39.747 1.00 105.10 90 PHE E N 1
ATOM 8295 C CA . PHE E 1 90 ? -88.422 -93.213 -40.026 1.00 103.75 90 PHE E CA 1
ATOM 8296 C C . PHE E 1 90 ? -88.626 -92.997 -41.527 1.00 107.20 90 PHE E C 1
ATOM 8297 O O . PHE E 1 90 ? -88.475 -91.881 -42.039 1.00 101.50 90 PHE E O 1
ATOM 8305 N N . ASN E 1 91 ? -88.979 -94.088 -42.203 1.00 111.53 91 ASN E N 1
ATOM 8306 C CA . ASN E 1 91 ? -89.075 -94.153 -43.649 1.00 112.84 91 ASN E CA 1
ATOM 8307 C C . ASN E 1 91 ? -87.875 -93.433 -44.237 1.00 116.06 91 ASN E C 1
ATOM 8308 O O . ASN E 1 91 ? -88.016 -92.421 -44.929 1.00 118.83 91 ASN E O 1
ATOM 8313 N N . ARG E 1 92 ? -86.694 -93.945 -43.890 1.00 116.80 92 ARG E N 1
ATOM 8314 C CA . ARG E 1 92 ? -85.447 -93.563 -44.523 1.00 100.13 92 ARG E CA 1
ATOM 8315 C C . ARG E 1 92 ? -85.219 -92.058 -44.542 1.00 100.54 92 ARG E C 1
ATOM 8316 O O . ARG E 1 92 ? -84.530 -91.549 -45.418 1.00 104.66 92 ARG E O 1
ATOM 8324 N N . ARG E 1 93 ? -85.786 -91.333 -43.588 1.00 100.67 93 ARG E N 1
ATOM 8325 C CA . ARG E 1 93 ? -85.904 -89.896 -43.798 1.00 103.72 93 ARG E CA 1
ATOM 8326 C C . ARG E 1 93 ? -84.774 -89.106 -43.149 1.00 98.66 93 ARG E C 1
ATOM 8327 O O . ARG E 1 93 ? -84.277 -89.488 -42.085 1.00 105.29 93 ARG E O 1
ATOM 8335 N N . LYS E 1 94 ? -84.342 -88.030 -43.804 1.00 93.42 94 LYS E N 1
ATOM 8336 C CA . LYS E 1 94 ? -83.298 -87.182 -43.222 1.00 112.08 94 LYS E CA 1
ATOM 8337 C C . LYS E 1 94 ? -83.678 -86.553 -41.879 1.00 121.44 94 LYS E C 1
ATOM 8338 O O . LYS E 1 94 ? -83.078 -86.863 -40.821 1.00 137.92 94 LYS E O 1
ATOM 8344 N N . ASP E 1 95 ? -84.665 -85.655 -41.950 1.00 105.62 95 ASP E N 1
ATOM 8345 C CA . ASP E 1 95 ? -85.039 -84.781 -40.842 1.00 94.78 95 ASP E CA 1
ATOM 8346 C C . ASP E 1 95 ? -85.279 -85.594 -39.599 1.00 98.14 95 ASP E C 1
ATOM 8347 O O . ASP E 1 95 ? -84.694 -85.323 -38.547 1.00 109.01 95 ASP E O 1
ATOM 8352 N N . LYS E 1 96 ? -86.159 -86.585 -39.734 1.00 102.75 96 LYS E N 1
ATOM 8353 C CA . LYS E 1 96 ? -86.586 -87.391 -38.598 1.00 112.30 96 LYS E CA 1
ATOM 8354 C C . LYS E 1 96 ? -85.333 -87.954 -37.918 1.00 105.17 96 LYS E C 1
ATOM 8355 O O . LYS E 1 96 ? -85.118 -87.754 -36.721 1.00 102.38 96 LYS E O 1
ATOM 8361 N N . LEU E 1 97 ? -84.476 -88.594 -38.704 1.00 97.83 97 LEU E N 1
ATOM 8362 C CA . LEU E 1 97 ? -83.306 -89.258 -38.153 1.00 98.08 97 LEU E CA 1
ATOM 8363 C C . LEU E 1 97 ? -82.363 -88.321 -37.403 1.00 102.50 97 LEU E C 1
ATOM 8364 O O . LEU E 1 97 ? -82.068 -88.536 -36.217 1.00 107.70 97 LEU E O 1
ATOM 8369 N N . ALA E 1 98 ? -81.895 -87.278 -38.077 1.00 97.04 98 ALA E N 1
ATOM 8370 C CA . ALA E 1 98 ? -80.919 -86.406 -37.439 1.00 96.66 98 ALA E CA 1
ATOM 8371 C C . ALA E 1 98 ? -81.506 -85.622 -36.257 1.00 103.93 98 ALA E C 1
ATOM 8372 O O . ALA E 1 98 ? -80.900 -85.562 -35.193 1.00 109.31 98 ALA E O 1
ATOM 8374 N N . THR E 1 99 ? -82.686 -85.031 -36.426 1.00 113.16 99 THR E N 1
ATOM 8375 C CA . THR E 1 99 ? -83.288 -84.253 -35.341 1.00 100.43 99 THR E CA 1
ATOM 8376 C C . THR E 1 99 ? -83.669 -85.124 -34.164 1.00 102.55 99 THR E C 1
ATOM 8377 O O . THR E 1 99 ? -83.410 -84.766 -33.018 1.00 105.21 99 THR E O 1
ATOM 8381 N N . LEU E 1 100 ? -84.295 -86.258 -34.452 1.00 101.07 100 LEU E N 1
ATOM 8382 C CA . LEU E 1 100 ? -84.748 -87.143 -33.399 1.00 103.31 100 LEU E CA 1
ATOM 8383 C C . LEU E 1 100 ? -83.580 -87.717 -32.617 1.00 103.93 100 LEU E C 1
ATOM 8384 O O . LEU E 1 100 ? -83.639 -87.797 -31.396 1.00 105.82 100 LEU E O 1
ATOM 8389 N N . PHE E 1 101 ? -82.509 -88.107 -33.296 1.00 102.52 101 PHE E N 1
ATOM 8390 C CA . PHE E 1 101 ? -81.360 -88.614 -32.558 1.00 103.21 101 PHE E CA 1
ATOM 8391 C C . PHE E 1 101 ? -80.692 -87.510 -31.769 1.00 103.25 101 PHE E C 1
ATOM 8392 O O . PHE E 1 101 ? -80.365 -87.702 -30.608 1.00 104.95 101 PHE E O 1
ATOM 8400 N N . GLY E 1 102 ? -80.490 -86.356 -32.396 1.00 108.76 102 GLY E N 1
ATOM 8401 C CA . GLY E 1 102 ? -79.918 -85.214 -31.704 1.00 110.32 102 GLY E CA 1
ATOM 8402 C C . GLY E 1 102 ? -80.684 -84.850 -30.443 1.00 112.89 102 GLY E C 1
ATOM 8403 O O . GLY E 1 102 ? -80.092 -84.553 -29.401 1.00 105.16 102 GLY E O 1
ATOM 8404 N N . SER E 1 103 ? -82.010 -84.909 -30.537 1.00 116.52 103 SER E N 1
ATOM 8405 C CA . SER E 1 103 ? -82.889 -84.550 -29.433 1.00 119.95 103 SER E CA 1
ATOM 8406 C C . SER E 1 103 ? -82.969 -85.654 -28.368 1.00 118.49 103 SER E C 1
ATOM 8407 O O . SER E 1 103 ? -82.985 -85.352 -27.181 1.00 138.24 103 SER E O 1
ATOM 8410 N N . PHE E 1 104 ? -83.000 -86.920 -28.784 1.00 109.08 104 PHE E N 1
ATOM 8411 C CA . PHE E 1 104 ? -83.043 -88.064 -27.853 1.00 111.44 104 PHE E CA 1
ATOM 8412 C C . PHE E 1 104 ? -81.757 -88.152 -27.043 1.00 112.11 104 PHE E C 1
ATOM 8413 O O . PHE E 1 104 ? -81.763 -88.308 -25.823 1.00 114.51 104 PHE E O 1
ATOM 8421 N N . PHE E 1 105 ? -80.649 -88.062 -27.761 1.00 116.78 105 PHE E N 1
ATOM 8422 C CA . PHE E 1 105 ? -79.332 -88.032 -27.172 1.00 110.41 105 PHE E CA 1
ATOM 8423 C C . PHE E 1 105 ? -79.269 -86.831 -26.245 1.00 111.36 105 PHE E C 1
ATOM 8424 O O . PHE E 1 105 ? -78.911 -86.987 -25.093 1.00 120.65 105 PHE E O 1
ATOM 8432 N N . THR E 1 106 ? -79.657 -85.651 -26.734 1.00 110.04 106 THR E N 1
ATOM 8433 C CA . THR E 1 106 ? -79.640 -84.423 -25.925 1.00 111.01 106 THR E CA 1
ATOM 8434 C C . THR E 1 106 ? -80.403 -84.612 -24.599 1.00 114.12 106 THR E C 1
ATOM 8435 O O . THR E 1 106 ? -80.001 -84.113 -23.521 1.00 115.91 106 THR E O 1
ATOM 8439 N N . SER E 1 107 ? -81.491 -85.371 -24.676 1.00 114.96 107 SER E N 1
ATOM 8440 C CA . SER E 1 107 ? -82.336 -85.592 -23.508 1.00 118.03 107 SER E CA 1
ATOM 8441 C C . SER E 1 107 ? -81.614 -86.535 -22.530 1.00 120.11 107 SER E C 1
ATOM 8442 O O . SER E 1 107 ? -81.518 -86.255 -21.338 1.00 122.55 107 SER E O 1
ATOM 8445 N N . ASN E 1 108 ? -81.077 -87.634 -23.043 1.00 119.29 108 ASN E N 1
ATOM 8446 C CA . ASN E 1 108 ? -80.283 -88.551 -22.231 1.00 121.14 108 ASN E CA 1
ATOM 8447 C C . ASN E 1 108 ? -79.081 -87.878 -21.553 1.00 121.51 108 ASN E C 1
ATOM 8448 O O . ASN E 1 108 ? -78.724 -88.217 -20.425 1.00 124.09 108 ASN E O 1
ATOM 8453 N N . TYR E 1 109 ? -78.456 -86.935 -22.252 1.00 119.10 109 TYR E N 1
ATOM 8454 C CA . TYR E 1 109 ? -77.374 -86.127 -21.689 1.00 119.38 109 TYR E CA 1
ATOM 8455 C C . TYR E 1 109 ? -77.846 -85.332 -20.490 1.00 121.93 109 TYR E C 1
ATOM 8456 O O . TYR E 1 109 ? -77.392 -85.584 -19.367 1.00 131.95 109 TYR E O 1
ATOM 8465 N N . VAL E 1 110 ? -78.755 -84.382 -20.712 1.00 121.49 110 VAL E N 1
ATOM 8466 C CA . VAL E 1 110 ? -79.197 -83.531 -19.601 1.00 124.03 110 VAL E CA 1
ATOM 8467 C C . VAL E 1 110 ? -79.786 -84.353 -18.455 1.00 127.44 110 VAL E C 1
ATOM 8468 O O . VAL E 1 110 ? -79.639 -84.008 -17.271 1.00 130.20 110 VAL E O 1
ATOM 8472 N N . ALA E 1 111 ? -80.426 -85.455 -18.830 1.00 127.36 111 ALA E N 1
ATOM 8473 C CA . ALA E 1 111 ? -80.934 -86.451 -17.894 1.00 130.49 111 ALA E CA 1
ATOM 8474 C C . ALA E 1 111 ? -79.848 -86.977 -16.952 1.00 132.47 111 ALA E C 1
ATOM 8475 O O . ALA E 1 111 ? -79.841 -86.660 -15.757 1.00 135.43 111 ALA E O 1
ATOM 8477 N N . LEU E 1 112 ? -78.923 -87.760 -17.511 1.00 130.95 112 LEU E N 1
ATOM 8478 C CA . LEU E 1 112 ? -77.904 -88.464 -16.730 1.00 132.83 112 LEU E CA 1
ATOM 8479 C C . LEU E 1 112 ? -76.846 -87.525 -16.147 1.00 133.24 112 LEU E C 1
ATOM 8480 O O . LEU E 1 112 ? -76.004 -87.954 -15.338 1.00 135.24 112 LEU E O 1
ATOM 8485 N N . TRP E 1 113 ? -76.903 -86.249 -16.531 1.00 131.58 113 TRP E N 1
ATOM 8486 C CA . TRP E 1 113 ? -76.028 -85.229 -15.947 1.00 132.23 113 TRP E CA 1
ATOM 8487 C C . TRP E 1 113 ? -76.076 -85.210 -14.419 1.00 136.33 113 TRP E C 1
ATOM 8488 O O . TRP E 1 113 ? -75.125 -84.791 -13.753 1.00 141.42 113 TRP E O 1
ATOM 8499 N N . ALA E 1 114 ? -77.218 -85.615 -13.873 1.00 149.11 114 ALA E N 1
ATOM 8500 C CA . ALA E 1 114 ? -77.343 -85.862 -12.444 1.00 142.83 114 ALA E CA 1
ATOM 8501 C C . ALA E 1 114 ? -76.226 -86.818 -12.006 1.00 143.97 114 ALA E C 1
ATOM 8502 O O . ALA E 1 114 ? -75.347 -86.447 -11.219 1.00 145.69 114 ALA E O 1
ATOM 8504 N N . LYS E 1 115 ? -76.266 -88.033 -12.564 1.00 149.64 115 LYS E N 1
ATOM 8505 C CA . LYS E 1 115 ? -75.344 -89.136 -12.252 1.00 152.30 115 LYS E CA 1
ATOM 8506 C C . LYS E 1 115 ? -73.868 -88.794 -12.459 1.00 151.80 115 LYS E C 1
ATOM 8507 O O . LYS E 1 115 ? -73.043 -89.060 -11.578 1.00 147.04 115 LYS E O 1
ATOM 8513 N N . PHE E 1 116 ? -73.524 -88.206 -13.604 1.00 142.47 116 PHE E N 1
ATOM 8514 C CA . PHE E 1 116 ? -72.097 -88.041 -13.916 1.00 139.28 116 PHE E CA 1
ATOM 8515 C C . PHE E 1 116 ? -71.400 -86.762 -13.403 1.00 144.39 116 PHE E C 1
ATOM 8516 O O . PHE E 1 116 ? -70.168 -86.683 -13.450 1.00 143.86 116 PHE E O 1
ATOM 8524 N N . PHE E 1 117 ? -72.164 -85.771 -12.933 1.00 154.76 117 PHE E N 1
ATOM 8525 C CA . PHE E 1 117 ? -71.582 -84.542 -12.366 1.00 148.69 117 PHE E CA 1
ATOM 8526 C C . PHE E 1 117 ? -72.384 -83.960 -11.203 1.00 151.69 117 PHE E C 1
ATOM 8527 O O . PHE E 1 117 ? -73.036 -82.923 -11.361 1.00 154.00 117 PHE E O 1
ATOM 8535 N N . PRO E 1 118 ? -72.362 -84.623 -10.038 1.00 155.63 118 PRO E N 1
ATOM 8536 C CA . PRO E 1 118 ? -72.970 -84.008 -8.852 1.00 165.03 118 PRO E CA 1
ATOM 8537 C C . PRO E 1 118 ? -72.208 -82.759 -8.396 1.00 171.15 118 PRO E C 1
ATOM 8538 O O . PRO E 1 118 ? -72.750 -81.935 -7.652 1.00 176.25 118 PRO E O 1
ATOM 8542 N N . GLU E 1 119 ? -70.960 -82.641 -8.847 1.00 169.55 119 GLU E N 1
ATOM 8543 C CA . GLU E 1 119 ? -70.091 -81.525 -8.488 1.00 174.75 119 GLU E CA 1
ATOM 8544 C C . GLU E 1 119 ? -70.716 -80.198 -8.869 1.00 161.71 119 GLU E C 1
ATOM 8545 O O . GLU E 1 119 ? -71.171 -79.449 -8.012 1.00 162.40 119 GLU E O 1
ATOM 8551 N N . LYS E 1 120 ? -70.739 -79.907 -10.163 1.00 163.58 120 LYS E N 1
ATOM 8552 C CA . LYS E 1 120 ? -71.478 -78.750 -10.628 1.00 164.03 120 LYS E CA 1
ATOM 8553 C C . LYS E 1 120 ? -72.600 -79.193 -11.565 1.00 161.58 120 LYS E C 1
ATOM 8554 O O . LYS E 1 120 ? -72.332 -79.700 -12.650 1.00 160.64 120 LYS E O 1
ATOM 8560 N N . PRO E 1 121 ? -73.862 -79.041 -11.123 1.00 155.41 121 PRO E N 1
ATOM 8561 C CA . PRO E 1 121 ? -75.051 -79.221 -11.960 1.00 151.53 121 PRO E CA 1
ATOM 8562 C C . PRO E 1 121 ? -75.191 -78.127 -13.025 1.00 150.94 121 PRO E C 1
ATOM 8563 O O . PRO E 1 121 ? -74.323 -77.263 -13.131 1.00 154.45 121 PRO E O 1
ATOM 8567 N N . LEU E 1 122 ? -76.304 -78.137 -13.755 1.00 152.38 122 LEU E N 1
ATOM 8568 C CA . LEU E 1 122 ? -76.367 -77.589 -15.120 1.00 157.94 122 LEU E CA 1
ATOM 8569 C C . LEU E 1 122 ? -76.303 -76.063 -15.378 1.00 159.55 122 LEU E C 1
ATOM 8570 O O . LEU E 1 122 ? -76.031 -75.660 -16.509 1.00 163.25 122 LEU E O 1
ATOM 8575 N N . ASN E 1 123 ? -76.571 -75.229 -14.375 1.00 155.86 123 ASN E N 1
ATOM 8576 C CA . ASN E 1 123 ? -76.845 -73.782 -14.561 1.00 160.01 123 ASN E CA 1
ATOM 8577 C C . ASN E 1 123 ? -78.036 -73.566 -15.546 1.00 166.12 123 ASN E C 1
ATOM 8578 O O . ASN E 1 123 ? -78.912 -74.423 -15.580 1.00 182.40 123 ASN E O 1
ATOM 8583 N N . ILE E 1 124 ? -78.108 -72.470 -16.323 1.00 157.87 124 ILE E N 1
ATOM 8584 C CA . ILE E 1 124 ? -79.155 -72.305 -17.385 1.00 155.30 124 ILE E CA 1
ATOM 8585 C C . ILE E 1 124 ? -78.589 -71.670 -18.665 1.00 147.80 124 ILE E C 1
ATOM 8586 O O . ILE E 1 124 ? -78.701 -72.236 -19.749 1.00 145.47 124 ILE E O 1
ATOM 8591 N N . LYS E 1 125 ? -78.067 -70.448 -18.525 1.00 158.45 125 LYS E N 1
ATOM 8592 C CA . LYS E 1 125 ? -77.609 -69.598 -19.632 1.00 157.78 125 LYS E CA 1
ATOM 8593 C C . LYS E 1 125 ? -76.544 -70.279 -20.505 1.00 157.38 125 LYS E C 1
ATOM 8594 O O . LYS E 1 125 ? -76.304 -69.882 -21.654 1.00 154.39 125 LYS E O 1
ATOM 8600 N N . HIS E 1 126 ? -75.895 -71.296 -19.942 1.00 156.25 126 HIS E N 1
ATOM 8601 C CA . HIS E 1 126 ? -75.025 -72.161 -20.725 1.00 152.25 126 HIS E CA 1
ATOM 8602 C C . HIS E 1 126 ? -75.544 -73.598 -20.683 1.00 153.88 126 HIS E C 1
ATOM 8603 O O . HIS E 1 126 ? -75.412 -74.284 -19.661 1.00 159.55 126 HIS E O 1
ATOM 8610 N N . LEU E 1 127 ? -76.101 -74.048 -21.813 1.00 132.06 127 LEU E N 1
ATOM 8611 C CA . LEU E 1 127 ? -76.689 -75.381 -21.936 1.00 122.26 127 LEU E CA 1
ATOM 8612 C C . LEU E 1 127 ? -76.071 -76.218 -23.056 1.00 119.45 127 LEU E C 1
ATOM 8613 O O . LEU E 1 127 ? -75.597 -75.678 -24.070 1.00 117.65 127 LEU E O 1
ATOM 8618 N N . PRO E 1 128 ? -76.026 -77.548 -22.854 1.00 119.33 128 PRO E N 1
ATOM 8619 C CA . PRO E 1 128 ? -75.543 -78.419 -23.927 1.00 116.80 128 PRO E CA 1
ATOM 8620 C C . PRO E 1 128 ? -76.540 -78.526 -25.071 1.00 118.07 128 PRO E C 1
ATOM 8621 O O . PRO E 1 128 ? -77.717 -78.719 -24.795 1.00 133.77 128 PRO E O 1
ATOM 8625 N N . TYR E 1 129 ? -76.110 -78.397 -26.321 1.00 115.06 129 TYR E N 1
ATOM 8626 C CA . TYR E 1 129 ? -76.991 -78.775 -27.426 1.00 118.62 129 TYR E CA 1
ATOM 8627 C C . TYR E 1 129 ? -76.180 -79.216 -28.634 1.00 122.19 129 TYR E C 1
ATOM 8628 O O . TYR E 1 129 ? -75.117 -78.659 -28.912 1.00 128.88 129 TYR E O 1
ATOM 8637 N N . PHE E 1 130 ? -76.691 -80.224 -29.343 1.00 109.74 130 PHE E N 1
ATOM 8638 C CA . PHE E 1 130 ? -75.902 -80.957 -30.328 1.00 108.05 130 PHE E CA 1
ATOM 8639 C C . PHE E 1 130 ? -76.380 -80.706 -31.758 1.00 108.63 130 PHE E C 1
ATOM 8640 O O . PHE E 1 130 ? -77.572 -80.830 -32.047 1.00 117.81 130 PHE E O 1
ATOM 8648 N N . ASP E 1 131 ? -75.453 -80.383 -32.656 1.00 103.10 131 ASP E N 1
ATOM 8649 C CA . ASP E 1 131 ? -75.713 -80.487 -34.090 1.00 107.12 131 ASP E CA 1
ATOM 8650 C C . ASP E 1 131 ? -75.892 -81.970 -34.429 1.00 106.93 131 ASP E C 1
ATOM 8651 O O . ASP E 1 131 ? -75.287 -82.839 -33.790 1.00 113.50 131 ASP E O 1
ATOM 8656 N N . SER E 1 132 ? -76.703 -82.266 -35.438 1.00 102.11 132 SER E N 1
ATOM 8657 C CA . SER E 1 132 ? -76.871 -83.644 -35.867 1.00 103.48 132 SER E CA 1
ATOM 8658 C C . SER E 1 132 ? -76.963 -83.761 -37.390 1.00 97.22 132 SER E C 1
ATOM 8659 O O . SER E 1 132 ? -77.615 -82.944 -38.032 1.00 96.41 132 SER E O 1
ATOM 8662 N N . ARG E 1 133 ? -76.292 -84.748 -37.981 1.00 95.11 133 ARG E N 1
ATOM 8663 C CA . ARG E 1 133 ? -76.392 -84.915 -39.430 1.00 93.52 133 ARG E CA 1
ATOM 8664 C C . ARG E 1 133 ? -76.509 -86.361 -39.863 1.00 93.40 133 ARG E C 1
ATOM 8665 O O . ARG E 1 133 ? -76.155 -87.305 -39.134 1.00 95.92 133 ARG E O 1
ATOM 8673 N N . CYS E 1 134 ? -76.970 -86.492 -41.102 1.00 89.99 134 CYS E N 1
ATOM 8674 C CA . CYS E 1 134 ? -77.211 -87.760 -41.754 1.00 89.85 134 CYS E CA 1
ATOM 8675 C C . CYS E 1 134 ? -76.307 -87.940 -42.967 1.00 102.86 134 CYS E C 1
ATOM 8676 O O . CYS E 1 134 ? -76.220 -87.064 -43.825 1.00 108.50 134 CYS E O 1
ATOM 8679 N N . VAL E 1 135 ? -75.621 -89.070 -43.049 1.00 104.88 135 VAL E N 1
ATOM 8680 C CA . VAL E 1 135 ? -74.693 -89.290 -44.150 1.00 89.96 135 VAL E CA 1
ATOM 8681 C C . VAL E 1 135 ? -74.844 -90.692 -44.694 1.00 90.37 135 VAL E C 1
ATOM 8682 O O . VAL E 1 135 ? -74.748 -91.659 -43.939 1.00 91.63 135 VAL E O 1
ATOM 8686 N N . ALA E 1 136 ? -75.064 -90.801 -46.005 1.00 96.40 136 ALA E N 1
ATOM 8687 C CA . ALA E 1 136 ? -75.236 -92.111 -46.649 1.00 107.90 136 ALA E CA 1
ATOM 8688 C C . ALA E 1 136 ? -73.948 -92.646 -47.286 1.00 110.37 136 ALA E C 1
ATOM 8689 O O . ALA E 1 136 ? -73.259 -91.930 -48.013 1.00 100.37 136 ALA E O 1
ATOM 8691 N N . TYR E 1 137 ? -73.633 -93.908 -46.992 1.00 118.18 137 TYR E N 1
ATOM 8692 C CA . TYR E 1 137 ? -72.509 -94.626 -47.605 1.00 118.94 137 TYR E CA 1
ATOM 8693 C C . TYR E 1 137 ? -72.959 -95.853 -48.431 1.00 112.93 137 TYR E C 1
ATOM 8694 O O . TYR E 1 137 ? -73.620 -96.757 -47.906 1.00 114.83 137 TYR E O 1
ATOM 8703 N N . PRO E 1 138 ? -72.635 -95.855 -49.743 1.00 109.76 138 PRO E N 1
ATOM 8704 C CA . PRO E 1 138 ? -73.180 -96.814 -50.713 1.00 112.43 138 PRO E CA 1
ATOM 8705 C C . PRO E 1 138 ? -72.651 -98.225 -50.573 1.00 123.91 138 PRO E C 1
ATOM 8706 O O . PRO E 1 138 ? -73.264 -99.130 -51.136 1.00 139.19 138 PRO E O 1
ATOM 8710 N N . ASN E 1 139 ? -71.537 -98.422 -49.879 1.00 120.23 139 ASN E N 1
ATOM 8711 C CA . ASN E 1 139 ? -71.072 -99.784 -49.660 1.00 124.51 139 ASN E CA 1
ATOM 8712 C C . ASN E 1 139 ? -70.396 -99.952 -48.308 1.00 125.38 139 ASN E C 1
ATOM 8713 O O . ASN E 1 139 ? -70.202 -98.985 -47.571 1.00 125.92 139 ASN E O 1
ATOM 8718 N N . LEU E 1 140 ? -70.029 -101.194 -48.010 1.00 125.71 140 LEU E N 1
ATOM 8719 C CA . LEU E 1 140 ? -69.476 -101.581 -46.718 1.00 124.49 140 LEU E CA 1
ATOM 8720 C C . LEU E 1 140 ? -68.088 -100.989 -46.452 1.00 120.50 140 LEU E C 1
ATOM 8721 O O . LEU E 1 140 ? -67.773 -100.575 -45.328 1.00 118.00 140 LEU E O 1
ATOM 8726 N N . GLN E 1 141 ? -67.249 -100.964 -47.479 1.00 116.23 141 GLN E N 1
ATOM 8727 C CA . GLN E 1 141 ? -65.892 -100.480 -47.289 1.00 126.69 141 GLN E CA 1
ATOM 8728 C C . GLN E 1 141 ? -65.917 -99.030 -46.816 1.00 119.73 141 GLN E C 1
ATOM 8729 O O . GLN E 1 141 ? -65.222 -98.683 -45.875 1.00 117.52 141 GLN E O 1
ATOM 8735 N N . THR E 1 142 ? -66.733 -98.194 -47.449 1.00 111.10 142 THR E N 1
ATOM 8736 C CA . THR E 1 142 ? -66.757 -96.775 -47.110 1.00 108.80 142 THR E CA 1
ATOM 8737 C C . THR E 1 142 ? -67.219 -96.561 -45.666 1.00 112.11 142 THR E C 1
ATOM 8738 O O . THR E 1 142 ? -66.805 -95.607 -45.009 1.00 114.45 142 THR E O 1
ATOM 8742 N N . ILE E 1 143 ? -68.074 -97.448 -45.172 1.00 111.60 143 ILE E N 1
ATOM 8743 C CA . ILE E 1 143 ? -68.482 -97.406 -43.774 1.00 113.44 143 ILE E CA 1
ATOM 8744 C C . ILE E 1 143 ? -67.332 -97.778 -42.858 1.00 116.18 143 ILE E C 1
ATOM 8745 O O . ILE E 1 143 ? -67.063 -97.093 -41.856 1.00 120.01 143 ILE E O 1
ATOM 8750 N N . LYS E 1 144 ? -66.679 -98.889 -43.192 1.00 118.66 144 LYS E N 1
ATOM 8751 C CA . LYS E 1 144 ? -65.498 -99.319 -42.464 1.00 121.03 144 LYS E CA 1
ATOM 8752 C C . LYS E 1 144 ? -64.525 -98.151 -42.368 1.00 119.52 144 LYS E C 1
ATOM 8753 O O . LYS E 1 144 ? -63.954 -97.896 -41.316 1.00 120.36 144 LYS E O 1
ATOM 8759 N N . ASP E 1 145 ? -64.399 -97.415 -43.468 1.00 116.12 145 ASP E N 1
ATOM 8760 C CA . ASP E 1 145 ? -63.473 -96.298 -43.593 1.00 113.99 145 ASP E CA 1
ATOM 8761 C C . ASP E 1 145 ? -63.916 -95.058 -42.816 1.00 110.89 145 ASP E C 1
ATOM 8762 O O . ASP E 1 145 ? -63.080 -94.315 -42.328 1.00 111.87 145 ASP E O 1
ATOM 8767 N N . TYR E 1 146 ? -65.219 -94.820 -42.714 1.00 108.26 146 TYR E N 1
ATOM 8768 C CA . TYR E 1 146 ? -65.699 -93.716 -41.889 1.00 108.15 146 TYR E CA 1
ATOM 8769 C C . TYR E 1 146 ? -65.340 -94.039 -40.451 1.00 110.38 146 TYR E C 1
ATOM 8770 O O . TYR E 1 146 ? -64.764 -93.217 -39.731 1.00 111.92 146 TYR E O 1
ATOM 8779 N N . LEU E 1 147 ? -65.668 -95.259 -40.049 1.00 113.01 147 LEU E N 1
ATOM 8780 C CA . LEU E 1 147 ? -65.344 -95.730 -38.723 1.00 115.70 147 LEU E CA 1
ATOM 8781 C C . LEU E 1 147 ? -63.858 -95.600 -38.414 1.00 114.80 147 LEU E C 1
ATOM 8782 O O . LEU E 1 147 ? -63.483 -95.101 -37.345 1.00 115.65 147 LEU E O 1
ATOM 8787 N N . SER E 1 148 ? -63.021 -96.025 -39.364 1.00 124.41 148 SER E N 1
ATOM 8788 C CA . SER E 1 148 ? -61.563 -95.879 -39.274 1.00 112.35 148 SER E CA 1
ATOM 8789 C C . SER E 1 148 ? -61.211 -94.444 -39.064 1.00 110.25 148 SER E C 1
ATOM 8790 O O . SER E 1 148 ? -60.465 -94.116 -38.176 1.00 110.72 148 SER E O 1
ATOM 8793 N N . TRP E 1 149 ? -61.771 -93.605 -39.921 1.00 108.16 149 TRP E N 1
ATOM 8794 C CA . TRP E 1 149 ? -61.542 -92.171 -39.938 1.00 106.25 149 TRP E CA 1
ATOM 8795 C C . TRP E 1 149 ? -61.685 -91.592 -38.557 1.00 107.75 149 TRP E C 1
ATOM 8796 O O . TRP E 1 149 ? -60.762 -90.964 -38.041 1.00 107.34 149 TRP E O 1
ATOM 8807 N N . ARG E 1 150 ? -62.833 -91.847 -37.943 1.00 115.32 150 ARG E N 1
ATOM 8808 C CA . ARG E 1 150 ? -63.092 -91.359 -36.598 1.00 112.04 150 ARG E CA 1
ATOM 8809 C C . ARG E 1 150 ? -62.082 -91.940 -35.605 1.00 115.03 150 ARG E C 1
ATOM 8810 O O . ARG E 1 150 ? -61.580 -91.235 -34.719 1.00 115.74 150 ARG E O 1
ATOM 8818 N N . TYR E 1 151 ? -61.783 -93.227 -35.759 1.00 114.69 151 TYR E N 1
ATOM 8819 C CA . TYR E 1 151 ? -60.812 -93.877 -34.887 1.00 116.52 151 TYR E CA 1
ATOM 8820 C C . TYR E 1 151 ? -59.461 -93.138 -34.939 1.00 114.46 151 TYR E C 1
ATOM 8821 O O . TYR E 1 151 ? -58.899 -92.744 -33.914 1.00 115.62 151 TYR E O 1
ATOM 8830 N N . VAL E 1 152 ? -58.973 -92.917 -36.147 1.00 111.63 152 VAL E N 1
ATOM 8831 C CA . VAL E 1 152 ? -57.713 -92.245 -36.387 1.00 109.74 152 VAL E CA 1
ATOM 8832 C C . VAL E 1 152 ? -57.746 -90.850 -35.774 1.00 109.26 152 VAL E C 1
ATOM 8833 O O . VAL E 1 152 ? -56.800 -90.458 -35.099 1.00 118.36 152 VAL E O 1
ATOM 8837 N N . ASP E 1 153 ? -58.833 -90.113 -35.996 1.00 108.79 153 ASP E N 1
ATOM 8838 C CA . ASP E 1 153 ? -59.002 -88.778 -35.402 1.00 108.92 153 ASP E CA 1
ATOM 8839 C C . ASP E 1 153 ? -58.832 -88.755 -33.881 1.00 115.33 153 ASP E C 1
ATOM 8840 O O . ASP E 1 153 ? -58.129 -87.885 -33.318 1.00 111.84 153 ASP E O 1
ATOM 8845 N N . THR E 1 154 ? -59.505 -89.693 -33.216 1.00 124.80 154 THR E N 1
ATOM 8846 C CA . THR E 1 154 ? -59.361 -89.812 -31.777 1.00 125.49 154 THR E CA 1
ATOM 8847 C C . THR E 1 154 ? -57.901 -90.108 -31.409 1.00 130.62 154 THR E C 1
ATOM 8848 O O . THR E 1 154 ? -57.368 -89.463 -30.511 1.00 138.59 154 THR E O 1
ATOM 8852 N N . HIS E 1 155 ? -57.252 -91.047 -32.113 1.00 132.53 155 HIS E N 1
ATOM 8853 C CA . HIS E 1 155 ? -55.857 -91.434 -31.799 1.00 133.37 155 HIS E CA 1
ATOM 8854 C C . HIS E 1 155 ? -54.916 -90.227 -31.869 1.00 129.12 155 HIS E C 1
ATOM 8855 O O . HIS E 1 155 ? -54.246 -89.859 -30.888 1.00 141.16 155 HIS E O 1
ATOM 8862 N N . ILE E 1 156 ? -54.887 -89.609 -33.042 1.00 111.68 156 ILE E N 1
ATOM 8863 C CA . ILE E 1 156 ? -54.014 -88.482 -33.306 1.00 109.89 156 ILE E CA 1
ATOM 8864 C C . ILE E 1 156 ? -54.263 -87.323 -32.367 1.00 111.05 156 ILE E C 1
ATOM 8865 O O . ILE E 1 156 ? -53.322 -86.725 -31.841 1.00 111.34 156 ILE E O 1
ATOM 8870 N N . ASN E 1 157 ? -55.533 -86.983 -32.181 1.00 111.96 157 ASN E N 1
ATOM 8871 C CA . ASN E 1 157 ? -55.867 -85.872 -31.310 1.00 113.60 157 ASN E CA 1
ATOM 8872 C C . ASN E 1 157 ? -55.506 -86.138 -29.856 1.00 127.59 157 ASN E C 1
ATOM 8873 O O . ASN E 1 157 ? -55.039 -85.234 -29.167 1.00 132.94 157 ASN E O 1
ATOM 8878 N N . ASN E 1 158 ? -55.723 -87.368 -29.393 1.00 130.75 158 ASN E N 1
ATOM 8879 C CA . ASN E 1 158 ? -55.406 -87.735 -28.008 1.00 128.60 158 ASN E CA 1
ATOM 8880 C C . ASN E 1 158 ? -53.911 -87.589 -27.800 1.00 121.49 158 ASN E C 1
ATOM 8881 O O . ASN E 1 158 ? -53.477 -87.025 -26.799 1.00 123.50 158 ASN E O 1
ATOM 8886 N N . LEU E 1 159 ? -53.125 -88.098 -28.746 1.00 118.91 159 LEU E N 1
ATOM 8887 C CA . LEU E 1 159 ? -51.677 -87.959 -28.647 1.00 118.23 159 LEU E CA 1
ATOM 8888 C C . LEU E 1 159 ? -51.332 -86.471 -28.576 1.00 117.35 159 LEU E C 1
ATOM 8889 O O . LEU E 1 159 ? -50.885 -85.993 -27.534 1.00 124.22 159 LEU E O 1
ATOM 8894 N N . TYR E 1 160 ? -51.594 -85.743 -29.662 1.00 114.69 160 TYR E N 1
ATOM 8895 C CA . TYR E 1 160 ? -51.156 -84.355 -29.792 1.00 113.79 160 TYR E CA 1
ATOM 8896 C C . TYR E 1 160 ? -51.604 -83.485 -28.635 1.00 116.51 160 TYR E C 1
ATOM 8897 O O . TYR E 1 160 ? -50.836 -82.720 -28.065 1.00 117.41 160 TYR E O 1
ATOM 8906 N N . ASN E 1 161 ? -52.887 -83.529 -28.350 1.00 120.30 161 ASN E N 1
ATOM 8907 C CA . ASN E 1 161 ? -53.411 -82.649 -27.323 1.00 133.33 161 ASN E CA 1
ATOM 8908 C C . ASN E 1 161 ? -52.872 -83.135 -25.948 1.00 128.40 161 ASN E C 1
ATOM 8909 O O . ASN E 1 161 ? -52.554 -82.309 -25.088 1.00 126.52 161 ASN E O 1
ATOM 8914 N N . THR E 1 162 ? -52.690 -84.449 -25.770 1.00 124.79 162 THR E N 1
ATOM 8915 C CA . THR E 1 162 ? -52.155 -84.980 -24.511 1.00 128.09 162 THR E CA 1
ATOM 8916 C C . THR E 1 162 ? -50.775 -84.376 -24.253 1.00 127.61 162 THR E C 1
ATOM 8917 O O . THR E 1 162 ? -50.548 -83.786 -23.194 1.00 130.48 162 THR E O 1
ATOM 8921 N N . THR E 1 163 ? -49.865 -84.501 -25.224 1.00 144.18 163 THR E N 1
ATOM 8922 C CA . THR E 1 163 ? -48.490 -84.003 -25.051 1.00 134.08 163 THR E CA 1
ATOM 8923 C C . THR E 1 163 ? -48.468 -82.466 -25.035 1.00 132.03 163 THR E C 1
ATOM 8924 O O . THR E 1 163 ? -47.513 -81.843 -24.547 1.00 134.84 163 THR E O 1
ATOM 8928 N N . PHE E 1 164 ? -49.526 -81.851 -25.555 1.00 135.48 164 PHE E N 1
ATOM 8929 C CA . PHE E 1 164 ? -49.646 -80.403 -25.469 1.00 134.34 164 PHE E CA 1
ATOM 8930 C C . PHE E 1 164 ? -49.869 -80.004 -24.011 1.00 136.72 164 PHE E C 1
ATOM 8931 O O . PHE E 1 164 ? -49.199 -79.114 -23.477 1.00 129.45 164 PHE E O 1
ATOM 8939 N N . TRP E 1 165 ? -50.814 -80.694 -23.377 1.00 135.45 165 TRP E N 1
ATOM 8940 C CA . TRP E 1 165 ? -51.258 -80.381 -22.020 1.00 146.99 165 TRP E CA 1
ATOM 8941 C C . TRP E 1 165 ? -50.280 -80.817 -20.956 1.00 147.71 165 TRP E C 1
ATOM 8942 O O . TRP E 1 165 ? -50.238 -80.247 -19.871 1.00 156.79 165 TRP E O 1
ATOM 8953 N N . GLN E 1 166 ? -49.495 -81.837 -21.264 1.00 146.64 166 GLN E N 1
ATOM 8954 C CA . GLN E 1 166 ? -48.403 -82.190 -20.383 1.00 150.65 166 GLN E CA 1
ATOM 8955 C C . GLN E 1 166 ? -47.268 -81.182 -20.595 1.00 148.80 166 GLN E C 1
ATOM 8956 O O . GLN E 1 166 ? -46.565 -80.835 -19.645 1.00 147.38 166 GLN E O 1
ATOM 8962 N N . LEU E 1 167 ? -47.107 -80.690 -21.827 1.00 148.39 167 LEU E N 1
ATOM 8963 C CA . LEU E 1 167 ? -46.079 -79.678 -22.096 1.00 145.73 167 LEU E CA 1
ATOM 8964 C C . LEU E 1 167 ? -46.377 -78.379 -21.365 1.00 148.21 167 LEU E C 1
ATOM 8965 O O . LEU E 1 167 ? -45.472 -77.673 -20.934 1.00 158.26 167 LEU E O 1
ATOM 8970 N N . ILE E 1 168 ? -47.655 -78.060 -21.238 1.00 144.86 168 ILE E N 1
ATOM 8971 C CA . ILE E 1 168 ? -48.051 -76.878 -20.495 1.00 144.78 168 ILE E CA 1
ATOM 8972 C C . ILE E 1 168 ? -48.040 -77.123 -18.979 1.00 144.09 168 ILE E C 1
ATOM 8973 O O . ILE E 1 168 ? -47.626 -76.253 -18.206 1.00 147.11 168 ILE E O 1
ATOM 8978 N N . ILE E 1 169 ? -48.500 -78.306 -18.569 1.00 145.18 169 ILE E N 1
ATOM 8979 C CA . ILE E 1 169 ? -48.700 -78.653 -17.150 1.00 150.38 169 ILE E CA 1
ATOM 8980 C C . ILE E 1 169 ? -47.381 -78.928 -16.379 1.00 155.90 169 ILE E C 1
ATOM 8981 O O . ILE E 1 169 ? -47.138 -78.360 -15.307 1.00 155.93 169 ILE E O 1
ATOM 8986 N N . LYS E 1 170 ? -46.535 -79.806 -16.911 1.00 147.10 170 LYS E N 1
ATOM 8987 C CA . LYS E 1 170 ? -45.288 -80.158 -16.228 1.00 150.52 170 LYS E CA 1
ATOM 8988 C C . LYS E 1 170 ? -44.220 -79.070 -16.363 1.00 154.79 170 LYS E C 1
ATOM 8989 O O . LYS E 1 170 ? -43.607 -78.642 -15.382 1.00 154.06 170 LYS E O 1
ATOM 8995 N N . CYS E 1 171 ? -44.005 -78.645 -17.602 1.00 147.81 171 CYS E N 1
ATOM 8996 C CA . CYS E 1 171 ? -42.864 -77.821 -17.963 1.00 141.29 171 CYS E CA 1
ATOM 8997 C C . CYS E 1 171 ? -43.218 -76.340 -18.039 1.00 137.97 171 CYS E C 1
ATOM 8998 O O . CYS E 1 171 ? -42.408 -75.522 -18.482 1.00 135.82 171 CYS E O 1
ATOM 9001 N N . GLY E 1 172 ? -44.448 -76.020 -17.642 1.00 145.55 172 GLY E N 1
ATOM 9002 C CA . GLY E 1 172 ? -44.875 -74.644 -17.450 1.00 153.99 172 GLY E CA 1
ATOM 9003 C C . GLY E 1 172 ? -44.865 -73.811 -18.715 1.00 156.44 172 GLY E C 1
ATOM 9004 O O . GLY E 1 172 ? -44.736 -72.584 -18.675 1.00 158.14 172 GLY E O 1
ATOM 9005 N N . LEU E 1 173 ? -45.004 -74.492 -19.846 1.00 159.71 173 LEU E N 1
ATOM 9006 C CA . LEU E 1 173 ? -44.997 -73.841 -21.147 1.00 144.91 173 LEU E CA 1
ATOM 9007 C C . LEU E 1 173 ? -46.164 -72.892 -21.372 1.00 141.90 173 LEU E C 1
ATOM 9008 O O . LEU E 1 173 ? -47.283 -73.122 -20.915 1.00 137.77 173 LEU E O 1
ATOM 9013 N N . THR E 1 174 ? -45.875 -71.812 -22.083 1.00 135.73 174 THR E N 1
ATOM 9014 C CA . THR E 1 174 ? -46.914 -70.982 -22.653 1.00 150.16 174 THR E CA 1
ATOM 9015 C C . THR E 1 174 ? -47.393 -71.701 -23.927 1.00 152.22 174 THR E C 1
ATOM 9016 O O . THR E 1 174 ? -46.618 -72.431 -24.547 1.00 156.90 174 THR E O 1
ATOM 9020 N N . PRO E 1 175 ? -48.677 -71.539 -24.297 1.00 141.40 175 PRO E N 1
ATOM 9021 C CA . PRO E 1 175 ? -49.249 -72.205 -25.476 1.00 144.08 175 PRO E CA 1
ATOM 9022 C C . PRO E 1 175 ? -48.423 -72.069 -26.765 1.00 153.35 175 PRO E C 1
ATOM 9023 O O . PRO E 1 175 ? -48.269 -73.055 -27.493 1.00 151.35 175 PRO E O 1
ATOM 9027 N N . GLN E 1 176 ? -47.903 -70.869 -27.027 1.00 159.43 176 GLN E N 1
ATOM 9028 C CA . GLN E 1 176 ? -47.171 -70.573 -28.259 1.00 148.75 176 GLN E CA 1
ATOM 9029 C C . GLN E 1 176 ? -45.933 -71.435 -28.420 1.00 138.12 176 GLN E C 1
ATOM 9030 O O . GLN E 1 176 ? -45.745 -72.103 -29.447 1.00 136.30 176 GLN E O 1
ATOM 9036 N N . GLU E 1 177 ? -45.089 -71.416 -27.396 1.00 137.10 177 GLU E N 1
ATOM 9037 C CA . GLU E 1 177 ? -43.861 -72.187 -27.434 1.00 141.38 177 GLU E CA 1
ATOM 9038 C C . GLU E 1 177 ? -44.206 -73.671 -27.480 1.00 141.76 177 GLU E C 1
ATOM 9039 O O . GLU E 1 177 ? -43.497 -74.444 -28.108 1.00 150.35 177 GLU E O 1
ATOM 9045 N N . SER E 1 178 ? -45.309 -74.073 -26.859 1.00 133.80 178 SER E N 1
ATOM 9046 C CA . SER E 1 178 ? -45.662 -75.488 -26.873 1.00 130.49 178 SER E CA 1
ATOM 9047 C C . SER E 1 178 ? -46.063 -75.904 -28.279 1.00 132.08 178 SER E C 1
ATOM 9048 O O . SER E 1 178 ? -45.750 -77.005 -28.724 1.00 130.58 178 SER E O 1
ATOM 9051 N N . GLU E 1 179 ? -46.745 -75.016 -28.990 1.00 139.43 179 GLU E N 1
ATOM 9052 C CA . GLU E 1 179 ? -47.139 -75.333 -30.351 1.00 149.65 179 GLU E CA 1
ATOM 9053 C C . GLU E 1 179 ? -45.920 -75.379 -31.265 1.00 151.71 179 GLU E C 1
ATOM 9054 O O . GLU E 1 179 ? -45.763 -76.335 -32.026 1.00 149.04 179 GLU E O 1
ATOM 9060 N N . LYS E 1 180 ? -45.060 -74.360 -31.187 1.00 142.14 180 LYS E N 1
ATOM 9061 C CA . LYS E 1 180 ? -43.878 -74.317 -32.047 1.00 132.40 180 LYS E CA 1
ATOM 9062 C C . LYS E 1 180 ? -43.102 -75.584 -31.787 1.00 127.93 180 LYS E C 1
ATOM 9063 O O . LYS E 1 180 ? -42.640 -76.233 -32.711 1.00 131.60 180 LYS E O 1
ATOM 9069 N N . LYS E 1 181 ? -43.013 -75.954 -30.516 1.00 129.46 181 LYS E N 1
ATOM 9070 C CA . LYS E 1 181 ? -42.243 -77.119 -30.101 1.00 129.07 181 LYS E CA 1
ATOM 9071 C C . LYS E 1 181 ? -42.835 -78.408 -30.638 1.00 124.06 181 LYS E C 1
ATOM 9072 O O . LYS E 1 181 ? -42.101 -79.316 -31.021 1.00 128.86 181 LYS E O 1
ATOM 9078 N N . LEU E 1 182 ? -44.160 -78.483 -30.684 1.00 117.53 182 LEU E N 1
ATOM 9079 C CA . LEU E 1 182 ? -44.828 -79.730 -31.051 1.00 111.13 182 LEU E CA 1
ATOM 9080 C C . LEU E 1 182 ? -45.017 -79.888 -32.564 1.00 109.20 182 LEU E C 1
ATOM 9081 O O . LEU E 1 182 ? -45.477 -80.931 -33.044 1.00 107.74 182 LEU E O 1
ATOM 9086 N N . CYS E 1 183 ? -44.605 -78.868 -33.310 1.00 100.92 183 CYS E N 1
ATOM 9087 C CA . CYS E 1 183 ? -44.815 -78.841 -34.749 1.00 99.55 183 CYS E CA 1
ATOM 9088 C C . CYS E 1 183 ? -43.867 -79.780 -35.493 1.00 98.83 183 CYS E C 1
ATOM 9089 O O . CYS E 1 183 ? -42.789 -80.114 -35.008 1.00 108.93 183 CYS E O 1
ATOM 9092 N N . GLY E 1 184 ? -44.299 -80.237 -36.660 1.00 89.22 184 GLY E N 1
ATOM 9093 C CA . GLY E 1 184 ? -43.465 -81.040 -37.522 1.00 87.22 184 GLY E CA 1
ATOM 9094 C C . GLY E 1 184 ? -43.102 -82.406 -36.986 1.00 84.08 184 GLY E C 1
ATOM 9095 O O . GLY E 1 184 ? -42.511 -83.194 -37.698 1.00 87.09 184 GLY E O 1
ATOM 9096 N N . THR E 1 185 ? -43.495 -82.728 -35.764 1.00 91.46 185 THR E N 1
ATOM 9097 C CA . THR E 1 185 ? -43.039 -83.970 -35.163 1.00 86.21 185 THR E CA 1
ATOM 9098 C C . THR E 1 185 ? -43.718 -85.159 -35.771 1.00 90.80 185 THR E C 1
ATOM 9099 O O . THR E 1 185 ? -44.636 -85.012 -36.572 1.00 117.79 185 THR E O 1
ATOM 9103 N N . PHE E 1 186 ? -43.304 -86.345 -35.351 1.00 84.20 186 PHE E N 1
ATOM 9104 C CA . PHE E 1 186 ? -43.972 -87.558 -35.794 1.00 84.48 186 PHE E CA 1
ATOM 9105 C C . PHE E 1 186 ? -44.662 -88.160 -34.610 1.00 94.13 186 PHE E C 1
ATOM 9106 O O . PHE E 1 186 ? -44.599 -87.603 -33.523 1.00 99.29 186 PHE E O 1
ATOM 9114 N N . SER E 1 187 ? -45.317 -89.297 -34.823 1.00 128.65 187 SER E N 1
ATOM 9115 C CA . SER E 1 187 ? -46.036 -89.981 -33.755 1.00 133.48 187 SER E CA 1
ATOM 9116 C C . SER E 1 187 ? -45.087 -90.263 -32.598 1.00 122.13 187 SER E C 1
ATOM 9117 O O . SER E 1 187 ? -45.266 -89.720 -31.498 1.00 115.52 187 SER E O 1
ATOM 9120 N N . ASN E 1 188 ? -44.066 -91.085 -32.867 1.00 113.99 188 ASN E N 1
ATOM 9121 C CA . ASN E 1 188 ? -43.130 -91.530 -31.827 1.00 115.27 188 ASN E CA 1
ATOM 9122 C C . ASN E 1 188 ? -42.374 -90.359 -31.203 1.00 115.28 188 ASN E C 1
ATOM 9123 O O . ASN E 1 188 ? -42.149 -90.331 -29.995 1.00 116.87 188 ASN E O 1
ATOM 9128 N N . GLU E 1 189 ? -41.993 -89.398 -32.039 1.00 113.60 189 GLU E N 1
ATOM 9129 C CA . GLU E 1 189 ? -41.363 -88.174 -31.571 1.00 113.54 189 GLU E CA 1
ATOM 9130 C C . GLU E 1 189 ? -42.223 -87.581 -30.470 1.00 115.10 189 GLU E C 1
ATOM 9131 O O . GLU E 1 189 ? -41.720 -87.305 -29.393 1.00 121.67 189 GLU E O 1
ATOM 9137 N N . LYS E 1 190 ? -43.524 -87.458 -30.706 1.00 115.14 190 LYS E N 1
ATOM 9138 C CA . LYS E 1 190 ? -44.399 -86.869 -29.705 1.00 116.61 190 LYS E CA 1
ATOM 9139 C C . LYS E 1 190 ? -44.284 -87.641 -28.389 1.00 118.73 190 LYS E C 1
ATOM 9140 O O . LYS E 1 190 ? -44.067 -87.050 -27.325 1.00 120.05 190 LYS E O 1
ATOM 9146 N N . GLN E 1 191 ? -44.348 -88.963 -28.478 1.00 119.13 191 GLN E N 1
ATOM 9147 C CA . GLN E 1 191 ? -44.260 -89.816 -27.298 1.00 121.22 191 GLN E CA 1
ATOM 9148 C C . GLN E 1 191 ? -42.970 -89.655 -26.490 1.00 122.02 191 GLN E C 1
ATOM 9149 O O . GLN E 1 191 ? -42.965 -89.824 -25.269 1.00 124.02 191 GLN E O 1
ATOM 9155 N N . GLU E 1 192 ? -41.871 -89.358 -27.181 1.00 125.33 192 GLU E N 1
ATOM 9156 C CA . GLU E 1 192 ? -40.587 -89.187 -26.514 1.00 121.09 192 GLU E CA 1
ATOM 9157 C C . GLU E 1 192 ? -40.653 -87.942 -25.671 1.00 121.96 192 GLU E C 1
ATOM 9158 O O . GLU E 1 192 ? -40.178 -87.946 -24.543 1.00 123.67 192 GLU E O 1
ATOM 9164 N N . ILE E 1 193 ? -41.291 -86.892 -26.200 1.00 120.94 193 ILE E N 1
ATOM 9165 C CA . ILE E 1 193 ? -41.464 -85.643 -25.451 1.00 121.81 193 ILE E CA 1
ATOM 9166 C C . ILE E 1 193 ? -42.270 -85.964 -24.213 1.00 124.15 193 ILE E C 1
ATOM 9167 O O . ILE E 1 193 ? -42.243 -85.234 -23.229 1.00 125.60 193 ILE E O 1
ATOM 9172 N N . LEU E 1 194 ? -42.987 -87.076 -24.282 1.00 124.57 194 LEU E N 1
ATOM 9173 C CA . LEU E 1 194 ? -43.860 -87.498 -23.212 1.00 126.74 194 LEU E CA 1
ATOM 9174 C C . LEU E 1 194 ? -43.063 -88.256 -22.125 1.00 128.67 194 LEU E C 1
ATOM 9175 O O . LEU E 1 194 ? -43.377 -88.166 -20.942 1.00 130.81 194 LEU E O 1
ATOM 9180 N N . PHE E 1 195 ? -42.025 -88.984 -22.532 1.00 127.98 195 PHE E N 1
ATOM 9181 C CA . PHE E 1 195 ? -41.359 -89.937 -21.652 1.00 129.76 195 PHE E CA 1
ATOM 9182 C C . PHE E 1 195 ? -40.099 -89.387 -20.994 1.00 130.37 195 PHE E C 1
ATOM 9183 O O . PHE E 1 195 ? -39.460 -90.086 -20.231 1.00 131.92 195 PHE E O 1
ATOM 9191 N N . SER E 1 196 ? -39.689 -88.169 -21.312 1.00 129.21 196 SER E N 1
ATOM 9192 C CA . SER E 1 196 ? -38.429 -87.691 -20.740 1.00 129.75 196 SER E CA 1
ATOM 9193 C C . SER E 1 196 ? -38.621 -86.333 -20.098 1.00 133.45 196 SER E C 1
ATOM 9194 O O . SER E 1 196 ? -38.358 -86.157 -18.907 1.00 140.87 196 SER E O 1
ATOM 9197 N N . GLU E 1 197 ? -39.026 -85.359 -20.901 1.00 128.90 197 GLU E N 1
ATOM 9198 C CA . GLU E 1 197 ? -39.274 -84.024 -20.386 1.00 129.61 197 GLU E CA 1
ATOM 9199 C C . GLU E 1 197 ? -40.520 -83.967 -19.526 1.00 131.49 197 GLU E C 1
ATOM 9200 O O . GLU E 1 197 ? -40.521 -83.385 -18.445 1.00 133.43 197 GLU E O 1
ATOM 9206 N N . CYS E 1 198 ? -41.597 -84.542 -20.029 1.00 130.94 198 CYS E N 1
ATOM 9207 C CA . CYS E 1 198 ? -42.876 -84.378 -19.378 1.00 132.42 198 CYS E CA 1
ATOM 9208 C C . CYS E 1 198 ? -43.145 -85.499 -18.402 1.00 134.59 198 CYS E C 1
ATOM 9209 O O . CYS E 1 198 ? -44.037 -85.402 -17.575 1.00 150.44 198 CYS E O 1
ATOM 9212 N N . GLY E 1 199 ? -42.358 -86.558 -18.487 1.00 134.54 199 GLY E N 1
ATOM 9213 C CA . GLY E 1 199 ? -42.501 -87.678 -17.577 1.00 136.70 199 GLY E CA 1
ATOM 9214 C C . GLY E 1 199 ? -43.854 -88.377 -17.459 1.00 137.51 199 GLY E C 1
ATOM 9215 O O . GLY E 1 199 ? -44.402 -88.456 -16.359 1.00 139.82 199 GLY E O 1
ATOM 9216 N N . ILE E 1 200 ? -44.405 -88.876 -18.568 1.00 136.39 200 ILE E N 1
ATOM 9217 C CA . ILE E 1 200 ? -45.566 -89.783 -18.519 1.00 137.35 200 ILE E CA 1
ATOM 9218 C C . ILE E 1 200 ? -45.524 -90.752 -19.715 1.00 139.12 200 ILE E C 1
ATOM 9219 O O . ILE E 1 200 ? -45.021 -90.405 -20.784 1.00 146.39 200 ILE E O 1
ATOM 9224 N N . ASN E 1 201 ? -46.005 -91.980 -19.514 1.00 139.54 201 ASN E N 1
ATOM 9225 C CA . ASN E 1 201 ? -46.017 -92.996 -20.576 1.00 141.11 201 ASN E CA 1
ATOM 9226 C C . ASN E 1 201 ? -47.384 -93.048 -21.257 1.00 141.90 201 ASN E C 1
ATOM 9227 O O . ASN E 1 201 ? -48.425 -93.119 -20.593 1.00 137.67 201 ASN E O 1
ATOM 9232 N N . TYR E 1 202 ? -47.366 -93.025 -22.586 1.00 136.51 202 TYR E N 1
ATOM 9233 C CA . TYR E 1 202 ? -48.586 -92.926 -23.368 1.00 138.27 202 TYR E CA 1
ATOM 9234 C C . TYR E 1 202 ? -49.148 -94.309 -23.677 1.00 150.63 202 TYR E C 1
ATOM 9235 O O . TYR E 1 202 ? -50.252 -94.429 -24.205 1.00 164.57 202 TYR E O 1
ATOM 9244 N N . ASN E 1 203 ? -48.399 -95.354 -23.344 1.00 132.62 203 ASN E N 1
ATOM 9245 C CA . ASN E 1 203 ? -48.928 -96.707 -23.461 1.00 133.56 203 ASN E CA 1
ATOM 9246 C C . ASN E 1 203 ? -49.731 -97.050 -22.226 1.00 145.54 203 ASN E C 1
ATOM 9247 O O . ASN E 1 203 ? -50.510 -98.000 -22.223 1.00 145.43 203 ASN E O 1
ATOM 9252 N N . ASN E 1 204 ? -49.517 -96.267 -21.173 1.00 147.40 204 ASN E N 1
ATOM 9253 C CA . ASN E 1 204 ? -50.253 -96.425 -19.932 1.00 144.57 204 ASN E CA 1
ATOM 9254 C C . ASN E 1 204 ? -51.414 -95.438 -19.796 1.00 145.45 204 ASN E C 1
ATOM 9255 O O . ASN E 1 204 ? -52.185 -95.527 -18.841 1.00 150.54 204 ASN E O 1
ATOM 9260 N N . GLU E 1 205 ? -51.546 -94.504 -20.738 1.00 136.62 205 GLU E N 1
ATOM 9261 C CA . GLU E 1 205 ? -52.725 -93.640 -20.779 1.00 146.06 205 GLU E CA 1
ATOM 9262 C C . GLU E 1 205 ? -53.923 -94.529 -21.096 1.00 145.38 205 GLU E C 1
ATOM 9263 O O . GLU E 1 205 ? -53.817 -95.419 -21.948 1.00 137.22 205 GLU E O 1
ATOM 9269 N N . PRO E 1 206 ? -55.055 -94.303 -20.392 1.00 141.16 206 PRO E N 1
ATOM 9270 C CA . PRO E 1 206 ? -56.207 -95.222 -20.389 1.00 138.96 206 PRO E CA 1
ATOM 9271 C C . PRO E 1 206 ? -56.807 -95.437 -21.785 1.00 136.89 206 PRO E C 1
ATOM 9272 O O . PRO E 1 206 ? -56.841 -94.486 -22.558 1.00 134.96 206 PRO E O 1
ATOM 9276 N N . GLU E 1 207 ? -57.260 -96.658 -22.096 1.00 137.40 207 GLU E N 1
ATOM 9277 C CA . GLU E 1 207 ? -57.557 -97.055 -23.490 1.00 135.52 207 GLU E CA 1
ATOM 9278 C C . GLU E 1 207 ? -58.889 -96.567 -24.084 1.00 140.68 207 GLU E C 1
ATOM 9279 O O . GLU E 1 207 ? -59.087 -96.614 -25.313 1.00 135.00 207 GLU E O 1
ATOM 9285 N N . MET E 1 208 ? -59.792 -96.100 -23.227 1.00 137.98 208 MET E N 1
ATOM 9286 C CA . MET E 1 208 ? -61.013 -95.435 -23.658 1.00 137.30 208 MET E CA 1
ATOM 9287 C C . MET E 1 208 ? -60.659 -94.041 -24.167 1.00 139.72 208 MET E C 1
ATOM 9288 O O . MET E 1 208 ? -61.491 -93.375 -24.804 1.00 146.46 208 MET E O 1
ATOM 9293 N N . PHE E 1 209 ? -59.456 -93.579 -23.794 1.00 142.00 209 PHE E N 1
ATOM 9294 C CA . PHE E 1 209 ? -58.930 -92.287 -24.240 1.00 131.48 209 PHE E CA 1
ATOM 9295 C C . PHE E 1 209 ? -58.207 -92.445 -25.593 1.00 129.29 209 PHE E C 1
ATOM 9296 O O . PHE E 1 209 ? -58.236 -91.571 -26.477 1.00 127.49 209 PHE E O 1
ATOM 9304 N N . LYS E 1 210 ? -57.534 -93.585 -25.720 1.00 137.31 210 LYS E N 1
ATOM 9305 C CA . LYS E 1 210 ? -56.631 -93.921 -26.825 1.00 135.16 210 LYS E CA 1
ATOM 9306 C C . LYS E 1 210 ? -57.385 -94.453 -28.061 1.00 132.98 210 LYS E C 1
ATOM 9307 O O . LYS E 1 210 ? -57.413 -93.812 -29.114 1.00 124.84 210 LYS E O 1
ATOM 9313 N N . LYS E 1 211 ? -58.009 -95.622 -27.924 1.00 136.28 211 LYS E N 1
ATOM 9314 C CA . LYS E 1 211 ? -58.640 -96.282 -29.073 1.00 141.34 211 LYS E CA 1
ATOM 9315 C C . LYS E 1 211 ? -60.094 -95.800 -29.278 1.00 144.18 211 LYS E C 1
ATOM 9316 O O . LYS E 1 211 ? -60.810 -96.322 -30.135 1.00 151.22 211 LYS E O 1
ATOM 9322 N N . GLY E 1 212 ? -60.511 -94.804 -28.490 1.00 127.34 212 GLY E N 1
ATOM 9323 C CA . GLY E 1 212 ? -61.830 -94.207 -28.610 1.00 127.19 212 GLY E CA 1
ATOM 9324 C C . GLY E 1 212 ? -62.865 -94.863 -27.711 1.00 136.72 212 GLY E C 1
ATOM 9325 O O . GLY E 1 212 ? -62.529 -95.743 -26.917 1.00 134.93 212 GLY E O 1
ATOM 9326 N N . SER E 1 213 ? -64.126 -94.438 -27.821 1.00 158.85 213 SER E N 1
ATOM 9327 C CA . SER E 1 213 ? -65.189 -95.104 -27.080 1.00 130.97 213 SER E CA 1
ATOM 9328 C C . SER E 1 213 ? -66.107 -95.795 -28.072 1.00 130.40 213 SER E C 1
ATOM 9329 O O . SER E 1 213 ? -66.762 -95.129 -28.857 1.00 129.08 213 SER E O 1
ATOM 9332 N N . LEU E 1 214 ? -66.130 -97.123 -28.080 1.00 131.42 214 LEU E N 1
ATOM 9333 C CA . LEU E 1 214 ? -66.980 -97.821 -29.045 1.00 130.98 214 LEU E CA 1
ATOM 9334 C C . LEU E 1 214 ? -68.101 -98.639 -28.410 1.00 145.13 214 LEU E C 1
ATOM 9335 O O . LEU E 1 214 ? -67.860 -99.395 -27.476 1.00 159.55 214 LEU E O 1
ATOM 9340 N N . VAL E 1 215 ? -69.326 -98.493 -28.924 1.00 149.91 215 VAL E N 1
ATOM 9341 C CA . VAL E 1 215 ? -70.463 -99.284 -28.445 1.00 134.17 215 VAL E CA 1
ATOM 9342 C C . VAL E 1 215 ? -71.115 -100.142 -29.524 1.00 133.79 215 VAL E C 1
ATOM 9343 O O . VAL E 1 215 ? -71.600 -99.643 -30.542 1.00 132.24 215 VAL E O 1
ATOM 9347 N N . THR E 1 216 ? -71.127 -101.449 -29.274 1.00 144.98 216 THR E N 1
ATOM 9348 C CA . THR E 1 216 ? -71.819 -102.406 -30.132 1.00 142.89 216 THR E CA 1
ATOM 9349 C C . THR E 1 216 ? -73.262 -102.347 -29.671 1.00 140.10 216 THR E C 1
ATOM 9350 O O . THR E 1 216 ? -73.646 -101.407 -28.976 1.00 141.68 216 THR E O 1
ATOM 9354 N N . ARG E 1 217 ? -74.078 -103.306 -30.083 1.00 136.92 217 ARG E N 1
ATOM 9355 C CA . ARG E 1 217 ? -75.380 -103.433 -29.461 1.00 140.47 217 ARG E CA 1
ATOM 9356 C C . ARG E 1 217 ? -75.127 -103.615 -27.963 1.00 142.95 217 ARG E C 1
ATOM 9357 O O . ARG E 1 217 ? -74.097 -104.174 -27.582 1.00 150.65 217 ARG E O 1
ATOM 9365 N N . LYS E 1 218 ? -76.039 -103.115 -27.126 1.00 135.12 218 LYS E N 1
ATOM 9366 C CA .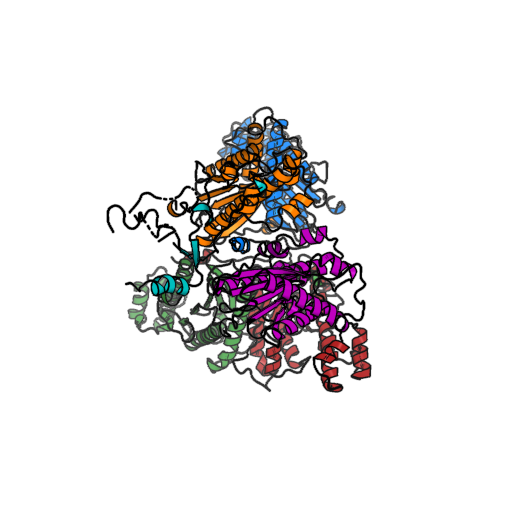 LYS E 1 218 ? -75.980 -103.234 -25.646 1.00 135.28 218 LYS E CA 1
ATOM 9367 C C . LYS E 1 218 ? -74.634 -102.782 -25.027 1.00 132.61 218 LYS E C 1
ATOM 9368 O O . LYS E 1 218 ? -74.336 -101.585 -24.984 1.00 129.31 218 LYS E O 1
ATOM 9374 N N . GLY E 1 219 ? -73.888 -103.729 -24.465 1.00 137.40 219 GLY E N 1
ATOM 9375 C CA . GLY E 1 219 ? -72.621 -103.457 -23.805 1.00 145.09 219 GLY E CA 1
ATOM 9376 C C . GLY E 1 219 ? -71.451 -103.081 -24.696 1.00 151.28 219 GLY E C 1
ATOM 9377 O O . GLY E 1 219 ? -71.246 -103.639 -25.773 1.00 151.77 219 GLY E O 1
ATOM 9378 N N . GLU E 1 220 ? -70.650 -102.143 -24.212 1.00 153.07 220 GLU E N 1
ATOM 9379 C CA . GLU E 1 220 ? -69.626 -101.528 -25.035 1.00 149.03 220 GLU E CA 1
ATOM 9380 C C . GLU E 1 220 ? -68.201 -101.924 -24.637 1.00 149.84 220 GLU E C 1
ATOM 9381 O O . GLU E 1 220 ? -67.931 -102.224 -23.467 1.00 151.13 220 GLU E O 1
ATOM 9387 N N . ILE E 1 221 ? -67.313 -101.926 -25.639 1.00 140.73 221 ILE E N 1
ATOM 9388 C CA . ILE E 1 221 ? -65.901 -102.312 -25.518 1.00 128.86 221 ILE E CA 1
ATOM 9389 C C . ILE E 1 221 ? -65.056 -101.330 -26.333 1.00 124.99 221 ILE E C 1
ATOM 9390 O O . ILE E 1 221 ? -65.575 -100.696 -27.260 1.00 118.16 221 ILE E O 1
ATOM 9395 N N . LEU E 1 222 ? -63.763 -101.207 -26.000 1.00 134.20 222 LEU E N 1
ATOM 9396 C CA . LEU E 1 222 ? -62.866 -100.241 -26.663 1.00 131.67 222 LEU E CA 1
ATOM 9397 C C . LEU E 1 222 ? -61.605 -100.897 -27.334 1.00 118.05 222 LEU E C 1
ATOM 9398 O O . LEU E 1 222 ? -60.654 -101.190 -26.629 1.00 118.10 222 LEU E O 1
ATOM 9403 N N . HIS E 1 223 ? -61.569 -101.118 -28.657 1.00 117.06 223 HIS E N 1
ATOM 9404 C CA . HIS E 1 223 ? -60.331 -101.579 -29.323 1.00 125.64 223 HIS E CA 1
ATOM 9405 C C . HIS E 1 223 ? -60.076 -101.163 -30.789 1.00 135.21 223 HIS E C 1
ATOM 9406 O O . HIS E 1 223 ? -60.773 -101.627 -31.686 1.00 151.78 223 HIS E O 1
ATOM 9413 N N . ILE E 1 224 ? -59.025 -100.377 -31.034 1.00 134.18 224 ILE E N 1
ATOM 9414 C CA . ILE E 1 224 ? -58.374 -100.210 -32.364 1.00 137.38 224 ILE E CA 1
ATOM 9415 C C . ILE E 1 224 ? -59.322 -100.019 -33.596 1.00 153.23 224 ILE E C 1
ATOM 9416 O O . ILE E 1 224 ? -60.303 -99.246 -33.560 1.00 115.75 224 ILE E O 1
ATOM 9421 N N . ASN E 1 225 ? -58.946 -100.663 -34.701 1.00 146.83 225 ASN E N 1
ATOM 9422 C CA . ASN E 1 225 ? -59.843 -101.156 -35.718 1.00 141.24 225 ASN E CA 1
ATOM 9423 C C . ASN E 1 225 ? -59.352 -102.578 -35.956 1.00 143.82 225 ASN E C 1
ATOM 9424 O O . ASN E 1 225 ? -58.205 -102.825 -36.373 1.00 131.17 225 ASN E O 1
ATOM 9429 N N . VAL E 1 226 ? -60.209 -103.507 -35.577 1.00 151.59 226 VAL E N 1
ATOM 9430 C CA . VAL E 1 226 ? -60.163 -104.872 -36.046 1.00 153.47 226 VAL E CA 1
ATOM 9431 C C . VAL E 1 226 ? -61.553 -104.959 -36.593 1.00 143.55 226 VAL E C 1
ATOM 9432 O O . VAL E 1 226 ? -62.456 -104.380 -36.008 1.00 141.04 226 VAL E O 1
ATOM 9436 N N . ILE E 1 227 ? -61.764 -105.610 -37.723 1.00 142.65 227 ILE E N 1
ATOM 9437 C CA . ILE E 1 227 ? -63.135 -105.669 -38.156 1.00 143.37 227 ILE E CA 1
ATOM 9438 C C . ILE E 1 227 ? -63.706 -106.969 -37.588 1.00 160.50 227 ILE E C 1
ATOM 9439 O O . ILE E 1 227 ? -63.461 -108.069 -38.091 1.00 163.89 227 ILE E O 1
ATOM 9444 N N . ALA E 1 228 ? -64.439 -106.801 -36.486 1.00 167.28 228 ALA E N 1
ATOM 9445 C CA . ALA E 1 228 ? -65.338 -107.797 -35.931 1.00 167.54 228 ALA E CA 1
ATOM 9446 C C . ALA E 1 228 ? -66.711 -107.343 -36.351 1.00 168.26 228 ALA E C 1
ATOM 9447 O O . ALA E 1 228 ? -67.726 -107.965 -36.036 1.00 179.17 228 ALA E O 1
ATOM 9449 N N . GLN E 1 229 ? -66.719 -106.209 -37.043 1.00 153.74 229 GLN E N 1
ATOM 9450 C CA . GLN E 1 229 ? -67.926 -105.666 -37.639 1.00 169.96 229 GLN E CA 1
ATOM 9451 C C . GLN E 1 229 ? -68.201 -106.422 -38.942 1.00 193.30 229 GLN E C 1
ATOM 9452 O O . GLN E 1 229 ? -69.360 -106.626 -39.322 1.00 182.89 229 GLN E O 1
ATOM 9458 N N . ILE E 1 230 ? -67.122 -106.833 -39.619 1.00 194.27 230 ILE E N 1
ATOM 9459 C CA . ILE E 1 230 ? -67.219 -107.587 -40.872 1.00 212.79 230 ILE E CA 1
ATOM 9460 C C . ILE E 1 230 ? -67.960 -108.899 -40.607 1.00 224.36 230 ILE E C 1
ATOM 9461 O O . ILE E 1 230 ? -68.733 -109.364 -41.446 1.00 233.86 230 ILE E O 1
ATOM 9466 N N . ASP E 1 231 ? -67.737 -109.472 -39.426 1.00 233.64 231 ASP E N 1
ATOM 9467 C CA . ASP E 1 231 ? -68.347 -110.740 -39.036 1.00 224.28 231 ASP E CA 1
ATOM 9468 C C . ASP E 1 231 ? -69.790 -110.569 -38.520 1.00 208.29 231 ASP E C 1
ATOM 9469 O O . ASP E 1 231 ? -70.673 -111.358 -38.864 1.00 209.91 231 ASP E O 1
ATOM 9474 N N . GLU E 1 232 ? -70.027 -109.533 -37.715 1.00 209.13 232 GLU E N 1
ATOM 9475 C CA . GLU E 1 232 ? -71.282 -109.394 -36.967 1.00 205.07 232 GLU E CA 1
ATOM 9476 C C . GLU E 1 232 ? -72.548 -109.298 -37.832 1.00 208.07 232 GLU E C 1
ATOM 9477 O O . GLU E 1 232 ? -73.623 -109.752 -37.415 1.00 212.98 232 GLU E O 1
ATOM 9483 N N . LEU E 1 233 ? -72.421 -108.701 -39.018 1.00 198.17 233 LEU E N 1
ATOM 9484 C CA . LEU E 1 233 ? -73.529 -108.594 -39.982 1.00 189.11 233 LEU E CA 1
ATOM 9485 C C . LEU E 1 233 ? -74.772 -107.913 -39.367 1.00 176.76 233 LEU E C 1
ATOM 9486 O O . LEU E 1 233 ? -75.141 -106.788 -39.725 1.00 158.82 233 LEU E O 1
ATOM 9491 N N . VAL F 1 9 ? -78.170 -62.302 -57.696 1.00 128.74 9 VAL F N 1
ATOM 9492 C CA . VAL F 1 9 ? -79.278 -63.225 -57.878 1.00 132.01 9 VAL F CA 1
ATOM 9493 C C . VAL F 1 9 ? -78.823 -64.516 -58.553 1.00 129.43 9 VAL F C 1
ATOM 9494 O O . VAL F 1 9 ? -79.645 -65.380 -58.861 1.00 127.90 9 VAL F O 1
ATOM 9498 N N . ARG F 1 10 ? -77.527 -64.631 -58.830 1.00 120.37 10 ARG F N 1
ATOM 9499 C CA . ARG F 1 10 ? -76.979 -65.937 -59.169 1.00 118.72 10 ARG F CA 1
ATOM 9500 C C . ARG F 1 10 ? -77.151 -66.848 -57.957 1.00 118.10 10 ARG F C 1
ATOM 9501 O O . ARG F 1 10 ? -77.328 -68.062 -58.094 1.00 111.46 10 ARG F O 1
ATOM 9509 N N . GLN F 1 11 ? -77.145 -66.214 -56.782 1.00 117.32 11 GLN F N 1
ATOM 9510 C CA . GLN F 1 11 ? -77.233 -66.846 -55.465 1.00 103.70 11 GLN F CA 1
ATOM 9511 C C . GLN F 1 11 ? -78.362 -67.905 -55.297 1.00 113.69 11 GLN F C 1
ATOM 9512 O O . GLN F 1 11 ? -78.181 -68.892 -54.592 1.00 111.09 11 GLN F O 1
ATOM 9518 N N . PHE F 1 12 ? -79.507 -67.721 -55.958 1.00 129.51 12 PHE F N 1
ATOM 9519 C CA . PHE F 1 12 ? -80.700 -68.576 -55.749 1.00 128.71 12 PHE F CA 1
ATOM 9520 C C . PHE F 1 12 ? -80.663 -69.880 -56.512 1.00 118.73 12 PHE F C 1
ATOM 9521 O O . PHE F 1 12 ? -81.616 -70.656 -56.451 1.00 110.46 12 PHE F O 1
ATOM 9529 N N . GLU F 1 13 ? -79.592 -70.101 -57.267 1.00 124.26 13 GLU F N 1
ATOM 9530 C CA . GLU F 1 13 ? -79.513 -71.279 -58.117 1.00 122.48 13 GLU F CA 1
ATOM 9531 C C . GLU F 1 13 ? -79.266 -72.498 -57.245 1.00 110.88 13 GLU F C 1
ATOM 9532 O O . GLU F 1 13 ? -79.167 -72.365 -56.026 1.00 109.10 13 GLU F O 1
ATOM 9538 N N . THR F 1 14 ? -79.252 -73.682 -57.858 1.00 111.29 14 THR F N 1
ATOM 9539 C CA . THR F 1 14 ? -78.871 -74.921 -57.168 1.00 109.34 14 THR F CA 1
ATOM 9540 C C . THR F 1 14 ? -78.216 -75.972 -58.077 1.00 117.73 14 THR F C 1
ATOM 9541 O O . THR F 1 14 ? -78.747 -76.275 -59.150 1.00 124.30 14 THR F O 1
ATOM 9545 N N . HIS F 1 15 ? -77.111 -76.570 -57.602 1.00 121.84 15 HIS F N 1
ATOM 9546 C CA . HIS F 1 15 ? -76.424 -77.683 -58.297 1.00 128.82 15 HIS F CA 1
ATOM 9547 C C . HIS F 1 15 ? -76.244 -78.898 -57.363 1.00 119.61 15 HIS F C 1
ATOM 9548 O O . HIS F 1 15 ? -75.654 -78.783 -56.300 1.00 111.15 15 HIS F O 1
ATOM 9555 N N . ASP F 1 16 ? -76.748 -80.059 -57.772 1.00 119.96 16 ASP F N 1
ATOM 9556 C CA . ASP F 1 16 ? -76.673 -81.264 -56.934 1.00 121.75 16 ASP F CA 1
ATOM 9557 C C . ASP F 1 16 ? -75.775 -82.304 -57.581 1.00 116.40 16 ASP F C 1
ATOM 9558 O O . ASP F 1 16 ? -75.635 -82.321 -58.798 1.00 128.49 16 ASP F O 1
ATOM 9563 N N . VAL F 1 17 ? -75.189 -83.184 -56.779 1.00 104.55 17 VAL F N 1
ATOM 9564 C CA . VAL F 1 17 ? -74.313 -84.209 -57.323 1.00 105.60 17 VAL F CA 1
ATOM 9565 C C . VAL F 1 17 ? -74.884 -85.568 -56.998 1.00 103.55 17 VAL F C 1
ATOM 9566 O O . VAL F 1 17 ? -75.529 -85.735 -55.982 1.00 122.44 17 VAL F O 1
ATOM 9570 N N . ILE F 1 18 ? -74.606 -86.547 -57.848 1.00 105.06 18 ILE F N 1
ATOM 9571 C CA . ILE F 1 18 ? -74.980 -87.926 -57.607 1.00 103.56 18 ILE F CA 1
ATOM 9572 C C . ILE F 1 18 ? -74.111 -88.367 -56.434 1.00 100.91 18 ILE F C 1
ATOM 9573 O O . ILE F 1 18 ? -73.292 -87.597 -55.931 1.00 100.60 18 ILE F O 1
ATOM 9578 N N . LEU F 1 19 ? -74.290 -89.587 -55.965 1.00 108.41 19 LEU F N 1
ATOM 9579 C CA . LEU F 1 19 ? -73.454 -90.032 -54.882 1.00 107.05 19 LEU F CA 1
ATOM 9580 C C . LEU F 1 19 ? -72.152 -90.534 -55.475 1.00 112.02 19 LEU F C 1
ATOM 9581 O O . LEU F 1 19 ? -72.137 -91.189 -56.527 1.00 113.86 19 LEU F O 1
ATOM 9586 N N . PRO F 1 20 ? -71.048 -90.173 -54.818 1.00 110.55 20 PRO F N 1
ATOM 9587 C CA . PRO F 1 20 ? -69.731 -90.762 -55.033 1.00 115.17 20 PRO F CA 1
ATOM 9588 C C . PRO F 1 20 ? -69.776 -92.296 -54.939 1.00 121.71 20 PRO F C 1
ATOM 9589 O O . PRO F 1 20 ? -70.309 -92.816 -53.963 1.00 119.16 20 PRO F O 1
ATOM 9593 N N . GLN F 1 21 ? -69.207 -92.988 -55.926 1.00 128.73 21 GLN F N 1
ATOM 9594 C CA . GLN F 1 21 ? -69.146 -94.455 -55.970 1.00 124.39 21 GLN F CA 1
ATOM 9595 C C . GLN F 1 21 ? -70.535 -95.057 -56.128 1.00 115.64 21 GLN F C 1
ATOM 9596 O O . GLN F 1 21 ? -70.846 -96.097 -55.538 1.00 104.52 21 GLN F O 1
ATOM 9602 N N . CYS F 1 22 ? -71.351 -94.389 -56.943 1.00 114.90 22 CYS F N 1
ATOM 9603 C CA . CYS F 1 22 ? -72.732 -94.786 -57.188 1.00 118.63 22 CYS F CA 1
ATOM 9604 C C . CYS F 1 22 ? -73.040 -94.687 -58.676 1.00 117.46 22 CYS F C 1
ATOM 9605 O O . CYS F 1 22 ? -73.003 -93.591 -59.237 1.00 126.05 22 CYS F O 1
ATOM 9608 N N . TYR F 1 23 ? -73.367 -95.808 -59.310 1.00 112.19 23 TYR F N 1
ATOM 9609 C CA . TYR F 1 23 ? -73.675 -95.785 -60.739 1.00 111.28 23 TYR F CA 1
ATOM 9610 C C . TYR F 1 23 ? -74.752 -94.772 -61.057 1.00 109.25 23 TYR F C 1
ATOM 9611 O O . TYR F 1 23 ? -75.804 -94.756 -60.426 1.00 124.73 23 TYR F O 1
ATOM 9620 N N . ILE F 1 24 ? -74.480 -93.900 -62.016 1.00 101.80 24 ILE F N 1
ATOM 9621 C CA . ILE F 1 24 ? -75.555 -93.104 -62.580 1.00 110.71 24 ILE F CA 1
ATOM 9622 C C . ILE F 1 24 ? -76.286 -93.991 -63.605 1.00 120.03 24 ILE F C 1
ATOM 9623 O O . ILE F 1 24 ? -75.653 -94.772 -64.310 1.00 126.83 24 ILE F O 1
ATOM 9628 N N . VAL F 1 25 ? -77.616 -93.915 -63.636 1.00 120.21 25 VAL F N 1
ATOM 9629 C CA . VAL F 1 25 ? -78.406 -94.459 -64.742 1.00 112.91 25 VAL F CA 1
ATOM 9630 C C . VAL F 1 25 ? -79.235 -93.303 -65.282 1.00 113.35 25 VAL F C 1
ATOM 9631 O O . VAL F 1 25 ? -79.891 -92.601 -64.513 1.00 117.85 25 VAL F O 1
ATOM 9635 N N . VAL F 1 26 ? -79.192 -93.101 -66.597 1.00 104.50 26 VAL F N 1
ATOM 9636 C CA . VAL F 1 26 ? -79.701 -91.872 -67.212 1.00 106.44 26 VAL F CA 1
ATOM 9637 C C . VAL F 1 26 ? -80.783 -92.134 -68.297 1.00 117.97 26 VAL F C 1
ATOM 9638 O O . VAL F 1 26 ? -81.965 -91.727 -68.193 1.00 110.41 26 VAL F O 1
ATOM 9642 N N . LYS F 1 32 ? -91.883 -88.619 -74.886 1.00 104.91 32 LYS F N 1
ATOM 9643 C CA . LYS F 1 32 ? -91.976 -90.064 -74.656 1.00 115.25 32 LYS F CA 1
ATOM 9644 C C . LYS F 1 32 ? -93.348 -90.494 -74.039 1.00 122.98 32 LYS F C 1
ATOM 9645 O O . LYS F 1 32 ? -93.937 -89.796 -73.182 1.00 111.46 32 LYS F O 1
ATOM 9651 N N . PHE F 1 33 ? -93.842 -91.651 -74.504 1.00 129.56 33 PHE F N 1
ATOM 9652 C CA . PHE F 1 33 ? -95.217 -92.082 -74.272 1.00 120.72 33 PHE F CA 1
ATOM 9653 C C . PHE F 1 33 ? -95.312 -93.607 -74.106 1.00 104.96 33 PHE F C 1
ATOM 9654 O O . PHE F 1 33 ? -94.930 -94.183 -73.085 1.00 97.80 33 PHE F O 1
ATOM 9662 N N . GLU F 1 35 ? -99.201 -90.230 -79.334 1.00 158.28 35 GLU F N 1
ATOM 9663 C CA . GLU F 1 35 ? -99.410 -89.232 -80.385 1.00 166.69 35 GLU F CA 1
ATOM 9664 C C . GLU F 1 35 ? -98.274 -89.256 -81.399 1.00 169.18 35 GLU F C 1
ATOM 9665 O O . GLU F 1 35 ? -98.481 -89.582 -82.565 1.00 161.84 35 GLU F O 1
ATOM 9671 N N . PHE F 1 36 ? -97.082 -88.859 -80.965 1.00 174.19 36 PHE F N 1
ATOM 9672 C CA . PHE F 1 36 ? -95.898 -89.011 -81.795 1.00 173.12 36 PHE F CA 1
ATOM 9673 C C . PHE F 1 36 ? -95.450 -90.455 -81.644 1.00 167.25 36 PHE F C 1
ATOM 9674 O O . PHE F 1 36 ? -94.755 -90.988 -82.514 1.00 163.05 36 PHE F O 1
ATOM 9682 N N . SER F 1 37 ? -95.897 -91.085 -80.552 1.00 177.99 37 SER F N 1
ATOM 9683 C CA . SER F 1 37 ? -95.707 -92.518 -80.340 1.00 170.19 37 SER F CA 1
ATOM 9684 C C . SER F 1 37 ? -96.137 -93.236 -81.631 1.00 169.71 37 SER F C 1
ATOM 9685 O O . SER F 1 37 ? -95.354 -93.979 -82.230 1.00 154.81 37 SER F O 1
ATOM 9688 N N . LYS F 1 38 ? -97.363 -92.974 -82.080 1.00 181.77 38 LYS F N 1
ATOM 9689 C CA . LYS F 1 38 ? -97.758 -93.326 -83.443 1.00 180.47 38 LYS F CA 1
ATOM 9690 C C . LYS F 1 38 ? -98.422 -92.126 -84.138 1.00 172.25 38 LYS F C 1
ATOM 9691 O O . LYS F 1 38 ? -99.532 -91.721 -83.801 1.00 175.17 38 LYS F O 1
ATOM 9697 N N . PHE F 1 39 ? -97.725 -91.582 -85.123 1.00 168.20 39 PHE F N 1
ATOM 9698 C CA . PHE F 1 39 ? -98.200 -90.483 -85.960 1.00 160.06 39 PHE F CA 1
ATOM 9699 C C . PHE F 1 39 ? -97.965 -90.922 -87.388 1.00 158.53 39 PHE F C 1
ATOM 9700 O O . PHE F 1 39 ? -98.892 -91.064 -88.180 1.00 155.83 39 PHE F O 1
ATOM 9708 N N . TYR F 1 40 ? -96.688 -91.119 -87.692 1.00 153.72 40 TYR F N 1
ATOM 9709 C CA . TYR F 1 40 ? -96.243 -91.636 -88.967 1.00 153.95 40 TYR F CA 1
ATOM 9710 C C . TYR F 1 40 ? -96.303 -93.169 -88.940 1.00 150.84 40 TYR F C 1
ATOM 9711 O O . TYR F 1 40 ? -97.120 -93.764 -89.643 1.00 144.10 40 TYR F O 1
ATOM 9720 N N . GLU F 1 41 ? -95.446 -93.807 -88.136 1.00 164.72 41 GLU F N 1
ATOM 9721 C CA . GLU F 1 41 ? -95.571 -95.254 -87.872 1.00 173.45 41 GLU F CA 1
ATOM 9722 C C . GLU F 1 41 ? -95.083 -95.741 -86.481 1.00 187.62 41 GLU F C 1
ATOM 9723 O O . GLU F 1 41 ? -94.036 -95.304 -85.989 1.00 196.28 41 GLU F O 1
ATOM 9729 N N . PHE F 1 42 ? -95.862 -96.661 -85.889 1.00 188.20 42 PHE F N 1
ATOM 9730 C CA . PHE F 1 42 ? -95.558 -97.408 -84.648 1.00 181.05 42 PHE F CA 1
ATOM 9731 C C . PHE F 1 42 ? -94.840 -96.580 -83.578 1.00 178.48 42 PHE F C 1
ATOM 9732 O O . PHE F 1 42 ? -94.878 -96.911 -82.389 1.00 170.82 42 PHE F O 1
ATOM 9740 N N . VAL F 1 62 ? -73.631 -95.170 -81.462 1.00 131.70 62 VAL F N 1
ATOM 9741 C CA . VAL F 1 62 ? -74.411 -94.368 -80.511 1.00 145.79 62 VAL F CA 1
ATOM 9742 C C . VAL F 1 62 ? -73.675 -94.366 -79.154 1.00 158.69 62 VAL F C 1
ATOM 9743 O O . VAL F 1 62 ? -74.048 -93.621 -78.239 1.00 152.14 62 VAL F O 1
ATOM 9747 N N . LEU F 1 63 ? -72.588 -95.144 -79.044 1.00 173.08 63 LEU F N 1
ATOM 9748 C CA . LEU F 1 63 ? -71.778 -95.140 -77.813 1.00 186.07 63 LEU F CA 1
ATOM 9749 C C . LEU F 1 63 ? -70.761 -94.021 -77.975 1.00 192.25 63 LEU F C 1
ATOM 9750 O O . LEU F 1 63 ? -69.726 -94.157 -78.647 1.00 192.26 63 LEU F O 1
ATOM 9755 N N . LYS F 1 64 ? -71.073 -92.924 -77.294 1.00 184.15 64 LYS F N 1
ATOM 9756 C CA . LYS F 1 64 ? -70.514 -91.614 -77.610 1.00 163.45 64 LYS F CA 1
ATOM 9757 C C . LYS F 1 64 ? -69.166 -91.309 -76.941 1.00 147.11 64 LYS F C 1
ATOM 9758 O O . LYS F 1 64 ? -68.348 -90.571 -77.496 1.00 133.23 64 LYS F O 1
ATOM 9764 N N . TYR F 1 65 ? -68.967 -91.848 -75.736 1.00 164.75 65 TYR F N 1
ATOM 9765 C CA . TYR F 1 65 ? -67.805 -91.498 -74.918 1.00 174.54 65 TYR F CA 1
ATOM 9766 C C . TYR F 1 65 ? -67.046 -92.716 -74.378 1.00 176.35 65 TYR F C 1
ATOM 9767 O O . TYR F 1 65 ? -65.854 -92.873 -74.646 1.00 177.27 65 TYR F O 1
ATOM 9776 N N . LYS F 1 66 ? -67.734 -93.540 -73.587 1.00 173.79 66 LYS F N 1
ATOM 9777 C CA . LYS F 1 66 ? -67.131 -94.666 -72.859 1.00 169.43 66 LYS F CA 1
ATOM 9778 C C . LYS F 1 66 ? -66.032 -94.126 -71.934 1.00 170.64 66 LYS F C 1
ATOM 9779 O O . LYS F 1 66 ? -66.244 -93.110 -71.263 1.00 169.14 66 LYS F O 1
ATOM 9785 N N . ASN F 1 67 ? -64.866 -94.781 -71.920 1.00 178.48 67 ASN F N 1
ATOM 9786 C CA . ASN F 1 67 ? -63.778 -94.437 -70.994 1.00 181.91 67 ASN F CA 1
ATOM 9787 C C . ASN F 1 67 ? -64.351 -94.517 -69.589 1.00 178.96 67 ASN F C 1
ATOM 9788 O O . ASN F 1 67 ? -64.635 -95.610 -69.089 1.00 174.73 67 ASN F O 1
ATOM 9793 N N . ASP F 1 68 ? -64.496 -93.351 -68.963 1.00 174.15 68 ASP F N 1
ATOM 9794 C CA . ASP F 1 68 ? -65.152 -93.220 -67.671 1.00 171.22 68 ASP F CA 1
ATOM 9795 C C . ASP F 1 68 ? -66.435 -94.055 -67.617 1.00 170.30 68 ASP F C 1
ATOM 9796 O O . ASP F 1 68 ? -66.717 -94.677 -66.600 1.00 168.76 68 ASP F O 1
ATOM 9801 N N . ILE F 1 69 ? -67.181 -94.097 -68.724 1.00 173.86 69 ILE F N 1
ATOM 9802 C CA . ILE F 1 69 ? -68.565 -94.589 -68.730 1.00 170.13 69 ILE F CA 1
ATOM 9803 C C . ILE F 1 69 ? -68.793 -95.837 -69.592 1.00 158.93 69 ILE F C 1
ATOM 9804 O O . ILE F 1 69 ? -67.971 -96.179 -70.442 1.00 163.27 69 ILE F O 1
ATOM 9809 N N . ILE F 1 70 ? -69.906 -96.529 -69.346 1.00 137.55 70 ILE F N 1
ATOM 9810 C CA . ILE F 1 70 ? -70.330 -97.623 -70.214 1.00 114.10 70 ILE F CA 1
ATOM 9811 C C . ILE F 1 70 ? -71.186 -97.000 -71.314 1.00 104.39 70 ILE F C 1
ATOM 9812 O O . ILE F 1 70 ? -71.318 -95.773 -71.385 1.00 101.89 70 ILE F O 1
ATOM 9817 N N . LEU F 1 83 ? -74.299 -95.799 -66.922 1.00 122.16 83 LEU F N 1
ATOM 9818 C CA . LEU F 1 83 ? -73.030 -95.094 -66.699 1.00 132.61 83 LEU F CA 1
ATOM 9819 C C . LEU F 1 83 ? -72.067 -95.996 -65.913 1.00 144.59 83 LEU F C 1
ATOM 9820 O O . LEU F 1 83 ? -72.068 -97.208 -66.137 1.00 149.95 83 LEU F O 1
ATOM 9825 N N . LYS F 1 84 ? -71.262 -95.414 -65.006 1.00 149.03 84 LYS F N 1
ATOM 9826 C CA . LYS F 1 84 ? -70.206 -96.147 -64.255 1.00 146.58 84 LYS F CA 1
ATOM 9827 C C . LYS F 1 84 ? -69.895 -95.557 -62.849 1.00 140.30 84 LYS F C 1
ATOM 9828 O O . LYS F 1 84 ? -69.989 -94.344 -62.646 1.00 140.62 84 LYS F O 1
ATOM 9834 N N . SER F 1 85 ? -69.509 -96.422 -61.903 1.00 127.03 85 SER F N 1
ATOM 9835 C CA . SER F 1 85 ? -69.340 -96.074 -60.473 1.00 129.05 85 SER F CA 1
ATOM 9836 C C . SER F 1 85 ? -68.528 -94.815 -60.154 1.00 133.97 85 SER F C 1
ATOM 9837 O O . SER F 1 85 ? -69.073 -93.797 -59.711 1.00 133.27 85 SER F O 1
ATOM 9840 N N . SER F 1 86 ? -67.219 -94.899 -60.366 1.00 142.18 86 SER F N 1
ATOM 9841 C CA . SER F 1 86 ? -66.320 -93.851 -59.926 1.00 127.39 86 SER F CA 1
ATOM 9842 C C . SER F 1 86 ? -66.210 -92.790 -60.993 1.00 118.72 86 SER F C 1
ATOM 9843 O O . SER F 1 86 ? -65.521 -91.793 -60.827 1.00 114.36 86 SER F O 1
ATOM 9846 N N . THR F 1 87 ? -66.955 -92.997 -62.070 1.00 125.53 87 THR F N 1
ATOM 9847 C CA . THR F 1 87 ? -67.031 -92.023 -63.136 1.00 134.16 87 THR F CA 1
ATOM 9848 C C . THR F 1 87 ? -67.350 -90.669 -62.587 1.00 127.08 87 THR F C 1
ATOM 9849 O O . THR F 1 87 ? -68.347 -90.467 -61.898 1.00 135.05 87 THR F O 1
ATOM 9853 N N . THR F 1 88 ? -66.480 -89.722 -62.858 1.00 119.32 88 THR F N 1
ATOM 9854 C CA . THR F 1 88 ? -66.684 -88.374 -62.377 1.00 123.91 88 THR F CA 1
ATOM 9855 C C . THR F 1 88 ? -67.185 -87.454 -63.465 1.00 122.03 88 THR F C 1
ATOM 9856 O O . THR F 1 88 ? -67.005 -86.246 -63.367 1.00 129.73 88 THR F O 1
ATOM 9860 N N . LEU F 1 89 ? -67.818 -88.039 -64.467 1.00 116.09 89 LEU F N 1
ATOM 9861 C CA . LEU F 1 89 ? -68.326 -87.379 -65.657 1.00 126.96 89 LEU F CA 1
ATOM 9862 C C . LEU F 1 89 ? -68.754 -85.936 -65.539 1.00 131.86 89 LEU F C 1
ATOM 9863 O O . LEU F 1 89 ? -69.787 -85.602 -65.003 1.00 114.54 89 LEU F O 1
ATOM 9868 N N . PHE F 1 90 ? -67.877 -85.077 -66.010 1.00 148.89 90 PHE F N 1
ATOM 9869 C CA . PHE F 1 90 ? -68.121 -83.641 -65.944 1.00 151.93 90 PHE F CA 1
ATOM 9870 C C . PHE F 1 90 ? -68.911 -83.298 -64.677 1.00 137.70 90 PHE F C 1
ATOM 9871 O O . PHE F 1 90 ? -70.055 -82.867 -64.738 1.00 125.54 90 PHE F O 1
ATOM 9879 N N . ASN F 1 91 ? -68.247 -83.558 -63.543 1.00 139.22 91 ASN F N 1
ATOM 9880 C CA . ASN F 1 91 ? -68.641 -83.178 -62.181 1.00 149.15 91 ASN F CA 1
ATOM 9881 C C . ASN F 1 91 ? -69.683 -84.092 -61.510 1.00 156.44 91 ASN F C 1
ATOM 9882 O O . ASN F 1 91 ? -69.937 -83.927 -60.311 1.00 168.67 91 ASN F O 1
ATOM 9887 N N . ARG F 1 92 ? -70.283 -85.034 -62.249 1.00 142.41 92 ARG F N 1
ATOM 9888 C CA . ARG F 1 92 ? -71.435 -85.815 -61.727 1.00 127.47 92 ARG F CA 1
ATOM 9889 C C . ARG F 1 92 ? -72.672 -84.948 -61.445 1.00 122.61 92 ARG F C 1
ATOM 9890 O O . ARG F 1 92 ? -73.720 -85.483 -61.084 1.00 119.14 92 ARG F O 1
ATOM 9898 N N . ARG F 1 93 ? -72.528 -83.630 -61.624 1.00 133.33 93 ARG F N 1
ATOM 9899 C CA . ARG F 1 93 ? -73.584 -82.626 -61.446 1.00 133.42 93 ARG F CA 1
ATOM 9900 C C . ARG F 1 93 ? -74.834 -83.042 -62.222 1.00 136.33 93 ARG F C 1
ATOM 9901 O O . ARG F 1 93 ? -74.781 -83.304 -63.427 1.00 144.22 93 ARG F O 1
ATOM 9909 N N . LYS F 1 94 ? -75.958 -83.148 -61.520 1.00 131.27 94 LYS F N 1
ATOM 9910 C CA . LYS F 1 94 ? -77.100 -83.825 -62.116 1.00 136.41 94 LYS F CA 1
ATOM 9911 C C . LYS F 1 94 ? -78.136 -82.944 -62.818 1.00 146.37 94 LYS F C 1
ATOM 9912 O O . LYS F 1 94 ? -78.978 -83.465 -63.551 1.00 147.63 94 LYS F O 1
ATOM 9918 N N . ASP F 1 95 ? -78.043 -81.625 -62.672 1.00 152.39 95 ASP F N 1
ATOM 9919 C CA . ASP F 1 95 ? -78.940 -80.726 -63.404 1.00 150.31 95 ASP F CA 1
ATOM 9920 C C . ASP F 1 95 ? -78.386 -80.532 -64.819 1.00 142.30 95 ASP F C 1
ATOM 9921 O O . ASP F 1 95 ? -78.930 -79.766 -65.621 1.00 137.56 95 ASP F O 1
ATOM 9926 N N . LYS F 1 96 ? -77.308 -81.259 -65.109 1.00 138.74 96 LYS F N 1
ATOM 9927 C CA . LYS F 1 96 ? -76.530 -81.091 -66.331 1.00 138.36 96 LYS F CA 1
ATOM 9928 C C . LYS F 1 96 ? -76.965 -82.009 -67.471 1.00 153.27 96 LYS F C 1
ATOM 9929 O O . LYS F 1 96 ? -76.233 -82.170 -68.445 1.00 161.18 96 LYS F O 1
ATOM 9935 N N . LEU F 1 97 ? -78.114 -82.664 -67.321 1.00 158.01 97 LEU F N 1
ATOM 9936 C CA . LEU F 1 97 ? -78.827 -83.166 -68.497 1.00 134.61 97 LEU F CA 1
ATOM 9937 C C . LEU F 1 97 ? -79.603 -82.018 -69.172 1.00 119.91 97 LEU F C 1
ATOM 9938 O O . LEU F 1 97 ? -80.138 -82.209 -70.252 1.00 105.01 97 LEU F O 1
ATOM 9943 N N . ALA F 1 98 ? -79.689 -80.880 -68.465 1.00 103.89 98 ALA F N 1
ATOM 9944 C CA . ALA F 1 98 ? -79.830 -79.480 -68.962 1.00 104.29 98 ALA F CA 1
ATOM 9945 C C . ALA F 1 98 ? -80.721 -78.659 -68.022 1.00 104.79 98 ALA F C 1
ATOM 9946 O O . ALA F 1 98 ? -80.806 -77.430 -68.136 1.00 105.56 98 ALA F O 1
ATOM 9948 N N . LEU F 1 100 ? -78.216 -77.540 -71.886 1.00 125.47 100 LEU F N 1
ATOM 9949 C CA . LEU F 1 100 ? -78.222 -78.389 -73.084 1.00 139.89 100 LEU F CA 1
ATOM 9950 C C . LEU F 1 100 ? -77.977 -79.905 -72.835 1.00 154.36 100 LEU F C 1
ATOM 9951 O O . LEU F 1 100 ? -77.298 -80.272 -71.863 1.00 155.96 100 LEU F O 1
ATOM 9956 N N . PHE F 1 101 ? -78.542 -80.740 -73.736 1.00 160.80 101 PHE F N 1
ATOM 9957 C CA . PHE F 1 101 ? -78.420 -82.229 -73.814 1.00 151.76 101 PHE F CA 1
ATOM 9958 C C . PHE F 1 101 ? -79.591 -82.802 -74.637 1.00 135.95 101 PHE F C 1
ATOM 9959 O O . PHE F 1 101 ? -79.396 -83.595 -75.568 1.00 131.80 101 PHE F O 1
ATOM 9967 N N . PHE F 1 105 ? -79.886 -84.070 -78.033 1.00 137.54 105 PHE F N 1
ATOM 9968 C CA . PHE F 1 105 ? -79.776 -85.479 -78.395 1.00 137.49 105 PHE F CA 1
ATOM 9969 C C . PHE F 1 105 ? -80.612 -85.774 -79.654 1.00 140.31 105 PHE F C 1
ATOM 9970 O O . PHE F 1 105 ? -81.836 -85.902 -79.578 1.00 117.99 105 PHE F O 1
ATOM 9978 N N . THR F 1 106 ? -79.919 -85.823 -80.803 1.00 153.55 106 THR F N 1
ATOM 9979 C CA . THR F 1 106 ? -80.454 -86.201 -82.133 1.00 145.96 106 THR F CA 1
ATOM 9980 C C . THR F 1 106 ? -80.228 -87.662 -82.622 1.00 154.88 106 THR F C 1
ATOM 9981 O O . THR F 1 106 ? -80.811 -88.066 -83.636 1.00 159.64 106 THR F O 1
ATOM 9985 N N . SER F 1 107 ? -79.441 -88.449 -81.881 1.00 159.41 107 SER F N 1
ATOM 9986 C CA . SER F 1 107 ? -78.993 -89.798 -82.287 1.00 150.44 107 SER F CA 1
ATOM 9987 C C . SER F 1 107 ? -80.086 -90.895 -82.300 1.00 147.04 107 SER F C 1
ATOM 9988 O O . SER F 1 107 ? -81.246 -90.628 -81.970 1.00 142.91 107 SER F O 1
ATOM 9991 N N . ASN F 1 108 ? -79.672 -92.114 -82.681 1.00 149.88 108 ASN F N 1
ATOM 9992 C CA . ASN F 1 108 ? -80.490 -93.352 -82.782 1.00 149.81 108 ASN F CA 1
ATOM 9993 C C . ASN F 1 108 ? -82.018 -93.138 -82.816 1.00 140.39 108 ASN F C 1
ATOM 9994 O O . ASN F 1 108 ? -82.613 -92.908 -83.882 1.00 128.79 108 ASN F O 1
ATOM 9999 N N . CYS F 1 134 ? -80.098 -89.855 -64.266 1.00 117.31 134 CYS F N 1
ATOM 10000 C CA . CYS F 1 134 ? -81.146 -89.486 -63.330 1.00 114.82 134 CYS F CA 1
ATOM 10001 C C . CYS F 1 134 ? -81.034 -90.315 -62.045 1.00 112.45 134 CYS F C 1
ATOM 10002 O O . CYS F 1 134 ? -81.281 -89.805 -60.948 1.00 117.12 134 CYS F O 1
ATOM 10005 N N . VAL F 1 135 ? -80.662 -91.591 -62.183 1.00 96.73 135 VAL F N 1
ATOM 10006 C CA . VAL F 1 135 ? -80.854 -92.566 -61.102 1.00 104.58 135 VAL F CA 1
ATOM 10007 C C . VAL F 1 135 ? -79.600 -93.083 -60.448 1.00 114.30 135 VAL F C 1
ATOM 10008 O O . VAL F 1 135 ? -78.924 -93.945 -61.004 1.00 106.26 135 VAL F O 1
ATOM 10012 N N . ALA F 1 136 ? -79.363 -92.659 -59.212 1.00 117.39 136 ALA F N 1
ATOM 10013 C CA . ALA F 1 136 ? -78.163 -93.076 -58.500 1.00 115.57 136 ALA F CA 1
ATOM 10014 C C . ALA F 1 136 ? -78.365 -94.440 -57.869 1.00 111.62 136 ALA F C 1
ATOM 10015 O O . ALA F 1 136 ? -79.223 -94.628 -57.013 1.00 120.23 136 ALA F O 1
ATOM 10017 N N . TYR F 1 137 ? -77.567 -95.395 -58.307 1.00 103.56 137 TYR F N 1
ATOM 10018 C CA . TYR F 1 137 ? -77.647 -96.748 -57.781 1.00 110.05 137 TYR F CA 1
ATOM 10019 C C . TYR F 1 137 ? -76.459 -97.164 -56.928 1.00 111.07 137 TYR F C 1
ATOM 10020 O O . TYR F 1 137 ? -75.319 -97.146 -57.368 1.00 109.79 137 TYR F O 1
ATOM 10029 N N . PRO F 1 138 ? -76.754 -97.609 -55.712 1.00 119.80 138 PRO F N 1
ATOM 10030 C CA . PRO F 1 138 ? -75.902 -98.185 -54.666 1.00 127.34 138 PRO F CA 1
ATOM 10031 C C . PRO F 1 138 ? -75.291 -99.520 -55.103 1.00 130.39 138 PRO F C 1
ATOM 10032 O O . PRO F 1 138 ? -75.021 -99.704 -56.297 1.00 119.37 138 PRO F O 1
ATOM 10036 N N . ASN F 1 139 ? -75.019 -100.389 -54.128 1.00 137.70 139 ASN F N 1
ATOM 10037 C CA . ASN F 1 139 ? -74.166 -101.571 -54.260 1.00 143.48 139 ASN F CA 1
ATOM 10038 C C . ASN F 1 139 ? -74.414 -102.362 -55.534 1.00 143.55 139 ASN F C 1
ATOM 10039 O O . ASN F 1 139 ? -75.507 -102.343 -56.094 1.00 145.14 139 ASN F O 1
ATOM 10044 N N . LEU F 1 140 ? -73.371 -103.060 -55.973 1.00 166.81 140 LEU F N 1
ATOM 10045 C CA . LEU F 1 140 ? -73.292 -103.692 -57.291 1.00 163.36 140 LEU F CA 1
ATOM 10046 C C . LEU F 1 140 ? -74.548 -104.460 -57.706 1.00 150.38 140 LEU F C 1
ATOM 10047 O O . LEU F 1 140 ? -74.931 -104.467 -58.886 1.00 138.02 140 LEU F O 1
ATOM 10052 N N . GLN F 1 141 ? -75.206 -105.063 -56.725 1.00 151.71 141 GLN F N 1
ATOM 10053 C CA . GLN F 1 141 ? -76.401 -105.838 -56.989 1.00 152.35 141 GLN F CA 1
ATOM 10054 C C . GLN F 1 141 ? -77.605 -104.978 -57.400 1.00 158.43 141 GLN F C 1
ATOM 10055 O O . GLN F 1 141 ? -78.449 -105.454 -58.131 1.00 151.42 141 GLN F O 1
ATOM 10061 N N . THR F 1 142 ? -77.681 -103.722 -56.955 1.00 160.07 142 THR F N 1
ATOM 10062 C CA . THR F 1 142 ? -78.848 -102.871 -57.245 1.00 152.58 142 THR F CA 1
ATOM 10063 C C . THR F 1 142 ? -78.977 -102.482 -58.716 1.00 143.88 142 THR F C 1
ATOM 10064 O O . THR F 1 142 ? -80.084 -102.419 -59.257 1.00 143.05 142 THR F O 1
ATOM 10068 N N . ILE F 1 143 ? -77.851 -102.187 -59.355 1.00 147.93 143 ILE F N 1
ATOM 10069 C CA . ILE F 1 143 ? -77.878 -101.881 -60.775 1.00 140.04 143 ILE F CA 1
ATOM 10070 C C . ILE F 1 143 ? -77.895 -103.192 -61.517 1.00 126.33 143 ILE F C 1
ATOM 10071 O O . ILE F 1 143 ? -78.337 -103.260 -62.669 1.00 126.21 143 ILE F O 1
ATOM 10076 N N . LYS F 1 144 ? -77.443 -104.237 -60.832 1.00 124.05 144 LYS F N 1
ATOM 10077 C CA . LYS F 1 144 ? -77.513 -105.573 -61.387 1.00 135.61 144 LYS F CA 1
ATOM 10078 C C . LYS F 1 144 ? -78.988 -105.986 -61.489 1.00 146.52 144 LYS F C 1
ATOM 10079 O O . LYS F 1 144 ? -79.385 -106.709 -62.401 1.00 153.18 144 LYS F O 1
ATOM 10085 N N . ASP F 1 145 ? -79.814 -105.516 -60.564 1.00 138.96 145 ASP F N 1
ATOM 10086 C CA . ASP F 1 145 ? -81.235 -105.821 -60.638 1.00 123.98 145 ASP F CA 1
ATOM 10087 C C . ASP F 1 145 ? -81.988 -104.683 -61.305 1.00 117.55 145 ASP F C 1
ATOM 10088 O O . ASP F 1 145 ? -83.185 -104.785 -61.496 1.00 122.63 145 ASP F O 1
ATOM 10093 N N . TYR F 1 146 ? -81.306 -103.594 -61.653 1.00 116.90 146 TYR F N 1
ATOM 10094 C CA . TYR F 1 146 ? -81.938 -102.592 -62.518 1.00 118.50 146 TYR F CA 1
ATOM 10095 C C . TYR F 1 146 ? -81.912 -103.103 -63.943 1.00 115.62 146 TYR F C 1
ATOM 10096 O O . TYR F 1 146 ? -82.814 -102.851 -64.753 1.00 115.63 146 TYR F O 1
ATOM 10105 N N . LEU F 1 147 ? -80.827 -103.777 -64.276 1.00 117.43 147 LEU F N 1
ATOM 10106 C CA . LEU F 1 147 ? -80.808 -104.419 -65.564 1.00 127.78 147 LEU F CA 1
ATOM 10107 C C . LEU F 1 147 ? -81.683 -105.683 -65.480 1.00 135.50 147 LEU F C 1
ATOM 10108 O O . LEU F 1 147 ? -82.530 -105.893 -66.352 1.00 135.16 147 LEU F O 1
ATOM 10113 N N . SER F 1 148 ? -81.541 -106.473 -64.409 1.00 137.36 148 SER F N 1
ATOM 10114 C CA . SER F 1 148 ? -82.328 -107.713 -64.248 1.00 139.10 148 SER F CA 1
ATOM 10115 C C . SER F 1 148 ? -83.851 -107.499 -64.279 1.00 138.80 148 SER F C 1
ATOM 10116 O O . SER F 1 148 ? -84.585 -108.214 -64.959 1.00 140.63 148 SER F O 1
ATOM 10119 N N . TRP F 1 149 ? -84.298 -106.511 -63.515 1.00 141.25 149 TRP F N 1
ATOM 10120 C CA . TRP F 1 149 ? -85.703 -106.162 -63.320 1.00 143.92 149 TRP F CA 1
ATOM 10121 C C . TRP F 1 149 ? -86.340 -105.670 -64.628 1.00 151.64 149 TRP F C 1
ATOM 10122 O O . TRP F 1 149 ? -87.562 -105.689 -64.771 1.00 155.49 149 TRP F O 1
ATOM 10133 N N . ARG F 1 150 ? -85.513 -105.227 -65.575 1.00 144.16 150 ARG F N 1
ATOM 10134 C CA . ARG F 1 150 ? -86.008 -104.766 -66.873 1.00 143.11 150 ARG F CA 1
ATOM 10135 C C . ARG F 1 150 ? -85.947 -105.784 -68.033 1.00 154.78 150 ARG F C 1
ATOM 10136 O O . ARG F 1 150 ? -86.241 -105.407 -69.167 1.00 155.87 150 ARG F O 1
ATOM 10144 N N . TYR F 1 151 ? -85.597 -107.052 -67.759 1.00 163.47 151 TYR F N 1
ATOM 10145 C CA . TYR F 1 151 ? -85.406 -108.100 -68.801 1.00 161.68 151 TYR F CA 1
ATOM 10146 C C . TYR F 1 151 ? -86.786 -108.619 -69.263 1.00 168.39 151 TYR F C 1
ATOM 10147 O O . TYR F 1 151 ? -86.870 -109.469 -70.151 1.00 180.12 151 TYR F O 1
ATOM 10156 N N . VAL F 1 152 ? -87.866 -108.099 -68.672 1.00 169.15 152 VAL F N 1
ATOM 10157 C CA . VAL F 1 152 ? -89.222 -108.559 -68.986 1.00 164.89 152 VAL F CA 1
ATOM 10158 C C . VAL F 1 152 ? -89.894 -107.660 -70.050 1.00 168.41 152 VAL F C 1
ATOM 10159 O O . VAL F 1 152 ? -89.698 -106.432 -70.046 1.00 148.55 152 VAL F O 1
ATOM 10163 N N . ASP F 1 153 ? -90.678 -108.275 -70.953 1.00 186.82 153 ASP F N 1
ATOM 10164 C CA . ASP F 1 153 ? -91.368 -107.532 -72.026 1.00 177.82 153 ASP F CA 1
ATOM 10165 C C . ASP F 1 153 ? -92.846 -107.957 -72.307 1.00 174.46 153 ASP F C 1
ATOM 10166 O O . ASP F 1 153 ? -93.424 -108.743 -71.552 1.00 172.45 153 ASP F O 1
ATOM 10171 N N . THR F 1 154 ? -93.446 -107.409 -73.374 1.00 168.23 154 THR F N 1
ATOM 10172 C CA . THR F 1 154 ? -94.862 -107.648 -73.725 1.00 173.78 154 THR F CA 1
ATOM 10173 C C . THR F 1 154 ? -95.107 -108.932 -74.536 1.00 180.39 154 THR F C 1
ATOM 10174 O O . THR F 1 154 ? -96.137 -109.076 -75.218 1.00 178.30 154 THR F O 1
#

Nearest PDB structures (foldseek):
  5xox-assembly2_E-2  TM=1.002E+00  e=9.103E-43  Saccharomyces cerevisiae S288C
  3wc0-assembly10_L  TM=9.398E-01  e=4.996E-28  Candida albicans SC5314
  3wc1-assembly1_B  TM=9.513E-01  e=1.798E-27  Candida albicans SC5314
  3wbz-assembly1_D  TM=9.111E-01  e=7.085E-28  Candida albicans SC5314
  3wbz-assembly2_H  TM=9.081E-01  e=2.550E-27  Candida albicans SC5314

Radius of gyration: 36.86 Å; Cα contacts (8 Å, |Δi|>4): 1933; chains: 6; bounding box: 125×86×100 Å

Foldseek 3Di:
DVPCVVVPDDFDFDDALWKKKKKKAWPPVVVLCVVVVADQQDHPLLQVLLVVLLLVLCVVVVPFWQWKFDAHSMIMTIGGRHDCVVHRGFCCVFVVSQVSSLVSSLVCCCVSPVPDHDDPVRGIGIGMGMDTHNDPVVVLVVVQVVQVVQQVVLLLSVLLVLCCPQVVDDNVVSVVVSPPDDSVRSQVSCCPPSNDHCVPPDLCSNRGWMGGSRDTDGDHDDPPSVVSD/DPCCVVVVDDFDFDDAQWKKKKKKAKPPVVVVCVVVVAPFQDHPLLQVLLVVLLLVVCQVVVPFWQKKFAAGRMIMTIGGRHDCVVHRTWCCVFVVSQVSSLVSSLVCVCVSCVPDDDDPVDGIHIGMGMDTGNDDVRVLVVVQVVQVVLQVVLLLSVLLVLCCVQVVDDNPVSDVVCPPDDRVRSQVSCCPRSNDGPVPPDQCSRRGWMGGNNDTDGDHDPPPSVPPD/DPPCVVVPDDQDFFDALWKKKKKKAKDPVVVVCVVQVAPFLDRPLQQVLLVVLQLVLCVVVVPFWQWWFAAHRMMITIGGSHDCVVHRGFVCVFVVSQVSSQVSSLVCCVVSPPPDRDPPVRGIHIGIGMDTHNDDVVVLVVVLVVQVVLQVSSLLRVLLVLCCPQVVDDNVVSCVVSPPDDDVRSQVSCCPRSVDHDVPPPQCSNRGWMGGNNDTDGDHDDPPSVVVD/DVPCVVVPDDQDFADALWKKKKKKAKDPVVVLCVVQVADFPDHPLQQVLLVVLQLVLCLVVVPQWQKKFDAHSMMMTIGGRHDCPVPRGWCCVFVVSQVSSQVSSLVCCCVSPVPDHDPPVRGIHIGIGIDTGNDDVVVVVVVLVVQVVLQVSLLLRVLLVLCCVVVVDDNVVSCVVVPPDDSVRSQVSCCPVSNDHPVPDDQCRNQGWMGGNRDTDGDDDDPCSVVVD/DPCCVVVVDDFDADDALWKKKKKKAKPPVVVVCVVVVADFPDHPLLQVLLVQLVLVVCVVVVPFWQKKFDAHSMIMTIGGRHDCPVHRGWPCVFVVSQVSSLCSNLVCQVVRPVPDHDDPPDGIGIGMGMDTGNDDVVVLVVVLVSQVVLQVCLLLSVLLVLCCVQVVDDNVVSDVVSPPDDRVRSQVSCCPVSNDHPVPDDQCSHRHWMGGNNDTDGDHDDPPVVVPD/DVVPDDWDAADAQWDDDDDDCVCQDPHVQCDDPPCPVPGGRRCDVNNTPCVCPPPDDDVHDTHDDPVRVVVVVVVPPDDD

GO terms:
  GO:0008193 tRNA guanylyltransferase activity (F, IDA)
  GO:0006400 tRNA modification (P, IDA)
  GO:0005634 nucleus (C, HDA)
  GO:0005737 cytoplasm (C, HDA)
  GO:0097748 3'-5' RNA polymerase activity (F, EXP)
  GO:0008193 tRNA guanylyltransferase activity (F, EXP)
  GO:0042802 identical protein binding (F, IPI)

Organism: Saccharomyces cerevisiae (strain ATCC 204508 / S288c) (NCBI:txid559292)

CATH classification: 3.30.70.3000

Secondary structure (DSSP, 8-state):
--GGGGGG----BPPTT-EEEEEEEETTHHHHHHHTT--TT--HHHHHHHHHHHHHHHHHTTTTEEEEEE-SSEEEEEEPTT--GGGGBHHHHHHHHHHHHHHHHHHHHHHH-SSS---SSS---EEEEEEEESSHHHHHHHHHHHHHHHHHHHHHHHHHHHHHHHH---HHHHHHHHTT--HHHHHHIIIIIS---TTSS-HHHHS-EEEESSSEE--S----HHHH-/--GGGGGG----BPPSS-EEEEEEEETTHHHHHHHHT--TT--HHHHHHHHHHHHHHHHHTTTTEEEEEE-SSEEEEEE-TT--GGGGBHHHHHHHHHHHHHHHHHHHHHHH-SSS---SSS---EEEEEEEE-SHHHHHHHHHHHHHHHHHHHHHHHHHHHHHHTT---HHHHHHHHTT--HHHHHHHHHTTS---GGGS-HHHHS-EEEESSSEE--S----HHHH-/--GGGGGG----BPPTT-EEEEEEEESSHHHHHHHTT--TT--HHHHHHHHHHHHHHHHHTTTTEEEEEE-SSEEEEEE-TT--GGGGBHHHHHHHHHHHHHHHHHHHHHHH-SSS---SSS---EEEEEEEESSHHHHHHHHHHHHHHHHHHHHHHHHHHHHHHHH---HHHHHHHHTT--HHHHHHIIIIIS---GGGS-HHHHH-EEE-SSSEE--S----HHHH-/--GGGGGG----BPPTT-EEEEEEEETTHHHHHHHTT--TT--HHHHHHHHHHHHHHHHHTTTTEEEEEE-SSEEEEEE-TT--GGGGBHHHHHHHHHHHHHHHHHHHHHHH-SSS---SSS---EEEEEEEE-SHHHHHHHHHHHHHHHHHHHHHHHHHHHHHHHH---HHHHHHHHTT--HHHHHHIIIIIS---GGGS-HHHHS-EEEESSSEE--S----HHHH-/--GGGGGG----BPPTT-EEEEEEEETTHHHHHHHTT--SS--HHHHHHHHHHHHHHHHH--SSEEEEEE-SSEEEEEE-TT--GGGGBHHHHHHHHHHHHHHHHHHHHHHH-SSS---SSS---EEEEEEEESSHHHHHHHHHHHHHHHHHHHHHHHHHHHHHHTS---HHHHHHHHTT--HHHHHHHHHTTS---SSSS-HHHHS-EEE-SSSB---SS--SHHHH-/-GGG----B--TT-EEE-----TTSS-------TT----SS--GGG-BGGGG--------EEE-SHHHHHHHHHTT----

Sequence (1225 aa):
KFGYVRQFETHDVILPQCYIVVRIDGKKFHEFSKFYEFAKPNDENALKLMNACAKNLVLKYKNDIILAFGESDEYSFILKSSTTLFNRRKDKLATLFGSFFTSNYVALWAKFFPEKPLNIKHLPYFDSRCVAYPNLQTIKDYLSWRYVDTHINNLYNTTFWQLIIKCGLTPQESEKKLCGTFSNEKQEILFSECGINYNNEPEMFKKGSLVTRKGEILHINVIAQIDELKFGYVRQFETHDVILPQCYIVVRIDGKKFHEFSKFYEFAKPNDENALKLMNACAKNLVLKYKNDIILAFGESDEYSFILKSSTTLFNRRKDKLATLFGSFFTSNYVALWAKFFPEKPLNIKHLPYFDSRCVAYPNLQTIKDYLSWRYVDTHINNLYNTTFWQLIIKCGLTPQESEKKLCGTFSNEKQEILFSECGINYNNEPEMFKKGSLVTRKGEILHINVIAQIDELKFGYVRQFETHDVILPQCYIVVRIDGKKFHEFSKFYEFAKPNDENALKLMNACAKNLVLKYKNDIILAFGESDEYSFILKSSTTLFNRRKDKLATLFGSFFTSNYVALWAKFFPEKPLNIKHLPYFDSRCVAYPNLQTIKDYLSWRYVDTHINNLYNTTFWQLIIKCGLTPQESEKKLCGTFSNEKQEILFSECGINYNNEPEMFKKGSLVTRKGEILHINVIAQIDELKFGYVRQFETHDVILPQCYIVVRIDGKKFHEFSKFYEFAKPNDENALKLMNACAKNLVLKYKNDIILAFGESDEYSFILKSSTTLFNRRKDKLATLFGSFFTSNYVALWAKFFPEKPLNIKHLPYFDSRCVAYPNLQTIKDYLSWRYVDTHINNLYNTTFWQLIIKCGLTPQESEKKLCGTFSNEKQEILFSECGINYNNEPEMFKKGSLVTRKGEILHINVIAQIDELKFGYVRQFETHDVILPQCYIVVRIDGKKFHEFSKFYEFAKPNDENALKLMNACAKNLVLKYKNDIILAFGESDEYSFILKSSTTLFNRRKDKLATLFGSFFTSNYVALWAKFFPEKPLNIKHLPYFDSRCVAYPNLQTIKDYLSWRYVDTHINNLYNTTFWQLIIKCGLTPQESEKKLCGTFSNEKQEILFSECGINYNNEPEMFKKGSLVTRKGEILHINVIAQIDELVRQFETHDVILPQCYIVVKFEFSKFYEFVLKYKNDIILKSSTTLFNRRKDKLALFFTSNCVAYPNLQTIKDYLSWRYVDT